Protein AF-0000000075211501 (afdb_homodimer)

Nearest PDB structures (foldseek):
  1xpg-assembly1_A  TM=8.652E-01  e=4.504E-20  Thermotoga maritima
  1t7l-assembly1_A  TM=8.739E-01  e=5.812E-19  Thermotoga maritima
  3rpd-assembly2_B  TM=8.112E-01  e=9.366E-18  Shewanella sp. W3-18-1
  4ztx-assembly1_A  TM=8.216E-01  e=1.047E-17  Neurospora crassa
  1u1j-assembly1_A  TM=8.284E-01  e=4.633E-14  Arabidopsis thaliana

Secondary structure (DSSP, 8-state):
--SS-EE---S--PPPHHHHHHHHHHHTT-S-HHHHHHHHHHHHHHHHHHHHHHT-SEE--TTTTS--SSSS-S-HHHHGGGGTEEEEEE-S--TTT-------BTTB-----GGGSHHHHHTHHHHH-TTS-SS-SPPP---EEEEEEEEE--HHHHHHHHHHHHHHHHHHT--EEEEEEE-HHHHT-S-BSS---HHHHHHHHHHHHHHHHHHHHHTTPEEEEE-GGGTGGGGGSSSPPPHHHHHHHHHHHHHHHHHHTTTS-GGGEEEEE-S--SSS--TTPPPGGGTHHHHTTS--SEEEE--SSTTTTTGGGGGGSTTSS-TT-EEEEB-S-SS-SSPPPHHHHHHHHHHHHHHH-GGGBEEB-SS--BTTB-HHHHHHHHHHHHHHHHHHHHHHH-/--SS-EE---S--PPPHHHHHHHHHHHTT-S-HHHHHHHHHHHHHHHHHHHHHHT-SEE--TTTTS--SSSS-S-HHHHGGGGTEEEEEE-S--TTT-------BTTB-----GGGSHHHHHTHHHHH-TTS-SS-SPPP---EEEEEEEEE--HHHHHHHHHHHHHHHHHHT--EEEEEEE-HHHHT-S-BSS---HHHHHHHHHHHHHHHHHHHHHTTPEEEEE-GGGTGGGGGSSSPPPHHHHHHHHHHHHHHHHHHTTTS-GGGEEEEE-S--SSS--TTPPPGGGTHHHHTTS--SEEEE--SSTTTTTGGGGGGSTTSS-TT-EEEEB-S-SS-SSPPPHHHHHHHHHHHHHHH-GGGBEEB-SS--BTTB-HHHHHHHHHHHHHHHHHHHHHHH-

Solvent-accessible surface area (backbone atoms only — not comparab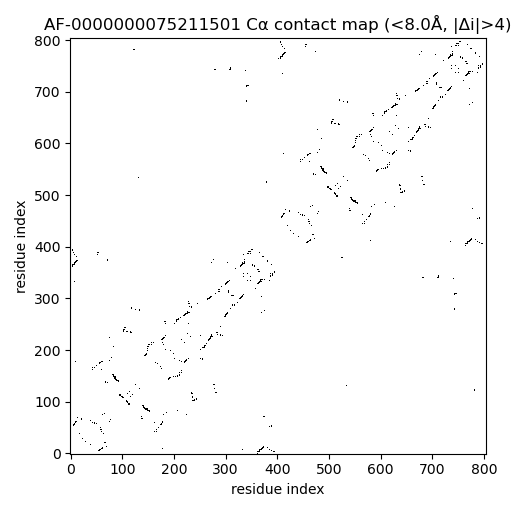le to full-atom values): 41271 Å² total; per-residue (Å²): 129,77,77,54,45,47,31,43,59,56,44,37,38,57,75,48,74,67,55,52,52,48,45,55,29,46,76,66,65,69,52,53,72,68,58,48,49,49,52,49,46,52,49,29,38,51,52,39,49,50,38,52,71,60,54,45,50,43,42,46,46,31,55,65,84,39,54,59,85,50,77,46,36,93,45,34,76,58,53,36,50,70,69,26,40,39,30,59,42,81,45,88,45,36,64,75,72,39,74,64,84,42,73,34,48,92,86,42,84,39,75,33,23,56,65,64,14,53,49,42,55,75,36,39,69,44,62,68,34,85,83,53,54,25,69,64,85,64,68,94,58,69,37,51,28,34,62,43,75,58,36,60,64,30,62,69,58,53,50,47,50,49,49,48,42,53,54,36,28,60,74,70,72,49,88,43,40,39,45,72,41,62,22,28,50,42,68,55,75,46,57,65,71,55,70,83,36,69,68,61,45,30,47,36,36,7,59,22,48,24,54,57,47,48,58,38,36,75,71,66,24,26,29,28,31,43,25,41,52,75,36,29,43,55,29,27,28,30,63,79,68,56,71,65,48,48,49,58,60,43,45,58,38,41,51,21,43,40,60,26,44,62,93,54,65,30,83,35,24,31,38,34,42,33,69,66,82,64,32,43,43,62,82,50,61,65,63,61,77,79,44,48,70,59,60,65,66,36,71,44,20,29,41,30,28,49,35,41,41,52,53,37,43,55,56,67,59,64,53,66,48,83,71,69,80,49,82,91,34,31,41,25,46,4,54,38,52,43,54,39,50,43,31,44,28,32,66,35,35,16,53,54,48,46,54,53,19,72,57,68,36,58,92,23,39,32,45,23,27,30,40,42,31,24,36,56,39,43,56,69,51,41,51,52,36,52,42,24,48,39,50,5,33,52,52,26,18,45,69,74,64,98,128,76,78,53,44,47,32,41,60,57,43,36,38,58,75,48,72,68,54,52,52,48,44,54,29,46,77,66,65,69,53,52,72,66,58,49,49,50,51,48,46,53,50,30,37,52,52,37,51,51,40,52,71,60,53,45,52,43,42,47,45,31,56,67,83,41,54,58,87,51,76,43,36,94,46,30,76,57,54,36,51,70,70,26,40,38,28,59,41,80,46,88,46,36,64,75,73,39,74,64,82,43,71,33,49,93,85,43,84,40,72,33,24,56,64,63,14,53,49,41,55,76,36,40,70,44,62,70,34,86,83,54,54,23,68,64,84,64,69,93,57,68,37,50,28,34,61,42,73,56,36,60,62,30,63,70,60,52,51,47,50,49,49,48,42,52,54,38,28,60,74,70,71,50,88,42,40,40,44,72,40,61,21,25,49,42,68,54,74,46,56,65,72,54,70,83,37,68,67,60,45,31,48,35,38,6,59,25,49,22,56,58,48,47,59,38,37,74,70,67,22,28,29,26,32,44,25,41,52,76,37,30,45,54,31,26,28,30,64,80,69,55,71,66,48,48,49,56,59,44,46,58,35,42,52,21,42,38,61,26,43,64,94,52,63,30,84,33,24,32,38,34,43,34,67,64,82,63,30,42,43,63,84,51,60,65,63,61,77,79,46,50,71,58,59,65,66,35,74,44,21,28,41,30,29,51,36,41,42,51,52,37,43,56,56,68,59,63,53,66,46,82,72,69,80,50,83,90,32,31,41,24,44,5,54,38,52,43,53,38,50,45,32,45,29,32,67,36,35,15,53,54,48,46,54,53,20,74,58,67,37,56,92,24,39,33,46,23,27,29,39,43,31,24,37,56,39,43,54,69,50,41,53,50,37,52,42,26,50,37,50,3,32,52,53,28,18,45,69,72,65,97

Structure (mmCIF, N/CA/C/O backbone):
data_AF-0000000075211501-model_v1
#
loop_
_entity.id
_entity.type
_entity.pdbx_description
1 polymer '5-methyltetrahydropteroyltriglutamate--homocysteine methyltransferase'
#
loop_
_atom_site.group_PDB
_atom_site.id
_atom_site.type_symbol
_atom_site.label_atom_id
_atom_site.label_alt_id
_atom_site.label_comp_id
_atom_site.label_asym_id
_atom_site.label_entity_id
_atom_site.label_seq_id
_atom_site.pdbx_PDB_ins_code
_atom_site.Cartn_x
_atom_site.Cartn_y
_atom_site.Cartn_z
_atom_site.occupancy
_atom_site.B_iso_or_equiv
_atom_site.auth_seq_id
_atom_site.auth_comp_id
_atom_site.auth_asym_id
_atom_site.auth_atom_id
_atom_site.pdbx_PDB_model_num
ATOM 1 N N . MET A 1 1 ? 19.078 28.922 -10.891 1 45.41 1 MET A N 1
ATOM 2 C CA . MET A 1 1 ? 18.016 27.938 -10.742 1 45.41 1 MET A CA 1
ATOM 3 C C . MET A 1 1 ? 18.578 26.531 -10.547 1 45.41 1 MET A C 1
ATOM 5 O O . MET A 1 1 ? 19.453 26.109 -11.297 1 45.41 1 MET A O 1
ATOM 9 N N . THR A 1 2 ? 18.5 25.984 -9.32 1 64.69 2 THR A N 1
ATOM 10 C CA . THR A 1 2 ? 19.219 24.734 -9.109 1 64.69 2 THR A CA 1
ATOM 11 C C . THR A 1 2 ? 18.656 23.625 -10 1 64.69 2 THR A C 1
ATOM 13 O O . THR A 1 2 ? 17.438 23.469 -10.102 1 64.69 2 THR A O 1
ATOM 16 N N . ASN A 1 3 ? 19.297 23.188 -10.969 1 88.38 3 ASN A N 1
ATOM 17 C CA . ASN A 1 3 ? 18.984 22.094 -11.875 1 88.38 3 ASN A CA 1
ATOM 18 C C . ASN A 1 3 ? 18.812 20.766 -11.125 1 88.38 3 ASN A C 1
ATOM 20 O O . ASN A 1 3 ? 19.469 19.781 -11.43 1 88.38 3 ASN A O 1
ATOM 24 N N . LYS A 1 4 ? 17.953 20.969 -10.062 1 94.75 4 LYS A N 1
ATOM 25 C CA . LYS A 1 4 ? 17.688 19.812 -9.211 1 94.75 4 LYS A CA 1
ATOM 26 C C . LYS A 1 4 ? 16.297 19.891 -8.602 1 94.75 4 LYS A C 1
ATOM 28 O O . LYS A 1 4 ? 15.867 20.969 -8.156 1 94.75 4 LYS A O 1
ATOM 33 N N . ILE A 1 5 ? 15.594 18.781 -8.656 1 98.12 5 ILE A N 1
ATOM 34 C CA . ILE A 1 5 ? 14.375 18.672 -7.859 1 98.12 5 ILE A CA 1
ATOM 35 C C . ILE A 1 5 ? 14.742 18.484 -6.391 1 98.12 5 ILE A C 1
ATOM 37 O O . ILE A 1 5 ? 15.406 17.5 -6.039 1 98.12 5 ILE A O 1
ATOM 41 N N . LEU A 1 6 ? 14.328 19.391 -5.516 1 98.38 6 LEU A N 1
ATOM 42 C CA . LEU A 1 6 ? 14.617 19.297 -4.09 1 98.38 6 LEU A CA 1
ATOM 43 C C . LEU A 1 6 ? 13.789 18.188 -3.439 1 98.38 6 LEU A C 1
ATOM 45 O O . LEU A 1 6 ? 12.766 17.766 -3.988 1 98.38 6 LEU A O 1
ATOM 49 N N . THR A 1 7 ? 14.281 17.688 -2.314 1 98.81 7 THR A N 1
ATOM 50 C CA . THR A 1 7 ? 13.609 16.609 -1.588 1 98.81 7 THR A CA 1
ATOM 51 C C . THR A 1 7 ? 13.305 17.031 -0.155 1 98.81 7 THR A C 1
ATOM 53 O O . THR A 1 7 ? 14.07 17.797 0.45 1 98.81 7 THR A O 1
ATOM 56 N N . THR A 1 8 ? 12.234 16.578 0.362 1 98.88 8 THR A N 1
ATOM 57 C CA . THR A 1 8 ? 11.82 16.719 1.752 1 98.88 8 THR A CA 1
ATOM 58 C C . THR A 1 8 ? 10.891 15.586 2.16 1 98.88 8 THR A C 1
ATOM 60 O O . THR A 1 8 ? 10.914 14.508 1.558 1 98.88 8 THR A O 1
ATOM 63 N N . HIS A 1 9 ? 10.219 15.68 3.248 1 98.75 9 HIS A N 1
ATOM 64 C CA . HIS A 1 9 ? 9.18 14.789 3.768 1 98.75 9 HIS A CA 1
ATOM 65 C C . HIS A 1 9 ? 8.188 15.555 4.633 1 98.75 9 HIS A C 1
ATOM 67 O O . HIS A 1 9 ? 8.289 16.781 4.77 1 98.75 9 HIS A O 1
ATOM 73 N N . VAL A 1 10 ? 7.219 14.914 5.227 1 97.88 10 VAL A N 1
ATOM 74 C CA . VAL A 1 10 ? 6.109 15.633 5.84 1 97.88 10 VAL A CA 1
ATOM 75 C C . VAL A 1 10 ? 6.43 15.922 7.309 1 97.88 10 VAL A C 1
ATOM 77 O O . VAL A 1 10 ? 5.906 16.875 7.887 1 97.88 10 VAL A O 1
ATOM 80 N N . GLY A 1 11 ? 7.277 15.078 7.965 1 95.94 11 GLY A N 1
ATOM 81 C CA . GLY A 1 11 ? 7.672 15.594 9.266 1 95.94 11 GLY A CA 1
ATOM 82 C C . GLY A 1 11 ? 8.008 14.508 10.266 1 95.94 11 GLY A C 1
ATOM 83 O O . GLY A 1 11 ? 9.156 14.406 10.719 1 95.94 11 GLY A O 1
ATOM 84 N N . SER A 1 12 ? 7.055 13.633 10.539 1 95.31 12 SER A N 1
ATOM 85 C CA . SER A 1 12 ? 7.273 12.594 11.547 1 95.31 12 SER A CA 1
ATOM 86 C C . SER A 1 12 ? 8.211 11.508 11.023 1 95.31 12 SER A C 1
ATOM 88 O O . SER A 1 12 ? 7.965 10.93 9.961 1 95.31 12 SER A O 1
ATOM 90 N N . LEU A 1 13 ? 9.281 11.281 11.781 1 96.31 13 LEU A N 1
ATOM 91 C CA . LEU A 1 13 ? 10.242 10.227 11.445 1 96.31 13 LEU A CA 1
ATOM 92 C C . LEU A 1 13 ? 10.328 9.203 12.57 1 96.31 13 LEU A C 1
ATOM 94 O O . LEU A 1 13 ? 9.867 9.453 13.688 1 96.31 13 LEU A O 1
ATOM 98 N N . PRO A 1 14 ? 10.812 8.039 12.273 1 92.62 14 PRO A N 1
ATOM 99 C CA . PRO A 1 14 ? 10.875 7 13.305 1 92.62 14 PRO A CA 1
ATOM 100 C C . PRO A 1 14 ? 11.703 7.422 14.516 1 92.62 14 PRO A C 1
ATOM 102 O O . PRO A 1 14 ? 12.789 7.984 14.359 1 92.62 14 PRO A O 1
ATOM 105 N N . ARG A 1 15 ? 11.133 7.168 15.656 1 90.81 15 ARG A N 1
ATOM 106 C CA . ARG A 1 15 ? 11.828 7.48 16.906 1 90.81 15 ARG A CA 1
ATOM 107 C C . ARG A 1 15 ? 12.773 6.355 17.297 1 90.81 15 ARG A C 1
ATOM 109 O O . ARG A 1 15 ? 12.477 5.18 17.078 1 90.81 15 ARG A O 1
ATOM 116 N N . THR A 1 16 ? 13.82 6.746 17.875 1 84.94 16 THR A N 1
ATOM 117 C CA . THR A 1 16 ? 14.797 5.766 18.344 1 84.94 16 THR A CA 1
ATOM 118 C C . THR A 1 16 ? 14.312 5.062 19.594 1 84.94 16 THR A C 1
ATOM 120 O O . THR A 1 16 ? 13.461 5.59 20.312 1 84.94 16 THR A O 1
ATOM 123 N N . PRO A 1 17 ? 14.922 3.879 19.797 1 84.31 17 PRO A N 1
ATOM 124 C CA . PRO A 1 17 ? 14.578 3.197 21.047 1 84.31 17 PRO A CA 1
ATOM 125 C C . PRO A 1 17 ? 14.852 4.055 22.281 1 84.31 17 PRO A C 1
ATOM 127 O O . PRO A 1 17 ? 14.055 4.059 23.219 1 84.31 17 PRO A O 1
ATOM 130 N N . ASP A 1 18 ? 15.906 4.832 22.266 1 86.88 18 ASP A N 1
ATOM 131 C CA . ASP A 1 18 ? 16.25 5.691 23.391 1 86.88 18 ASP A CA 1
ATOM 132 C C . ASP A 1 18 ? 15.195 6.77 23.609 1 86.88 18 ASP A C 1
ATOM 134 O O . ASP A 1 18 ? 14.82 7.062 24.75 1 86.88 18 ASP A O 1
ATOM 138 N N . LEU A 1 19 ? 14.758 7.301 22.578 1 87.88 19 LEU A N 1
ATOM 139 C CA . LEU A 1 19 ? 13.742 8.352 22.656 1 87.88 19 LEU A CA 1
ATOM 140 C C . LEU A 1 19 ? 12.414 7.785 23.141 1 87.88 19 LEU A C 1
ATOM 142 O O . LEU A 1 19 ? 11.703 8.43 23.906 1 87.88 19 LEU A O 1
ATOM 146 N N . LEU A 1 20 ? 12.07 6.637 22.672 1 85.19 20 LEU A N 1
ATOM 147 C CA . LEU A 1 20 ? 10.836 5.984 23.094 1 85.19 20 LEU A CA 1
ATOM 148 C C . LEU A 1 20 ? 10.867 5.691 24.594 1 85.19 20 LEU A C 1
ATOM 150 O O . LEU A 1 20 ? 9.883 5.93 25.297 1 85.19 20 LEU A O 1
ATOM 154 N N . GLU A 1 21 ? 12.023 5.246 25 1 87.31 21 GLU A N 1
ATOM 155 C CA . GLU A 1 21 ? 12.195 4.973 26.422 1 87.31 21 GLU A CA 1
ATOM 156 C C . GLU A 1 21 ? 12.133 6.258 27.25 1 87.31 21 GLU A C 1
ATOM 158 O O . GLU A 1 21 ? 11.547 6.281 28.328 1 87.31 21 GLU A O 1
ATOM 163 N N . ALA A 1 22 ? 12.688 7.23 26.75 1 86.81 22 ALA A N 1
ATOM 164 C CA . ALA A 1 22 ? 12.68 8.523 27.422 1 86.81 22 ALA A CA 1
ATOM 165 C C . ALA A 1 22 ? 11.258 9.078 27.531 1 86.81 22 ALA A C 1
ATOM 167 O O . ALA A 1 22 ? 10.875 9.641 28.562 1 86.81 22 ALA A O 1
ATOM 168 N N . ASN A 1 23 ? 10.477 8.953 26.469 1 83.25 23 ASN A N 1
ATOM 169 C CA . ASN A 1 23 ? 9.094 9.414 26.469 1 83.25 23 ASN A CA 1
ATOM 170 C C . ASN A 1 23 ? 8.242 8.656 27.469 1 83.25 23 ASN A C 1
ATOM 172 O O . ASN A 1 23 ? 7.41 9.258 28.156 1 83.25 23 ASN A O 1
ATOM 176 N N . LYS A 1 24 ? 8.492 7.387 27.5 1 82 24 LYS A N 1
ATOM 177 C CA . LYS A 1 24 ? 7.789 6.574 28.484 1 82 24 LYS A CA 1
ATOM 178 C C . LYS A 1 24 ? 8.133 7.012 29.906 1 82 24 LYS A C 1
ATOM 180 O O . LYS A 1 24 ? 7.254 7.113 30.766 1 82 24 LYS A O 1
ATOM 185 N N . ALA A 1 25 ? 9.383 7.223 30.125 1 84.56 25 ALA A N 1
ATOM 186 C CA . ALA A 1 25 ? 9.859 7.66 31.422 1 84.56 25 ALA A CA 1
ATOM 187 C C . ALA A 1 25 ? 9.305 9.039 31.781 1 84.56 25 ALA A C 1
ATOM 189 O O . ALA A 1 25 ? 8.969 9.305 32.938 1 84.56 25 ALA A O 1
ATOM 190 N N . ARG A 1 26 ? 9.227 9.945 30.828 1 80.25 26 ARG A N 1
ATOM 191 C CA . ARG A 1 26 ? 8.695 11.289 31.047 1 80.25 26 ARG A CA 1
ATOM 192 C C . ARG A 1 26 ? 7.223 11.25 31.422 1 80.25 26 ARG A C 1
ATOM 194 O O . ARG A 1 26 ? 6.777 12 32.281 1 80.25 26 ARG A O 1
ATOM 201 N N . TYR A 1 27 ? 6.527 10.391 30.719 1 72.5 27 TYR A N 1
ATOM 202 C CA . TYR A 1 27 ? 5.109 10.211 31 1 72.5 27 TYR A CA 1
ATOM 203 C C . TYR A 1 27 ? 4.906 9.766 32.438 1 72.5 27 TYR A C 1
ATOM 205 O O . TYR A 1 27 ? 3.918 10.141 33.094 1 72.5 27 TYR A O 1
ATOM 213 N N . LYS A 1 28 ? 5.906 9.047 32.969 1 77.25 28 LYS A N 1
ATOM 214 C CA . LYS A 1 28 ? 5.844 8.547 34.344 1 77.25 28 LYS A CA 1
ATOM 215 C C . LYS A 1 28 ? 6.578 9.477 35.312 1 77.25 28 LYS A C 1
ATOM 217 O O . LYS A 1 28 ? 6.766 9.148 36.469 1 77.25 28 LYS A O 1
ATOM 222 N N . ASN A 1 29 ? 7.004 10.539 34.75 1 81.12 29 ASN A N 1
ATOM 223 C CA . ASN A 1 29 ? 7.793 11.484 35.562 1 81.12 29 ASN A CA 1
ATOM 224 C C . ASN A 1 29 ? 9.031 10.82 36.125 1 81.12 29 ASN A C 1
ATOM 226 O O . ASN A 1 29 ? 9.383 11.062 37.281 1 81.12 29 ASN A O 1
ATOM 230 N N . ALA A 1 30 ? 9.656 9.977 35.469 1 87.81 30 ALA A N 1
ATOM 231 C CA . ALA A 1 30 ? 10.781 9.18 35.938 1 87.81 30 ALA A CA 1
ATOM 232 C C . ALA A 1 30 ? 12.086 9.625 35.281 1 87.81 30 ALA A C 1
ATOM 234 O O . ALA A 1 30 ? 13.086 8.906 35.344 1 87.81 30 ALA A O 1
ATOM 235 N N . ILE A 1 31 ? 12.094 10.742 34.625 1 88.06 31 ILE A N 1
ATOM 236 C CA . ILE A 1 31 ? 13.289 11.289 34 1 88.06 31 ILE A CA 1
ATOM 237 C C . ILE A 1 31 ? 13.328 12.805 34.188 1 88.06 31 ILE A C 1
ATOM 239 O O . ILE A 1 31 ? 12.289 13.469 34.156 1 88.06 31 ILE A O 1
ATOM 243 N N . SER A 1 32 ? 14.469 13.305 34.5 1 88.19 32 SER A N 1
ATOM 244 C CA . SER A 1 32 ? 14.602 14.742 34.688 1 88.19 32 SER A CA 1
ATOM 245 C C . SER A 1 32 ? 14.492 15.492 33.375 1 88.19 32 SER A C 1
ATOM 247 O O . SER A 1 32 ? 14.727 14.922 32.312 1 88.19 32 SER A O 1
ATOM 249 N N . ALA A 1 33 ? 14.086 16.797 33.5 1 83.25 33 ALA A N 1
ATOM 250 C CA . ALA A 1 33 ? 14.016 17.641 32.312 1 83.25 33 ALA A CA 1
ATOM 251 C C . ALA A 1 33 ? 15.367 17.734 31.641 1 83.25 33 ALA A C 1
ATOM 253 O O . ALA A 1 33 ? 15.453 17.75 30.406 1 83.25 33 ALA A O 1
ATOM 254 N N . GLU A 1 34 ? 16.344 17.766 32.438 1 89.31 34 GLU A N 1
ATOM 255 C CA . GLU A 1 34 ? 17.688 17.891 31.906 1 89.31 34 GLU A CA 1
ATOM 256 C C . GLU A 1 34 ? 18.094 16.656 31.125 1 89.31 34 GLU A C 1
ATOM 258 O O . GLU A 1 34 ? 18.656 16.75 30.031 1 89.31 34 GLU A O 1
ATOM 263 N N . GLU A 1 35 ? 17.797 15.555 31.719 1 90.88 35 GLU A N 1
ATOM 264 C CA . GLU A 1 35 ? 18.125 14.297 31.047 1 90.88 35 GLU A CA 1
ATOM 265 C C . GLU A 1 35 ? 17.328 14.117 29.766 1 90.88 35 GLU A C 1
ATOM 267 O O . GLU A 1 35 ? 17.859 13.656 28.75 1 90.88 35 GLU A O 1
ATOM 272 N N . PHE A 1 36 ? 16.141 14.469 29.828 1 87.69 36 PHE A N 1
ATOM 273 C CA . PHE A 1 36 ? 15.273 14.383 28.656 1 87.69 36 PHE A CA 1
ATOM 274 C C . PHE A 1 36 ? 15.781 15.289 27.531 1 87.69 36 PHE A C 1
ATOM 276 O O . PHE A 1 36 ? 15.82 14.883 26.375 1 87.69 36 PHE A O 1
ATOM 283 N N . ASP A 1 37 ? 16.156 16.391 27.938 1 88.19 37 ASP A N 1
ATOM 284 C CA . ASP A 1 37 ? 16.672 17.359 26.984 1 88.19 37 ASP A CA 1
ATOM 285 C C . ASP A 1 37 ? 17.922 16.844 26.281 1 88.19 37 ASP A C 1
ATOM 287 O O . ASP A 1 37 ? 18.109 17.078 25.078 1 88.19 37 ASP A O 1
ATOM 291 N N . LYS A 1 38 ? 18.719 16.188 27.016 1 92.62 38 LYS A N 1
ATOM 292 C CA . LYS A 1 38 ? 19.922 15.617 26.438 1 92.62 38 LYS A CA 1
ATOM 293 C C . LYS A 1 38 ? 19.594 14.539 25.406 1 92.62 38 LYS A C 1
ATOM 295 O O . LYS A 1 38 ? 20.219 14.469 24.344 1 92.62 38 LYS A O 1
ATOM 300 N N . ILE A 1 39 ? 18.672 13.766 25.781 1 93.31 39 ILE A N 1
ATOM 301 C CA . ILE A 1 39 ? 18.281 12.664 24.906 1 93.31 39 ILE A CA 1
ATOM 302 C C . ILE A 1 39 ? 17.656 13.227 23.625 1 93.31 39 ILE A C 1
ATOM 304 O O . ILE A 1 39 ? 17.969 12.781 22.516 1 93.31 39 ILE A O 1
ATOM 308 N N . ILE A 1 40 ? 16.812 14.18 23.75 1 92.5 40 ILE A N 1
ATOM 309 C CA . ILE A 1 40 ? 16.156 14.781 22.594 1 92.5 40 ILE A CA 1
ATOM 310 C C . ILE A 1 40 ? 17.203 15.469 21.703 1 92.5 40 ILE A C 1
ATOM 312 O O . ILE A 1 40 ? 17.156 15.344 20.484 1 92.5 40 ILE A O 1
ATOM 316 N N . ALA A 1 41 ? 18.125 16.156 22.359 1 94.88 41 ALA A N 1
ATOM 317 C CA . ALA A 1 41 ? 19.172 16.844 21.594 1 94.88 41 ALA A CA 1
ATOM 318 C C . ALA A 1 41 ? 19.984 15.852 20.781 1 94.88 41 ALA A C 1
ATOM 320 O O . ALA A 1 41 ? 20.25 16.078 19.594 1 94.88 41 ALA A O 1
ATOM 321 N N . ALA A 1 42 ? 20.359 14.812 21.422 1 95.88 42 ALA A N 1
ATOM 322 C CA . ALA A 1 42 ? 21.125 13.789 20.734 1 95.88 42 ALA A CA 1
ATOM 323 C C . ALA A 1 42 ? 20.312 13.148 19.609 1 95.88 42 ALA A C 1
ATOM 325 O O . ALA A 1 42 ? 20.844 12.859 18.531 1 95.88 42 ALA A O 1
ATOM 326 N N . SER A 1 43 ? 19.078 12.922 19.891 1 95.56 43 SER A N 1
ATOM 327 C CA . SER A 1 43 ? 18.203 12.297 18.906 1 95.56 43 SER A CA 1
ATOM 328 C C . SER A 1 43 ? 17.984 13.203 17.703 1 95.56 43 SER A C 1
ATOM 330 O O . SER A 1 43 ? 17.984 12.734 16.562 1 95.56 43 SER A O 1
ATOM 332 N N . VAL A 1 44 ? 17.797 14.445 17.938 1 96.56 44 VAL A N 1
ATOM 333 C CA . VAL A 1 44 ? 17.609 15.406 16.859 1 96.56 44 VAL A CA 1
ATOM 334 C C . VAL A 1 44 ? 18.875 15.492 16.016 1 96.56 44 VAL A C 1
ATOM 336 O O . VAL A 1 44 ? 18.812 15.492 14.789 1 96.56 44 VAL A O 1
ATOM 339 N N . ASP A 1 45 ? 20 15.523 16.656 1 97.38 45 ASP A N 1
ATOM 340 C CA . ASP A 1 45 ? 21.266 15.562 15.945 1 97.38 45 ASP A CA 1
ATOM 341 C C . ASP A 1 45 ? 21.406 14.352 15.016 1 97.38 45 ASP A C 1
ATOM 343 O O . ASP A 1 45 ? 21.766 14.5 13.844 1 97.38 45 ASP A O 1
ATOM 347 N N . LYS A 1 46 ? 21.109 13.234 15.539 1 97.06 46 LYS A N 1
ATOM 348 C CA . LYS A 1 46 ? 21.266 11.992 14.789 1 97.06 46 LYS A CA 1
ATOM 349 C C . LYS A 1 46 ? 20.312 11.945 13.602 1 97.06 46 LYS A C 1
ATOM 351 O O . LYS A 1 46 ? 20.672 11.484 12.516 1 97.06 46 LYS A O 1
ATOM 356 N N . VAL A 1 47 ? 19.094 12.359 13.797 1 97.75 47 VAL A N 1
ATOM 357 C CA . VAL A 1 47 ? 18.109 12.242 12.727 1 97.75 47 VAL A CA 1
ATOM 358 C C . VAL A 1 47 ? 18.422 13.258 11.625 1 97.75 47 VAL A C 1
ATOM 360 O O . VAL A 1 47 ? 18.219 12.977 10.445 1 97.75 47 VAL A O 1
ATOM 363 N N . VAL A 1 48 ? 18.875 14.43 11.992 1 98.56 48 VAL A N 1
ATOM 364 C CA . VAL A 1 48 ? 19.297 15.414 11 1 98.56 48 VAL A CA 1
ATOM 365 C C . VAL A 1 48 ? 20.5 14.898 10.227 1 98.56 48 VAL A C 1
ATOM 367 O O . VAL A 1 48 ? 20.562 15.016 9 1 98.56 48 VAL A O 1
ATOM 370 N N . ALA A 1 49 ? 21.438 14.297 10.922 1 98.5 49 ALA A N 1
ATOM 371 C CA . ALA A 1 49 ? 22.609 13.695 10.281 1 98.5 49 ALA A CA 1
ATOM 372 C C . ALA A 1 49 ? 22.188 12.648 9.25 1 98.5 49 ALA A C 1
ATOM 374 O O . ALA A 1 49 ? 22.734 12.594 8.148 1 98.5 49 ALA A O 1
ATOM 375 N N . LYS A 1 50 ? 21.281 11.82 9.648 1 98.25 50 LYS A N 1
ATOM 376 C CA . LYS A 1 50 ? 20.812 10.758 8.766 1 98.25 50 LYS A CA 1
ATOM 377 C C . LYS A 1 50 ? 20.141 11.336 7.516 1 98.25 50 LYS A C 1
ATOM 379 O O . LYS A 1 50 ? 20.359 10.836 6.406 1 98.25 50 LYS A O 1
ATOM 384 N N . GLN A 1 51 ? 19.297 12.297 7.703 1 98.75 51 GLN A N 1
ATOM 385 C CA . GLN A 1 51 ? 18.688 12.984 6.57 1 98.75 51 GLN A CA 1
ATOM 386 C C . GLN A 1 51 ? 19.75 13.555 5.633 1 98.75 51 GLN A C 1
ATOM 388 O O . GLN A 1 51 ? 19.641 13.406 4.414 1 98.75 51 GLN A O 1
ATOM 393 N N . HIS A 1 52 ? 20.719 14.203 6.203 1 98.69 52 HIS A N 1
ATOM 394 C CA . HIS A 1 52 ? 21.812 14.75 5.422 1 98.69 52 HIS A CA 1
ATOM 395 C C . HIS A 1 52 ? 22.547 13.656 4.652 1 98.69 52 HIS A C 1
ATOM 397 O O . HIS A 1 52 ? 22.844 13.82 3.469 1 98.69 52 HIS A O 1
ATOM 403 N N . GLU A 1 53 ? 22.812 12.609 5.281 1 98.5 53 GLU A N 1
ATOM 404 C CA . GLU A 1 53 ? 23.531 11.484 4.695 1 98.5 53 GLU A CA 1
ATOM 405 C C . GLU A 1 53 ? 22.812 10.945 3.459 1 98.5 53 GLU A C 1
ATOM 407 O O . GLU A 1 53 ? 23.453 10.648 2.447 1 98.5 53 GLU A O 1
ATOM 412 N N . ILE A 1 54 ? 21.516 10.844 3.52 1 98.31 54 ILE A N 1
ATOM 413 C CA . ILE A 1 54 ? 20.812 10.211 2.412 1 98.31 54 ILE A CA 1
ATOM 414 C C . ILE A 1 54 ? 20.469 11.25 1.352 1 98.31 54 ILE A C 1
ATOM 416 O O . ILE A 1 54 ? 20.031 10.906 0.254 1 98.31 54 ILE A O 1
ATOM 420 N N . GLY A 1 55 ? 20.531 12.547 1.73 1 98.5 55 GLY A N 1
ATOM 421 C CA . GLY A 1 55 ? 20.438 13.562 0.691 1 98.5 55 GLY A CA 1
ATOM 422 C C . GLY A 1 55 ? 19.141 14.352 0.742 1 98.5 55 GLY A C 1
ATOM 423 O O . GLY A 1 55 ? 18.719 14.938 -0.26 1 98.5 55 GLY A O 1
ATOM 424 N N . ILE A 1 56 ? 18.469 14.406 1.84 1 98.81 56 ILE A N 1
ATOM 425 C CA . ILE A 1 56 ? 17.297 15.242 1.991 1 98.81 56 ILE A CA 1
ATOM 426 C C . ILE A 1 56 ? 17.703 16.719 2.02 1 98.81 56 ILE A C 1
ATOM 428 O O . ILE A 1 56 ? 18.625 17.094 2.738 1 98.81 56 ILE A O 1
ATOM 432 N N . ASP A 1 57 ? 17 17.531 1.263 1 98.56 57 ASP A N 1
ATOM 433 C CA . ASP A 1 57 ? 17.375 18.938 1.119 1 98.56 57 ASP A CA 1
ATOM 434 C C . ASP A 1 57 ? 16.766 19.781 2.225 1 98.56 57 ASP A C 1
ATOM 436 O O . ASP A 1 57 ? 17.438 20.641 2.809 1 98.56 57 ASP A O 1
ATOM 440 N N . GLN A 1 58 ? 15.484 19.703 2.428 1 98.75 58 GLN A N 1
ATOM 441 C CA . GLN A 1 58 ? 14.797 20.359 3.527 1 98.75 58 GLN A CA 1
ATOM 442 C C . GLN A 1 58 ? 14.516 19.391 4.672 1 98.75 58 GLN A C 1
ATOM 444 O O . GLN A 1 58 ? 13.633 18.547 4.562 1 98.75 58 GLN A O 1
ATOM 449 N N . VAL A 1 59 ? 15.227 19.562 5.797 1 98.88 59 VAL A N 1
ATOM 450 C CA . VAL A 1 59 ? 15.219 18.562 6.863 1 98.88 59 VAL A CA 1
ATOM 451 C C . VAL A 1 59 ? 14.367 19.062 8.031 1 98.88 59 VAL A C 1
ATOM 453 O O . VAL A 1 59 ? 14.008 20.234 8.086 1 98.88 59 VAL A O 1
ATOM 456 N N . ASN A 1 60 ? 14.023 18.188 8.891 1 98.38 60 ASN A N 1
ATOM 457 C CA . ASN A 1 60 ? 13.398 18.578 10.148 1 98.38 60 ASN A CA 1
ATOM 458 C C . ASN A 1 60 ? 13.922 17.75 11.32 1 98.38 60 ASN A C 1
ATOM 460 O O . ASN A 1 60 ? 14.93 17.062 11.195 1 98.38 60 ASN A O 1
ATOM 464 N N . ASP A 1 61 ? 13.328 17.891 12.461 1 97.44 61 ASP A N 1
ATOM 465 C CA . ASP A 1 61 ? 13.812 17.281 13.695 1 97.44 61 ASP A CA 1
ATOM 466 C C . ASP A 1 61 ? 13.117 15.945 13.953 1 97.44 61 ASP A C 1
ATOM 468 O O . ASP A 1 61 ? 13.211 15.391 15.055 1 97.44 61 ASP A O 1
ATOM 472 N N . GLY A 1 62 ? 12.359 15.453 12.992 1 96.38 62 GLY A N 1
ATOM 473 C CA . GLY A 1 62 ? 11.633 14.203 13.148 1 96.38 62 GLY A CA 1
ATOM 474 C C . GLY A 1 62 ? 10.406 14.328 14.023 1 96.38 62 GLY A C 1
ATOM 475 O O . GLY A 1 62 ? 9.75 13.328 14.328 1 96.38 62 GLY A O 1
ATOM 476 N N . GLU A 1 63 ? 10.117 15.492 14.484 1 95.19 63 GLU A N 1
ATOM 477 C CA . GLU A 1 63 ? 9.062 15.797 15.453 1 95.19 63 GLU A CA 1
ATOM 478 C C . GLU A 1 63 ? 9.344 15.125 16.797 1 95.19 63 GLU A C 1
ATOM 480 O O . GLU A 1 63 ? 8.414 14.688 17.469 1 95.19 63 GLU A O 1
ATOM 485 N N . TYR A 1 64 ? 10.539 15.047 17.125 1 92.62 64 TYR A N 1
ATOM 486 C CA . TYR A 1 64 ? 10.938 14.328 18.328 1 92.62 64 TYR A CA 1
ATOM 487 C C . TYR A 1 64 ? 10.609 15.133 19.578 1 92.62 64 TYR A C 1
ATOM 489 O O . TYR A 1 64 ? 10.57 14.578 20.688 1 92.62 64 TYR A O 1
ATOM 497 N N . GLY A 1 65 ? 10.422 16.406 19.406 1 86.56 65 GLY A N 1
ATOM 498 C CA . GLY A 1 65 ? 10.008 17.234 20.531 1 86.56 65 GLY A CA 1
ATOM 499 C C . GLY A 1 65 ? 8.539 17.094 20.875 1 86.56 65 GLY A C 1
ATOM 500 O O . GLY A 1 65 ? 8.102 17.516 21.938 1 86.56 65 GLY A O 1
ATOM 501 N N . HIS A 1 66 ? 7.824 16.5 19.938 1 83.81 66 HIS A N 1
ATOM 502 C CA . HIS A 1 66 ? 6.406 16.266 20.188 1 83.81 66 HIS A CA 1
ATOM 503 C C . HIS A 1 66 ? 6.195 15.031 21.062 1 83.81 66 HIS A C 1
ATOM 505 O O . HIS A 1 66 ? 6.809 13.984 20.828 1 83.81 66 HIS A O 1
ATOM 511 N N . ILE A 1 67 ? 5.426 15.172 22.047 1 68.94 67 ILE A N 1
ATOM 512 C CA . ILE A 1 67 ? 5.117 14.055 22.938 1 68.94 67 ILE A CA 1
ATOM 513 C C . ILE A 1 67 ? 4.41 12.953 22.172 1 68.94 67 ILE A C 1
ATOM 515 O O . ILE A 1 67 ? 3.576 13.227 21.297 1 68.94 67 ILE A O 1
ATOM 519 N N . THR A 1 68 ? 4.836 11.68 22.5 1 67.62 68 THR A N 1
ATOM 520 C CA . THR A 1 68 ? 4.219 10.539 21.844 1 67.62 68 THR A CA 1
ATOM 521 C C . THR A 1 68 ? 3.695 9.531 22.859 1 67.62 68 THR A C 1
ATOM 523 O O . THR A 1 68 ? 4.164 9.5 24 1 67.62 68 THR A O 1
ATOM 526 N N . SER A 1 69 ? 2.658 8.797 22.5 1 64.81 69 SER A N 1
ATOM 527 C CA . SER A 1 69 ? 2.104 7.738 23.344 1 64.81 69 SER A CA 1
ATOM 528 C C . SER A 1 69 ? 2.881 6.434 23.172 1 64.81 69 SER A C 1
ATOM 530 O O . SER A 1 69 ? 2.746 5.52 23.984 1 64.81 69 SER A O 1
ATOM 532 N N . GLY A 1 70 ? 3.699 6.32 22.172 1 63.97 70 GLY A N 1
ATOM 533 C CA . GLY A 1 70 ? 4.438 5.09 21.938 1 63.97 70 GLY A CA 1
ATOM 534 C C . GLY A 1 70 ? 5.043 5.012 20.547 1 63.97 70 GLY A C 1
ATOM 535 O O . GLY A 1 70 ? 5.125 6.02 19.844 1 63.97 70 GLY A O 1
ATOM 536 N N . ALA A 1 71 ? 5.477 3.742 20.281 1 64.12 71 ALA A N 1
ATOM 537 C CA . ALA A 1 71 ? 6.156 3.496 19.016 1 64.12 71 ALA A CA 1
ATOM 538 C C . ALA A 1 71 ? 5.199 3.648 17.844 1 64.12 71 ALA A C 1
ATOM 540 O O . ALA A 1 71 ? 5.598 4.094 16.766 1 64.12 71 ALA A O 1
ATOM 541 N N . ILE A 1 72 ? 4.023 3.162 18.031 1 61.53 72 ILE A N 1
ATOM 542 C CA . ILE A 1 72 ? 2.955 3.381 17.062 1 61.53 72 ILE A CA 1
ATOM 543 C C . ILE A 1 72 ? 1.999 4.453 17.578 1 61.53 72 ILE A C 1
ATOM 545 O O . ILE A 1 72 ? 1.356 4.266 18.625 1 61.53 72 ILE A O 1
ATOM 549 N N . ASP A 1 73 ? 2.074 5.609 16.875 1 70 73 ASP A N 1
ATOM 550 C CA . ASP A 1 73 ? 1.248 6.738 17.297 1 70 73 ASP A CA 1
ATOM 551 C C . ASP A 1 73 ? 0.794 7.562 16.094 1 70 73 ASP A C 1
ATOM 553 O O . ASP A 1 73 ? 1.605 8.234 15.445 1 70 73 ASP A O 1
ATOM 557 N N . TYR A 1 74 ? -0.505 7.625 15.883 1 69.25 74 TYR A N 1
ATOM 558 C CA . TYR A 1 74 ? -1.056 8.375 14.758 1 69.25 74 TYR A CA 1
ATOM 559 C C . TYR A 1 74 ? -1.471 9.773 15.195 1 69.25 74 TYR A C 1
ATOM 561 O O . TYR A 1 74 ? -1.926 10.578 14.367 1 69.25 74 TYR A O 1
ATOM 569 N N . GLY A 1 75 ? -1.232 10.117 16.453 1 73.69 75 GLY A N 1
ATOM 570 C CA . GLY A 1 75 ? -1.822 11.359 16.922 1 73.69 75 GLY A CA 1
ATOM 571 C C . GLY A 1 75 ? -0.804 12.32 17.516 1 73.69 75 GLY A C 1
ATOM 572 O O . GLY A 1 75 ? -1.159 13.406 17.969 1 73.69 75 GLY A O 1
ATOM 573 N N . ALA A 1 76 ? 0.466 11.984 17.438 1 75.12 76 ALA A N 1
ATOM 574 C CA . ALA A 1 76 ? 1.478 12.82 18.078 1 75.12 76 ALA A CA 1
ATOM 575 C C . ALA A 1 76 ? 1.482 14.227 17.484 1 75.12 76 ALA A C 1
ATOM 577 O O . ALA A 1 76 ? 1.696 15.211 18.203 1 75.12 76 ALA A O 1
ATOM 578 N N . TRP A 1 77 ? 1.125 14.289 16.25 1 81.25 77 TRP A N 1
ATOM 579 C CA . TRP A 1 77 ? 1.109 15.562 15.531 1 81.25 77 TRP A CA 1
ATOM 580 C C . TRP A 1 77 ? 0.036 16.484 16.094 1 81.25 77 TRP A C 1
ATOM 582 O O . TRP A 1 77 ? 0.154 17.703 16 1 81.25 77 TRP A O 1
ATOM 592 N N . TRP A 1 78 ? -0.944 15.875 16.688 1 86 78 TRP A N 1
ATOM 593 C CA . TRP A 1 78 ? -2.062 16.625 17.25 1 86 78 TRP A CA 1
ATOM 594 C C . TRP A 1 78 ? -1.882 16.828 18.75 1 86 78 TRP A C 1
ATOM 596 O O . TRP A 1 78 ? -2.076 17.938 19.266 1 86 78 TRP A O 1
ATOM 606 N N . ASN A 1 79 ? -1.473 15.875 19.391 1 87.62 79 ASN A N 1
ATOM 607 C CA . ASN A 1 79 ? -1.512 15.828 20.859 1 87.62 79 ASN A CA 1
ATOM 608 C C . ASN A 1 79 ? -0.519 16.812 21.469 1 87.62 79 ASN A C 1
ATOM 610 O O . ASN A 1 79 ? -0.74 17.312 22.578 1 87.62 79 ASN A O 1
ATOM 614 N N . TYR A 1 80 ? 0.469 17.094 20.766 1 89.31 80 TYR A N 1
ATOM 615 C CA . TYR A 1 80 ? 1.477 17.969 21.344 1 89.31 80 TYR A CA 1
ATOM 616 C C . TYR A 1 80 ? 0.884 19.328 21.688 1 89.31 80 TYR A C 1
ATOM 618 O O . TYR A 1 80 ? 1.332 20 22.641 1 89.31 80 TYR A O 1
ATOM 626 N N . SER A 1 81 ? -0.189 19.734 20.969 1 92.31 81 SER A N 1
ATOM 627 C CA . SER A 1 81 ? -0.778 21.062 21.172 1 92.31 81 SER A CA 1
ATOM 628 C C . SER A 1 81 ? -1.507 21.156 22.5 1 92.31 81 SER A C 1
ATOM 630 O O . SER A 1 81 ? -1.736 22.25 23.016 1 92.31 81 SER A O 1
ATOM 632 N N . PHE A 1 82 ? -1.816 20 23.031 1 89.75 82 PHE A N 1
ATOM 633 C CA . PHE A 1 82 ? -2.486 19.969 24.328 1 89.75 82 PHE A CA 1
ATOM 634 C C . PHE A 1 82 ? -1.589 20.547 25.422 1 89.75 82 PHE A C 1
ATOM 636 O O . PHE A 1 82 ? -2.074 21 26.453 1 89.75 82 PHE A O 1
ATOM 643 N N . TYR A 1 83 ? -0.336 20.562 25.078 1 87.88 83 TYR A N 1
ATOM 644 C CA . TYR A 1 83 ? 0.632 21 26.078 1 87.88 83 TYR A CA 1
ATOM 645 C C . TYR A 1 83 ? 1.259 22.328 25.703 1 87.88 83 TYR A C 1
ATOM 647 O O . TYR A 1 83 ? 2.137 22.828 26.406 1 87.88 83 TYR A O 1
ATOM 655 N N . ARG A 1 84 ? 0.739 22.875 24.672 1 94.38 84 ARG A N 1
ATOM 656 C CA . ARG A 1 84 ? 1.301 24.141 24.219 1 94.38 84 ARG A CA 1
ATOM 657 C C . ARG A 1 84 ? 0.239 25.234 24.203 1 94.38 84 ARG A C 1
ATOM 659 O O . ARG A 1 84 ? 0.541 26.391 23.906 1 94.38 84 ARG A O 1
ATOM 666 N N . LEU A 1 85 ? -0.934 24.859 24.5 1 96.75 85 LEU A N 1
ATOM 667 C CA . LEU A 1 85 ? -2.029 25.828 24.562 1 96.75 85 LEU A CA 1
ATOM 668 C C . LEU A 1 85 ? -2.553 25.969 25.984 1 96.75 85 LEU A C 1
ATOM 670 O O . LEU A 1 85 ? -2.645 24.969 26.719 1 96.75 85 LEU A O 1
ATOM 674 N N . GLY A 1 86 ? -2.861 27.203 26.406 1 96.81 86 GLY A N 1
ATOM 675 C CA . GLY A 1 86 ? -3.607 27.469 27.625 1 96.81 86 GLY A CA 1
ATOM 676 C C . GLY A 1 86 ? -5.109 27.516 27.422 1 96.81 86 GLY A C 1
ATOM 677 O O . GLY A 1 86 ? -5.578 27.484 26.281 1 96.81 86 GLY A O 1
ATOM 678 N N . GLY A 1 87 ? -5.84 27.547 28.516 1 97.69 87 GLY A N 1
ATOM 679 C CA . GLY A 1 87 ? -7.293 27.547 28.438 1 97.69 87 GLY A CA 1
ATOM 680 C C . GLY A 1 87 ? -7.891 26.156 28.297 1 97.69 87 GLY A C 1
ATOM 681 O O . GLY A 1 87 ? -9.086 26.016 28.031 1 97.69 87 GLY A O 1
ATOM 682 N N . LEU A 1 88 ? -7.066 25.125 28.469 1 96.5 88 LEU A N 1
ATOM 683 C CA . LEU A 1 88 ? -7.492 23.734 28.344 1 96.5 88 LEU A CA 1
ATOM 684 C C . LEU A 1 88 ? -7.621 23.078 29.719 1 96.5 88 LEU A C 1
ATOM 686 O O . LEU A 1 88 ? -6.875 23.422 30.641 1 96.5 88 LEU A O 1
ATOM 690 N N . GLU A 1 89 ? -8.539 22.219 29.875 1 95.69 89 GLU A N 1
ATOM 691 C CA . GLU A 1 89 ? -8.711 21.375 31.047 1 95.69 89 GLU A CA 1
ATOM 692 C C . GLU A 1 89 ? -8.672 19.891 30.672 1 95.69 89 GLU A C 1
ATOM 694 O O . GLU A 1 89 ? -9.477 19.438 29.844 1 95.69 89 GLU A O 1
ATOM 699 N N . MET A 1 90 ? -7.742 19.219 31.25 1 90.5 90 MET A N 1
ATOM 700 C CA . MET A 1 90 ? -7.605 17.797 30.953 1 90.5 90 MET A CA 1
ATOM 701 C C . MET A 1 90 ? -8.82 17.016 31.453 1 90.5 90 MET A C 1
ATOM 703 O O . MET A 1 90 ? -9.336 17.297 32.531 1 90.5 90 MET A O 1
ATOM 707 N N . THR A 1 91 ? -9.188 16.078 30.625 1 90.06 91 THR A N 1
ATOM 708 C CA . THR A 1 91 ? -10.281 15.188 31 1 90.06 91 THR A CA 1
ATOM 709 C C . THR A 1 91 ? -9.836 13.734 30.922 1 90.06 91 THR A C 1
ATOM 711 O O . THR A 1 91 ? -8.711 13.445 30.516 1 90.06 91 THR A O 1
ATOM 714 N N . ASP A 1 92 ? -10.711 12.828 31.359 1 85 92 ASP A N 1
ATOM 715 C CA . ASP A 1 92 ? -10.438 11.391 31.266 1 85 92 ASP A CA 1
ATOM 716 C C . ASP A 1 92 ? -11 10.812 29.969 1 85 92 ASP A C 1
ATOM 718 O O . ASP A 1 92 ? -10.992 9.594 29.766 1 85 92 ASP A O 1
ATOM 722 N N . GLU A 1 93 ? -11.352 11.695 29.172 1 81.12 93 GLU A N 1
ATOM 723 C CA . GLU A 1 93 ? -12 11.242 27.938 1 81.12 93 GLU A CA 1
ATOM 724 C C . GLU A 1 93 ? -10.984 10.984 26.828 1 81.12 93 GLU A C 1
ATOM 726 O O . GLU A 1 93 ? -10 11.727 26.703 1 81.12 93 GLU A O 1
ATOM 731 N N . ASP A 1 94 ? -11.219 9.812 26.172 1 78.69 94 ASP A N 1
ATOM 732 C CA . ASP A 1 94 ? -10.492 9.492 24.953 1 78.69 94 ASP A CA 1
ATOM 733 C C . ASP A 1 94 ? -11.352 9.742 23.719 1 78.69 94 ASP A C 1
ATOM 735 O O . ASP A 1 94 ? -12.344 9.047 23.5 1 78.69 94 ASP A O 1
ATOM 739 N N . ARG A 1 95 ? -10.938 10.633 22.891 1 76.12 95 ARG A N 1
ATOM 740 C CA . ARG A 1 95 ? -11.711 11.023 21.719 1 76.12 95 ARG A CA 1
ATOM 741 C C . ARG A 1 95 ? -11.922 9.844 20.781 1 76.12 95 ARG A C 1
ATOM 743 O O . ARG A 1 95 ? -12.938 9.773 20.078 1 76.12 95 ARG A O 1
ATOM 750 N N . TRP A 1 96 ? -11.039 8.984 20.75 1 73.88 96 TRP A N 1
ATOM 751 C CA . TRP A 1 96 ? -11.109 7.859 19.812 1 73.88 96 TRP A CA 1
ATOM 752 C C . TRP A 1 96 ? -12.102 6.812 20.312 1 73.88 96 TRP A C 1
ATOM 754 O O . TRP A 1 96 ? -12.57 5.984 19.516 1 73.88 96 TRP A O 1
ATOM 764 N N . ALA A 1 97 ? -12.469 6.91 21.609 1 77.31 97 ALA A N 1
ATOM 765 C CA . ALA A 1 97 ? -13.352 5.906 22.188 1 77.31 97 ALA A CA 1
ATOM 766 C C . ALA A 1 97 ? -14.766 6.449 22.375 1 77.31 97 ALA A C 1
ATOM 768 O O . ALA A 1 97 ? -15.68 5.711 22.75 1 77.31 97 ALA A O 1
ATOM 769 N N . ARG A 1 98 ? -14.898 7.734 22.094 1 83.69 98 ARG A N 1
ATOM 770 C CA . ARG A 1 98 ? -16.234 8.305 22.203 1 83.69 98 ARG A CA 1
ATOM 771 C C . ARG A 1 98 ? -17.172 7.695 21.172 1 83.69 98 ARG A C 1
ATOM 773 O O . ARG A 1 98 ? -16.781 7.457 20.031 1 83.69 98 ARG A O 1
ATOM 780 N N . THR A 1 99 ? -18.438 7.465 21.562 1 87.5 99 THR A N 1
ATOM 781 C CA . THR A 1 99 ? -19.328 6.727 20.672 1 87.5 99 THR A CA 1
ATOM 782 C C . THR A 1 99 ? -20.562 7.562 20.312 1 87.5 99 THR A C 1
ATOM 784 O O . THR A 1 99 ? -21.391 7.133 19.516 1 87.5 99 THR A O 1
ATOM 787 N N . GLU A 1 100 ? -20.656 8.719 20.922 1 91.38 100 GLU A N 1
ATOM 788 C CA . GLU A 1 100 ? -21.812 9.57 20.625 1 91.38 100 GLU A CA 1
ATOM 789 C C . GLU A 1 100 ? -21.891 9.891 19.141 1 91.38 100 GLU A C 1
ATOM 791 O O . GLU A 1 100 ? -20.875 10.148 18.5 1 91.38 100 GLU A O 1
ATOM 796 N N . LYS A 1 101 ? -23.094 9.836 18.562 1 94.88 101 LYS A N 1
ATOM 797 C CA . LYS A 1 101 ? -23.328 10.188 17.172 1 94.88 101 LYS A CA 1
ATOM 798 C C . LYS A 1 101 ? -23.812 11.625 17.031 1 94.88 101 LYS A C 1
ATOM 800 O O . LYS A 1 101 ? -24.859 11.992 17.578 1 94.88 101 LYS A O 1
ATOM 805 N N . ILE A 1 102 ? -23 12.438 16.422 1 95.81 102 ILE A N 1
ATOM 806 C CA . ILE A 1 102 ? -23.328 13.836 16.156 1 95.81 102 ILE A CA 1
ATOM 807 C C . ILE A 1 102 ? -23.703 14 14.68 1 95.81 102 ILE A C 1
ATOM 809 O O . ILE A 1 102 ? -22.953 13.578 13.797 1 95.81 102 ILE A O 1
ATOM 813 N N . ARG A 1 103 ? -24.891 14.617 14.422 1 97.38 103 ARG A N 1
ATOM 814 C CA . ARG A 1 103 ? -25.391 14.672 13.055 1 97.38 103 ARG A CA 1
ATOM 815 C C . ARG A 1 103 ? -25.359 16.109 12.523 1 97.38 103 ARG A C 1
ATOM 817 O O . ARG A 1 103 ? -25.719 17.047 13.234 1 97.38 103 ARG A O 1
ATOM 824 N N . SER A 1 104 ? -24.844 16.188 11.32 1 97.12 104 SER A N 1
ATOM 825 C CA . SER A 1 104 ? -24.875 17.438 10.578 1 97.12 104 SER A CA 1
ATOM 826 C C . SER A 1 104 ? -26.219 17.625 9.867 1 97.12 104 SER A C 1
ATOM 828 O O . SER A 1 104 ? -26.891 16.656 9.547 1 97.12 104 SER A O 1
ATOM 830 N N . THR A 1 105 ? -26.594 18.922 9.695 1 96.88 105 THR A N 1
ATOM 831 C CA . THR A 1 105 ? -27.719 19.344 8.867 1 96.88 105 THR A CA 1
ATOM 832 C C . THR A 1 105 ? -27.266 20.375 7.836 1 96.88 105 THR A C 1
ATOM 834 O O . THR A 1 105 ? -26.172 20.922 7.93 1 96.88 105 THR A O 1
ATOM 837 N N . PRO A 1 106 ? -28.031 20.531 6.797 1 96.06 106 PRO A N 1
ATOM 838 C CA . PRO A 1 106 ? -27.641 21.516 5.789 1 96.06 106 PRO A CA 1
ATOM 839 C C . PRO A 1 106 ? -27.266 22.875 6.402 1 96.06 106 PRO A C 1
ATOM 841 O O . PRO A 1 106 ? -28.031 23.422 7.191 1 96.06 106 PRO A O 1
ATOM 844 N N . GLY A 1 107 ? -26.141 23.297 6.082 1 94.5 107 GLY A N 1
ATOM 845 C CA . GLY A 1 107 ? -25.688 24.594 6.566 1 94.5 107 GLY A CA 1
ATOM 846 C C . GLY A 1 107 ? -25.141 24.547 7.984 1 94.5 107 GLY A C 1
ATOM 847 O O . GLY A 1 107 ? -24.656 25.547 8.5 1 94.5 107 GLY A O 1
ATOM 848 N N . ASN A 1 108 ? -25.312 23.422 8.578 1 95.62 108 ASN A N 1
ATOM 849 C CA . ASN A 1 108 ? -24.859 23.234 9.945 1 95.62 108 ASN A CA 1
ATOM 850 C C . ASN A 1 108 ? -23.969 22 10.078 1 95.62 108 ASN A C 1
ATOM 852 O O . ASN A 1 108 ? -24.422 20.953 10.578 1 95.62 108 ASN A O 1
ATOM 856 N N . ILE A 1 109 ? -22.719 22.188 9.805 1 97 109 ILE A N 1
ATOM 857 C CA . ILE A 1 109 ? -21.766 21.078 9.758 1 97 109 ILE A CA 1
ATOM 858 C C . ILE A 1 109 ? -21.172 20.844 11.141 1 97 109 ILE A C 1
ATOM 860 O O . ILE A 1 109 ? -20.75 21.797 11.812 1 97 109 ILE A O 1
ATOM 864 N N . LYS A 1 110 ? -21.203 19.609 11.57 1 95.44 110 LYS A N 1
ATOM 865 C CA . LYS A 1 110 ? -20.609 19.156 12.82 1 95.44 110 LYS A CA 1
ATOM 866 C C . LYS A 1 110 ? -19.766 17.891 12.602 1 95.44 110 LYS A C 1
ATOM 868 O O . LYS A 1 110 ? -20.125 17.047 11.797 1 95.44 110 LYS A O 1
ATOM 873 N N . LEU A 1 111 ? -18.672 17.844 13.281 1 95.75 111 LEU A N 1
ATOM 874 C CA . LEU A 1 111 ? -17.875 16.625 13.25 1 95.75 111 LEU A CA 1
ATOM 875 C C . LEU A 1 111 ? -18.406 15.609 14.258 1 95.75 111 LEU A C 1
ATOM 877 O O . LEU A 1 111 ? -18.641 15.945 15.422 1 95.75 111 LEU A O 1
ATOM 881 N N . THR A 1 112 ? -18.578 14.406 13.82 1 96.25 112 THR A N 1
ATOM 882 C CA . THR A 1 112 ? -19.016 13.336 14.711 1 96.25 112 THR A CA 1
ATOM 883 C C . THR A 1 112 ? -17.812 12.586 15.281 1 96.25 112 THR A C 1
ATOM 885 O O . THR A 1 112 ? -16.672 13.039 15.141 1 96.25 112 THR A O 1
ATOM 888 N N . THR A 1 113 ? -18.078 11.523 16.031 1 92.62 113 THR A N 1
ATOM 889 C CA . THR A 1 113 ? -17.047 10.75 16.703 1 92.62 113 THR A CA 1
ATOM 890 C C . THR A 1 113 ? -16.344 9.82 15.719 1 92.62 113 THR A C 1
ATOM 892 O O . THR A 1 113 ? -16.859 9.547 14.633 1 92.62 113 THR A O 1
ATOM 895 N N . PHE A 1 114 ? -15.188 9.328 16.062 1 88.19 114 PHE A N 1
ATOM 896 C CA . PHE A 1 114 ? -14.344 8.547 15.164 1 88.19 114 PHE A CA 1
ATOM 897 C C . PHE A 1 114 ? -15.031 7.258 14.75 1 88.19 114 PHE A C 1
ATOM 899 O O . PHE A 1 114 ? -15.062 6.91 13.57 1 88.19 114 PHE A O 1
ATOM 906 N N . PRO A 1 115 ? -15.664 6.488 15.664 1 90 115 PRO A N 1
ATOM 907 C CA . PRO A 1 115 ? -16.344 5.254 15.266 1 90 115 PRO A CA 1
ATOM 908 C C . PRO A 1 115 ? -17.516 5.5 14.32 1 90 115 PRO A C 1
ATOM 910 O O . PRO A 1 115 ? -17.969 4.578 13.633 1 90 115 PRO A O 1
ATOM 913 N N . ASP A 1 116 ? -17.938 6.766 14.328 1 94.81 116 ASP A N 1
ATOM 914 C CA . ASP A 1 116 ? -19.109 7.094 13.508 1 94.81 116 ASP A CA 1
ATOM 915 C C . ASP A 1 116 ? -18.688 7.715 12.18 1 94.81 116 ASP A C 1
ATOM 917 O O . ASP A 1 116 ? -19.531 8.203 11.422 1 94.81 116 ASP A O 1
ATOM 921 N N . ARG A 1 117 ? -17.406 7.742 11.914 1 95.56 117 ARG A N 1
ATOM 922 C CA . ARG A 1 117 ? -16.922 8.164 10.602 1 95.56 117 ARG A CA 1
ATOM 923 C C . ARG A 1 117 ? -17.484 7.254 9.5 1 95.56 117 ARG A C 1
ATOM 925 O O . ARG A 1 117 ? -17.641 6.051 9.711 1 95.56 117 ARG A O 1
ATOM 932 N N . ARG A 1 118 ? -17.688 7.809 8.367 1 97.62 118 ARG A N 1
ATOM 933 C CA . ARG A 1 118 ? -18.391 7.094 7.301 1 97.62 118 ARG A CA 1
ATOM 934 C C . ARG A 1 118 ? -17.578 5.906 6.809 1 97.62 118 ARG A C 1
ATOM 936 O O . ARG A 1 118 ? -18.109 4.812 6.613 1 97.62 118 ARG A O 1
ATOM 943 N N . ASP A 1 119 ? -16.328 6.059 6.629 1 97 119 ASP A N 1
ATOM 944 C CA . ASP A 1 119 ? -15.469 4.965 6.191 1 97 119 ASP A CA 1
ATOM 945 C C . ASP A 1 119 ? -15.414 3.855 7.238 1 97 119 ASP A C 1
ATOM 947 O O . ASP A 1 119 ? -15.422 2.67 6.902 1 97 119 ASP A O 1
ATOM 951 N N . ARG A 1 120 ? -15.359 4.219 8.492 1 94.44 120 ARG A N 1
ATOM 952 C CA . ARG A 1 120 ? -15.32 3.236 9.57 1 94.44 120 ARG A CA 1
ATOM 953 C C . ARG A 1 120 ? -16.641 2.463 9.648 1 94.44 120 ARG A C 1
ATOM 955 O O . ARG A 1 120 ? -16.641 1.262 9.922 1 94.44 120 ARG A O 1
ATOM 962 N N . GLU A 1 121 ? -17.672 3.152 9.406 1 95.19 121 GLU A N 1
ATOM 963 C CA . GLU A 1 121 ? -18.969 2.475 9.383 1 95.19 121 GLU A CA 1
ATOM 964 C C . GLU A 1 121 ? -19.062 1.498 8.211 1 95.19 121 GLU A C 1
ATOM 966 O O . GLU A 1 121 ? -19.531 0.368 8.375 1 95.19 121 GLU A O 1
ATOM 971 N N . LYS A 1 122 ? -18.641 1.917 7.133 1 97 122 LYS A N 1
ATOM 972 C CA . LYS A 1 122 ? -18.688 1.111 5.914 1 97 122 LYS A CA 1
ATOM 973 C C . LYS A 1 122 ? -17.828 -0.141 6.043 1 97 122 LYS A C 1
ATOM 975 O O . LYS A 1 122 ? -18.188 -1.204 5.535 1 97 122 LYS A O 1
ATOM 980 N N . PHE A 1 123 ? -16.734 -0.023 6.727 1 97.88 123 PHE A N 1
ATOM 981 C CA . PHE A 1 123 ? -15.781 -1.116 6.891 1 97.88 123 PHE A CA 1
ATOM 982 C C . PHE A 1 123 ? -15.609 -1.47 8.367 1 97.88 123 PHE A C 1
ATOM 984 O O . PHE A 1 123 ? -14.484 -1.659 8.836 1 97.88 123 PHE A O 1
ATOM 991 N N . ARG A 1 124 ? -16.625 -1.549 9.031 1 96 124 ARG A N 1
ATOM 992 C CA . ARG A 1 124 ? -16.609 -1.696 10.477 1 96 124 ARG A CA 1
ATOM 993 C C . ARG A 1 124 ? -15.844 -2.945 10.898 1 96 124 ARG A C 1
ATOM 995 O O . ARG A 1 124 ? -15 -2.887 11.797 1 96 124 ARG A O 1
ATOM 1002 N N . ALA A 1 125 ? -16.109 -4.051 10.273 1 95.06 125 ALA A N 1
ATOM 1003 C CA . ALA A 1 125 ? -15.453 -5.301 10.656 1 95.06 125 ALA A CA 1
ATOM 1004 C C . ALA A 1 125 ? -13.938 -5.215 10.445 1 95.06 125 ALA A C 1
ATOM 1006 O O . ALA A 1 125 ? -13.172 -5.777 11.227 1 95.06 125 ALA A O 1
ATOM 1007 N N . ALA A 1 126 ? -13.523 -4.57 9.43 1 95.19 126 ALA A N 1
ATOM 1008 C CA . ALA A 1 126 ? -12.094 -4.406 9.172 1 95.19 126 ALA A CA 1
ATOM 1009 C C . ALA A 1 126 ? -11.445 -3.518 10.227 1 95.19 126 ALA A C 1
ATOM 1011 O O . ALA A 1 126 ? -10.352 -3.818 10.711 1 95.19 126 ALA A O 1
ATOM 1012 N N . TYR A 1 127 ? -12.109 -2.434 10.594 1 93.38 127 TYR A N 1
ATOM 1013 C CA . TYR A 1 127 ? -11.586 -1.5 11.586 1 93.38 127 TYR A CA 1
ATOM 1014 C C . TYR A 1 127 ? -11.523 -2.146 12.961 1 93.38 127 TYR A C 1
ATOM 1016 O O . TYR A 1 127 ? -10.656 -1.813 13.773 1 93.38 127 TYR A O 1
ATOM 1024 N N . GLU A 1 128 ? -12.398 -3.047 13.195 1 91.44 128 GLU A N 1
ATOM 1025 C CA . GLU A 1 128 ? -12.484 -3.67 14.508 1 91.44 128 GLU A CA 1
ATOM 1026 C C . GLU A 1 128 ? -11.625 -4.934 14.578 1 91.44 128 GLU A C 1
ATOM 1028 O O . GLU A 1 128 ? -11.391 -5.473 15.664 1 91.44 128 GLU A O 1
ATOM 1033 N N . ASP A 1 129 ? -11.141 -5.422 13.469 1 89.81 129 ASP A N 1
ATOM 1034 C CA . ASP A 1 129 ? -10.266 -6.586 13.414 1 89.81 129 ASP A CA 1
ATOM 1035 C C . ASP A 1 129 ? -8.836 -6.215 13.781 1 89.81 129 ASP A C 1
ATOM 1037 O O . ASP A 1 129 ? -8.164 -5.496 13.031 1 89.81 129 ASP A O 1
ATOM 1041 N N . PRO A 1 130 ? -8.281 -6.707 14.836 1 84.06 130 PRO A N 1
ATOM 1042 C CA . PRO A 1 130 ? -6.926 -6.34 15.266 1 84.06 130 PRO A CA 1
ATOM 1043 C C . PRO A 1 130 ? -5.848 -6.832 14.297 1 84.06 130 PRO A C 1
ATOM 1045 O O . PRO A 1 130 ? -4.715 -6.344 14.336 1 84.06 130 PRO A O 1
ATOM 1048 N N . ASP A 1 131 ? -6.219 -7.727 13.398 1 82.5 131 ASP A N 1
ATOM 1049 C CA . ASP A 1 131 ? -5.227 -8.32 12.508 1 82.5 131 ASP A CA 1
ATOM 1050 C C . ASP A 1 131 ? -5.289 -7.684 11.117 1 82.5 131 ASP A C 1
ATOM 1052 O O . ASP A 1 131 ? -4.492 -8.023 10.242 1 82.5 131 ASP A O 1
ATOM 1056 N N . SER A 1 132 ? -6.195 -6.738 10.969 1 84.88 132 SER A N 1
ATOM 1057 C CA . SER A 1 132 ? -6.398 -6.18 9.633 1 84.88 132 SER A CA 1
ATOM 1058 C C . SER A 1 132 ? -5.309 -5.176 9.289 1 84.88 132 SER A C 1
ATOM 1060 O O . SER A 1 132 ? -5.133 -4.824 8.117 1 84.88 132 SER A O 1
ATOM 1062 N N . GLY A 1 133 ? -4.637 -4.602 10.352 1 84.38 133 GLY A N 1
ATOM 1063 C CA . GLY A 1 133 ? -3.604 -3.6 10.141 1 84.38 133 GLY A CA 1
ATOM 1064 C C . GLY A 1 133 ? -4.16 -2.209 9.906 1 84.38 133 GLY A C 1
ATOM 1065 O O . GLY A 1 133 ? -3.408 -1.274 9.617 1 84.38 133 GLY A O 1
ATOM 1066 N N . VAL A 1 134 ? -5.457 -2.025 10.086 1 83.31 134 VAL A N 1
ATOM 1067 C CA . VAL A 1 134 ? -6.09 -0.746 9.773 1 83.31 134 VAL A CA 1
ATOM 1068 C C . VAL A 1 134 ? -5.707 0.286 10.836 1 83.31 134 VAL A C 1
ATOM 1070 O O . VAL A 1 134 ? -5.277 1.394 10.508 1 83.31 134 VAL A O 1
ATOM 1073 N N . LEU A 1 135 ? -5.836 0.058 12.148 1 77.06 135 LEU A N 1
ATOM 1074 C CA . LEU A 1 135 ? -5.578 1.022 13.211 1 77.06 135 LEU A CA 1
ATOM 1075 C C . LEU A 1 135 ? -4.344 0.625 14.016 1 77.06 135 LEU A C 1
ATOM 1077 O O . LEU A 1 135 ? -3.85 1.41 14.828 1 77.06 135 LEU A O 1
ATOM 1081 N N . GLY A 1 136 ? -3.748 -0.417 13.688 1 65.62 136 GLY A N 1
ATOM 1082 C CA . GLY A 1 136 ? -2.613 -0.84 14.492 1 65.62 136 GLY A CA 1
ATOM 1083 C C . GLY A 1 136 ? -2.945 -0.972 15.969 1 65.62 136 GLY A C 1
ATOM 1084 O O . GLY A 1 136 ? -4.117 -1.007 16.344 1 65.62 136 GLY A O 1
ATOM 1085 N N . LYS A 1 137 ? -2 -1.159 16.969 1 67.69 137 LYS A N 1
ATOM 1086 C CA . LYS A 1 137 ? -2.139 -1.288 18.422 1 67.69 137 LYS A CA 1
ATOM 1087 C C . LYS A 1 137 ? -1.901 0.049 19.109 1 67.69 137 LYS A C 1
ATOM 1089 O O . LYS A 1 137 ? -0.807 0.304 19.625 1 67.69 137 LYS A O 1
ATOM 1094 N N . ARG A 1 138 ? -2.812 1.076 19.016 1 66.12 138 ARG A N 1
ATOM 1095 C CA . ARG A 1 138 ? -2.666 2.404 19.609 1 66.12 138 ARG A CA 1
ATOM 1096 C C . ARG A 1 138 ? -2.98 2.385 21.094 1 66.12 138 ARG A C 1
ATOM 1098 O O . ARG A 1 138 ? -3.859 1.645 21.547 1 66.12 138 ARG A O 1
ATOM 1105 N N . ASN A 1 139 ? -2.166 3.24 21.797 1 69.69 139 ASN A N 1
ATOM 1106 C CA . ASN A 1 139 ? -2.453 3.43 23.219 1 69.69 139 ASN A CA 1
ATOM 1107 C C . ASN A 1 139 ? -3.525 4.492 23.438 1 69.69 139 ASN A C 1
ATOM 1109 O O . ASN A 1 139 ? -3.664 5.414 22.641 1 69.69 139 ASN A O 1
ATOM 1113 N N . LYS A 1 140 ? -4.25 4.203 24.578 1 71.88 140 LYS A N 1
ATOM 1114 C CA . LYS A 1 140 ? -5.234 5.203 24.969 1 71.88 140 LYS A CA 1
ATOM 1115 C C . LYS A 1 140 ? -4.562 6.527 25.312 1 71.88 140 LYS A C 1
ATOM 1117 O O . LYS A 1 140 ? -3.537 6.555 26 1 71.88 140 LYS A O 1
ATOM 1122 N N . VAL A 1 141 ? -5.105 7.793 24.734 1 73.62 141 VAL A N 1
ATOM 1123 C CA . VAL A 1 141 ? -4.605 9.125 25.047 1 73.62 141 VAL A CA 1
ATOM 1124 C C . VAL A 1 141 ? -5.754 10 25.547 1 73.62 141 VAL A C 1
ATOM 1126 O O . VAL A 1 141 ? -6.797 10.094 24.891 1 73.62 141 VAL A O 1
ATOM 1129 N N . VAL A 1 142 ? -5.562 10.617 26.688 1 80.12 142 VAL A N 1
ATOM 1130 C CA . VAL A 1 142 ? -6.574 11.508 27.25 1 80.12 142 VAL A CA 1
ATOM 1131 C C . VAL A 1 142 ? -6.57 12.836 26.5 1 80.12 142 VAL A C 1
ATOM 1133 O O . VAL A 1 142 ? -5.508 13.336 26.125 1 80.12 142 VAL A O 1
ATOM 1136 N N . ASN A 1 143 ? -7.758 13.383 26.312 1 86.94 143 ASN A N 1
ATOM 1137 C CA . ASN A 1 143 ? -7.898 14.641 25.578 1 86.94 143 ASN A CA 1
ATOM 1138 C C . ASN A 1 143 ? -8.453 15.75 26.469 1 86.94 143 ASN A C 1
ATOM 1140 O O . ASN A 1 143 ? -9.336 15.508 27.297 1 86.94 143 ASN A O 1
ATOM 1144 N N . PRO A 1 144 ? -7.945 16.922 26.312 1 92.88 144 PRO A N 1
ATOM 1145 C CA . PRO A 1 144 ? -8.492 18.078 27.031 1 92.88 144 PRO A CA 1
ATOM 1146 C C . PRO A 1 144 ? -9.695 18.688 26.328 1 92.88 144 PRO A C 1
ATOM 1148 O O . PRO A 1 144 ? -10.102 18.219 25.266 1 92.88 144 PRO A O 1
ATOM 1151 N N . VAL A 1 145 ? -10.344 19.688 27.047 1 95.06 145 VAL A N 1
ATOM 1152 C CA . VAL A 1 145 ? -11.414 20.516 26.484 1 95.06 145 VAL A CA 1
ATOM 1153 C C . VAL A 1 145 ? -11.055 21.984 26.625 1 95.06 145 VAL A C 1
ATOM 1155 O O . VAL A 1 145 ? -10.266 22.359 27.5 1 95.06 145 VAL A O 1
ATOM 1158 N N . PHE A 1 146 ? -11.625 22.812 25.75 1 97.25 146 PHE A N 1
ATOM 1159 C CA . PHE A 1 146 ? -11.5 24.25 25.969 1 97.25 146 PHE A CA 1
ATOM 1160 C C . PHE A 1 146 ? -12.391 24.703 27.109 1 97.25 146 PHE A C 1
ATOM 1162 O O . PHE A 1 146 ? -13.617 24.594 27.031 1 97.25 146 PHE A O 1
ATOM 1169 N N . ALA A 1 147 ? -11.773 25.219 28.141 1 97.88 147 ALA A N 1
ATOM 1170 C CA . ALA A 1 147 ? -12.531 25.594 29.328 1 97.88 147 ALA A CA 1
ATOM 1171 C C . ALA A 1 147 ? -12.25 27.047 29.719 1 97.88 147 ALA A C 1
ATOM 1173 O O . ALA A 1 147 ? -12.781 27.531 30.719 1 97.88 147 ALA A O 1
ATOM 1174 N N . GLY A 1 148 ? -11.43 27.688 29.031 1 98.19 148 GLY A N 1
ATOM 1175 C CA . GLY A 1 148 ? -11.062 29.094 29.219 1 98.19 148 GLY A CA 1
ATOM 1176 C C . GLY A 1 148 ? -10.477 29.719 27.969 1 98.19 148 GLY A C 1
ATOM 1177 O O . GLY A 1 148 ? -10.422 29.094 26.906 1 98.19 148 GLY A O 1
ATOM 1178 N N . PRO A 1 149 ? -10.086 31 28.141 1 98.31 149 PRO A N 1
ATOM 1179 C CA . PRO A 1 149 ? -9.516 31.672 26.969 1 98.31 149 PRO A CA 1
ATOM 1180 C C . PRO A 1 149 ? -8.242 30.984 26.469 1 98.31 149 PRO A C 1
ATOM 1182 O O . PRO A 1 149 ? -7.332 30.719 27.25 1 98.31 149 PRO A O 1
ATOM 1185 N N . VAL A 1 150 ? -8.211 30.812 25.141 1 98.56 150 VAL A N 1
ATOM 1186 C CA . VAL A 1 150 ? -7.059 30.141 24.531 1 98.56 150 VAL A CA 1
ATOM 1187 C C . VAL A 1 150 ? -5.855 31.078 24.547 1 98.56 150 VAL A C 1
ATOM 1189 O O . VAL A 1 150 ? -5.969 32.25 24.203 1 98.56 150 VAL A O 1
ATOM 1192 N N . THR A 1 151 ? -4.762 30.578 25 1 98.31 151 THR A N 1
ATOM 1193 C CA . THR A 1 151 ? -3.473 31.266 24.969 1 98.31 151 THR A CA 1
ATOM 1194 C C . THR A 1 151 ? -2.365 30.312 24.516 1 98.31 151 THR A C 1
ATOM 1196 O O . THR A 1 151 ? -2.578 29.109 24.406 1 98.31 151 THR A O 1
ATOM 1199 N N . TYR A 1 152 ? -1.274 30.891 24.109 1 98.25 152 TYR A N 1
ATOM 1200 C CA . TYR A 1 152 ? -0.114 30.062 23.797 1 98.25 152 TYR A CA 1
ATOM 1201 C C . TYR A 1 152 ? 0.832 29.969 24.984 1 98.25 152 TYR A C 1
ATOM 1203 O O . TYR A 1 152 ? 1.251 30.984 25.531 1 98.25 152 TYR A O 1
ATOM 1211 N N . VAL A 1 153 ? 1.217 28.766 25.406 1 97.25 153 VAL A N 1
ATOM 1212 C CA . VAL A 1 153 ? 2.049 28.578 26.594 1 97.25 153 VAL A CA 1
ATOM 1213 C C . VAL A 1 153 ? 3.242 27.688 26.25 1 97.25 153 VAL A C 1
ATOM 1215 O O . VAL A 1 153 ? 3.891 27.141 27.141 1 97.25 153 VAL A O 1
ATOM 1218 N N . GLY A 1 154 ? 3.48 27.5 24.984 1 94.94 154 GLY A N 1
ATOM 1219 C CA . GLY A 1 154 ? 4.504 26.562 24.547 1 94.94 154 GLY A CA 1
ATOM 1220 C C . GLY A 1 154 ? 5.793 27.234 24.125 1 94.94 154 GLY A C 1
ATOM 1221 O O . GLY A 1 154 ? 6.598 26.656 23.406 1 94.94 154 GLY A O 1
ATOM 1222 N N . GLU A 1 155 ? 6.039 28.438 24.516 1 96.31 155 GLU A N 1
ATOM 1223 C CA . GLU A 1 155 ? 7.156 29.25 24.031 1 96.31 155 GLU A CA 1
ATOM 1224 C C . GLU A 1 155 ? 8.492 28.547 24.281 1 96.31 155 GLU A C 1
ATOM 1226 O O . GLU A 1 155 ? 9.352 28.5 23.406 1 96.31 155 GLU A O 1
ATOM 1231 N N . ASP A 1 156 ? 8.672 28.031 25.469 1 93.62 156 ASP A N 1
ATOM 1232 C CA . ASP A 1 156 ? 9.93 27.375 25.828 1 93.62 156 ASP A CA 1
ATOM 1233 C C . ASP A 1 156 ? 10.148 26.125 24.984 1 93.62 156 ASP A C 1
ATOM 1235 O O . ASP A 1 156 ? 11.273 25.859 24.531 1 93.62 156 ASP A O 1
ATOM 1239 N N . GLN A 1 157 ? 9.133 25.375 24.766 1 92.38 157 GLN A N 1
ATOM 1240 C CA . GLN A 1 157 ? 9.227 24.141 24 1 92.38 157 GLN A CA 1
ATOM 1241 C C . GLN A 1 157 ? 9.562 24.406 22.547 1 92.38 157 GLN A C 1
ATOM 1243 O O . GLN A 1 157 ? 10.438 23.75 21.969 1 92.38 157 GLN A O 1
ATOM 1248 N N . VAL A 1 158 ? 8.883 25.359 21.938 1 96.69 158 VAL A N 1
ATOM 1249 C CA . VAL A 1 158 ? 9.125 25.641 20.516 1 96.69 158 VAL A CA 1
ATOM 1250 C C . VAL A 1 158 ? 10.516 26.234 20.344 1 96.69 158 VAL A C 1
ATOM 1252 O O . VAL A 1 158 ? 11.211 25.938 19.375 1 96.69 158 VAL A O 1
ATOM 1255 N N . LYS A 1 159 ? 10.922 27.078 21.25 1 97.19 159 LYS A N 1
ATOM 1256 C CA . LYS A 1 159 ? 12.266 27.641 21.188 1 97.19 159 LYS A CA 1
ATOM 1257 C C . LYS A 1 159 ? 13.328 26.562 21.312 1 97.19 159 LYS A C 1
ATOM 1259 O O . LYS A 1 159 ? 14.359 26.609 20.625 1 97.19 159 LYS A O 1
ATOM 1264 N N . ARG A 1 160 ? 13.109 25.625 22.156 1 94.44 160 ARG A N 1
ATOM 1265 C CA . ARG A 1 160 ? 14.023 24.484 22.266 1 94.44 160 ARG A CA 1
ATOM 1266 C C . ARG A 1 160 ? 14.109 23.703 20.969 1 94.44 160 ARG A C 1
ATOM 1268 O O . ARG A 1 160 ? 15.203 23.406 20.484 1 94.44 160 ARG A O 1
ATOM 1275 N N . ASP A 1 161 ? 12.961 23.375 20.438 1 96.06 161 ASP A N 1
ATOM 1276 C CA . ASP A 1 161 ? 12.922 22.594 19.203 1 96.06 161 ASP A CA 1
ATOM 1277 C C . ASP A 1 161 ? 13.648 23.328 18.078 1 96.06 161 ASP A C 1
ATOM 1279 O O . ASP A 1 161 ? 14.422 22.719 17.328 1 96.06 161 ASP A O 1
ATOM 1283 N N . VAL A 1 162 ? 13.375 24.609 17.969 1 98.25 162 VAL A N 1
ATOM 1284 C CA . VAL A 1 162 ? 14.008 25.438 16.953 1 98.25 162 VAL A CA 1
ATOM 1285 C C . VAL A 1 162 ? 15.523 25.438 17.172 1 98.25 162 VAL A C 1
ATOM 1287 O O . VAL A 1 162 ? 16.281 25.281 16.203 1 98.25 162 VAL A O 1
ATOM 1290 N N . ARG A 1 163 ? 15.938 25.641 18.375 1 97.88 163 ARG A N 1
ATOM 1291 C CA . ARG A 1 163 ? 17.359 25.672 18.703 1 97.88 163 ARG A CA 1
ATOM 1292 C C . ARG A 1 163 ? 18.031 24.359 18.328 1 97.88 163 ARG A C 1
ATOM 1294 O O . ARG A 1 163 ? 19.078 24.359 17.672 1 97.88 163 ARG A O 1
ATOM 1301 N N . LEU A 1 164 ? 17.469 23.281 18.719 1 97.06 164 LEU A N 1
ATOM 1302 C CA . LEU A 1 164 ? 18.078 21.984 18.484 1 97.06 164 LEU A CA 1
ATOM 1303 C C . LEU A 1 164 ? 18.188 21.703 16.984 1 97.06 164 LEU A C 1
ATOM 1305 O O . LEU A 1 164 ? 19.203 21.203 16.531 1 97.06 164 LEU A O 1
ATOM 1309 N N . LEU A 1 165 ? 17.156 22.016 16.219 1 98.5 165 LEU A N 1
ATOM 1310 C CA . LEU A 1 165 ? 17.188 21.781 14.773 1 98.5 165 LEU A CA 1
ATOM 1311 C C . LEU A 1 165 ? 18.219 22.688 14.102 1 98.5 165 LEU A C 1
ATOM 1313 O O . LEU A 1 165 ? 19.031 22.203 13.297 1 98.5 165 LEU A O 1
ATOM 1317 N N . THR A 1 166 ? 18.219 23.969 14.445 1 98.62 166 THR A N 1
ATOM 1318 C CA . THR A 1 166 ? 19.125 24.906 13.797 1 98.62 166 THR A CA 1
ATOM 1319 C C . THR A 1 166 ? 20.578 24.578 14.133 1 98.62 166 THR A C 1
ATOM 1321 O O . THR A 1 166 ? 21.469 24.719 13.289 1 98.62 166 THR A O 1
ATOM 1324 N N . GLU A 1 167 ? 20.828 24.188 15.383 1 98.19 167 GLU A N 1
ATOM 1325 C CA . GLU A 1 167 ? 22.172 23.781 15.766 1 98.19 167 GLU A CA 1
ATOM 1326 C C . GLU A 1 167 ? 22.641 22.578 14.945 1 98.19 167 GLU A C 1
ATOM 1328 O O . GLU A 1 167 ? 23.781 22.547 14.461 1 98.19 167 GLU A O 1
ATOM 1333 N N . ALA A 1 168 ? 21.781 21.594 14.828 1 98.38 168 ALA A N 1
ATOM 1334 C CA . ALA A 1 168 ? 22.109 20.422 14.031 1 98.38 168 ALA A CA 1
ATOM 1335 C C . ALA A 1 168 ? 22.328 20.781 12.57 1 98.38 168 ALA A C 1
ATOM 1337 O O . ALA A 1 168 ? 23.297 20.328 11.945 1 98.38 168 ALA A O 1
ATOM 1338 N N . MET A 1 169 ? 21.469 21.594 12 1 98.75 169 MET A N 1
ATOM 1339 C CA . MET A 1 169 ? 21.594 22.047 10.617 1 98.75 169 MET A CA 1
ATOM 1340 C C . MET A 1 169 ? 22.953 22.734 10.406 1 98.75 169 MET A C 1
ATOM 1342 O O . MET A 1 169 ? 23.625 22.469 9.414 1 98.75 169 MET A O 1
ATOM 1346 N N . ASN A 1 170 ? 23.266 23.609 11.297 1 98.38 170 ASN A N 1
ATOM 1347 C CA . ASN A 1 170 ? 24.547 24.297 11.211 1 98.38 170 ASN A CA 1
ATOM 1348 C C . ASN A 1 170 ? 25.719 23.312 11.219 1 98.38 170 ASN A C 1
ATOM 1350 O O . ASN A 1 170 ? 26.688 23.484 10.469 1 98.38 170 ASN A O 1
ATOM 1354 N N . ARG A 1 171 ? 25.641 22.359 12.031 1 98.25 171 ARG A N 1
ATOM 1355 C CA . ARG A 1 171 ? 26.703 21.359 12.156 1 98.25 171 ARG A CA 1
ATOM 1356 C C . ARG A 1 171 ? 26.922 20.625 10.828 1 98.25 171 ARG A C 1
ATOM 1358 O O . ARG A 1 171 ? 28.047 20.281 10.484 1 98.25 171 ARG A O 1
ATOM 1365 N N . TYR A 1 172 ? 25.875 20.406 10.094 1 98.25 172 TYR A N 1
ATOM 1366 C CA . TYR A 1 172 ? 25.984 19.578 8.898 1 98.25 172 TYR A CA 1
ATOM 1367 C C . TYR A 1 172 ? 25.875 20.422 7.637 1 98.25 172 TYR A C 1
ATOM 1369 O O . TYR A 1 172 ? 25.781 19.891 6.531 1 98.25 172 TYR A O 1
ATOM 1377 N N . GLY A 1 173 ? 25.797 21.75 7.719 1 98.06 173 GLY A N 1
ATOM 1378 C CA . GLY A 1 173 ? 25.812 22.656 6.582 1 98.06 173 GLY A CA 1
ATOM 1379 C C . GLY A 1 173 ? 24.531 22.625 5.777 1 98.06 173 GLY A C 1
ATOM 1380 O O . GLY A 1 173 ? 24.562 22.734 4.547 1 98.06 173 GLY A O 1
ATOM 1381 N N . ILE A 1 174 ? 23.438 22.453 6.477 1 98.06 174 ILE A N 1
ATOM 1382 C CA . ILE A 1 174 ? 22.141 22.391 5.812 1 98.06 174 ILE A CA 1
ATOM 1383 C C . ILE A 1 174 ? 21.5 23.781 5.809 1 98.06 174 ILE A C 1
ATOM 1385 O O . ILE A 1 174 ? 21.375 24.422 6.859 1 98.06 174 ILE A O 1
ATOM 1389 N N . GLU A 1 175 ? 21.016 24.188 4.715 1 96.19 175 GLU A N 1
ATOM 1390 C CA . GLU A 1 175 ? 20.594 25.578 4.5 1 96.19 175 GLU A CA 1
ATOM 1391 C C . GLU A 1 175 ? 19.141 25.781 4.922 1 96.19 175 GLU A C 1
ATOM 1393 O O . GLU A 1 175 ? 18.766 26.875 5.352 1 96.19 175 GLU A O 1
ATOM 1398 N N . GLN A 1 176 ? 18.328 24.781 4.723 1 98.31 176 GLN A N 1
ATOM 1399 C CA . GLN A 1 176 ? 16.906 24.984 4.961 1 98.31 176 GLN A CA 1
ATOM 1400 C C . GLN A 1 176 ? 16.312 23.812 5.742 1 98.31 176 GLN A C 1
ATOM 1402 O O . GLN A 1 176 ? 16.578 22.656 5.43 1 98.31 176 GLN A O 1
ATOM 1407 N N . GLY A 1 177 ? 15.57 24.156 6.754 1 98.75 177 GLY A N 1
ATOM 1408 C CA . GLY A 1 177 ? 14.781 23.203 7.535 1 98.75 177 GLY A CA 1
ATOM 1409 C C . GLY A 1 177 ? 13.336 23.625 7.695 1 98.75 177 GLY A C 1
ATOM 1410 O O . GLY A 1 177 ? 12.953 24.734 7.281 1 98.75 177 GLY A O 1
ATOM 1411 N N . PHE A 1 178 ? 12.555 22.703 8.172 1 98.88 178 PHE A N 1
ATOM 1412 C CA . PHE A 1 178 ? 11.156 23.031 8.438 1 98.88 178 PHE A CA 1
ATOM 1413 C C . PHE A 1 178 ? 10.695 22.406 9.742 1 98.88 178 PHE A C 1
ATOM 1415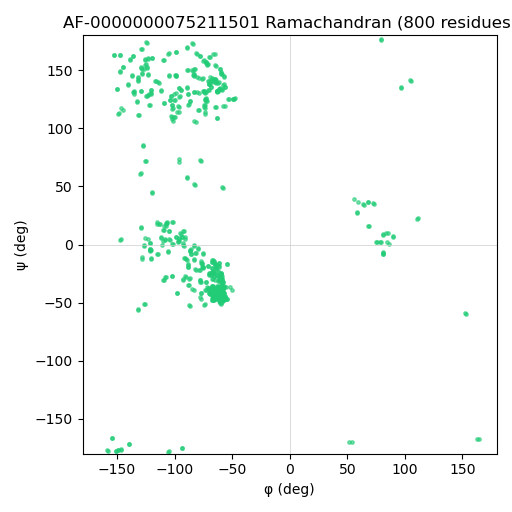 O O . PHE A 1 178 ? 11.328 21.469 10.25 1 98.88 178 PHE A O 1
ATOM 1422 N N . MET A 1 179 ? 9.664 22.938 10.281 1 98.5 179 MET A N 1
ATOM 1423 C CA . MET A 1 179 ? 9.023 22.391 11.477 1 98.5 179 MET A CA 1
ATOM 1424 C C . MET A 1 179 ? 7.516 22.312 11.297 1 98.5 179 MET A C 1
ATOM 1426 O O . MET A 1 179 ? 6.867 23.312 10.961 1 98.5 179 MET A O 1
ATOM 1430 N N . PRO A 1 180 ? 6.984 21.094 11.461 1 97.88 180 PRO A N 1
ATOM 1431 C CA . PRO A 1 180 ? 5.523 20.969 11.445 1 97.88 180 PRO A CA 1
ATOM 1432 C C . PRO A 1 180 ? 4.867 21.594 12.68 1 97.88 180 PRO A C 1
ATOM 1434 O O . PRO A 1 180 ? 5.395 21.469 13.789 1 97.88 180 PRO A O 1
ATOM 1437 N N . ALA A 1 181 ? 3.814 22.266 12.461 1 98 181 ALA A N 1
ATOM 1438 C CA . ALA A 1 181 ? 2.914 22.781 13.484 1 98 181 ALA A CA 1
ATOM 1439 C C . ALA A 1 181 ? 1.454 22.562 13.094 1 98 181 ALA A C 1
ATOM 1441 O O . ALA A 1 181 ? 1.1 22.641 11.914 1 98 181 ALA A O 1
ATOM 1442 N N . ILE A 1 182 ? 0.678 22.328 14.055 1 97.62 182 ILE A N 1
ATOM 1443 C CA . ILE A 1 182 ? -0.727 22.016 13.812 1 97.62 182 ILE A CA 1
ATOM 1444 C C . ILE A 1 182 ? -1.449 23.25 13.297 1 97.62 182 ILE A C 1
ATOM 1446 O O . ILE A 1 182 ? -1.137 24.375 13.695 1 97.62 182 ILE A O 1
ATOM 1450 N N . SER A 1 183 ? -2.396 23.109 12.391 1 98.62 183 SER A N 1
ATOM 1451 C CA . SER A 1 183 ? -3.225 24.203 11.922 1 98.62 183 SER A CA 1
ATOM 1452 C C . SER A 1 183 ? -4.23 24.641 12.992 1 98.62 183 SER A C 1
ATOM 1454 O O . SER A 1 183 ? -4.609 23.844 13.852 1 98.62 183 SER A O 1
ATOM 1456 N N . PRO A 1 184 ? -4.664 25.922 12.922 1 98.62 184 PRO A N 1
ATOM 1457 C CA . PRO A 1 184 ? -5.68 26.359 13.883 1 98.62 184 PRO A CA 1
ATOM 1458 C C . PRO A 1 184 ? -6.949 25.516 13.82 1 98.62 184 PRO A C 1
ATOM 1460 O O . PRO A 1 184 ? -7.531 25.188 14.859 1 98.62 184 PRO A O 1
ATOM 1463 N N . GLY A 1 185 ? -7.359 25.172 12.609 1 97.94 185 GLY A N 1
ATOM 1464 C CA . GLY A 1 185 ? -8.539 24.344 12.461 1 97.94 185 GLY A CA 1
ATOM 1465 C C . GLY A 1 185 ? -8.406 22.984 13.109 1 97.94 185 GLY A C 1
ATOM 1466 O O . GLY A 1 185 ? -9.344 22.484 13.742 1 97.94 185 GLY A O 1
ATOM 1467 N N . ALA A 1 186 ? -7.312 22.344 12.961 1 97.06 186 ALA A N 1
ATOM 1468 C CA . ALA A 1 186 ? -7.066 21.047 13.578 1 97.06 186 ALA A CA 1
ATOM 1469 C C . ALA A 1 186 ? -6.941 21.172 15.094 1 97.06 186 ALA A C 1
ATOM 1471 O O . ALA A 1 186 ? -7.473 20.344 15.836 1 97.06 186 ALA A O 1
ATOM 1472 N N . ALA A 1 187 ? -6.246 22.172 15.531 1 96.69 187 ALA A N 1
ATOM 1473 C CA . ALA A 1 187 ? -6.055 22.391 16.969 1 96.69 187 ALA A CA 1
ATOM 1474 C C . ALA A 1 187 ? -7.383 22.656 17.656 1 96.69 187 ALA A C 1
ATOM 1476 O O . ALA A 1 187 ? -7.547 22.359 18.844 1 96.69 187 ALA A O 1
ATOM 1477 N N . ALA A 1 188 ? -8.336 23.172 16.953 1 97 188 ALA A N 1
ATOM 1478 C CA . ALA A 1 188 ? -9.617 23.578 17.531 1 97 188 ALA A CA 1
ATOM 1479 C C . ALA A 1 188 ? -10.555 22.391 17.656 1 97 188 ALA A C 1
ATOM 1481 O O . ALA A 1 188 ? -11.656 22.516 18.203 1 97 188 ALA A O 1
ATOM 1482 N N . ARG A 1 189 ? -10.102 21.188 17.219 1 93.94 189 ARG A N 1
ATOM 1483 C CA . ARG A 1 189 ? -10.977 20.016 17.188 1 93.94 189 ARG A CA 1
ATOM 1484 C C . ARG A 1 189 ? -11.047 19.359 18.562 1 93.94 189 ARG A C 1
ATOM 1486 O O . ARG A 1 189 ? -10.789 18.156 18.688 1 93.94 189 ARG A O 1
ATOM 1493 N N . LEU A 1 190 ? -11.328 20.094 19.578 1 92.81 190 LEU A N 1
ATOM 1494 C CA . LEU A 1 190 ? -11.641 19.672 20.938 1 92.81 190 LEU A CA 1
ATOM 1495 C C . LEU A 1 190 ? -13 20.203 21.375 1 92.81 190 LEU A C 1
ATOM 1497 O O . LEU A 1 190 ? -13.531 21.141 20.766 1 92.81 190 LEU A O 1
ATOM 1501 N N . GLU A 1 191 ? -13.539 19.547 22.391 1 92.5 191 GLU A N 1
ATOM 1502 C CA . GLU A 1 191 ? -14.812 20.047 22.891 1 92.5 191 GLU A CA 1
ATOM 1503 C C . GLU A 1 191 ? -14.68 21.469 23.391 1 92.5 191 GLU A C 1
ATOM 1505 O O . GLU A 1 191 ? -13.742 21.797 24.125 1 92.5 191 GLU A O 1
ATOM 1510 N N . ASP A 1 192 ? -15.609 22.344 23.031 1 96.12 192 ASP A N 1
ATOM 1511 C CA . ASP A 1 192 ? -15.625 23.75 23.422 1 96.12 192 ASP A CA 1
ATOM 1512 C C . ASP A 1 192 ? -16.625 23.984 24.547 1 96.12 192 ASP A C 1
ATOM 1514 O O . ASP A 1 192 ? -17.828 24.078 24.312 1 96.12 192 ASP A O 1
ATOM 1518 N N . ARG A 1 193 ? -16.109 24.219 25.719 1 96.69 193 ARG A N 1
ATOM 1519 C CA . ARG A 1 193 ? -16.953 24.5 26.875 1 96.69 193 ARG A CA 1
ATOM 1520 C C . ARG A 1 193 ? -16.859 25.953 27.297 1 96.69 193 ARG A C 1
ATOM 1522 O O . ARG A 1 193 ? -17.281 26.328 28.391 1 96.69 193 ARG A O 1
ATOM 1529 N N . TYR A 1 194 ? -16.344 26.766 26.438 1 98 194 TYR A N 1
ATOM 1530 C CA . TYR A 1 194 ? -16.094 28.141 26.859 1 98 194 TYR A CA 1
ATOM 1531 C C . TYR A 1 194 ? -16.625 29.125 25.828 1 98 194 TYR A C 1
ATOM 1533 O O . TYR A 1 194 ? -17.438 29.984 26.141 1 98 194 TYR A O 1
ATOM 1541 N N . TYR A 1 195 ? -16.266 29.094 24.594 1 97.62 195 TYR A N 1
ATOM 1542 C CA . TYR A 1 195 ? -16.594 30.078 23.578 1 97.62 195 TYR A CA 1
ATOM 1543 C C . TYR A 1 195 ? -18.031 29.891 23.094 1 97.62 195 TYR A C 1
ATOM 1545 O O . TYR A 1 195 ? -18.75 30.859 22.859 1 97.62 195 TYR A O 1
ATOM 1553 N N . HIS A 1 196 ? -18.453 28.656 22.781 1 96.44 196 HIS A N 1
ATOM 1554 C CA . HIS A 1 196 ? -19.75 28.281 22.234 1 96.44 196 HIS A CA 1
ATOM 1555 C C . HIS A 1 196 ? -20.016 29 20.906 1 96.44 196 HIS A C 1
ATOM 1557 O O . HIS A 1 196 ? -21.156 29.344 20.609 1 96.44 196 HIS A O 1
ATOM 1563 N N . ASP A 1 197 ? -19 29.297 20.281 1 96.75 197 ASP A N 1
ATOM 1564 C CA . ASP A 1 197 ? -18.938 29.969 18.984 1 96.75 197 ASP A CA 1
ATOM 1565 C C . ASP A 1 197 ? -17.719 29.531 18.188 1 96.75 197 ASP A C 1
ATOM 1567 O O . ASP A 1 197 ? -16.578 29.906 18.516 1 96.75 197 ASP A O 1
ATOM 1571 N N . GLU A 1 198 ? -17.969 28.844 17.125 1 96.19 198 GLU A N 1
ATOM 1572 C CA . GLU A 1 198 ? -16.891 28.219 16.391 1 96.19 198 GLU A CA 1
ATOM 1573 C C . GLU A 1 198 ? -15.906 29.25 15.852 1 96.19 198 GLU A C 1
ATOM 1575 O O . GLU A 1 198 ? -14.688 29.062 15.914 1 96.19 198 GLU A O 1
ATOM 1580 N N . LYS A 1 199 ? -16.422 30.281 15.258 1 97.5 199 LYS A N 1
ATOM 1581 C CA . LYS A 1 199 ? -15.555 31.312 14.703 1 97.5 199 LYS A CA 1
ATOM 1582 C C . LYS A 1 199 ? -14.695 31.953 15.789 1 97.5 199 LYS A C 1
ATOM 1584 O O . LYS A 1 199 ? -13.508 32.219 15.586 1 97.5 199 LYS A O 1
ATOM 1589 N N . ALA A 1 200 ? -15.281 32.25 16.922 1 98.38 200 ALA A N 1
ATOM 1590 C CA . ALA A 1 200 ? -14.539 32.844 18.047 1 98.38 200 ALA A CA 1
ATOM 1591 C C . ALA A 1 200 ? -13.422 31.906 18.5 1 98.38 200 ALA A C 1
ATOM 1593 O O . ALA A 1 200 ? -12.312 32.344 18.797 1 98.38 200 ALA A O 1
ATOM 1594 N N . LEU A 1 201 ? -13.758 30.672 18.609 1 98.5 201 LEU A N 1
ATOM 1595 C CA . LEU A 1 201 ? -12.758 29.688 19 1 98.5 201 LEU A CA 1
ATOM 1596 C C . LEU A 1 201 ? -11.633 29.625 17.969 1 98.5 201 LEU A C 1
ATOM 1598 O O . LEU A 1 201 ? -10.453 29.641 18.328 1 98.5 201 LEU A O 1
ATOM 1602 N N . LEU A 1 202 ? -11.992 29.531 16.719 1 98.62 202 LEU A N 1
ATOM 1603 C CA . LEU A 1 202 ? -11 29.453 15.648 1 98.62 202 LEU A CA 1
ATOM 1604 C C . LEU A 1 202 ? -10.086 30.672 15.672 1 98.62 202 LEU A C 1
ATOM 1606 O O . LEU A 1 202 ? -8.867 30.547 15.531 1 98.62 202 LEU A O 1
ATOM 1610 N N . ASP A 1 203 ? -10.664 31.812 15.859 1 98.69 203 ASP A N 1
ATOM 1611 C CA . ASP A 1 203 ? -9.875 33.031 15.922 1 98.69 203 ASP A CA 1
ATOM 1612 C C . ASP A 1 203 ? -8.906 33.031 17.109 1 98.69 203 ASP A C 1
ATOM 1614 O O . ASP A 1 203 ? -7.746 33.406 16.969 1 98.69 203 ASP A O 1
ATOM 1618 N N . ALA A 1 204 ? -9.383 32.594 18.219 1 98.81 204 ALA A N 1
ATOM 1619 C CA . ALA A 1 204 ? -8.539 32.531 19.422 1 98.81 204 ALA A CA 1
ATOM 1620 C C . ALA A 1 204 ? -7.387 31.547 19.219 1 98.81 204 ALA A C 1
ATOM 1622 O O . ALA A 1 204 ? -6.246 31.828 19.594 1 98.81 204 ALA A O 1
ATOM 1623 N N . VAL A 1 205 ? -7.691 30.422 18.656 1 98.75 205 VAL A N 1
ATOM 1624 C CA . VAL A 1 205 ? -6.668 29.422 18.406 1 98.75 205 VAL A CA 1
ATOM 1625 C C . VAL A 1 205 ? -5.668 29.938 17.375 1 98.75 205 VAL A C 1
ATOM 1627 O O . VAL A 1 205 ? -4.461 29.734 17.516 1 98.75 205 VAL A O 1
ATOM 1630 N N . ALA A 1 206 ? -6.172 30.578 16.328 1 98.88 206 ALA A N 1
ATOM 1631 C CA . ALA A 1 206 ? -5.309 31.172 15.312 1 98.88 206 ALA A CA 1
ATOM 1632 C C . ALA A 1 206 ? -4.312 32.125 15.938 1 98.88 206 ALA A C 1
ATOM 1634 O O . ALA A 1 206 ? -3.117 32.094 15.648 1 98.88 206 ALA A O 1
ATOM 1635 N N . ASP A 1 207 ? -4.836 32.969 16.797 1 98.81 207 ASP A N 1
ATOM 1636 C CA . ASP A 1 207 ? -3.98 33.969 17.469 1 98.81 207 ASP A CA 1
ATOM 1637 C C . ASP A 1 207 ? -2.918 33.25 18.312 1 98.81 207 ASP A C 1
ATOM 1639 O O . ASP A 1 207 ? -1.764 33.688 18.359 1 98.81 207 ASP A O 1
ATOM 1643 N N . ALA A 1 208 ? -3.322 32.25 19 1 98.75 208 ALA A N 1
ATOM 1644 C CA . ALA A 1 208 ? -2.379 31.516 19.828 1 98.75 208 ALA A CA 1
ATOM 1645 C C . ALA A 1 208 ? -1.313 30.828 18.969 1 98.75 208 ALA A C 1
ATOM 1647 O O . ALA A 1 208 ? -0.118 30.953 19.25 1 98.75 208 ALA A O 1
ATOM 1648 N N . MET A 1 209 ? -1.715 30.172 17.922 1 98.75 209 MET A N 1
ATOM 1649 C CA . MET A 1 209 ? -0.785 29.422 17.078 1 98.75 209 MET A CA 1
ATOM 1650 C C . MET A 1 209 ? 0.154 30.359 16.328 1 98.75 209 MET A C 1
ATOM 1652 O O . MET A 1 209 ? 1.267 29.969 15.969 1 98.75 209 MET A O 1
ATOM 1656 N N . HIS A 1 210 ? -0.295 31.609 16.078 1 98.88 210 HIS A N 1
ATOM 1657 C CA . HIS A 1 210 ? 0.57 32.594 15.469 1 98.88 210 HIS A CA 1
ATOM 1658 C C . HIS A 1 210 ? 1.899 32.719 16.203 1 98.88 210 HIS A C 1
ATOM 1660 O O . HIS A 1 210 ? 2.949 32.875 15.586 1 98.88 210 HIS A O 1
ATOM 1666 N N . GLU A 1 211 ? 1.842 32.594 17.5 1 98.69 211 GLU A N 1
ATOM 1667 C CA . GLU A 1 211 ? 3.047 32.719 18.312 1 98.69 211 GLU A CA 1
ATOM 1668 C C . GLU A 1 211 ? 4.051 31.625 17.969 1 98.69 211 GLU A C 1
ATOM 1670 O O . GLU A 1 211 ? 5.246 31.891 17.828 1 98.69 211 GLU A O 1
ATOM 1675 N N . GLU A 1 212 ? 3.578 30.469 17.812 1 98.56 212 GLU A N 1
ATOM 1676 C CA . GLU A 1 212 ? 4.438 29.328 17.453 1 98.56 212 GLU A CA 1
ATOM 1677 C C . GLU A 1 212 ? 5.02 29.5 16.047 1 98.56 212 GLU A C 1
ATOM 1679 O O . GLU A 1 212 ? 6.219 29.312 15.844 1 98.56 212 GLU A O 1
ATOM 1684 N N . TYR A 1 213 ? 4.113 29.859 15.125 1 98.88 213 TYR A N 1
ATOM 1685 C CA . TYR A 1 213 ? 4.539 30.031 13.742 1 98.88 213 TYR A CA 1
ATOM 1686 C C . TYR A 1 213 ? 5.629 31.094 13.641 1 98.88 213 TYR A C 1
ATOM 1688 O O . TYR A 1 213 ? 6.598 30.922 12.898 1 98.88 213 TYR A O 1
ATOM 1696 N N . LYS A 1 214 ? 5.445 32.125 14.383 1 98.69 214 LYS A N 1
ATOM 1697 C CA . LYS A 1 214 ? 6.383 33.25 14.344 1 98.69 214 LYS A CA 1
ATOM 1698 C C . LYS A 1 214 ? 7.75 32.844 14.883 1 98.69 214 LYS A C 1
ATOM 1700 O O . LYS A 1 214 ? 8.781 33.188 14.312 1 98.69 214 LYS A O 1
ATOM 1705 N N . VAL A 1 215 ? 7.789 32.094 15.969 1 98.69 215 VAL A N 1
ATOM 1706 C CA . VAL A 1 215 ? 9.055 31.641 16.531 1 98.69 215 VAL A CA 1
ATOM 1707 C C . VAL A 1 215 ? 9.805 30.797 15.492 1 98.69 215 VAL A C 1
ATOM 1709 O O . VAL A 1 215 ? 11.008 30.984 15.305 1 98.69 215 VAL A O 1
ATOM 1712 N N . ILE A 1 216 ? 9.141 29.969 14.805 1 98.81 216 ILE A N 1
ATOM 1713 C CA . ILE A 1 216 ? 9.727 29.062 13.812 1 98.81 216 ILE A CA 1
ATOM 1714 C C . ILE A 1 216 ? 10.266 29.859 12.633 1 98.81 216 ILE A C 1
ATOM 1716 O O . ILE A 1 216 ? 11.422 29.703 12.242 1 98.81 216 ILE A O 1
ATOM 1720 N N . THR A 1 217 ? 9.445 30.797 12.125 1 98.88 217 THR A N 1
ATOM 1721 C CA . THR A 1 217 ? 9.812 31.5 10.914 1 98.88 217 THR A CA 1
ATOM 1722 C C . THR A 1 217 ? 10.844 32.594 11.219 1 98.88 217 THR A C 1
ATOM 1724 O O . THR A 1 217 ? 11.688 32.906 10.3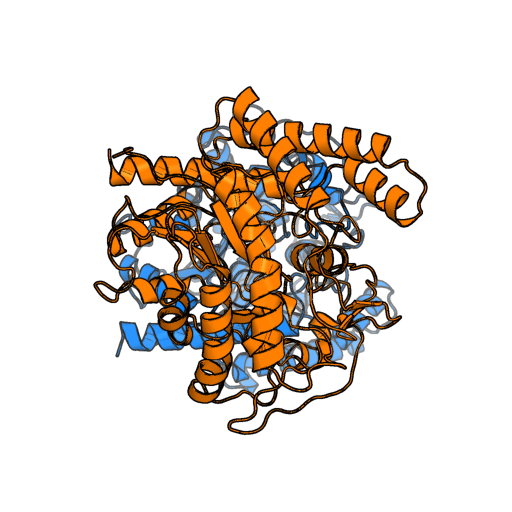75 1 98.88 217 THR A O 1
ATOM 1727 N N . ASP A 1 218 ? 10.781 33.156 12.406 1 98.69 218 ASP A N 1
ATOM 1728 C CA . ASP A 1 218 ? 11.797 34.156 12.797 1 98.69 218 ASP A CA 1
ATOM 1729 C C . ASP A 1 218 ? 13.188 33.5 12.82 1 98.69 218 ASP A C 1
ATOM 1731 O O . ASP A 1 218 ? 14.188 34.219 12.664 1 98.69 218 ASP A O 1
ATOM 1735 N N . ALA A 1 219 ? 13.242 32.25 12.977 1 98.56 219 ALA A N 1
ATOM 1736 C CA . ALA A 1 219 ? 14.516 31.531 12.984 1 98.56 219 ALA A CA 1
ATOM 1737 C C . ALA A 1 219 ? 14.945 31.172 11.562 1 98.56 219 ALA A C 1
ATOM 1739 O O . ALA A 1 219 ? 16 30.562 11.367 1 98.56 219 ALA A O 1
ATOM 1740 N N . GLY A 1 220 ? 14.094 31.484 10.617 1 98.56 220 GLY A N 1
ATOM 1741 C CA . GLY A 1 220 ? 14.414 31.203 9.227 1 98.56 220 GLY A CA 1
ATOM 1742 C C . GLY A 1 220 ? 13.953 29.828 8.766 1 98.56 220 GLY A C 1
ATOM 1743 O O . GLY A 1 220 ? 14.289 29.391 7.664 1 98.56 220 GLY A O 1
ATOM 1744 N N . LEU A 1 221 ? 13.227 29.125 9.602 1 98.88 221 LEU A N 1
ATOM 1745 C CA . LEU A 1 221 ? 12.703 27.812 9.258 1 98.88 221 LEU A CA 1
ATOM 1746 C C . LEU A 1 221 ? 11.336 27.922 8.578 1 98.88 221 LEU A C 1
ATOM 1748 O O . LEU A 1 221 ? 10.609 28.891 8.812 1 98.88 221 LEU A O 1
ATOM 1752 N N . ILE A 1 222 ? 11.023 27 7.727 1 98.94 222 ILE A N 1
ATOM 1753 C CA . ILE A 1 222 ? 9.68 26.875 7.164 1 98.94 222 ILE A CA 1
ATOM 1754 C C . ILE A 1 222 ? 8.727 26.328 8.227 1 98.94 222 ILE A C 1
ATOM 1756 O O . ILE A 1 222 ? 9.023 25.328 8.875 1 98.94 222 ILE A O 1
ATOM 1760 N N . VAL A 1 223 ? 7.668 26.984 8.469 1 98.94 223 VAL A N 1
ATOM 1761 C CA . VAL A 1 223 ? 6.602 26.406 9.273 1 98.94 223 VAL A CA 1
ATOM 1762 C C . VAL A 1 223 ? 5.637 25.641 8.383 1 98.94 223 VAL A C 1
ATOM 1764 O O . VAL A 1 223 ? 5.133 26.172 7.391 1 98.94 223 VAL A O 1
ATOM 1767 N N . GLN A 1 224 ? 5.488 24.375 8.617 1 98.88 224 GLN A N 1
ATOM 1768 C CA . GLN A 1 224 ? 4.496 23.562 7.918 1 98.88 224 GLN A CA 1
ATOM 1769 C C . GLN A 1 224 ? 3.215 23.438 8.742 1 98.88 224 GLN A C 1
ATOM 1771 O O . GLN A 1 224 ? 3.236 22.922 9.859 1 98.88 224 GLN A O 1
ATOM 1776 N N . LEU A 1 225 ? 2.131 23.922 8.203 1 98.81 225 LEU A N 1
ATOM 1777 C CA . LEU A 1 225 ? 0.837 23.75 8.852 1 98.81 225 LEU A CA 1
ATOM 1778 C C . LEU A 1 225 ? 0.244 22.375 8.547 1 98.81 225 LEU A C 1
ATOM 1780 O O . LEU A 1 225 ? -0.192 22.125 7.418 1 98.81 225 LEU A O 1
ATOM 1784 N N . ASP A 1 226 ? 0.27 21.484 9.516 1 98 226 ASP A N 1
ATOM 1785 C CA . ASP A 1 226 ? -0.448 20.234 9.375 1 98 226 ASP A CA 1
ATOM 1786 C C . ASP A 1 226 ? -1.955 20.438 9.508 1 98 226 ASP A C 1
ATOM 1788 O O . ASP A 1 226 ? -2.457 20.719 10.594 1 98 226 ASP A O 1
ATOM 1792 N N . ALA A 1 227 ? -2.65 20.203 8.422 1 97.81 227 ALA A N 1
ATOM 1793 C CA . ALA A 1 227 ? -4.035 20.672 8.391 1 97.81 227 ALA A CA 1
ATOM 1794 C C . ALA A 1 227 ? -4.973 19.547 7.941 1 97.81 227 ALA A C 1
ATOM 1796 O O . ALA A 1 227 ? -5.723 19.703 6.973 1 97.81 227 ALA A O 1
ATOM 1797 N N . PRO A 1 228 ? -5.031 18.438 8.688 1 95.56 228 PRO A N 1
ATOM 1798 C CA . PRO A 1 228 ? -6.008 17.406 8.336 1 95.56 228 PRO A CA 1
ATOM 1799 C C . PRO A 1 228 ? -7.449 17.906 8.406 1 95.56 228 PRO A C 1
ATOM 1801 O O . PRO A 1 228 ? -8.359 17.266 7.875 1 95.56 228 PRO A O 1
ATOM 1804 N N . ASP A 1 229 ? -7.672 19.031 9.062 1 95.88 229 ASP A N 1
ATOM 1805 C CA . ASP A 1 229 ? -9 19.625 9.148 1 95.88 229 ASP A CA 1
ATOM 1806 C C . ASP A 1 229 ? -9.523 20 7.762 1 95.88 229 ASP A C 1
ATOM 1808 O O . ASP A 1 229 ? -10.734 20.125 7.559 1 95.88 229 ASP A O 1
ATOM 1812 N N . LEU A 1 230 ? -8.664 20.109 6.789 1 98 230 LEU A N 1
ATOM 1813 C CA . LEU A 1 230 ? -9.07 20.609 5.477 1 98 230 LEU A CA 1
ATOM 1814 C C . LEU A 1 230 ? -9.578 19.469 4.598 1 98 230 LEU A C 1
ATOM 1816 O O . LEU A 1 230 ? -10.398 19.688 3.709 1 98 230 LEU A O 1
ATOM 1820 N N . ALA A 1 231 ? -9.07 18.266 4.812 1 98.31 231 ALA A N 1
ATOM 1821 C CA . ALA A 1 231 ? -9.453 17.141 3.949 1 98.31 231 ALA A CA 1
ATOM 1822 C C . ALA A 1 231 ? -9.984 15.969 4.77 1 98.31 231 ALA A C 1
ATOM 1824 O O . ALA A 1 231 ? -11.109 15.523 4.562 1 98.31 231 ALA A O 1
ATOM 1825 N N . GLU A 1 232 ? -9.258 15.578 5.742 1 97.19 232 GLU A N 1
ATOM 1826 C CA . GLU A 1 232 ? -9.594 14.43 6.57 1 97.19 232 GLU A CA 1
ATOM 1827 C C . GLU A 1 232 ? -10.945 14.617 7.258 1 97.19 232 GLU A C 1
ATOM 1829 O O . GLU A 1 232 ? -11.695 13.656 7.441 1 97.19 232 GLU A O 1
ATOM 1834 N N . ALA A 1 233 ? -11.352 15.836 7.535 1 97.06 233 ALA A N 1
ATOM 1835 C CA . ALA A 1 233 ? -12.555 16.156 8.297 1 97.06 233 ALA A CA 1
ATOM 1836 C C . ALA A 1 233 ? -13.812 15.734 7.539 1 97.06 233 ALA A C 1
ATOM 1838 O O . ALA A 1 233 ? -14.844 15.445 8.148 1 97.06 233 ALA A O 1
ATOM 1839 N N . TRP A 1 234 ? -13.75 15.641 6.238 1 98.06 234 TRP A N 1
ATOM 1840 C CA . TRP A 1 234 ? -14.891 15.312 5.391 1 98.06 234 TRP A CA 1
ATOM 1841 C C . TRP A 1 234 ? -15.516 13.984 5.809 1 98.06 234 TRP A C 1
ATOM 1843 O O . TRP A 1 234 ? -16.734 13.883 5.945 1 98.06 234 TRP A O 1
ATOM 1853 N N . ASP A 1 235 ? -14.688 13.062 6.043 1 97.12 235 ASP A N 1
ATOM 1854 C CA . ASP A 1 235 ? -15.141 11.727 6.395 1 97.12 235 ASP A CA 1
ATOM 1855 C C . ASP A 1 235 ? -15.82 11.719 7.762 1 97.12 235 ASP A C 1
ATOM 1857 O O . ASP A 1 235 ? -16.625 10.828 8.062 1 97.12 235 ASP A O 1
ATOM 1861 N N . GLN A 1 236 ? -15.562 12.711 8.578 1 96.38 236 GLN A N 1
ATOM 1862 C CA . GLN A 1 236 ? -16.062 12.773 9.945 1 96.38 236 GLN A CA 1
ATOM 1863 C C . GLN A 1 236 ? -17.406 13.5 10.008 1 96.38 236 GLN A C 1
ATOM 1865 O O . GLN A 1 236 ? -17.891 13.82 11.094 1 96.38 236 GLN A O 1
ATOM 1870 N N . ILE A 1 237 ? -17.922 13.844 8.883 1 97.88 237 ILE A N 1
ATOM 1871 C CA . ILE A 1 237 ? -19.219 14.5 8.812 1 97.88 237 ILE A CA 1
ATOM 1872 C C . ILE A 1 237 ? -20.281 13.492 8.352 1 97.88 237 ILE A C 1
ATOM 1874 O O . ILE A 1 237 ? -20.141 12.875 7.293 1 97.88 237 ILE A O 1
ATOM 1878 N N . ASN A 1 238 ? -21.266 13.375 9.133 1 96.44 238 ASN A N 1
ATOM 1879 C CA . ASN A 1 238 ? -22.312 12.398 8.883 1 96.44 238 ASN A CA 1
ATOM 1880 C C . ASN A 1 238 ? -23.703 13.008 9.094 1 96.44 238 ASN A C 1
ATOM 1882 O O . ASN A 1 238 ? -23.953 13.648 10.117 1 96.44 238 ASN A O 1
ATOM 1886 N N . PRO A 1 239 ? -24.75 12.93 8.25 1 97.06 239 PRO A N 1
ATOM 1887 C CA . PRO A 1 239 ? -24.609 12.344 6.914 1 97.06 239 PRO A CA 1
ATOM 1888 C C . PRO A 1 239 ? -23.672 13.156 6.012 1 97.06 239 PRO A C 1
ATOM 1890 O O . PRO A 1 239 ? -23.297 14.273 6.367 1 97.06 239 PRO A O 1
ATOM 1893 N N . GLU A 1 240 ? -23.234 12.539 4.941 1 97.56 240 GLU A N 1
ATOM 1894 C CA . GLU A 1 240 ? -22.375 13.227 3.98 1 97.56 240 GLU A CA 1
ATOM 1895 C C . GLU A 1 240 ? -22.953 14.578 3.588 1 97.56 240 GLU A C 1
ATOM 1897 O O . GLU A 1 240 ? -24.109 14.672 3.174 1 97.56 240 GLU A O 1
ATOM 1902 N N . PRO A 1 241 ? -22.188 15.609 3.746 1 97.44 241 PRO A N 1
ATOM 1903 C CA . PRO A 1 241 ? -22.688 16.938 3.377 1 97.44 241 PRO A CA 1
ATOM 1904 C C . PRO A 1 241 ? -22.594 17.203 1.877 1 97.44 241 PRO A C 1
ATOM 1906 O O . PRO A 1 241 ? -21.953 16.438 1.147 1 97.44 241 PRO A O 1
ATOM 1909 N N . THR A 1 242 ? -23.359 18.266 1.469 1 97.81 242 THR A N 1
ATOM 1910 C CA . THR A 1 242 ? -23.047 18.781 0.134 1 97.81 242 THR A CA 1
ATOM 1911 C C . THR A 1 242 ? -21.641 19.359 0.083 1 97.81 242 THR A C 1
ATOM 1913 O O . THR A 1 242 ? -21.109 19.781 1.108 1 97.81 242 THR A O 1
ATOM 1916 N N . VAL A 1 243 ? -21.016 19.359 -1.102 1 98.12 243 VAL A N 1
ATOM 1917 C CA . VAL A 1 243 ? -19.688 19.938 -1.299 1 98.12 243 VAL A CA 1
ATOM 1918 C C . VAL A 1 243 ? -19.719 21.422 -0.91 1 98.12 243 VAL A C 1
ATOM 1920 O O . VAL A 1 243 ? -18.797 21.922 -0.261 1 98.12 243 VAL A O 1
ATOM 1923 N N . GLU A 1 244 ? -20.781 22.078 -1.197 1 98.19 244 GLU A N 1
ATOM 1924 C CA . GLU A 1 244 ? -20.922 23.5 -0.891 1 98.19 244 GLU A CA 1
ATOM 1925 C C . GLU A 1 244 ? -20.938 23.75 0.616 1 98.19 244 GLU A C 1
ATOM 1927 O O . GLU A 1 244 ? -20.297 24.688 1.104 1 98.19 244 GLU A O 1
ATOM 1932 N N . ASP A 1 245 ? -21.703 22.891 1.305 1 98.19 245 ASP A N 1
ATOM 1933 C CA . ASP A 1 245 ? -21.766 23.016 2.758 1 98.19 245 ASP A CA 1
ATOM 1934 C C . ASP A 1 245 ? -20.391 22.797 3.379 1 98.19 245 ASP A C 1
ATOM 1936 O O . ASP A 1 245 ? -20 23.5 4.312 1 98.19 245 ASP A O 1
ATOM 1940 N N . PHE A 1 246 ? -19.734 21.844 2.861 1 98.44 246 PHE A N 1
ATOM 1941 C CA . PHE A 1 246 ? -18.391 21.578 3.377 1 98.44 246 PHE A CA 1
ATOM 1942 C C . PHE A 1 246 ? -17.453 22.734 3.072 1 98.44 246 PHE A C 1
ATOM 1944 O O . PHE A 1 246 ? -16.656 23.125 3.924 1 98.44 246 PHE A O 1
ATOM 1951 N N . GLN A 1 247 ? -17.5 23.234 1.886 1 98.69 247 GLN A N 1
ATOM 1952 C CA . GLN A 1 247 ? -16.641 24.344 1.484 1 98.69 247 GLN A CA 1
ATOM 1953 C C . GLN A 1 247 ? -16.875 25.578 2.361 1 98.69 247 GLN A C 1
ATOM 1955 O O . GLN A 1 247 ? -15.938 26.297 2.705 1 98.69 247 GLN A O 1
ATOM 1960 N N . ALA A 1 248 ? -18.125 25.797 2.691 1 98.44 248 ALA A N 1
ATOM 1961 C CA . ALA A 1 248 ? -18.422 26.906 3.6 1 98.44 248 ALA A CA 1
ATOM 1962 C C . ALA A 1 248 ? -17.812 26.672 4.977 1 98.44 248 ALA A C 1
ATOM 1964 O O . ALA A 1 248 ? -17.25 27.594 5.578 1 98.44 248 ALA A O 1
ATOM 1965 N N . TRP A 1 249 ? -17.969 25.469 5.43 1 98 249 TRP A N 1
ATOM 1966 C CA . TRP A 1 249 ? -17.359 25.062 6.695 1 98 249 TRP A CA 1
ATOM 1967 C C . TRP A 1 249 ? -15.844 25.188 6.648 1 98 249 TRP A C 1
ATOM 1969 O O . TRP A 1 249 ? -15.227 25.672 7.59 1 98 249 TRP A O 1
ATOM 1979 N N . LEU A 1 250 ? -15.258 24.828 5.566 1 98.25 250 LEU A N 1
ATOM 1980 C CA . LEU A 1 250 ? -13.82 24.844 5.316 1 98.25 250 LEU A CA 1
ATOM 1981 C C . LEU A 1 250 ? -13.297 26.281 5.27 1 98.25 250 LEU A C 1
ATOM 1983 O O . LEU A 1 250 ? -12.18 26.547 5.719 1 98.25 250 LEU A O 1
ATOM 1987 N N . GLN A 1 251 ? -14.062 27.141 4.762 1 98.62 251 GLN A N 1
ATOM 1988 C CA . GLN A 1 251 ? -13.609 28.516 4.586 1 98.62 251 GLN A CA 1
ATOM 1989 C C . GLN A 1 251 ? -13.258 29.156 5.926 1 98.62 251 GLN A C 1
ATOM 1991 O O . GLN A 1 251 ? -12.32 29.953 6.016 1 98.62 251 GLN A O 1
ATOM 1996 N N . LEU A 1 252 ? -14 28.844 6.945 1 98.38 252 LEU A N 1
ATOM 1997 C CA . LEU A 1 252 ? -13.695 29.359 8.273 1 98.38 252 LEU A CA 1
ATOM 1998 C C . LEU A 1 252 ? -12.305 28.938 8.719 1 98.38 252 LEU A C 1
ATOM 2000 O O . LEU A 1 252 ? -11.594 29.703 9.375 1 98.38 252 LEU A O 1
ATOM 2004 N N . ARG A 1 253 ? -11.93 27.75 8.398 1 98.56 253 ARG A N 1
ATOM 2005 C CA . ARG A 1 253 ? -10.617 27.219 8.758 1 98.56 253 ARG A CA 1
ATOM 2006 C C . ARG A 1 253 ? -9.516 27.859 7.914 1 98.56 253 ARG A C 1
ATOM 2008 O O . ARG A 1 253 ? -8.43 28.141 8.414 1 98.56 253 ARG A O 1
ATOM 2015 N N . VAL A 1 254 ? -9.781 28.078 6.652 1 98.81 254 VAL A N 1
ATOM 2016 C CA . VAL A 1 254 ? -8.859 28.781 5.766 1 98.81 254 VAL A CA 1
ATOM 2017 C C . VAL A 1 254 ? -8.609 30.188 6.297 1 98.81 254 VAL A C 1
ATOM 2019 O O . VAL A 1 254 ? -7.461 30.641 6.391 1 98.81 254 VAL A O 1
ATOM 2022 N N . ASP A 1 255 ? -9.68 30.875 6.68 1 98.81 255 ASP A N 1
ATOM 2023 C CA . ASP A 1 255 ? -9.57 32.219 7.227 1 98.81 255 ASP A CA 1
ATOM 2024 C C . ASP A 1 255 ? -8.758 32.219 8.523 1 98.81 255 ASP A C 1
ATOM 2026 O O . ASP A 1 255 ? -7.949 33.125 8.75 1 98.81 255 ASP A O 1
ATOM 2030 N N . ALA A 1 256 ? -9 31.25 9.344 1 98.88 256 ALA A N 1
ATOM 2031 C CA . ALA A 1 256 ? -8.258 31.141 10.594 1 98.88 256 ALA A CA 1
ATOM 2032 C C . ALA A 1 256 ? -6.773 30.922 10.336 1 98.88 256 ALA A C 1
ATOM 2034 O O . ALA A 1 256 ? -5.926 31.5 11.023 1 98.88 256 ALA A O 1
ATOM 2035 N N . ALA A 1 257 ? -6.477 30.062 9.406 1 98.94 257 ALA A N 1
ATOM 2036 C CA . ALA A 1 257 ? -5.078 29.859 9.039 1 98.94 257 ALA A CA 1
ATOM 2037 C C . ALA A 1 257 ? -4.426 31.156 8.586 1 98.94 257 ALA A C 1
ATOM 2039 O O . ALA A 1 257 ? -3.322 31.5 9.023 1 98.94 257 ALA A O 1
ATOM 2040 N N . ASN A 1 258 ? -5.105 31.891 7.773 1 98.94 258 ASN A N 1
ATOM 2041 C CA . ASN A 1 258 ? -4.566 33.156 7.281 1 98.94 258 ASN A CA 1
ATOM 2042 C C . ASN A 1 258 ? -4.43 34.188 8.398 1 98.94 258 ASN A C 1
ATOM 2044 O O . ASN A 1 258 ? -3.502 35 8.398 1 98.94 258 ASN A O 1
ATOM 2048 N N . ARG A 1 259 ? -5.375 34.156 9.305 1 98.88 259 ARG A N 1
ATOM 2049 C CA . ARG A 1 259 ? -5.238 35 10.484 1 98.88 259 ARG A CA 1
ATOM 2050 C C . ARG A 1 259 ? -3.965 34.688 11.25 1 98.88 259 ARG A C 1
ATOM 2052 O O . ARG A 1 259 ? -3.232 35.594 11.672 1 98.88 259 ARG A O 1
ATOM 2059 N N . ALA A 1 260 ? -3.707 33.406 11.438 1 98.88 260 ALA A N 1
ATOM 2060 C CA . ALA A 1 260 ? -2.533 32.969 12.18 1 98.88 260 ALA A CA 1
ATOM 2061 C C . ALA A 1 260 ? -1.246 33.312 11.438 1 98.88 260 ALA A C 1
ATOM 2063 O O . ALA A 1 260 ? -0.185 33.438 12.055 1 98.88 260 ALA A O 1
ATOM 2064 N N . LEU A 1 261 ? -1.285 33.5 10.141 1 98.88 261 LEU A N 1
ATOM 2065 C CA . LEU A 1 261 ? -0.104 33.688 9.305 1 98.88 261 LEU A CA 1
ATOM 2066 C C . LEU A 1 261 ? 0.161 35.156 9.062 1 98.88 261 LEU A C 1
ATOM 2068 O O . LEU A 1 261 ? 1.092 35.531 8.336 1 98.88 261 LEU A O 1
ATOM 2072 N N . LYS A 1 262 ? -0.642 36.031 9.641 1 98.56 262 LYS A N 1
ATOM 2073 C CA . LYS A 1 262 ? -0.475 37.469 9.438 1 98.56 262 LYS A CA 1
ATOM 2074 C C . LYS A 1 262 ? 0.952 37.906 9.75 1 98.56 262 LYS A C 1
ATOM 2076 O O . LYS A 1 262 ? 1.479 37.594 10.82 1 98.56 262 LYS A O 1
ATOM 2081 N N . GLY A 1 263 ? 1.531 38.562 8.758 1 98.5 263 GLY A N 1
ATOM 2082 C CA . GLY A 1 263 ? 2.852 39.125 8.961 1 98.5 263 GLY A CA 1
ATOM 2083 C C . GLY A 1 263 ? 3.975 38.125 8.719 1 98.5 263 GLY A C 1
ATOM 2084 O O . GLY A 1 263 ? 5.152 38.469 8.883 1 98.5 263 GLY A O 1
ATOM 2085 N N . ILE A 1 264 ? 3.721 36.969 8.352 1 98.75 264 ILE A N 1
ATOM 2086 C CA . ILE A 1 264 ? 4.73 35.938 8.102 1 98.75 264 ILE A CA 1
ATOM 2087 C C . ILE A 1 264 ? 4.98 35.812 6.602 1 98.75 264 ILE A C 1
ATOM 2089 O O . ILE A 1 264 ? 4.039 35.812 5.805 1 98.75 264 ILE A O 1
ATOM 2093 N N . ASP A 1 265 ? 6.258 35.844 6.16 1 98.62 265 ASP A N 1
ATOM 2094 C CA . ASP A 1 265 ? 6.648 35.656 4.766 1 98.62 265 ASP A CA 1
ATOM 2095 C C . ASP A 1 265 ? 6.133 34.344 4.215 1 98.62 265 ASP A C 1
ATOM 2097 O O . ASP A 1 265 ? 6.512 33.25 4.703 1 98.62 265 ASP A O 1
ATOM 2101 N N . PRO A 1 266 ? 5.316 34.375 3.193 1 98.44 266 PRO A N 1
ATOM 2102 C CA . PRO A 1 266 ? 4.734 33.156 2.654 1 98.44 266 PRO A CA 1
ATOM 2103 C C . PRO A 1 266 ? 5.793 32.156 2.166 1 98.44 266 PRO A C 1
ATOM 2105 O O . PRO A 1 266 ? 5.547 30.953 2.135 1 98.44 266 PRO A O 1
ATOM 2108 N N . SER A 1 267 ? 6.938 32.625 1.818 1 98.19 267 SER A N 1
ATOM 2109 C CA . SER A 1 267 ? 7.984 31.719 1.348 1 98.19 267 SER A CA 1
ATOM 2110 C C . SER A 1 267 ? 8.461 30.781 2.461 1 98.19 267 SER A C 1
ATOM 2112 O O . SER A 1 267 ? 9.109 29.781 2.195 1 98.19 267 SER A O 1
ATOM 2114 N N . LEU A 1 268 ? 8.094 31.109 3.711 1 98.81 268 LEU A N 1
ATOM 2115 C CA . LEU A 1 268 ? 8.461 30.297 4.859 1 98.81 268 LEU A CA 1
ATOM 2116 C C . LEU A 1 268 ? 7.25 29.531 5.398 1 98.81 268 LEU A C 1
ATOM 2118 O O . LEU A 1 268 ? 7.242 29.125 6.559 1 98.81 268 LEU A O 1
ATOM 2122 N N . VAL A 1 269 ? 6.238 29.406 4.586 1 98.94 269 VAL A N 1
ATOM 2123 C CA . VAL A 1 269 ? 5.031 28.703 4.992 1 98.94 269 VAL A CA 1
ATOM 2124 C C . VAL A 1 269 ? 4.75 27.562 4.02 1 98.94 269 VAL A C 1
ATOM 2126 O O . VAL A 1 269 ? 4.785 27.75 2.803 1 98.94 269 VAL A O 1
ATOM 2129 N N . ARG A 1 270 ? 4.543 26.375 4.523 1 98.94 270 ARG A N 1
ATOM 2130 C CA . ARG A 1 270 ? 4.066 25.203 3.791 1 98.94 270 ARG A CA 1
ATOM 2131 C C . ARG A 1 270 ? 2.756 24.688 4.375 1 98.94 270 ARG A C 1
ATOM 2133 O O . ARG A 1 270 ? 2.588 24.641 5.598 1 98.94 270 ARG A O 1
ATOM 2140 N N . LEU A 1 271 ? 1.792 24.422 3.549 1 98.94 271 LEU A N 1
ATOM 2141 C CA . LEU A 1 271 ? 0.542 23.797 3.969 1 98.94 271 LEU A CA 1
ATOM 2142 C C . LEU A 1 271 ? 0.545 22.312 3.648 1 98.94 271 LEU A C 1
ATOM 2144 O O . LEU A 1 271 ? 0.775 21.922 2.502 1 98.94 271 LEU A O 1
ATOM 2148 N N . HIS A 1 272 ? 0.327 21.484 4.629 1 98.75 272 HIS A N 1
ATOM 2149 C CA . HIS A 1 272 ? 0.189 20.047 4.414 1 98.75 272 HIS A CA 1
ATOM 2150 C C . HIS A 1 272 ? -1.274 19.625 4.453 1 98.75 272 HIS A C 1
ATOM 2152 O O . HIS A 1 272 ? -1.944 19.781 5.477 1 98.75 272 HIS A O 1
ATOM 2158 N N . ILE A 1 273 ? -1.715 19.078 3.367 1 98.12 273 ILE A N 1
ATOM 2159 C CA . ILE A 1 273 ? -3.088 18.609 3.193 1 98.12 273 ILE A CA 1
ATOM 2160 C C . ILE A 1 273 ? -3.119 17.094 3.166 1 98.12 273 ILE A C 1
ATOM 2162 O O . ILE A 1 273 ? -2.477 16.469 2.318 1 98.12 273 ILE A O 1
ATOM 2166 N N . CYS A 1 274 ? -3.869 16.453 4.078 1 95.25 274 CYS A N 1
ATOM 2167 C CA . CYS A 1 274 ? -3.91 15 4.059 1 95.25 274 CYS A CA 1
ATOM 2168 C C . CYS A 1 274 ? -5.273 14.484 4.508 1 95.25 274 CYS A C 1
ATOM 2170 O O . CYS A 1 274 ? -6.062 15.234 5.082 1 95.25 274 CYS A O 1
ATOM 2172 N N . TRP A 1 275 ? -5.574 13.289 4.238 1 96.81 275 TRP A N 1
ATOM 2173 C CA . TRP A 1 275 ? -6.859 12.641 4.473 1 96.81 275 TRP A CA 1
ATOM 2174 C C . TRP A 1 275 ? -6.781 11.695 5.664 1 96.81 275 TRP A C 1
ATOM 2176 O O . TRP A 1 275 ? -7.66 10.844 5.848 1 96.81 275 TRP A O 1
ATOM 2186 N N . GLY A 1 276 ? -5.754 11.773 6.395 1 92.56 276 GLY A N 1
ATOM 2187 C CA . GLY A 1 276 ? -5.535 10.875 7.516 1 92.56 276 GLY A CA 1
ATOM 2188 C C . GLY A 1 276 ? -4.488 9.812 7.234 1 92.56 276 GLY A C 1
ATOM 2189 O O . GLY A 1 276 ? -4.473 9.227 6.152 1 92.56 276 GLY A O 1
ATOM 2190 N N . SER A 1 277 ? -3.684 9.531 8.227 1 90.81 277 SER A N 1
ATOM 2191 C CA . SER A 1 277 ? -2.508 8.703 7.961 1 90.81 277 SER A CA 1
ATOM 2192 C C . SER A 1 277 ? -2.707 7.281 8.469 1 90.81 277 SER A C 1
ATOM 2194 O O . SER A 1 277 ? -1.764 6.484 8.484 1 90.81 277 SER A O 1
ATOM 2196 N N . TRP A 1 278 ? -3.93 6.941 9 1 90.44 278 TRP A N 1
ATOM 2197 C CA . TRP A 1 278 ? -4.133 5.547 9.383 1 90.44 278 TRP A CA 1
ATOM 2198 C C . TRP A 1 278 ? -4.203 4.648 8.156 1 90.44 278 TRP A C 1
ATOM 2200 O O . TRP A 1 278 ? -4.375 5.129 7.031 1 90.44 278 TRP A O 1
ATOM 2210 N N . HIS A 1 279 ? -4.008 3.385 8.375 1 92.44 279 HIS A N 1
ATOM 2211 C CA . HIS A 1 279 ? -3.916 2.432 7.27 1 92.44 279 HIS A CA 1
ATOM 2212 C C . HIS A 1 279 ? -5.289 1.883 6.898 1 92.44 279 HIS A C 1
ATOM 2214 O O . HIS A 1 279 ? -5.48 0.667 6.844 1 92.44 279 HIS A O 1
ATOM 2220 N N . GLY A 1 280 ? -6.191 2.764 6.543 1 94.69 280 GLY A N 1
ATOM 2221 C CA . GLY A 1 280 ? -7.547 2.338 6.23 1 94.69 280 GLY A CA 1
ATOM 2222 C C . GLY A 1 280 ? -7.848 2.352 4.746 1 94.69 280 GLY A C 1
ATOM 2223 O O . GLY A 1 280 ? -6.965 2.637 3.93 1 94.69 280 GLY A O 1
ATOM 2224 N N . PRO A 1 281 ? -9.125 1.999 4.383 1 97.44 281 PRO A N 1
ATOM 2225 C CA . PRO A 1 281 ? -9.539 1.912 2.98 1 97.44 281 PRO A CA 1
ATOM 2226 C C . PRO A 1 281 ? -9.625 3.279 2.307 1 97.44 281 PRO A C 1
ATOM 2228 O O . PRO A 1 281 ? -9.297 3.412 1.125 1 97.44 281 PRO A O 1
ATOM 2231 N N . HIS A 1 282 ? -10.18 4.32 3.023 1 97.5 282 HIS A N 1
ATOM 2232 C CA . HIS A 1 282 ? -10.242 5.707 2.58 1 97.5 282 HIS A CA 1
ATOM 2233 C C . HIS A 1 282 ? -11.188 5.863 1.396 1 97.5 282 HIS A C 1
ATOM 2235 O O . HIS A 1 282 ? -10.922 6.641 0.478 1 97.5 282 HIS A O 1
ATOM 2241 N N . THR A 1 283 ? -12.289 5.129 1.361 1 97.88 283 THR A N 1
ATOM 2242 C CA . THR A 1 283 ? -13.188 5.148 0.214 1 97.88 283 THR A CA 1
ATOM 2243 C C . THR A 1 283 ? -14.125 6.348 0.285 1 97.88 283 THR A C 1
ATOM 2245 O O . THR A 1 283 ? -14.844 6.641 -0.676 1 97.88 283 THR A O 1
ATOM 2248 N N . THR A 1 284 ? -14.094 7.074 1.413 1 97.69 284 THR A N 1
ATOM 2249 C CA . THR A 1 284 ? -15 8.203 1.583 1 97.69 284 THR A CA 1
ATOM 2250 C C . THR A 1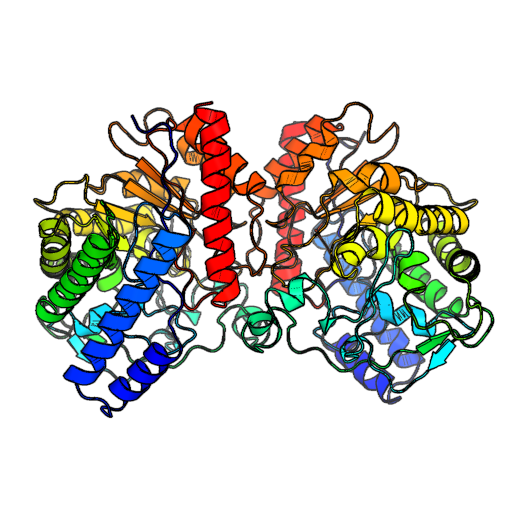 284 ? -14.227 9.516 1.662 1 97.69 284 THR A C 1
ATOM 2252 O O . THR A 1 284 ? -14.734 10.516 2.174 1 97.69 284 THR A O 1
ATOM 2255 N N . ASP A 1 285 ? -13.023 9.555 1.215 1 98.12 285 ASP A N 1
ATOM 2256 C CA . ASP A 1 285 ? -12.219 10.773 1.185 1 98.12 285 ASP A CA 1
ATOM 2257 C C . ASP A 1 285 ? -12.805 11.789 0.205 1 98.12 285 ASP A C 1
ATOM 2259 O O . ASP A 1 285 ? -13.273 11.422 -0.873 1 98.12 285 ASP A O 1
ATOM 2263 N N . ILE A 1 286 ? -12.75 13.023 0.554 1 98.5 286 ILE A N 1
ATOM 2264 C CA . ILE A 1 286 ? -13.18 14.055 -0.375 1 98.5 286 ILE A CA 1
ATOM 2265 C C . ILE A 1 286 ? -12.188 14.164 -1.533 1 98.5 286 ILE A C 1
ATOM 2267 O O . ILE A 1 286 ? -10.977 14.109 -1.326 1 98.5 286 ILE A O 1
ATOM 2271 N N . PRO A 1 287 ? -12.719 14.32 -2.789 1 98.44 287 PRO A N 1
ATOM 2272 C CA . PRO A 1 287 ? -11.812 14.578 -3.912 1 98.44 287 PRO A CA 1
ATOM 2273 C C . PRO A 1 287 ? -11.07 15.914 -3.777 1 98.44 287 PRO A C 1
ATOM 2275 O O . PRO A 1 287 ? -11.664 16.922 -3.385 1 98.44 287 PRO A O 1
ATOM 2278 N N . PHE A 1 288 ? -9.781 15.875 -4.145 1 98.81 288 PHE A N 1
ATOM 2279 C CA . PHE A 1 288 ? -8.93 17.047 -4.035 1 98.81 288 PHE A CA 1
ATOM 2280 C C . PHE A 1 288 ? -9.492 18.203 -4.855 1 98.81 288 PHE A C 1
ATOM 2282 O O . PHE A 1 288 ? -9.406 19.359 -4.453 1 98.81 288 PHE A O 1
ATOM 2289 N N . GLU A 1 289 ? -10.125 17.922 -5.906 1 98.5 289 GLU A N 1
ATOM 2290 C CA . GLU A 1 289 ? -10.656 18.906 -6.836 1 98.5 289 GLU A CA 1
ATOM 2291 C C . GLU A 1 289 ? -11.648 19.828 -6.145 1 98.5 289 GLU A C 1
ATOM 2293 O O . GLU A 1 289 ? -11.781 21 -6.523 1 98.5 289 GLU A O 1
ATOM 2298 N N . TYR A 1 290 ? -12.25 19.406 -5.125 1 98.62 290 TYR A N 1
ATOM 2299 C CA . TYR A 1 290 ? -13.32 20.172 -4.508 1 98.62 290 TYR A CA 1
ATOM 2300 C C . TYR A 1 290 ? -12.773 21.109 -3.436 1 98.62 290 TYR A C 1
ATOM 2302 O O . TYR A 1 290 ? -13.477 22.016 -2.977 1 98.62 290 TYR A O 1
ATOM 2310 N N . ILE A 1 291 ? -11.5 20.906 -3.057 1 98.69 291 ILE A N 1
ATOM 2311 C CA . ILE A 1 291 ? -11.047 21.719 -1.929 1 98.69 291 ILE A CA 1
ATOM 2312 C C . ILE A 1 291 ? -9.742 22.422 -2.295 1 98.69 291 ILE A C 1
ATOM 2314 O O . ILE A 1 291 ? -9.305 23.344 -1.588 1 98.69 291 ILE A O 1
ATOM 2318 N N . VAL A 1 292 ? -9.102 22.062 -3.4 1 98.62 292 VAL A N 1
ATOM 2319 C CA . VAL A 1 292 ? -7.758 22.516 -3.729 1 98.62 292 VAL A CA 1
ATOM 2320 C C . VAL A 1 292 ? -7.758 24.047 -3.869 1 98.62 292 VAL A C 1
ATOM 2322 O O . VAL A 1 292 ? -6.836 24.719 -3.402 1 98.62 292 VAL A O 1
ATOM 2325 N N . ASP A 1 293 ? -8.75 24.672 -4.473 1 98.5 293 ASP A N 1
ATOM 2326 C CA . ASP A 1 293 ? -8.773 26.125 -4.691 1 98.5 293 ASP A CA 1
ATOM 2327 C C . ASP A 1 293 ? -8.867 26.875 -3.365 1 98.5 293 ASP A C 1
ATOM 2329 O O . ASP A 1 293 ? -8.242 27.922 -3.195 1 98.5 293 ASP A O 1
ATOM 2333 N N . GLN A 1 294 ? -9.641 26.391 -2.445 1 98.56 294 GLN A N 1
ATOM 2334 C CA . GLN A 1 294 ? -9.703 27 -1.123 1 98.56 294 GLN A CA 1
ATOM 2335 C C . GLN A 1 294 ? -8.391 26.828 -0.366 1 98.56 294 GLN A C 1
ATOM 2337 O O . GLN A 1 294 ? -7.953 27.734 0.342 1 98.56 294 GLN A O 1
ATOM 2342 N N . CYS A 1 295 ? -7.816 25.641 -0.479 1 98.75 295 CYS A N 1
ATOM 2343 C CA . CYS A 1 295 ? -6.516 25.422 0.148 1 98.75 295 CYS A CA 1
ATOM 2344 C C . CYS A 1 295 ? -5.492 26.438 -0.361 1 98.75 295 CYS A C 1
ATOM 2346 O O . CYS A 1 295 ? -4.684 26.938 0.414 1 98.75 295 CYS A O 1
ATOM 2348 N N . LEU A 1 296 ? -5.602 26.766 -1.61 1 98.56 296 LEU A N 1
ATOM 2349 C CA . LEU A 1 296 ? -4.641 27.656 -2.252 1 98.56 296 LEU A CA 1
ATOM 2350 C C . LEU A 1 296 ? -4.875 29.094 -1.829 1 98.56 296 LEU A C 1
ATOM 2352 O O . LEU A 1 296 ? -4.062 29.984 -2.125 1 98.56 296 LEU A O 1
ATOM 2356 N N . GLN A 1 297 ? -5.961 29.391 -1.096 1 98.56 297 GLN A N 1
ATOM 2357 C CA . GLN A 1 297 ? -6.184 30.719 -0.544 1 98.56 297 GLN A CA 1
ATOM 2358 C C . GLN A 1 297 ? -5.297 30.969 0.67 1 98.56 297 GLN A C 1
ATOM 2360 O O . GLN A 1 297 ? -5.137 32.094 1.105 1 98.56 297 GLN A O 1
ATOM 2365 N N . ILE A 1 298 ? -4.801 29.922 1.25 1 98.75 298 ILE A N 1
ATOM 2366 C CA . ILE A 1 298 ? -3.916 30.078 2.398 1 98.75 298 ILE A CA 1
ATOM 2367 C C . ILE A 1 298 ? -2.594 30.703 1.95 1 98.75 298 ILE A C 1
ATOM 2369 O O . ILE A 1 298 ? -2.021 30.297 0.938 1 98.75 298 ILE A O 1
ATOM 2373 N N . ASN A 1 299 ? -2.143 31.656 2.723 1 98.5 299 ASN A N 1
ATOM 2374 C CA . ASN A 1 299 ? -0.953 32.406 2.357 1 98.5 299 ASN A CA 1
ATOM 2375 C C . ASN A 1 299 ? 0.323 31.625 2.629 1 98.5 299 ASN A C 1
ATOM 2377 O O . ASN A 1 299 ? 1.122 32 3.486 1 98.5 299 ASN A O 1
ATOM 2381 N N . ALA A 1 300 ? 0.53 30.641 1.788 1 98.75 300 ALA A N 1
ATOM 2382 C CA . ALA A 1 300 ? 1.691 29.75 1.867 1 98.75 300 ALA A CA 1
ATOM 2383 C C . ALA A 1 300 ? 2.467 29.75 0.552 1 98.75 300 ALA A C 1
ATOM 2385 O O . ALA A 1 300 ? 1.894 29.984 -0.514 1 98.75 300 ALA A O 1
ATOM 2386 N N . GLY A 1 301 ? 3.721 29.5 0.66 1 98.56 301 GLY A N 1
ATOM 2387 C CA . GLY A 1 301 ? 4.562 29.422 -0.522 1 98.56 301 GLY A CA 1
ATOM 2388 C C . GLY A 1 301 ? 4.613 28.031 -1.121 1 98.56 301 GLY A C 1
ATOM 2389 O O . GLY A 1 301 ? 4.996 27.859 -2.281 1 98.56 301 GLY A O 1
ATOM 2390 N N . SER A 1 302 ? 4.277 27.062 -0.387 1 98.75 302 SER A N 1
ATOM 2391 C CA . SER A 1 302 ? 4.305 25.703 -0.897 1 98.75 302 SER A CA 1
ATOM 2392 C C . SER A 1 302 ? 3.16 24.875 -0.319 1 98.75 302 SER A C 1
ATOM 2394 O O . SER A 1 302 ? 2.658 25.172 0.768 1 98.75 302 SER A O 1
ATOM 2396 N N . PHE A 1 303 ? 2.725 23.859 -1.056 1 98.88 303 PHE A N 1
ATOM 2397 C CA . PHE A 1 303 ? 1.574 23.031 -0.718 1 98.88 303 PHE A CA 1
ATOM 2398 C C . PHE A 1 303 ? 1.92 21.562 -0.836 1 98.88 303 PHE A C 1
ATOM 2400 O O . PHE A 1 303 ? 2.16 21.062 -1.938 1 98.88 303 PHE A O 1
ATOM 2407 N N . SER A 1 304 ? 1.961 20.891 0.302 1 98.81 304 SER A N 1
ATOM 2408 C CA . SER A 1 304 ? 2.223 19.453 0.384 1 98.81 304 SER A CA 1
ATOM 2409 C C . SER A 1 304 ? 0.924 18.656 0.473 1 98.81 304 SER A C 1
ATOM 2411 O O . SER A 1 304 ? -0.003 19.047 1.184 1 98.81 304 SER A O 1
ATOM 2413 N N . PHE A 1 305 ? 0.808 17.578 -0.299 1 98.69 305 PHE A N 1
ATOM 2414 C CA . PHE A 1 305 ? -0.411 16.781 -0.333 1 98.69 305 PHE A CA 1
ATOM 2415 C C . PHE A 1 305 ? -0.1 15.328 -0.701 1 98.69 305 PHE A C 1
ATOM 2417 O O . PHE A 1 305 ? 0.988 15.031 -1.197 1 98.69 305 PHE A O 1
ATOM 2424 N N . GLU A 1 306 ? -1.05 14.469 -0.434 1 98.31 306 GLU A N 1
ATOM 2425 C CA . GLU A 1 306 ? -0.915 13.062 -0.798 1 98.31 306 GLU A CA 1
ATOM 2426 C C . GLU A 1 306 ? -1.103 12.859 -2.299 1 98.31 306 GLU A C 1
ATOM 2428 O O . GLU A 1 306 ? -2.088 13.32 -2.875 1 98.31 306 GLU A O 1
ATOM 2433 N N . ALA A 1 307 ? -0.148 12.117 -2.85 1 98.25 307 ALA A N 1
ATOM 2434 C CA . ALA A 1 307 ? -0.266 11.898 -4.289 1 98.25 307 ALA A CA 1
ATOM 2435 C C . ALA A 1 307 ? 0.258 10.523 -4.684 1 98.25 307 ALA A C 1
ATOM 2437 O O . ALA A 1 307 ? 0.284 10.172 -5.867 1 98.25 307 ALA A O 1
ATOM 2438 N N . SER A 1 308 ? 0.646 9.695 -3.742 1 97.5 308 SER A N 1
ATOM 2439 C CA . SER A 1 308 ? 1.148 8.367 -4.059 1 97.5 308 SER A CA 1
ATOM 2440 C C . SER A 1 308 ? 0.15 7.285 -3.652 1 97.5 308 SER A C 1
ATOM 2442 O O . SER A 1 308 ? 0.111 6.211 -4.254 1 97.5 308 SER A O 1
ATOM 2444 N N . SER A 1 309 ? -0.659 7.562 -2.639 1 95.81 309 SER A N 1
ATOM 2445 C CA . SER A 1 309 ? -1.649 6.59 -2.195 1 95.81 309 SER A CA 1
ATOM 2446 C C . SER A 1 309 ? -2.576 6.184 -3.336 1 95.81 309 SER A C 1
ATOM 2448 O O . SER A 1 309 ? -2.947 7.016 -4.168 1 95.81 309 SER A O 1
ATOM 2450 N N . PRO A 1 310 ? -2.986 4.891 -3.33 1 96.94 310 PRO A N 1
ATOM 2451 C CA . PRO A 1 310 ? -3.826 4.457 -4.449 1 96.94 310 PRO A CA 1
ATOM 2452 C C . PRO A 1 310 ? -5.188 5.152 -4.469 1 96.94 310 PRO A C 1
ATOM 2454 O O . PRO A 1 310 ? -5.871 5.148 -5.492 1 96.94 310 PRO A O 1
ATOM 2457 N N . ARG A 1 311 ? -5.543 5.75 -3.391 1 97.44 311 ARG A N 1
ATOM 2458 C CA . ARG A 1 311 ? -6.797 6.5 -3.355 1 97.44 311 ARG A CA 1
ATOM 2459 C C . ARG A 1 311 ? -6.648 7.852 -4.043 1 97.44 311 ARG A C 1
ATOM 2461 O O . ARG A 1 311 ? -7.578 8.328 -4.699 1 97.44 311 ARG A O 1
ATOM 2468 N N . HIS A 1 312 ? -5.453 8.461 -3.982 1 97.94 312 HIS A N 1
ATOM 2469 C CA . HIS A 1 312 ? -5.324 9.852 -4.398 1 97.94 312 HIS A CA 1
ATOM 2470 C C . HIS A 1 312 ? -4.316 10 -5.531 1 97.94 312 HIS A C 1
ATOM 2472 O O . HIS A 1 312 ? -4.109 11.094 -6.051 1 97.94 312 HIS A O 1
ATOM 2478 N N . ALA A 1 313 ? -3.723 8.898 -5.996 1 98.12 313 ALA A N 1
ATOM 2479 C CA . ALA A 1 313 ? -2.635 8.961 -6.969 1 98.12 313 ALA A CA 1
ATOM 2480 C C . ALA A 1 313 ? -3.135 9.469 -8.32 1 98.12 313 ALA A C 1
ATOM 2482 O O . ALA A 1 313 ? -2.34 9.859 -9.172 1 98.12 313 ALA A O 1
ATOM 2483 N N . HIS A 1 314 ? -4.414 9.5 -8.57 1 98.31 314 HIS A N 1
ATOM 2484 C CA . HIS A 1 314 ? -4.973 9.984 -9.828 1 98.31 314 HIS A CA 1
ATOM 2485 C C . HIS A 1 314 ? -5.176 11.5 -9.789 1 98.31 314 HIS A C 1
ATOM 2487 O O . HIS A 1 314 ? -5.43 12.117 -10.82 1 98.31 314 HIS A O 1
ATOM 2493 N N . GLU A 1 315 ? -4.949 12.172 -8.664 1 98.5 315 GLU A N 1
ATOM 2494 C CA . GLU A 1 315 ? -5.441 13.531 -8.469 1 98.5 315 GLU A CA 1
ATOM 2495 C C . GLU A 1 315 ? -4.391 14.562 -8.867 1 98.5 315 GLU A C 1
ATOM 2497 O O . GLU A 1 315 ? -4.609 15.766 -8.719 1 98.5 315 GLU A O 1
ATOM 2502 N N . TRP A 1 316 ? -3.273 14.062 -9.453 1 98.44 316 TRP A N 1
ATOM 2503 C CA . TRP A 1 316 ? -2.373 15 -10.117 1 98.44 316 TRP A CA 1
ATOM 2504 C C . TRP A 1 316 ? -3.123 15.836 -11.148 1 98.44 316 TRP A C 1
ATOM 2506 O O . TRP A 1 316 ? -2.717 16.953 -11.461 1 98.44 316 TRP A O 1
ATOM 2516 N N . LYS A 1 317 ? -4.238 15.43 -11.523 1 98.38 317 LYS A N 1
ATOM 2517 C CA . LYS A 1 317 ? -5.043 16.031 -12.578 1 98.38 317 LYS A CA 1
ATOM 2518 C C . LYS A 1 317 ? -5.539 17.422 -12.18 1 98.38 317 LYS A C 1
ATOM 2520 O O . LYS A 1 317 ? -5.863 18.25 -13.031 1 98.38 317 LYS A O 1
ATOM 2525 N N . VAL A 1 318 ? -5.621 17.688 -10.891 1 98.44 318 VAL A N 1
ATOM 2526 C CA . VAL A 1 318 ? -6.109 19 -10.445 1 98.44 318 VAL A CA 1
ATOM 2527 C C . VAL A 1 318 ? -5.156 20.094 -10.906 1 98.44 318 VAL A C 1
ATOM 2529 O O . VAL A 1 318 ? -5.559 21.25 -11.055 1 98.44 318 VAL A O 1
ATOM 2532 N N . TRP A 1 319 ? -3.951 19.797 -11.219 1 98.5 319 TRP A N 1
ATOM 2533 C CA . TRP A 1 319 ? -2.914 20.766 -11.562 1 98.5 319 TRP A CA 1
ATOM 2534 C C . TRP A 1 319 ? -2.863 21 -13.062 1 98.5 319 TRP A C 1
ATOM 2536 O O . TRP A 1 319 ? -2.066 21.812 -13.547 1 98.5 319 TRP A O 1
ATOM 2546 N N . GLN A 1 320 ? -3.729 20.312 -13.805 1 97.94 320 GLN A N 1
ATOM 2547 C CA . GLN A 1 320 ? -3.838 20.547 -15.242 1 97.94 320 GLN A CA 1
ATOM 2548 C C . GLN A 1 320 ? -4.457 21.906 -15.531 1 97.94 320 GLN A C 1
ATOM 2550 O O . GLN A 1 320 ? -4.309 22.438 -16.625 1 97.94 320 GLN A O 1
ATOM 2555 N N . LYS A 1 321 ? -5.203 22.391 -14.586 1 97.25 321 LYS A N 1
ATOM 2556 C CA . LYS A 1 321 ? -5.785 23.719 -14.75 1 97.25 321 LYS A CA 1
ATOM 2557 C C . LYS A 1 321 ? -4.699 24.797 -14.812 1 97.25 321 LYS A C 1
ATOM 2559 O O . LYS A 1 321 ? -3.99 25.031 -13.836 1 97.25 321 LYS A O 1
ATOM 2564 N N . GLU A 1 322 ? -4.637 25.469 -15.883 1 95 322 GLU A N 1
ATOM 2565 C CA . GLU A 1 322 ? -3.592 26.453 -16.125 1 95 322 GLU A CA 1
ATOM 2566 C C . GLU A 1 322 ? -3.652 27.578 -15.102 1 95 322 GLU A C 1
ATOM 2568 O O . GLU A 1 322 ? -4.727 28.109 -14.82 1 95 322 GLU A O 1
ATOM 2573 N N . GLY A 1 323 ? -2.496 27.891 -14.547 1 94.88 323 GLY A N 1
ATOM 2574 C CA . GLY A 1 323 ? -2.381 29.047 -13.672 1 94.88 323 GLY A CA 1
ATOM 2575 C C . GLY A 1 323 ? -2.895 28.781 -12.273 1 94.88 323 GLY A C 1
ATOM 2576 O O . GLY A 1 323 ? -2.814 29.656 -11.406 1 94.88 323 GLY A O 1
ATOM 2577 N N . ARG A 1 324 ? -3.336 27.625 -11.938 1 97.44 324 ARG A N 1
ATOM 2578 C CA . ARG A 1 324 ? -3.949 27.344 -10.641 1 97.44 324 ARG A CA 1
ATOM 2579 C C . ARG A 1 324 ? -2.971 27.625 -9.5 1 97.44 324 ARG A C 1
ATOM 2581 O O . ARG A 1 324 ? -3.326 28.25 -8.508 1 97.44 324 ARG A O 1
ATOM 2588 N N . LEU A 1 325 ? -1.788 27.109 -9.594 1 97.44 325 LEU A N 1
ATOM 2589 C CA . LEU A 1 325 ? -0.792 27.203 -8.531 1 97.44 325 LEU A CA 1
ATOM 2590 C C . LEU A 1 325 ? -0.383 28.656 -8.305 1 97.44 325 LEU A C 1
ATOM 2592 O O . LEU A 1 325 ? -0.098 29.062 -7.176 1 97.44 325 LEU A O 1
ATOM 2596 N N . GLY A 1 326 ? -0.403 29.484 -9.312 1 92.69 326 GLY A N 1
ATOM 2597 C CA . GLY A 1 326 ? 0.086 30.859 -9.234 1 92.69 326 GLY A CA 1
ATOM 2598 C C . GLY A 1 326 ? 1.597 30.953 -9.328 1 92.69 326 GLY A C 1
ATOM 2599 O O . GLY A 1 326 ? 2.297 29.938 -9.273 1 92.69 326 GLY A O 1
ATOM 2600 N N . ALA A 1 327 ? 2.027 32.156 -9.336 1 88.62 327 ALA A N 1
ATOM 2601 C CA . ALA A 1 327 ? 3.451 32.438 -9.523 1 88.62 327 ALA A CA 1
ATOM 2602 C C . ALA A 1 327 ? 4.211 32.312 -8.203 1 88.62 327 ALA A C 1
ATOM 2604 O O . ALA A 1 327 ? 3.656 32.562 -7.133 1 88.62 327 ALA A O 1
ATOM 2605 N N . ASN A 1 328 ? 5.406 31.859 -8.172 1 91.06 328 ASN A N 1
ATOM 2606 C CA . ASN A 1 328 ? 6.344 31.828 -7.059 1 91.06 328 ASN A CA 1
ATOM 2607 C C . ASN A 1 328 ? 5.887 30.844 -5.977 1 91.06 328 ASN A C 1
ATOM 2609 O O . ASN A 1 328 ? 6.168 31.047 -4.793 1 91.06 328 ASN A O 1
ATOM 2613 N N . ARG A 1 329 ? 4.98 29.984 -6.309 1 97.75 329 ARG A N 1
ATOM 2614 C CA . ARG A 1 329 ? 4.539 28.938 -5.387 1 97.75 329 ARG A CA 1
ATOM 2615 C C . ARG A 1 329 ? 5.008 27.578 -5.855 1 97.75 329 ARG A C 1
ATOM 2617 O O . ARG A 1 329 ? 5.379 27.391 -7.02 1 97.75 329 ARG A O 1
ATOM 2624 N N . GLN A 1 330 ? 5.051 26.688 -4.93 1 98.5 330 GLN A N 1
ATOM 2625 C CA . GLN A 1 330 ? 5.52 25.344 -5.23 1 98.5 330 GLN A CA 1
ATOM 2626 C C . GLN A 1 330 ? 4.523 24.281 -4.75 1 98.5 330 GLN A C 1
ATOM 2628 O O . GLN A 1 330 ? 3.791 24.516 -3.783 1 98.5 330 GLN A O 1
ATOM 2633 N N . ILE A 1 331 ? 4.48 23.203 -5.508 1 98.81 331 ILE A N 1
ATOM 2634 C CA . ILE A 1 331 ? 3.797 22.016 -4.98 1 98.81 331 ILE A CA 1
ATOM 2635 C C . ILE A 1 331 ? 4.824 21.031 -4.422 1 98.81 331 ILE A C 1
ATOM 2637 O O . ILE A 1 331 ? 5.961 20.984 -4.895 1 98.81 331 ILE A O 1
ATOM 2641 N N . VAL A 1 332 ? 4.414 20.344 -3.357 1 98.88 332 VAL A N 1
ATOM 2642 C CA . VAL A 1 332 ? 5.23 19.359 -2.646 1 98.88 332 VAL A CA 1
ATOM 2643 C C . VAL A 1 332 ? 4.492 18.031 -2.58 1 98.88 332 VAL A C 1
ATOM 2645 O O . VAL A 1 332 ? 4.078 17.594 -1.502 1 98.88 332 VAL A O 1
ATOM 2648 N N . PRO A 1 333 ? 4.375 17.312 -3.717 1 98.88 333 PRO A N 1
ATOM 2649 C CA . PRO A 1 333 ? 3.574 16.078 -3.781 1 98.88 333 PRO A CA 1
ATOM 2650 C C . PRO A 1 333 ? 4.211 14.922 -3.018 1 98.88 333 PRO A C 1
ATOM 2652 O O . PRO A 1 333 ? 5.438 14.781 -3.008 1 98.88 333 PRO A O 1
ATOM 2655 N N . GLY A 1 334 ? 3.338 14.148 -2.34 1 98.81 334 GLY A N 1
ATOM 2656 C CA . GLY A 1 334 ? 3.785 12.883 -1.785 1 98.81 334 GLY A CA 1
ATOM 2657 C C . GLY A 1 334 ? 4.012 11.812 -2.84 1 98.81 334 GLY A C 1
ATOM 2658 O O . GLY A 1 334 ? 3.088 11.445 -3.566 1 98.81 334 GLY A O 1
ATOM 2659 N N . LEU A 1 335 ? 5.234 11.289 -2.846 1 98.75 335 LEU A N 1
ATOM 2660 C CA . LEU A 1 335 ? 5.617 10.359 -3.902 1 98.75 335 LEU A CA 1
ATOM 2661 C C . LEU A 1 335 ? 5.879 8.969 -3.332 1 98.75 335 LEU A C 1
ATOM 2663 O O . LEU A 1 335 ? 6.02 8.008 -4.086 1 98.75 335 LEU A O 1
ATOM 2667 N N . VAL A 1 336 ? 5.879 8.891 -2.059 1 97.94 336 VAL A N 1
ATOM 2668 C CA . VAL A 1 336 ? 5.949 7.613 -1.357 1 97.94 336 VAL A CA 1
ATOM 2669 C C . VAL A 1 336 ? 4.871 7.562 -0.275 1 97.94 336 VAL A C 1
ATOM 2671 O O . VAL A 1 336 ? 4.578 8.57 0.368 1 97.94 336 VAL A O 1
ATOM 2674 N N . SER A 1 337 ? 4.371 6.402 -0.138 1 97.06 337 SER A N 1
ATOM 2675 C CA . SER A 1 337 ? 3.203 6.254 0.722 1 97.06 337 SER A CA 1
ATOM 2676 C C . SER A 1 337 ? 3.598 5.746 2.107 1 97.06 337 SER A C 1
ATOM 2678 O O . SER A 1 337 ? 4.484 4.902 2.236 1 97.06 337 SER A O 1
ATOM 2680 N N . HIS A 1 338 ? 2.881 6.223 3.104 1 95.5 338 HIS A N 1
ATOM 2681 C CA . HIS A 1 338 ? 3.062 5.785 4.484 1 95.5 338 HIS A CA 1
ATOM 2682 C C . HIS A 1 338 ? 2.248 4.531 4.773 1 95.5 338 HIS A C 1
ATOM 2684 O O . HIS A 1 338 ? 2.424 3.9 5.82 1 95.5 338 HIS A O 1
ATOM 2690 N N . SER A 1 339 ? 1.401 4.113 3.875 1 93.12 339 SER A N 1
ATOM 2691 C CA . SER A 1 339 ? 0.39 3.117 4.219 1 93.12 339 SER A CA 1
ATOM 2692 C C . SER A 1 339 ? 0.711 1.764 3.592 1 93.12 339 SER A C 1
ATOM 2694 O O . SER A 1 339 ? -0.185 0.946 3.375 1 93.12 339 SER A O 1
ATOM 2696 N N . THR A 1 340 ? 1.85 1.531 3.193 1 95.44 340 THR A N 1
ATOM 2697 C CA . THR A 1 340 ? 2.311 0.246 2.682 1 95.44 340 THR A CA 1
ATOM 2698 C C . THR A 1 340 ? 3.781 0.025 3.02 1 95.44 340 THR A C 1
ATOM 2700 O O . THR A 1 340 ? 4.57 0.972 3.031 1 95.44 340 THR A O 1
ATOM 2703 N N . ASN A 1 341 ? 4.156 -1.228 3.211 1 96.62 341 ASN A N 1
ATOM 2704 C CA . ASN A 1 341 ? 5.543 -1.57 3.502 1 96.62 341 ASN A CA 1
ATOM 2705 C C . ASN A 1 341 ? 6.383 -1.64 2.23 1 96.62 341 ASN A C 1
ATOM 2707 O O . ASN A 1 341 ? 7.613 -1.604 2.293 1 96.62 341 ASN A O 1
ATOM 2711 N N . ALA A 1 342 ? 5.73 -1.829 1.117 1 97.44 342 ALA A N 1
ATOM 2712 C CA . ALA A 1 342 ? 6.477 -1.917 -0.136 1 97.44 342 ALA A CA 1
ATOM 2713 C C . ALA A 1 342 ? 7.195 -0.604 -0.44 1 97.44 342 ALA A C 1
ATOM 2715 O O . ALA A 1 342 ? 6.602 0.472 -0.339 1 97.44 342 ALA A O 1
ATOM 2716 N N . VAL A 1 343 ? 8.438 -0.705 -0.769 1 98.56 343 VAL A N 1
ATOM 2717 C CA . VAL A 1 343 ? 9.234 0.482 -1.057 1 98.56 343 VAL A CA 1
ATOM 2718 C C . VAL A 1 343 ? 9.07 0.87 -2.525 1 98.56 343 VAL A C 1
ATOM 2720 O O . VAL A 1 343 ? 9.266 0.041 -3.418 1 98.56 343 VAL A O 1
ATOM 2723 N N . GLU A 1 344 ? 8.641 2.09 -2.738 1 98.69 344 GLU A N 1
ATOM 2724 C CA . GLU A 1 344 ? 8.477 2.58 -4.102 1 98.69 344 GLU A CA 1
ATOM 2725 C C . GLU A 1 344 ? 9.781 2.469 -4.891 1 98.69 344 GLU A C 1
ATOM 2727 O O . GLU A 1 344 ? 10.859 2.766 -4.367 1 98.69 344 GLU A O 1
ATOM 2732 N N . HIS A 1 345 ? 9.68 2.002 -6.09 1 98.75 345 HIS A N 1
ATOM 2733 C CA . HIS A 1 345 ? 10.844 2.023 -6.965 1 98.75 345 HIS A CA 1
ATOM 2734 C C . HIS A 1 345 ? 11.219 3.451 -7.352 1 98.75 345 HIS A C 1
ATOM 2736 O O . HIS A 1 345 ? 10.344 4.258 -7.68 1 98.75 345 HIS A O 1
ATOM 2742 N N . PRO A 1 346 ? 12.531 3.785 -7.422 1 98.81 346 PRO A N 1
ATOM 2743 C CA . PRO A 1 346 ? 12.93 5.145 -7.797 1 98.81 346 PRO A CA 1
ATOM 2744 C C . PRO A 1 346 ? 12.406 5.559 -9.172 1 98.81 346 PRO A C 1
ATOM 2746 O O . PRO A 1 346 ? 12.062 6.723 -9.375 1 98.81 346 PRO A O 1
ATOM 2749 N N . GLU A 1 347 ? 12.266 4.605 -10.078 1 98.81 347 GLU A N 1
ATOM 2750 C CA . GLU A 1 347 ? 11.734 4.902 -11.406 1 98.81 347 GLU A CA 1
ATOM 2751 C C . GLU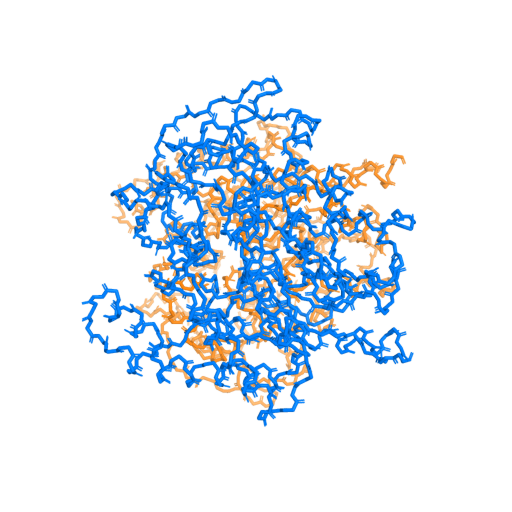 A 1 347 ? 10.281 5.379 -11.32 1 98.81 347 GLU A C 1
ATOM 2753 O O . GLU A 1 347 ? 9.875 6.266 -12.07 1 98.81 347 GLU A O 1
ATOM 2758 N N . LEU A 1 348 ? 9.547 4.77 -10.492 1 98.81 348 LEU A N 1
ATOM 2759 C CA . LEU A 1 348 ? 8.156 5.195 -10.305 1 98.81 348 LEU A CA 1
ATOM 2760 C C . LEU A 1 348 ? 8.094 6.613 -9.742 1 98.81 348 LEU A C 1
ATOM 2762 O O . LEU A 1 348 ? 7.309 7.438 -10.219 1 98.81 348 LEU A O 1
ATOM 2766 N N . ILE A 1 349 ? 8.914 6.887 -8.75 1 98.88 349 ILE A N 1
ATOM 2767 C CA . ILE A 1 349 ? 8.977 8.211 -8.141 1 98.88 349 ILE A CA 1
ATOM 2768 C C . ILE A 1 349 ? 9.344 9.25 -9.195 1 98.88 349 ILE A C 1
ATOM 2770 O O . ILE A 1 349 ? 8.719 10.312 -9.281 1 98.88 349 ILE A O 1
ATOM 2774 N N . ALA A 1 350 ? 10.289 8.906 -10 1 98.88 350 ALA A N 1
ATOM 2775 C CA . ALA A 1 350 ? 10.719 9.805 -11.062 1 98.88 350 ALA A CA 1
ATOM 2776 C C . ALA A 1 350 ? 9.578 10.078 -12.047 1 98.88 350 ALA A C 1
ATOM 2778 O O . ALA A 1 350 ? 9.359 11.219 -12.453 1 98.88 350 ALA A O 1
ATOM 2779 N N . ASP A 1 351 ? 8.875 9.008 -12.43 1 98.5 351 ASP A N 1
ATOM 2780 C CA . ASP A 1 351 ? 7.746 9.164 -13.336 1 98.5 351 ASP A CA 1
ATOM 2781 C C . ASP A 1 351 ? 6.719 10.141 -12.766 1 98.5 351 ASP A C 1
ATOM 2783 O O . ASP A 1 351 ? 6.223 11.016 -13.484 1 98.5 351 ASP A O 1
ATOM 2787 N N . ARG A 1 352 ? 6.414 10 -11.523 1 98.62 352 ARG A N 1
ATOM 2788 C CA . ARG A 1 352 ? 5.449 10.875 -10.867 1 98.62 352 ARG A CA 1
ATOM 2789 C C . ARG A 1 352 ? 5.938 12.312 -10.844 1 98.62 352 ARG A C 1
ATOM 2791 O O . ARG A 1 352 ? 5.18 13.242 -11.156 1 98.62 352 ARG A O 1
ATOM 2798 N N . LEU A 1 353 ? 7.188 12.469 -10.531 1 98.75 353 LEU A N 1
ATOM 2799 C CA . LEU A 1 353 ? 7.777 13.797 -10.422 1 98.75 353 LEU A CA 1
ATOM 2800 C C . LEU A 1 353 ? 7.781 14.508 -11.773 1 98.75 353 LEU A C 1
ATOM 2802 O O . LEU A 1 353 ? 7.445 15.688 -11.859 1 98.75 353 LEU A O 1
ATOM 2806 N N . VAL A 1 354 ? 8.164 13.828 -12.781 1 98.69 354 VAL A N 1
ATOM 2807 C CA . VAL A 1 354 ? 8.219 14.414 -14.117 1 98.69 354 VAL A CA 1
ATOM 2808 C C . VAL A 1 354 ? 6.824 14.867 -14.547 1 98.69 354 VAL A C 1
ATOM 2810 O O . VAL A 1 354 ? 6.66 15.953 -15.109 1 98.69 354 VAL A O 1
ATOM 2813 N N . ARG A 1 355 ? 5.859 14.086 -14.227 1 98.31 355 ARG A N 1
ATOM 2814 C CA . ARG A 1 355 ? 4.484 14.453 -14.555 1 98.31 355 ARG A CA 1
ATOM 2815 C C . ARG A 1 355 ? 4.098 15.766 -13.875 1 98.31 355 ARG A C 1
ATOM 2817 O O . ARG A 1 355 ? 3.566 16.672 -14.523 1 98.31 355 ARG A O 1
ATOM 2824 N N . PHE A 1 356 ? 4.359 15.891 -12.586 1 98.69 356 PHE A N 1
ATOM 2825 C CA . PHE A 1 356 ? 4.051 17.125 -11.867 1 98.69 356 PHE A CA 1
ATOM 2826 C C . PHE A 1 356 ? 4.852 18.297 -12.438 1 98.69 356 PHE A C 1
ATOM 2828 O O . PHE A 1 356 ? 4.32 19.391 -12.609 1 98.69 356 PHE A O 1
ATOM 2835 N N . ALA A 1 357 ? 6.117 18.031 -12.727 1 98.12 357 ALA A N 1
ATOM 2836 C CA . ALA A 1 357 ? 7 19.078 -13.234 1 98.12 357 ALA A CA 1
ATOM 2837 C C . ALA A 1 357 ? 6.512 19.609 -14.586 1 98.12 357 ALA A C 1
ATOM 2839 O O . ALA A 1 357 ? 6.609 20.797 -14.867 1 98.12 357 ALA A O 1
ATOM 2840 N N . GLU A 1 358 ? 6.055 18.75 -15.383 1 97.81 358 GLU A N 1
ATOM 2841 C CA . GLU A 1 358 ? 5.547 19.141 -16.688 1 97.81 358 GLU A CA 1
ATOM 2842 C C . GLU A 1 358 ? 4.293 20 -16.562 1 97.81 358 GLU A C 1
ATOM 2844 O O . GLU A 1 358 ? 4.02 20.844 -17.422 1 97.81 358 GLU A O 1
ATOM 2849 N N . LEU A 1 359 ? 3.586 19.828 -15.523 1 97.88 359 LEU A N 1
ATOM 2850 C CA . LEU A 1 359 ? 2.33 20.547 -15.32 1 97.88 359 LEU A CA 1
ATOM 2851 C C . LEU A 1 359 ? 2.58 21.938 -14.734 1 97.88 359 LEU A C 1
ATOM 2853 O O . LEU A 1 359 ? 1.96 22.906 -15.148 1 97.88 359 LEU A O 1
ATOM 2857 N N . VAL A 1 360 ? 3.582 22.047 -13.773 1 97.62 360 VAL A N 1
ATOM 2858 C CA . VAL A 1 360 ? 3.666 23.312 -13.047 1 97.62 360 VAL A CA 1
ATOM 2859 C C . VAL A 1 360 ? 5.043 23.938 -13.25 1 97.62 360 VAL A C 1
ATOM 2861 O O . VAL A 1 360 ? 5.285 25.062 -12.828 1 97.62 360 VAL A O 1
ATOM 2864 N N . GLY A 1 361 ? 5.918 23.281 -13.898 1 95.75 361 GLY A N 1
ATOM 2865 C CA . GLY A 1 361 ? 7.301 23.688 -14.039 1 95.75 361 GLY A CA 1
ATOM 2866 C C . GLY A 1 361 ? 8.227 23.031 -13.039 1 95.75 361 GLY A C 1
ATOM 2867 O O . GLY A 1 361 ? 7.879 22.875 -11.867 1 95.75 361 GLY A O 1
ATOM 2868 N N . PRO A 1 362 ? 9.398 22.531 -13.461 1 96 362 PRO A N 1
ATOM 2869 C CA . PRO A 1 362 ? 10.305 21.781 -12.594 1 96 362 PRO A CA 1
ATOM 2870 C C . PRO A 1 362 ? 10.766 22.578 -11.375 1 96 362 PRO A C 1
ATOM 2872 O O . PRO A 1 362 ? 11.062 22 -10.328 1 96 362 PRO A O 1
ATOM 2875 N N . ASP A 1 363 ? 10.789 23.922 -11.492 1 95.12 363 ASP A N 1
ATOM 2876 C CA . ASP A 1 363 ? 11.234 24.75 -10.391 1 95.12 363 ASP A CA 1
ATOM 2877 C C . ASP A 1 363 ? 10.141 24.922 -9.344 1 95.12 363 ASP A C 1
ATOM 2879 O O . ASP A 1 363 ? 10.375 25.484 -8.266 1 95.12 363 ASP A O 1
ATOM 2883 N N . HIS A 1 364 ? 9 24.391 -9.625 1 97.5 364 HIS A N 1
ATOM 2884 C CA . HIS A 1 364 ? 7.852 24.578 -8.75 1 97.5 364 HIS A CA 1
ATOM 2885 C C . HIS A 1 364 ? 7.441 23.281 -8.086 1 97.5 364 HIS A C 1
ATOM 2887 O O . HIS A 1 364 ? 6.312 23.141 -7.609 1 97.5 364 HIS A O 1
ATOM 2893 N N . VAL A 1 365 ? 8.383 22.281 -8.094 1 98.44 365 VAL A N 1
ATOM 2894 C CA . VAL A 1 365 ? 8.07 20.984 -7.504 1 98.44 365 VAL A CA 1
ATOM 2895 C C . VAL A 1 365 ? 9.164 20.578 -6.52 1 98.44 365 VAL A C 1
ATOM 2897 O O . VAL A 1 365 ? 10.352 20.703 -6.82 1 98.44 365 VAL A O 1
ATOM 2900 N N . ILE A 1 366 ? 8.758 20.141 -5.324 1 98.75 366 ILE A N 1
ATOM 2901 C CA . ILE A 1 366 ? 9.641 19.531 -4.336 1 98.75 366 ILE A CA 1
ATOM 2902 C C . ILE A 1 366 ? 9.148 18.125 -4.02 1 98.75 366 ILE A C 1
ATOM 2904 O O . ILE A 1 366 ? 7.957 17.906 -3.768 1 98.75 366 ILE A O 1
ATOM 2908 N N . ALA A 1 367 ? 10.016 17.125 -4.055 1 98.88 367 ALA A N 1
ATOM 2909 C CA . ALA A 1 367 ? 9.648 15.727 -3.793 1 98.88 367 ALA A CA 1
ATOM 2910 C C . ALA A 1 367 ? 9.43 15.492 -2.301 1 98.88 367 ALA A C 1
ATOM 2912 O O . ALA A 1 367 ? 10.273 15.859 -1.479 1 98.88 367 ALA A O 1
ATOM 2913 N N . SER A 1 368 ? 8.344 14.852 -1.972 1 98.88 368 SER A N 1
ATOM 2914 C CA . SER A 1 368 ? 8.023 14.617 -0.567 1 98.88 368 SER A CA 1
ATOM 2915 C C . SER A 1 368 ? 7.301 13.289 -0.376 1 98.88 368 SER A C 1
ATOM 2917 O O . SER A 1 368 ? 7.266 12.461 -1.287 1 98.88 368 SER A O 1
ATOM 2919 N N . THR A 1 369 ? 6.879 12.984 0.863 1 98.75 369 THR A N 1
ATOM 2920 C CA . THR A 1 369 ? 6.074 11.82 1.216 1 98.75 369 THR A CA 1
ATOM 2921 C C . THR A 1 369 ? 4.598 12.203 1.336 1 98.75 369 THR A C 1
ATOM 2923 O O . THR A 1 369 ? 4.258 13.383 1.406 1 98.75 369 THR A O 1
ATOM 2926 N N . ASP A 1 370 ? 3.75 11.195 1.361 1 98.31 370 ASP A N 1
ATOM 2927 C CA . ASP A 1 370 ? 2.32 11.438 1.523 1 98.31 370 ASP A CA 1
ATOM 2928 C C . ASP A 1 370 ? 2.016 12.031 2.898 1 98.31 370 ASP A C 1
ATOM 2930 O O . ASP A 1 370 ? 1.211 12.953 3.02 1 98.31 370 ASP A O 1
ATOM 2934 N N . CYS A 1 371 ? 2.537 11.477 3.879 1 97.38 371 CYS A N 1
ATOM 2935 C CA . CYS A 1 371 ? 2.389 11.859 5.277 1 97.38 371 CYS A CA 1
ATOM 2936 C C . CYS A 1 371 ? 3.643 11.523 6.074 1 97.38 371 CYS A C 1
ATOM 2938 O O . CYS A 1 371 ? 4.68 11.195 5.496 1 97.38 371 CYS A O 1
ATOM 2940 N N . GLY A 1 372 ? 3.555 11.773 7.332 1 96.25 372 GLY A N 1
ATOM 2941 C CA . GLY A 1 372 ? 4.652 11.328 8.18 1 96.25 372 GLY A CA 1
ATOM 2942 C C . GLY A 1 372 ? 4.863 9.828 8.148 1 96.25 372 GLY A C 1
ATOM 2943 O O . GLY A 1 372 ? 3.916 9.062 7.949 1 96.25 372 GLY A O 1
ATOM 2944 N N . LEU A 1 373 ? 6.105 9.438 8.367 1 95.81 373 LEU A N 1
ATOM 2945 C CA . LEU A 1 373 ? 6.441 8.023 8.289 1 95.81 373 LEU A CA 1
ATOM 2946 C C . LEU A 1 373 ? 6.578 7.418 9.688 1 95.81 373 LEU A C 1
ATOM 2948 O O . LEU A 1 373 ? 6.379 6.215 9.867 1 95.81 373 LEU A O 1
ATOM 2952 N N . GLY A 1 374 ? 6.938 8.305 10.609 1 91.44 374 GLY A N 1
ATOM 2953 C CA . GLY A 1 374 ? 7.109 7.844 11.977 1 91.44 374 GLY A CA 1
ATOM 2954 C C . GLY A 1 374 ? 5.824 7.32 12.594 1 91.44 374 GLY A C 1
ATOM 2955 O O . GLY A 1 374 ? 4.781 7.973 12.516 1 91.44 374 GLY A O 1
ATOM 2956 N N . GLY A 1 375 ? 5.941 6.137 13.211 1 86.5 375 GLY A N 1
ATOM 2957 C CA . GLY A 1 375 ? 4.773 5.539 13.844 1 86.5 375 GLY A CA 1
ATOM 2958 C C . GLY A 1 375 ? 3.863 4.828 12.859 1 86.5 375 GLY A C 1
ATOM 2959 O O . GLY A 1 375 ? 2.893 4.184 13.258 1 86.5 375 GLY A O 1
ATOM 2960 N N . ARG A 1 376 ? 4.168 4.957 11.602 1 90.56 376 ARG A N 1
ATOM 2961 C CA . ARG A 1 376 ? 3.352 4.324 10.57 1 90.56 376 ARG A CA 1
ATOM 2962 C C . ARG A 1 376 ? 4.098 3.166 9.914 1 90.56 376 ARG A C 1
ATOM 2964 O O . ARG A 1 376 ? 3.477 2.205 9.453 1 90.56 376 ARG A O 1
ATOM 2971 N N . LEU A 1 377 ? 5.34 3.301 9.867 1 93.75 377 LEU A N 1
ATOM 2972 C CA . LEU A 1 377 ? 6.199 2.289 9.266 1 93.75 377 LEU A CA 1
ATOM 2973 C C . LEU A 1 377 ? 7.34 1.915 10.211 1 93.75 377 LEU A C 1
ATOM 2975 O O . LEU A 1 377 ? 7.773 2.736 11.023 1 93.75 377 LEU A O 1
ATOM 2979 N N . HIS A 1 378 ? 7.812 0.694 10.07 1 93.88 378 HIS A N 1
ATOM 2980 C CA . HIS A 1 378 ? 9.062 0.335 10.727 1 93.88 378 HIS A CA 1
ATOM 2981 C C . HIS A 1 378 ? 10.211 1.231 10.266 1 93.88 378 HIS A C 1
ATOM 2983 O O . HIS A 1 378 ? 10.258 1.625 9.094 1 93.88 378 HIS A O 1
ATOM 2989 N N . GLU A 1 379 ? 11.148 1.523 11.148 1 95.38 379 GLU A N 1
ATOM 2990 C CA . GLU A 1 379 ? 12.219 2.477 10.875 1 95.38 379 GLU A CA 1
ATOM 2991 C C . GLU A 1 379 ? 13.016 2.082 9.633 1 95.38 379 GLU A C 1
ATOM 2993 O O . GLU A 1 379 ? 13.352 2.932 8.812 1 95.38 379 GLU A O 1
ATOM 2998 N N . GLN A 1 380 ? 13.336 0.788 9.445 1 97.31 380 GLN A N 1
ATOM 2999 C CA . GLN A 1 380 ? 14.117 0.34 8.297 1 97.31 380 GLN A CA 1
ATOM 3000 C C . GLN A 1 380 ? 13.398 0.652 6.984 1 97.31 380 GLN A C 1
ATOM 3002 O O . GLN A 1 380 ? 14.031 1.055 6.004 1 97.31 380 GLN A O 1
ATOM 3007 N N . ILE A 1 381 ? 12.141 0.486 7.031 1 97.75 381 ILE A N 1
ATOM 3008 C CA . ILE A 1 381 ? 11.344 0.695 5.828 1 97.75 381 ILE A CA 1
ATOM 3009 C C . ILE A 1 381 ? 11.164 2.191 5.578 1 97.75 381 ILE A C 1
ATOM 3011 O O . ILE A 1 381 ? 11.289 2.658 4.445 1 97.75 381 ILE A O 1
ATOM 3015 N N . ALA A 1 382 ? 10.914 2.93 6.645 1 97.69 382 ALA A N 1
ATOM 3016 C CA . ALA A 1 382 ? 10.773 4.379 6.52 1 97.69 382 ALA A CA 1
ATOM 3017 C C . ALA A 1 382 ? 12.008 5 5.875 1 97.69 382 ALA A C 1
ATOM 3019 O O . ALA A 1 382 ? 11.891 5.781 4.93 1 97.69 382 ALA A O 1
ATOM 3020 N N . TRP A 1 383 ? 13.133 4.648 6.301 1 98.31 383 TRP A N 1
ATOM 3021 C CA . TRP A 1 383 ? 14.367 5.223 5.773 1 98.31 383 TRP A CA 1
ATOM 3022 C C . TRP A 1 383 ? 14.625 4.738 4.352 1 98.31 383 TRP A C 1
ATOM 3024 O O . TRP A 1 383 ? 15.109 5.496 3.508 1 98.31 383 TRP A O 1
ATOM 3034 N N . ALA A 1 384 ? 14.312 3.459 4.078 1 98.75 384 ALA A N 1
ATOM 3035 C CA . ALA A 1 384 ? 14.453 2.953 2.715 1 98.75 384 ALA A CA 1
ATOM 3036 C C . ALA A 1 384 ? 13.57 3.734 1.744 1 98.75 384 ALA A C 1
ATOM 3038 O O . ALA A 1 384 ? 13.977 4.004 0.609 1 98.75 384 ALA A O 1
ATOM 3039 N N . LYS A 1 385 ? 12.414 4.074 2.195 1 98.75 385 LYS A N 1
ATOM 3040 C CA . LYS A 1 385 ? 11.508 4.848 1.358 1 98.75 385 LYS A CA 1
ATOM 3041 C C . LYS A 1 385 ? 12.055 6.25 1.103 1 98.75 385 LYS A C 1
ATOM 3043 O O . LYS A 1 385 ? 11.938 6.773 -0.007 1 98.75 385 LYS A O 1
ATOM 3048 N N . LEU A 1 386 ? 12.625 6.879 2.107 1 98.88 386 LEU A N 1
ATOM 3049 C CA . LEU A 1 386 ? 13.219 8.195 1.923 1 98.88 386 LEU A CA 1
ATOM 3050 C C . LEU A 1 386 ? 14.422 8.125 0.988 1 98.88 386 LEU A C 1
ATOM 3052 O O . LEU A 1 386 ? 14.633 9.023 0.172 1 98.88 386 LEU A O 1
ATOM 3056 N N . GLU A 1 387 ? 15.203 7.062 1.095 1 98.88 387 GLU A N 1
ATOM 3057 C CA . GLU A 1 387 ? 16.312 6.867 0.158 1 98.88 387 GLU A CA 1
ATOM 3058 C C . GLU A 1 387 ? 15.797 6.73 -1.274 1 98.88 387 GLU A C 1
ATOM 3060 O O . GLU A 1 387 ? 16.375 7.309 -2.199 1 98.88 387 GLU A O 1
ATOM 3065 N N . ALA A 1 388 ? 14.742 5.969 -1.413 1 98.88 388 ALA A N 1
ATOM 3066 C CA . ALA A 1 388 ? 14.125 5.82 -2.729 1 98.88 388 ALA A CA 1
ATOM 3067 C C . ALA A 1 388 ? 13.633 7.164 -3.256 1 98.88 388 ALA A C 1
ATOM 3069 O O . ALA A 1 388 ? 13.758 7.453 -4.449 1 98.88 388 ALA A O 1
ATOM 3070 N N . LEU A 1 389 ? 13.062 7.953 -2.369 1 98.94 389 LEU A N 1
ATOM 3071 C CA . LEU A 1 389 ? 12.594 9.281 -2.732 1 98.94 389 LEU A CA 1
ATOM 3072 C C . LEU A 1 389 ? 13.727 10.133 -3.301 1 98.94 389 LEU A C 1
ATOM 3074 O O . LEU A 1 389 ? 13.57 10.758 -4.348 1 98.94 389 LEU A O 1
ATOM 3078 N N . VAL A 1 390 ? 14.844 10.148 -2.635 1 98.88 390 VAL A N 1
ATOM 3079 C CA . VAL A 1 390 ? 15.992 10.938 -3.049 1 98.88 390 VAL A CA 1
ATOM 3080 C C . VAL A 1 390 ? 16.516 10.43 -4.387 1 98.88 390 VAL A C 1
ATOM 3082 O O . VAL A 1 390 ? 16.797 11.219 -5.293 1 98.88 390 VAL A O 1
ATOM 3085 N N . GLU A 1 391 ? 16.594 9.117 -4.531 1 98.88 391 GLU A N 1
ATOM 3086 C CA . GLU A 1 391 ? 17.062 8.523 -5.785 1 98.88 391 GLU A CA 1
ATOM 3087 C C . GLU A 1 391 ? 16.109 8.867 -6.93 1 98.88 391 GLU A C 1
ATOM 3089 O O . GLU A 1 391 ? 16.547 9.195 -8.031 1 98.88 391 GLU A O 1
ATOM 3094 N N . GLY A 1 392 ? 14.805 8.766 -6.66 1 98.88 392 GLY A N 1
ATOM 3095 C CA . GLY A 1 392 ? 13.828 9.117 -7.672 1 98.88 392 GLY A CA 1
ATOM 3096 C C . GLY A 1 392 ? 13.898 10.57 -8.094 1 98.88 392 GLY A C 1
ATOM 3097 O O . GLY A 1 392 ? 13.766 10.891 -9.273 1 98.88 392 GLY A O 1
ATOM 3098 N N . ALA A 1 393 ? 14.086 11.398 -7.141 1 98.81 393 ALA A N 1
ATOM 3099 C CA . ALA A 1 393 ? 14.227 12.828 -7.441 1 98.81 393 ALA A CA 1
ATOM 3100 C C . ALA A 1 393 ? 15.461 13.086 -8.297 1 98.81 393 ALA A C 1
ATOM 3102 O O . ALA A 1 393 ? 15.438 13.93 -9.195 1 98.81 393 ALA A O 1
ATOM 3103 N N . ALA A 1 394 ? 16.531 12.406 -8.016 1 98.56 394 ALA A N 1
ATOM 3104 C CA . ALA A 1 394 ? 17.75 12.531 -8.82 1 98.56 394 ALA A CA 1
ATOM 3105 C C . ALA A 1 394 ? 17.5 12.094 -10.258 1 98.56 394 ALA A C 1
ATOM 3107 O O . ALA A 1 394 ? 17.922 12.766 -11.203 1 98.56 394 ALA A O 1
ATOM 3108 N N . LEU A 1 395 ? 16.812 10.992 -10.422 1 98.69 395 LEU A N 1
ATOM 3109 C CA . LEU A 1 395 ? 16.469 10.516 -11.758 1 98.69 395 LEU A CA 1
ATOM 3110 C C . LEU A 1 395 ? 15.602 11.539 -12.484 1 98.69 395 LEU A C 1
ATOM 3112 O O . LEU A 1 395 ? 15.844 11.836 -13.664 1 98.69 395 LEU A O 1
ATOM 3116 N N . ALA A 1 396 ? 14.625 12.055 -11.812 1 98.69 396 ALA A N 1
ATOM 3117 C CA . ALA A 1 396 ? 13.758 13.07 -12.414 1 98.69 396 ALA A CA 1
ATOM 3118 C C . ALA A 1 396 ? 14.555 14.305 -12.812 1 98.69 396 ALA A C 1
ATOM 3120 O O . ALA A 1 396 ? 14.32 14.891 -13.875 1 98.69 396 ALA A O 1
ATOM 3121 N N . SER A 1 397 ? 15.484 14.703 -11.938 1 98.5 397 SER A N 1
ATOM 3122 C CA . SER A 1 397 ? 16.328 15.859 -12.234 1 98.5 397 SER A CA 1
ATOM 3123 C C . SER A 1 397 ? 17.109 15.648 -13.531 1 98.5 397 SER A C 1
ATOM 3125 O O . SER A 1 397 ? 17.188 16.562 -14.367 1 98.5 397 SER A O 1
ATOM 3127 N N . LYS A 1 398 ? 17.641 14.484 -13.68 1 97.75 398 LYS A N 1
ATOM 3128 C CA . LYS A 1 398 ? 18.375 14.156 -14.898 1 97.75 398 LYS A CA 1
ATOM 3129 C C . LYS A 1 398 ? 17.469 14.242 -16.125 1 97.75 398 LYS A C 1
ATOM 3131 O O . LYS A 1 398 ? 17.875 14.75 -17.172 1 97.75 398 LYS A O 1
ATOM 3136 N N . ARG A 1 399 ? 16.281 13.82 -15.984 1 97.75 399 ARG A N 1
ATOM 3137 C CA . ARG A 1 399 ? 15.336 13.805 -17.109 1 97.75 399 ARG A CA 1
ATOM 3138 C C . ARG A 1 399 ? 14.875 15.219 -17.453 1 97.75 399 ARG A C 1
ATOM 3140 O O . ARG A 1 399 ? 14.617 15.523 -18.609 1 97.75 399 ARG A O 1
ATOM 3147 N N . LEU A 1 400 ? 14.797 16.016 -16.469 1 97.5 400 LEU A N 1
ATOM 3148 C CA . LEU A 1 400 ? 14.18 17.328 -16.641 1 97.5 400 LEU A CA 1
ATOM 3149 C C . LEU A 1 400 ? 15.227 18.375 -16.984 1 97.5 400 LEU A C 1
ATOM 3151 O O . LEU A 1 400 ? 14.93 19.359 -17.688 1 97.5 400 LEU A O 1
ATOM 3155 N N . PHE A 1 401 ? 16.422 18.172 -16.5 1 94.25 401 PHE A N 1
ATOM 3156 C CA . PHE A 1 401 ? 17.438 19.203 -16.656 1 94.25 401 PHE A CA 1
ATOM 3157 C C . PHE A 1 401 ? 18.641 18.672 -17.422 1 94.25 401 PHE A C 1
ATOM 3159 O O . PHE A 1 401 ? 19.531 19.438 -17.781 1 94.25 401 PHE A O 1
ATOM 3166 N N . GLY A 1 402 ? 18.766 17.359 -17.656 1 84.31 402 GLY A N 1
ATOM 3167 C CA . GLY A 1 402 ? 19.906 16.781 -18.375 1 84.31 402 GLY A CA 1
ATOM 3168 C C . GLY A 1 402 ? 19.672 16.672 -19.875 1 84.31 402 GLY A C 1
ATOM 3169 O O . GLY A 1 402 ? 18.547 16.844 -20.344 1 84.31 402 GLY A O 1
ATOM 3170 N N . MET B 1 1 ? -16.188 -7.844 -31.344 1 45.53 1 MET B N 1
ATOM 3171 C CA . MET B 1 1 ? -15.195 -7.402 -30.375 1 45.53 1 MET B CA 1
ATOM 3172 C C . MET B 1 1 ? -15.852 -6.68 -29.203 1 45.53 1 MET B C 1
ATOM 3174 O O . MET B 1 1 ? -16.672 -5.781 -29.406 1 45.53 1 MET B O 1
ATOM 3178 N N . THR B 1 2 ? -15.922 -7.328 -28.016 1 64.69 2 THR B N 1
ATOM 3179 C CA . THR B 1 2 ? -16.719 -6.695 -26.969 1 64.69 2 THR B CA 1
ATOM 3180 C C . THR B 1 2 ? -16.125 -5.348 -26.562 1 64.69 2 THR B C 1
ATOM 3182 O O . THR B 1 2 ? -14.906 -5.23 -26.391 1 64.69 2 THR B O 1
ATOM 3185 N N . ASN B 1 3 ? -16.688 -4.27 -26.859 1 88.5 3 ASN B N 1
ATOM 3186 C CA . ASN B 1 3 ? -16.344 -2.902 -26.5 1 88.5 3 ASN B CA 1
ATOM 3187 C C . ASN B 1 3 ? -16.297 -2.721 -24.984 1 88.5 3 ASN B C 1
ATOM 3189 O O . ASN B 1 3 ? -16.969 -1.845 -24.438 1 88.5 3 ASN B O 1
ATOM 3193 N N . LYS B 1 4 ? -15.547 -3.73 -24.438 1 94.69 4 LYS B N 1
ATOM 3194 C CA . LYS B 1 4 ? -15.422 -3.73 -22.984 1 94.69 4 LYS B CA 1
ATOM 3195 C C . LYS B 1 4 ? -14.086 -4.336 -22.547 1 94.69 4 LYS B C 1
ATOM 3197 O O . LYS B 1 4 ? -13.648 -5.348 -23.094 1 94.69 4 LYS B O 1
ATOM 3202 N N . ILE B 1 5 ? -13.438 -3.648 -21.625 1 98.12 5 ILE B N 1
ATOM 3203 C CA . ILE B 1 5 ? -12.305 -4.277 -20.953 1 98.12 5 ILE B CA 1
ATOM 3204 C C . ILE B 1 5 ? -12.82 -5.309 -19.953 1 98.12 5 ILE B C 1
ATOM 3206 O O . ILE B 1 5 ? -13.57 -4.973 -19.031 1 98.12 5 ILE B O 1
ATOM 3210 N N . LEU B 1 6 ? -12.453 -6.574 -20.109 1 98.38 6 LEU B N 1
ATOM 3211 C CA . LEU B 1 6 ? -12.883 -7.641 -19.203 1 98.38 6 LEU B CA 1
ATOM 3212 C C . LEU B 1 6 ? -12.172 -7.531 -17.859 1 98.38 6 LEU B C 1
ATOM 3214 O O . LEU B 1 6 ? -11.125 -6.895 -17.75 1 98.38 6 LEU B O 1
ATOM 3218 N N . THR B 1 7 ? -12.797 -8.102 -16.844 1 98.81 7 THR B N 1
ATOM 3219 C CA . THR B 1 7 ? -12.25 -8.07 -15.492 1 98.81 7 THR B CA 1
ATOM 3220 C C . THR B 1 7 ? -12.07 -9.484 -14.945 1 98.81 7 THR B C 1
ATOM 3222 O O . THR B 1 7 ? -12.852 -10.383 -15.266 1 98.81 7 THR B O 1
ATOM 3225 N N . THR B 1 8 ? -11.078 -9.672 -14.164 1 98.88 8 THR B N 1
ATOM 3226 C CA . THR B 1 8 ? -10.797 -10.891 -13.414 1 98.88 8 THR B CA 1
ATOM 3227 C C . THR B 1 8 ? -9.969 -10.578 -12.172 1 98.88 8 THR B C 1
ATOM 3229 O O . THR B 1 8 ? -9.977 -9.453 -11.672 1 98.88 8 THR B O 1
ATOM 3232 N N . HIS B 1 9 ? -9.406 -11.531 -11.531 1 98.75 9 HIS B N 1
ATOM 3233 C CA . HIS B 1 9 ? -8.469 -11.461 -10.414 1 98.75 9 HIS B CA 1
ATOM 3234 C C . HIS B 1 9 ? -7.527 -12.664 -10.414 1 98.75 9 HIS B C 1
ATOM 3236 O O . HIS B 1 9 ? -7.59 -13.508 -11.305 1 98.75 9 HIS B O 1
ATOM 3242 N N . VAL B 1 10 ? -6.645 -12.781 -9.453 1 97.88 10 VAL B N 1
ATOM 3243 C CA . VAL B 1 10 ? -5.566 -13.766 -9.555 1 97.88 10 VAL B CA 1
ATOM 3244 C C . VAL B 1 10 ? -6.016 -15.086 -8.938 1 97.88 10 VAL B C 1
ATOM 3246 O O . VAL B 1 10 ? -5.516 -16.156 -9.312 1 97.88 10 VAL B O 1
ATOM 3249 N N . GLY B 1 11 ? -6.957 -15.07 -7.945 1 95.81 11 GLY B N 1
ATOM 3250 C CA . GLY B 1 11 ? -7.453 -16.391 -7.625 1 95.81 11 GLY B CA 1
ATOM 3251 C C . GLY B 1 11 ? -7.945 -16.516 -6.195 1 95.81 11 GLY B C 1
ATOM 3252 O O . GLY B 1 11 ? -9.133 -16.766 -5.961 1 95.81 11 GLY B O 1
ATOM 3253 N N . SER B 1 12 ? -7.062 -16.266 -5.238 1 95.19 12 SER B N 1
ATOM 3254 C CA . SER B 1 12 ? -7.434 -16.438 -3.838 1 95.19 12 SER B CA 1
ATOM 3255 C C . SER B 1 12 ? -8.367 -15.32 -3.375 1 95.19 12 SER B C 1
ATOM 3257 O O . SER B 1 12 ? -8.047 -14.133 -3.521 1 95.19 12 SER B O 1
ATOM 3259 N N . LEU B 1 13 ? -9.516 -15.727 -2.844 1 96.25 13 LEU B N 1
ATOM 3260 C CA . LEU B 1 13 ? -10.484 -14.781 -2.299 1 96.25 13 LEU B CA 1
ATOM 3261 C C . LEU B 1 13 ? -10.734 -15.055 -0.819 1 96.25 13 LEU B C 1
ATOM 3263 O O . LEU B 1 13 ? -10.375 -16.125 -0.308 1 96.25 13 LEU B O 1
ATOM 3267 N N . PRO B 1 14 ? -11.242 -14.102 -0.12 1 92.62 14 PRO B N 1
ATOM 3268 C CA . PRO B 1 14 ? -11.461 -14.289 1.315 1 92.62 14 PRO B CA 1
ATOM 3269 C C . PRO B 1 14 ? -12.383 -15.469 1.617 1 92.62 14 PRO B C 1
ATOM 3271 O O . PRO B 1 14 ? -13.422 -15.625 0.974 1 92.62 14 PRO B O 1
ATOM 3274 N N . ARG B 1 15 ? -11.938 -16.266 2.547 1 90.56 15 ARG B N 1
ATOM 3275 C CA . ARG B 1 15 ? -12.734 -17.406 2.965 1 90.56 15 ARG B CA 1
ATOM 3276 C C . ARG B 1 15 ? -13.781 -17 3.998 1 90.56 15 ARG B C 1
ATOM 3278 O O . ARG B 1 15 ? -13.531 -16.141 4.836 1 90.56 15 ARG B O 1
ATOM 3285 N N . THR B 1 16 ? -14.852 -17.656 3.926 1 84.88 16 THR B N 1
ATOM 3286 C CA . THR B 1 16 ? -15.922 -17.391 4.879 1 84.88 16 THR B CA 1
ATOM 3287 C C . THR B 1 16 ? -15.602 -17.984 6.242 1 84.88 16 THR B C 1
ATOM 3289 O O . THR B 1 16 ? -14.797 -18.922 6.34 1 84.88 16 THR B O 1
ATOM 3292 N N . PRO B 1 17 ? -16.281 -17.391 7.23 1 84.12 17 PRO B N 1
ATOM 3293 C CA . PRO B 1 17 ? -16.109 -18 8.555 1 84.12 17 PRO B CA 1
ATOM 3294 C C . PRO B 1 17 ? -16.453 -19.484 8.586 1 84.12 17 PRO B C 1
ATOM 3296 O O . PRO B 1 17 ? -15.742 -20.266 9.219 1 84.12 17 PRO B O 1
ATOM 3299 N N . ASP B 1 18 ? -17.453 -19.891 7.855 1 86.75 18 ASP B N 1
ATOM 3300 C CA . ASP B 1 18 ? -17.875 -21.297 7.812 1 86.75 18 ASP B CA 1
ATOM 3301 C C . ASP B 1 18 ? -16.781 -22.156 7.195 1 86.75 18 ASP B C 1
ATOM 3303 O O . ASP B 1 18 ? -16.5 -23.266 7.684 1 86.75 18 ASP B O 1
ATOM 3307 N N . LEU B 1 19 ? -16.203 -21.688 6.195 1 87.5 19 LEU B N 1
ATOM 3308 C CA . LEU B 1 19 ? -15.156 -22.438 5.512 1 87.5 19 LEU B CA 1
ATOM 3309 C C . LEU B 1 19 ? -13.906 -22.531 6.383 1 87.5 19 LEU B C 1
ATOM 3311 O O . LEU B 1 19 ? -13.234 -23.562 6.402 1 87.5 19 LEU B O 1
ATOM 3315 N N . LEU B 1 20 ? -13.594 -21.484 7.043 1 84.69 20 LEU B N 1
ATOM 3316 C CA . LEU B 1 20 ? -12.438 -21.484 7.941 1 84.69 20 LEU B CA 1
ATOM 3317 C C . LEU B 1 20 ? -12.633 -22.484 9.07 1 84.69 20 LEU B C 1
ATOM 3319 O O . LEU B 1 20 ? -11.711 -23.234 9.398 1 84.69 20 LEU B O 1
ATOM 3323 N N . GLU B 1 21 ? -13.844 -22.5 9.555 1 86.94 21 GLU B N 1
ATOM 3324 C CA . GLU B 1 21 ? -14.164 -23.453 10.609 1 86.94 21 GLU B CA 1
ATOM 3325 C C . GLU B 1 21 ? -14.117 -24.891 10.086 1 86.94 21 GLU B C 1
ATOM 3327 O O . GLU B 1 21 ? -13.641 -25.797 10.773 1 86.94 21 GLU B O 1
ATOM 3332 N N . ALA B 1 22 ? -14.562 -25.047 8.945 1 86.44 22 ALA B N 1
ATOM 3333 C CA . ALA B 1 22 ? -14.555 -26.375 8.328 1 86.44 22 ALA B CA 1
ATOM 3334 C C . ALA B 1 22 ? -13.125 -26.859 8.094 1 86.44 22 ALA B C 1
ATOM 3336 O O . ALA B 1 22 ? -12.82 -28.031 8.297 1 86.44 22 ALA B O 1
ATOM 3337 N N . ASN B 1 23 ? -12.258 -25.984 7.641 1 83.06 23 ASN B N 1
ATOM 3338 C CA . ASN B 1 23 ? -10.859 -26.328 7.402 1 83.06 23 ASN B CA 1
ATOM 3339 C C . ASN B 1 23 ? -10.148 -26.719 8.695 1 83.06 23 ASN B C 1
ATOM 3341 O O . ASN B 1 23 ? -9.359 -27.656 8.719 1 83.06 23 ASN B O 1
ATOM 3345 N N . LYS B 1 24 ? -10.461 -25.953 9.695 1 81.62 24 LYS B N 1
ATOM 3346 C CA . LYS B 1 24 ? -9.898 -26.281 11 1 81.62 24 LYS B CA 1
ATOM 3347 C C . LYS B 1 24 ? -10.359 -27.656 11.469 1 81.62 24 LYS B C 1
ATOM 3349 O O . LYS B 1 24 ? -9.562 -28.438 11.984 1 81.62 24 LYS B O 1
ATOM 3354 N N . ALA B 1 25 ? -11.625 -27.891 11.297 1 84.31 25 ALA B N 1
ATOM 3355 C CA . ALA B 1 25 ? -12.203 -29.172 11.688 1 84.31 25 ALA B CA 1
ATOM 3356 C C . ALA B 1 25 ? -11.617 -30.312 10.859 1 84.31 25 ALA B C 1
ATOM 3358 O O . ALA B 1 25 ? -11.391 -31.406 11.367 1 84.31 25 ALA B O 1
ATOM 3359 N N . ARG B 1 26 ? -11.383 -30.094 9.578 1 79.81 26 ARG B N 1
ATOM 3360 C CA . ARG B 1 26 ? -10.812 -31.109 8.688 1 79.81 26 ARG B CA 1
ATOM 3361 C C . ARG B 1 26 ? -9.383 -31.453 9.102 1 79.81 26 ARG B C 1
ATOM 3363 O O . ARG B 1 26 ? -8.992 -32.625 9.07 1 79.81 26 ARG B O 1
ATOM 3370 N N . TYR B 1 27 ? -8.672 -30.406 9.438 1 72.12 27 TYR B N 1
ATOM 3371 C CA . TYR B 1 27 ? -7.301 -30.609 9.898 1 72.12 27 TYR B CA 1
ATOM 3372 C C . TYR B 1 27 ? -7.266 -31.5 11.133 1 72.12 27 TYR B C 1
ATOM 3374 O O . TYR B 1 27 ? -6.328 -32.281 11.32 1 72.12 27 TYR B O 1
ATOM 3382 N N . LYS B 1 28 ? -8.367 -31.438 11.938 1 77.25 28 LYS B N 1
ATOM 3383 C CA . LYS B 1 28 ? -8.469 -32.219 13.164 1 77.25 28 LYS B CA 1
ATOM 3384 C C . LYS B 1 28 ? -9.242 -33.5 12.922 1 77.25 28 LYS B C 1
ATOM 3386 O O . LYS B 1 28 ? -9.578 -34.219 13.867 1 77.25 28 LYS B O 1
ATOM 3391 N N . ASN B 1 29 ? -9.547 -33.688 11.688 1 80.38 29 ASN B N 1
ATOM 3392 C CA . ASN B 1 29 ? -10.359 -34.844 11.336 1 80.38 29 ASN B CA 1
ATOM 3393 C C . ASN B 1 29 ? -11.68 -34.875 12.094 1 80.38 29 ASN B C 1
ATOM 3395 O O . ASN B 1 29 ? -12.133 -35.906 12.555 1 80.38 29 ASN B O 1
ATOM 3399 N N . ALA B 1 30 ? -12.281 -33.781 12.281 1 87.69 30 ALA B N 1
ATOM 3400 C CA . ALA B 1 30 ? -13.484 -33.625 13.086 1 87.69 30 ALA B CA 1
ATOM 3401 C C . ALA B 1 30 ? -14.695 -33.312 12.211 1 87.69 30 ALA B C 1
ATOM 3403 O O . ALA B 1 30 ? -15.734 -32.875 12.703 1 87.69 30 ALA B O 1
ATOM 3404 N N . ILE B 1 31 ? -14.594 -33.469 10.914 1 87.81 31 ILE B N 1
ATOM 3405 C CA . ILE B 1 31 ? -15.688 -33.25 9.984 1 87.81 31 ILE B CA 1
ATOM 3406 C C . ILE B 1 31 ? -15.664 -34.312 8.891 1 87.81 31 ILE B C 1
ATOM 3408 O O . ILE B 1 31 ? -14.586 -34.75 8.461 1 87.81 31 ILE B O 1
ATOM 3412 N N . SER B 1 32 ? -16.797 -34.781 8.562 1 87.5 32 SER B N 1
ATOM 3413 C CA . SER B 1 32 ? -16.859 -35.812 7.52 1 87.5 32 SER B CA 1
ATOM 3414 C C . SER B 1 32 ? -16.578 -35.219 6.145 1 87.5 32 SER B C 1
ATOM 3416 O O . SER B 1 32 ? -16.734 -34 5.941 1 87.5 32 SER B O 1
ATOM 3418 N N . ALA B 1 33 ? -16.125 -36.125 5.23 1 82.62 33 ALA B N 1
ATOM 3419 C CA . ALA B 1 33 ? -15.891 -35.688 3.855 1 82.62 33 ALA B CA 1
ATOM 3420 C C . ALA B 1 33 ? -17.172 -35.156 3.23 1 82.62 33 ALA B C 1
ATOM 3422 O O . ALA B 1 33 ? -17.125 -34.188 2.479 1 82.62 33 ALA B O 1
ATOM 3423 N N . GLU B 1 34 ? -18.219 -35.75 3.574 1 88.94 34 GLU B N 1
ATOM 3424 C CA . GLU B 1 34 ? -19.5 -35.344 3.023 1 88.94 34 GLU B CA 1
ATOM 3425 C C . GLU B 1 34 ? -19.891 -33.938 3.512 1 88.94 34 GLU B C 1
ATOM 3427 O O . GLU B 1 34 ? -20.328 -33.125 2.727 1 88.94 34 GLU B O 1
ATOM 3432 N N . GLU B 1 35 ? -19.719 -33.781 4.77 1 90.62 35 GLU B N 1
ATOM 3433 C CA . GLU B 1 35 ? -20.047 -32.469 5.348 1 90.62 35 GLU B CA 1
ATOM 3434 C C . GLU B 1 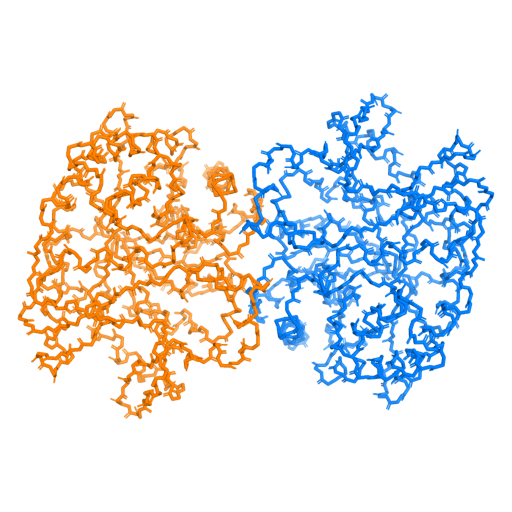35 ? -19.125 -31.391 4.805 1 90.62 35 GLU B C 1
ATOM 3436 O O . GLU B 1 35 ? -19.578 -30.281 4.512 1 90.62 35 GLU B O 1
ATOM 3441 N N . PHE B 1 36 ? -17.922 -31.703 4.676 1 87.38 36 PHE B N 1
ATOM 3442 C CA . PHE B 1 36 ? -16.953 -30.75 4.133 1 87.38 36 PHE B CA 1
ATOM 3443 C C . PHE B 1 36 ? -17.312 -30.391 2.695 1 87.38 36 PHE B C 1
ATOM 3445 O O . PHE B 1 36 ? -17.25 -29.219 2.318 1 87.38 36 PHE B O 1
ATOM 3452 N N . ASP B 1 37 ? -17.672 -31.359 2.023 1 87.94 37 ASP B N 1
ATOM 3453 C CA . ASP B 1 37 ? -18.031 -31.141 0.623 1 87.94 37 ASP B CA 1
ATOM 3454 C C . ASP B 1 37 ? -19.234 -30.219 0.497 1 87.94 37 ASP B C 1
ATOM 3456 O O . ASP B 1 37 ? -19.312 -29.391 -0.422 1 87.94 37 ASP B O 1
ATOM 3460 N N . LYS B 1 38 ? -20.141 -30.375 1.379 1 92.5 38 LYS B N 1
ATOM 3461 C CA . LYS B 1 38 ? -21.328 -29.516 1.366 1 92.5 38 LYS B CA 1
ATOM 3462 C C . LYS B 1 38 ? -20.953 -28.062 1.651 1 92.5 38 LYS B C 1
ATOM 3464 O O . LYS B 1 38 ? -21.469 -27.141 1.012 1 92.5 38 LYS B O 1
ATOM 3469 N N . ILE B 1 39 ? -20.109 -27.938 2.58 1 93.06 39 ILE B N 1
ATOM 3470 C CA . ILE B 1 39 ? -19.688 -26.594 2.971 1 93.06 39 ILE B CA 1
ATOM 3471 C C . ILE B 1 39 ? -18.906 -25.938 1.829 1 93.06 39 ILE B C 1
ATOM 3473 O O . ILE B 1 39 ? -19.141 -24.781 1.498 1 93.06 39 ILE B O 1
ATOM 3477 N N . ILE B 1 40 ? -18.031 -26.672 1.209 1 92.31 40 ILE B N 1
ATOM 3478 C CA . ILE B 1 40 ? -17.25 -26.125 0.108 1 92.31 40 ILE B CA 1
ATOM 3479 C C . ILE B 1 40 ? -18.156 -25.781 -1.064 1 92.31 40 ILE B C 1
ATOM 3481 O O . ILE B 1 40 ? -18 -24.734 -1.692 1 92.31 40 ILE B O 1
ATOM 3485 N N . ALA B 1 41 ? -19.109 -26.656 -1.313 1 94.75 41 ALA B N 1
ATOM 3486 C CA . ALA B 1 41 ? -20.031 -26.422 -2.41 1 94.75 41 ALA B CA 1
ATOM 3487 C C . ALA B 1 41 ? -20.812 -25.125 -2.191 1 94.75 41 ALA B C 1
ATOM 3489 O O . ALA B 1 41 ? -20.953 -24.312 -3.105 1 94.75 41 ALA B O 1
ATOM 3490 N N . ALA B 1 42 ? -21.297 -25 -1.013 1 95.81 42 ALA B N 1
ATOM 3491 C CA . ALA B 1 42 ? -22.047 -23.797 -0.681 1 95.81 42 ALA B CA 1
ATOM 3492 C C . ALA B 1 42 ? -21.172 -22.562 -0.76 1 95.81 42 ALA B C 1
ATOM 3494 O O . ALA B 1 42 ? -21.609 -21.5 -1.218 1 95.81 42 ALA B O 1
ATOM 3495 N N . SER B 1 43 ? -19.969 -22.703 -0.296 1 95.5 43 SER B N 1
ATOM 3496 C CA . SER B 1 43 ? -19.031 -21.594 -0.293 1 95.5 43 SER B CA 1
ATOM 3497 C C . SER B 1 43 ? -18.656 -21.188 -1.714 1 95.5 43 SER B C 1
ATOM 3499 O O . SER B 1 43 ? -18.578 -19.984 -2.021 1 95.5 43 SER B O 1
ATOM 3501 N N . VAL B 1 44 ? -18.438 -22.141 -2.539 1 96.5 44 VAL B N 1
ATOM 3502 C CA . VAL B 1 44 ? -18.094 -21.859 -3.932 1 96.5 44 VAL B CA 1
ATOM 3503 C C . VAL B 1 44 ? -19.266 -21.172 -4.625 1 96.5 44 VAL B C 1
ATOM 3505 O O . VAL B 1 44 ? -19.078 -20.188 -5.352 1 96.5 44 VAL B O 1
ATOM 3508 N N . ASP B 1 45 ? -20.438 -21.656 -4.375 1 97.38 45 ASP B N 1
ATOM 3509 C CA . ASP B 1 45 ? -21.625 -21.047 -4.953 1 97.38 45 ASP B CA 1
ATOM 3510 C C . ASP B 1 45 ? -21.734 -19.578 -4.559 1 97.38 45 ASP B C 1
ATOM 3512 O O . ASP B 1 45 ? -21.969 -18.703 -5.41 1 97.38 45 ASP B O 1
ATOM 3516 N N . LYS B 1 46 ? -21.547 -19.312 -3.328 1 97.06 46 LYS B N 1
ATOM 3517 C CA . LYS B 1 46 ? -21.688 -17.969 -2.799 1 97.06 46 LYS B CA 1
ATOM 3518 C C . LYS B 1 46 ? -20.625 -17.031 -3.379 1 97.06 46 LYS B C 1
ATOM 3520 O O . LYS B 1 46 ? -20.906 -15.883 -3.691 1 97.06 46 LYS B O 1
ATOM 3525 N N . VAL B 1 47 ? -19.422 -17.5 -3.473 1 97.81 47 VAL B N 1
ATOM 3526 C CA . VAL B 1 47 ? -18.344 -16.641 -3.924 1 97.81 47 VAL B CA 1
ATOM 3527 C C . VAL B 1 47 ? -18.5 -16.344 -5.418 1 97.81 47 VAL B C 1
ATOM 3529 O O . VAL B 1 47 ? -18.188 -15.25 -5.883 1 97.81 47 VAL B O 1
ATOM 3532 N N . VAL B 1 48 ? -18.922 -17.328 -6.172 1 98.56 48 VAL B N 1
ATOM 3533 C CA . VAL B 1 48 ? -19.188 -17.109 -7.59 1 98.56 48 VAL B CA 1
ATOM 3534 C C . VAL B 1 48 ? -20.344 -16.125 -7.754 1 98.56 48 VAL B C 1
ATOM 3536 O O . VAL B 1 48 ? -20.281 -15.219 -8.586 1 98.56 48 VAL B O 1
ATOM 3539 N N . ALA B 1 49 ? -21.375 -16.266 -6.953 1 98.44 49 ALA B N 1
ATOM 3540 C CA . ALA B 1 49 ? -22.5 -15.336 -6.977 1 98.44 49 ALA B CA 1
ATOM 3541 C C . ALA B 1 49 ? -22.031 -13.914 -6.711 1 98.44 49 ALA B C 1
ATOM 3543 O O . ALA B 1 49 ? -22.469 -12.969 -7.375 1 98.44 49 ALA B O 1
ATOM 3544 N N . LYS B 1 50 ? -21.203 -13.766 -5.719 1 98.25 50 LYS B N 1
ATOM 3545 C CA . LYS B 1 50 ? -20.703 -12.445 -5.355 1 98.25 50 LYS B CA 1
ATOM 3546 C C . LYS B 1 50 ? -19.891 -11.836 -6.496 1 98.25 50 LYS B C 1
ATOM 3548 O O . LYS B 1 50 ? -20.016 -10.641 -6.781 1 98.25 50 LYS B O 1
ATOM 3553 N N . GLN B 1 51 ? -19.031 -12.609 -7.066 1 98.75 51 GLN B N 1
ATOM 3554 C CA . GLN B 1 51 ? -18.281 -12.148 -8.227 1 98.75 51 GLN B CA 1
ATOM 3555 C C . GLN B 1 51 ? -19.203 -11.695 -9.344 1 98.75 51 GLN B C 1
ATOM 3557 O O . GLN B 1 51 ? -19 -10.633 -9.945 1 98.75 51 GLN B O 1
ATOM 3562 N N . HIS B 1 52 ? -20.203 -12.477 -9.617 1 98.62 52 HIS B N 1
ATOM 3563 C CA . HIS B 1 52 ? -21.188 -12.133 -10.625 1 98.62 52 HIS B CA 1
ATOM 3564 C C . HIS B 1 52 ? -21.891 -10.82 -10.281 1 98.62 52 HIS B C 1
ATOM 3566 O O . HIS B 1 52 ? -22.078 -9.969 -11.148 1 98.62 52 HIS B O 1
ATOM 3572 N N . GLU B 1 53 ? -22.266 -10.68 -9.094 1 98.5 53 GLU B N 1
ATOM 3573 C CA . GLU B 1 53 ? -22.984 -9.508 -8.625 1 98.5 53 GLU B CA 1
ATOM 3574 C C . GLU B 1 53 ? -22.172 -8.227 -8.859 1 98.5 53 GLU B C 1
ATOM 3576 O O . GLU B 1 53 ? -22.719 -7.211 -9.289 1 98.5 53 GLU B O 1
ATOM 3581 N N . ILE B 1 54 ? -20.891 -8.281 -8.617 1 98.31 54 ILE B N 1
ATOM 3582 C CA . ILE B 1 54 ? -20.109 -7.047 -8.703 1 98.31 54 ILE B CA 1
ATOM 3583 C C . ILE B 1 54 ? -19.625 -6.848 -10.133 1 98.31 54 ILE B C 1
ATOM 3585 O O . ILE B 1 54 ? -19.094 -5.781 -10.469 1 98.31 54 ILE B O 1
ATOM 3589 N N . GLY B 1 55 ? -19.641 -7.926 -10.945 1 98.5 55 GLY B N 1
ATOM 3590 C CA . GLY B 1 55 ? -19.406 -7.715 -12.367 1 98.5 55 GLY B CA 1
ATOM 3591 C C . GLY B 1 55 ? -18.078 -8.297 -12.836 1 98.5 55 GLY B C 1
ATOM 3592 O O . GLY B 1 55 ? -17.547 -7.871 -13.867 1 98.5 55 GLY B O 1
ATOM 3593 N N . ILE B 1 56 ? -17.531 -9.227 -12.164 1 98.81 56 ILE B N 1
ATOM 3594 C CA . ILE B 1 56 ? -16.328 -9.914 -12.625 1 98.81 56 ILE B CA 1
ATOM 3595 C C . ILE B 1 56 ? -16.672 -10.805 -13.82 1 98.81 56 ILE B C 1
ATOM 3597 O O . ILE B 1 56 ? -17.641 -11.555 -13.789 1 98.81 56 ILE B O 1
ATOM 3601 N N . ASP B 1 57 ? -15.859 -10.727 -14.852 1 98.56 57 ASP B N 1
ATOM 3602 C CA . ASP B 1 57 ? -16.156 -11.43 -16.094 1 98.56 57 ASP B CA 1
ATOM 3603 C C . ASP B 1 57 ? -15.609 -12.859 -16.047 1 98.56 57 ASP B C 1
ATOM 3605 O O . ASP B 1 57 ? -16.297 -13.805 -16.453 1 98.56 57 ASP B O 1
ATOM 3609 N N . GLN B 1 58 ? -14.367 -13.039 -15.734 1 98.75 58 GLN B N 1
ATOM 3610 C CA . GLN B 1 58 ? -13.758 -14.352 -15.547 1 98.75 58 GLN B CA 1
ATOM 3611 C C . GLN B 1 58 ? -13.641 -14.695 -14.062 1 98.75 58 GLN B C 1
ATOM 3613 O O . GLN B 1 58 ? -12.797 -14.133 -13.359 1 98.75 58 GLN B O 1
ATOM 3618 N N . VAL B 1 59 ? -14.438 -15.656 -13.594 1 98.88 59 VAL B N 1
ATOM 3619 C CA . VAL B 1 59 ? -14.578 -15.906 -12.164 1 98.88 59 VAL B CA 1
ATOM 3620 C C . VAL B 1 59 ? -13.828 -17.188 -11.781 1 98.88 59 VAL B C 1
ATOM 3622 O O . VAL B 1 59 ? -13.422 -17.953 -12.656 1 98.88 59 VAL B O 1
ATOM 3625 N N . ASN B 1 60 ? -13.609 -17.344 -10.539 1 98.38 60 ASN B N 1
ATOM 3626 C CA . ASN B 1 60 ? -13.094 -18.625 -10.047 1 98.38 60 ASN B CA 1
ATOM 3627 C C . ASN B 1 60 ? -13.766 -19.031 -8.742 1 98.38 60 ASN B C 1
ATOM 3629 O O . ASN B 1 60 ? -14.797 -18.469 -8.359 1 98.38 60 ASN B O 1
ATOM 3633 N N . ASP B 1 61 ? -13.281 -20.062 -8.109 1 97.31 61 ASP B N 1
ATOM 3634 C CA . ASP B 1 61 ? -13.914 -20.641 -6.938 1 97.31 61 ASP B CA 1
ATOM 3635 C C . ASP B 1 61 ? -13.312 -20.078 -5.648 1 97.31 61 ASP B C 1
ATOM 3637 O O . ASP B 1 61 ? -13.547 -20.625 -4.566 1 97.31 61 ASP B O 1
ATOM 3641 N N . GLY B 1 62 ? -12.5 -19.062 -5.762 1 96.25 62 GLY B N 1
ATOM 3642 C CA . GLY B 1 62 ? -11.852 -18.469 -4.602 1 96.25 62 GLY B CA 1
ATOM 3643 C C . GLY B 1 62 ? -10.711 -19.297 -4.059 1 96.25 62 GLY B C 1
ATOM 3644 O O . GLY B 1 62 ? -10.133 -18.969 -3.021 1 96.25 62 GLY B O 1
ATOM 3645 N N . GLU B 1 63 ? -10.406 -20.375 -4.68 1 95.06 63 GLU B N 1
ATOM 3646 C CA . GLU B 1 63 ? -9.438 -21.375 -4.246 1 95.06 63 GLU B CA 1
ATOM 3647 C C . GLU B 1 63 ? -9.875 -22.047 -2.943 1 95.06 63 GLU B C 1
ATOM 3649 O O . GLU B 1 63 ? -9.039 -22.375 -2.096 1 95.06 63 GLU B O 1
ATOM 3654 N N . TYR B 1 64 ? -11.102 -22.203 -2.801 1 92.31 64 TYR B N 1
ATOM 3655 C CA . TYR B 1 64 ? -11.656 -22.703 -1.549 1 92.31 64 TYR B CA 1
ATOM 3656 C C . TYR B 1 64 ? -11.414 -24.203 -1.416 1 92.31 64 TYR B C 1
ATOM 3658 O O . TYR B 1 64 ? -11.508 -24.766 -0.318 1 92.31 64 TYR B O 1
ATOM 3666 N N . GLY B 1 65 ? -11.164 -24.844 -2.527 1 86.12 65 GLY B N 1
ATOM 3667 C CA . GLY B 1 65 ? -10.828 -26.266 -2.492 1 86.12 65 GLY B CA 1
ATOM 3668 C C . GLY B 1 65 ? -9.406 -26.531 -2.035 1 86.12 65 GLY B C 1
ATOM 3669 O O . GLY B 1 65 ? -9.062 -27.656 -1.701 1 86.12 65 GLY B O 1
ATOM 3670 N N . HIS B 1 66 ? -8.617 -25.469 -2.061 1 82.75 66 HIS B N 1
ATOM 3671 C CA . HIS B 1 66 ? -7.238 -25.609 -1.594 1 82.75 66 HIS B CA 1
ATOM 3672 C C . HIS B 1 66 ? -7.168 -25.594 -0.071 1 82.75 66 HIS B C 1
ATOM 3674 O O . HIS B 1 66 ? -7.789 -24.734 0.575 1 82.75 66 HIS B O 1
ATOM 3680 N N . ILE B 1 67 ? -6.508 -26.516 0.474 1 68.12 67 ILE B N 1
ATOM 3681 C CA . ILE B 1 67 ? -6.336 -26.594 1.921 1 68.12 67 ILE B CA 1
ATOM 3682 C C . ILE B 1 67 ? -5.605 -25.344 2.41 1 68.12 67 ILE B C 1
ATOM 3684 O O . ILE B 1 67 ? -4.691 -24.844 1.742 1 68.12 67 ILE B O 1
ATOM 3688 N N . THR B 1 68 ? -6.098 -24.844 3.602 1 66.25 68 THR B N 1
ATOM 3689 C CA . THR B 1 68 ? -5.473 -23.656 4.176 1 66.25 68 THR B CA 1
ATOM 3690 C C . THR B 1 68 ? -5.094 -23.891 5.633 1 66.25 68 THR B C 1
ATOM 3692 O O . THR B 1 68 ? -5.664 -24.766 6.293 1 66.25 68 THR B O 1
ATOM 3695 N N . SER B 1 69 ? -4.051 -23.219 6.113 1 62.25 69 SER B N 1
ATOM 3696 C CA . SER B 1 69 ? -3.625 -23.281 7.508 1 62.25 69 SER B CA 1
ATOM 3697 C C . SER B 1 69 ? -4.441 -22.328 8.375 1 62.25 69 SER B C 1
ATOM 3699 O O . SER B 1 69 ? -4.391 -22.406 9.609 1 62.25 69 SER B O 1
ATOM 3701 N N . GLY B 1 70 ? -5.195 -21.438 7.805 1 61.25 70 GLY B N 1
ATOM 3702 C CA . GLY B 1 70 ? -5.969 -20.484 8.578 1 61.25 70 GLY B CA 1
ATOM 3703 C C . GLY B 1 70 ? -6.438 -19.297 7.762 1 61.25 70 GLY B C 1
ATOM 3704 O O . GLY B 1 70 ? -6.391 -19.312 6.531 1 61.25 70 GLY B O 1
ATOM 3705 N N . ALA B 1 71 ? -6.914 -18.312 8.578 1 60.41 71 ALA B N 1
ATOM 3706 C CA . ALA B 1 71 ? -7.492 -17.125 7.961 1 60.41 71 ALA B CA 1
ATOM 3707 C C . ALA B 1 71 ? -6.43 -16.312 7.219 1 60.41 71 ALA B C 1
ATOM 3709 O O . ALA B 1 71 ? -6.711 -15.711 6.184 1 60.41 71 ALA B O 1
ATOM 3710 N N . ILE B 1 72 ? -5.309 -16.188 7.824 1 57.62 72 ILE B N 1
ATOM 3711 C CA . ILE B 1 72 ? -4.152 -15.594 7.168 1 57.62 72 ILE B CA 1
ATOM 3712 C C . ILE B 1 72 ? -3.184 -16.688 6.727 1 57.62 72 ILE B C 1
ATOM 3714 O O . ILE B 1 72 ? -2.629 -17.406 7.559 1 57.62 72 ILE B O 1
ATOM 3718 N N . ASP B 1 73 ? -3.143 -16.844 5.387 1 67.88 73 ASP B N 1
ATOM 3719 C CA . ASP B 1 73 ? -2.291 -17.891 4.832 1 67.88 73 ASP B CA 1
ATOM 3720 C C . ASP B 1 73 ? -1.682 -17.453 3.5 1 67.88 73 ASP B C 1
ATOM 3722 O O . ASP B 1 73 ? -2.379 -17.375 2.486 1 67.88 73 ASP B O 1
ATOM 3726 N N . TYR B 1 74 ? -0.379 -17.328 3.479 1 66.75 74 TYR B N 1
ATOM 3727 C CA . TYR B 1 74 ? 0.317 -16.906 2.268 1 66.75 74 TYR B CA 1
ATOM 3728 C C . TYR B 1 74 ? 0.761 -18.109 1.449 1 66.75 74 TYR B C 1
ATOM 3730 O O . TYR B 1 74 ? 1.315 -17.953 0.358 1 66.75 74 TYR B O 1
ATOM 3738 N N . GLY B 1 75 ? 0.444 -19.297 1.919 1 72.44 75 GLY B N 1
ATOM 3739 C CA . GLY B 1 75 ? 1.049 -20.453 1.271 1 72.44 75 GLY B CA 1
ATOM 3740 C C . GLY B 1 75 ? 0.029 -21.453 0.747 1 72.44 75 GLY B C 1
ATOM 3741 O O . GLY B 1 75 ? 0.394 -22.484 0.187 1 72.44 75 GLY B O 1
ATOM 3742 N N . ALA B 1 76 ? -1.235 -21.125 0.846 1 73.88 76 ALA B N 1
ATOM 3743 C CA . ALA B 1 76 ? -2.26 -22.078 0.457 1 73.88 76 ALA B CA 1
ATOM 3744 C C . ALA B 1 76 ? -2.139 -22.453 -1.02 1 73.88 76 ALA B C 1
ATOM 3746 O O . ALA B 1 76 ? -2.371 -23.594 -1.405 1 73.88 76 ALA B O 1
ATOM 3747 N N . TRP B 1 77 ? -1.667 -21.5 -1.773 1 79.25 77 TRP B N 1
ATOM 3748 C CA . TRP B 1 77 ? -1.521 -21.688 -3.213 1 79.25 77 TRP B CA 1
ATOM 3749 C C . TRP B 1 77 ? -0.465 -22.75 -3.516 1 79.25 77 TRP B C 1
ATOM 3751 O O . TRP B 1 77 ? -0.504 -23.391 -4.57 1 79.25 77 TRP B O 1
ATOM 3761 N N . TRP B 1 78 ? 0.418 -22.906 -2.578 1 85.31 78 TRP B N 1
ATOM 3762 C CA . TRP B 1 78 ? 1.508 -23.875 -2.736 1 85.31 78 TRP B CA 1
ATOM 3763 C C . TRP B 1 78 ? 1.188 -25.188 -2.025 1 85.31 78 TRP B C 1
ATOM 3765 O O . TRP B 1 78 ? 1.386 -26.266 -2.584 1 85.31 78 TRP B O 1
ATOM 3775 N N . ASN B 1 79 ? 0.674 -25.109 -0.92 1 87.25 79 ASN B N 1
ATOM 3776 C CA . ASN B 1 79 ? 0.569 -26.25 -0.013 1 87.25 79 ASN B CA 1
ATOM 3777 C C . ASN B 1 79 ? -0.44 -27.281 -0.517 1 87.25 79 ASN B C 1
ATOM 3779 O O . ASN B 1 79 ? -0.311 -28.469 -0.235 1 87.25 79 ASN B O 1
ATOM 3783 N N . TYR B 1 80 ? -1.342 -26.828 -1.27 1 88.88 80 TYR B N 1
ATOM 3784 C CA . TYR B 1 80 ? -2.361 -27.766 -1.716 1 88.88 80 TYR B CA 1
ATOM 3785 C C . TYR B 1 80 ? -1.742 -28.891 -2.543 1 88.88 80 TYR B C 1
ATOM 3787 O O . TYR B 1 80 ? -2.25 -30.016 -2.557 1 88.88 80 TYR B O 1
ATOM 3795 N N . SER B 1 81 ? -0.591 -28.609 -3.199 1 92 81 SER B N 1
ATOM 3796 C CA . SER B 1 81 ? 0.037 -29.594 -4.082 1 92 81 SER B CA 1
ATOM 3797 C C . SER B 1 81 ? 0.636 -30.75 -3.291 1 92 81 SER B C 1
ATOM 3799 O O . SER B 1 81 ? 0.86 -31.828 -3.836 1 92 81 SER B O 1
ATOM 3801 N N . PHE B 1 82 ? 0.838 -30.5 -2.02 1 89.31 82 PHE B N 1
ATOM 3802 C CA . PHE B 1 82 ? 1.379 -31.547 -1.162 1 89.31 82 PHE B CA 1
ATOM 3803 C C . PHE B 1 82 ? 0.407 -32.719 -1.057 1 89.31 82 PHE B C 1
ATOM 3805 O O . PHE B 1 82 ? 0.812 -33.844 -0.76 1 89.31 82 PHE B O 1
ATOM 3812 N N . TYR B 1 83 ? -0.801 -32.406 -1.4 1 87.56 83 TYR B N 1
ATOM 3813 C CA . TYR B 1 83 ? -1.84 -33.406 -1.236 1 87.56 83 TYR B CA 1
ATOM 3814 C C . TYR B 1 83 ? -2.361 -33.875 -2.588 1 87.56 83 TYR B C 1
ATOM 3816 O O . TYR B 1 83 ? -3.277 -34.688 -2.656 1 87.56 83 TYR B O 1
ATOM 3824 N N . ARG B 1 84 ? -1.723 -33.406 -3.584 1 94.12 84 ARG B N 1
ATOM 3825 C CA . ARG B 1 84 ? -2.176 -33.781 -4.918 1 94.12 84 ARG B CA 1
ATOM 3826 C C . ARG B 1 84 ? -1.064 -34.469 -5.703 1 94.12 84 ARG B C 1
ATOM 3828 O O . ARG B 1 84 ? -1.28 -34.938 -6.824 1 94.12 84 ARG B O 1
ATOM 3835 N N . LEU B 1 85 ? 0.059 -34.531 -5.113 1 96.5 85 LEU B N 1
ATOM 3836 C CA . LEU B 1 85 ? 1.19 -35.219 -5.734 1 96.5 85 LEU B CA 1
ATOM 3837 C C . LEU B 1 85 ? 1.578 -36.469 -4.945 1 96.5 85 LEU B C 1
ATOM 3839 O O . LEU B 1 85 ? 1.549 -36.469 -3.713 1 96.5 85 LEU B O 1
ATOM 3843 N N . GLY B 1 86 ? 1.896 -37.562 -5.648 1 96.5 86 GLY B N 1
ATOM 3844 C CA . GLY B 1 86 ? 2.527 -38.75 -5.066 1 96.5 86 GLY B CA 1
ATOM 3845 C C . GLY B 1 86 ? 4.043 -38.688 -5.074 1 96.5 86 GLY B C 1
ATOM 3846 O O . GLY B 1 86 ? 4.625 -37.781 -5.688 1 96.5 86 GLY B O 1
ATOM 3847 N N . GLY B 1 87 ? 4.668 -39.594 -4.375 1 97.56 87 GLY B N 1
ATOM 3848 C CA . GLY B 1 87 ? 6.121 -39.625 -4.281 1 97.56 87 GLY B CA 1
ATOM 3849 C C . GLY B 1 87 ? 6.664 -38.719 -3.203 1 97.56 87 GLY B C 1
ATOM 3850 O O . GLY B 1 87 ? 7.871 -38.469 -3.133 1 97.56 87 GLY B O 1
ATOM 3851 N N . LEU B 1 88 ? 5.777 -38.188 -2.367 1 96.25 88 LEU B N 1
ATOM 3852 C CA . LEU B 1 88 ? 6.148 -37.25 -1.291 1 96.25 88 LEU B CA 1
ATOM 3853 C C . LEU B 1 88 ? 6.105 -37.969 0.061 1 96.25 88 LEU B C 1
ATOM 3855 O O . LEU B 1 88 ? 5.289 -38.875 0.27 1 96.25 88 LEU B O 1
ATOM 3859 N N . GLU B 1 89 ? 6.961 -37.625 0.938 1 95.5 89 GLU B N 1
ATOM 3860 C CA . GLU B 1 89 ? 6.969 -38.062 2.332 1 95.5 89 GLU B CA 1
ATOM 3861 C C . GLU B 1 89 ? 6.906 -36.875 3.281 1 95.5 89 GLU B C 1
ATOM 3863 O O . GLU B 1 89 ? 7.758 -35.969 3.227 1 95.5 89 GLU B O 1
ATOM 3868 N N . MET B 1 90 ? 5.891 -36.875 4.066 1 90.06 90 MET B N 1
ATOM 3869 C CA . MET B 1 90 ? 5.719 -35.781 5.008 1 90.06 90 MET B CA 1
ATOM 3870 C C . MET B 1 90 ? 6.836 -35.781 6.043 1 90.06 90 MET B C 1
ATOM 3872 O O . MET B 1 90 ? 7.258 -36.812 6.52 1 90.06 90 MET B O 1
ATOM 3876 N N . THR B 1 91 ? 7.262 -34.562 6.34 1 89.81 91 THR B N 1
ATOM 3877 C CA . THR B 1 91 ? 8.266 -34.375 7.383 1 89.81 91 THR B CA 1
ATOM 3878 C C . THR B 1 91 ? 7.762 -33.406 8.453 1 89.81 91 THR B C 1
ATOM 3880 O O . THR B 1 91 ? 6.672 -32.844 8.328 1 89.81 91 THR B O 1
ATOM 3883 N N . ASP B 1 92 ? 8.523 -33.25 9.516 1 84.62 92 ASP B N 1
ATOM 3884 C CA . ASP B 1 92 ? 8.195 -32.312 10.57 1 84.62 92 ASP B CA 1
ATOM 3885 C C . ASP B 1 92 ? 8.852 -30.953 10.32 1 84.62 92 ASP B C 1
ATOM 3887 O O . ASP B 1 92 ? 8.797 -30.062 11.172 1 84.62 92 ASP B O 1
ATOM 3891 N N . GLU B 1 93 ? 9.32 -30.859 9.172 1 80.94 93 GLU B N 1
ATOM 3892 C CA . GLU B 1 93 ? 10.062 -29.641 8.867 1 80.94 93 GLU B CA 1
ATOM 3893 C C . GLU B 1 93 ? 9.141 -28.547 8.32 1 80.94 93 GLU B C 1
ATOM 3895 O O . GLU B 1 93 ? 8.219 -28.844 7.562 1 80.94 93 GLU B O 1
ATOM 3900 N N . ASP B 1 94 ? 9.391 -27.328 8.867 1 78.62 94 ASP B N 1
ATOM 3901 C CA . ASP B 1 94 ? 8.773 -26.125 8.336 1 78.62 94 ASP B CA 1
ATOM 3902 C C . ASP B 1 94 ? 9.758 -25.328 7.48 1 78.62 94 ASP B C 1
ATOM 3904 O O . ASP B 1 94 ? 10.727 -24.781 7.996 1 78.62 94 ASP B O 1
ATOM 3908 N N . ARG B 1 95 ? 9.469 -25.203 6.246 1 75.75 95 ARG B N 1
ATOM 3909 C CA . ARG B 1 95 ? 10.367 -24.531 5.305 1 75.75 95 ARG B CA 1
ATOM 3910 C C . ARG B 1 95 ? 10.609 -23.078 5.711 1 75.75 95 ARG B C 1
ATOM 3912 O O . ARG B 1 95 ? 11.68 -22.531 5.449 1 75.75 95 ARG B O 1
ATOM 3919 N N . TRP B 1 96 ? 9.688 -22.5 6.293 1 73.38 96 TRP B N 1
ATOM 3920 C CA . TRP B 1 96 ? 9.781 -21.094 6.641 1 73.38 96 TRP B CA 1
ATOM 3921 C C . TRP B 1 96 ? 10.68 -20.891 7.859 1 73.38 96 TRP B C 1
ATOM 3923 O O . TRP B 1 96 ? 11.18 -19.781 8.094 1 73.38 96 TRP B O 1
ATOM 3933 N N . ALA B 1 97 ? 10.922 -21.984 8.594 1 77.19 97 ALA B N 1
ATOM 3934 C CA . ALA B 1 97 ? 11.688 -21.875 9.836 1 77.19 97 ALA B CA 1
ATOM 3935 C C . ALA B 1 97 ? 13.102 -22.422 9.648 1 77.19 97 ALA B C 1
ATOM 3937 O O . ALA B 1 97 ? 13.938 -22.312 10.547 1 77.19 97 ALA B O 1
ATOM 3938 N N . ARG B 1 98 ? 13.328 -23 8.469 1 83.69 98 ARG B N 1
ATOM 3939 C CA . ARG B 1 98 ? 14.68 -23.484 8.211 1 83.69 98 ARG B CA 1
ATOM 3940 C C . ARG B 1 98 ? 15.688 -22.344 8.172 1 83.69 98 ARG B C 1
ATOM 3942 O O . ARG B 1 98 ? 15.391 -21.266 7.637 1 83.69 98 ARG B O 1
ATOM 3949 N N . THR B 1 99 ? 16.891 -22.578 8.711 1 87.5 99 THR B N 1
ATOM 3950 C CA . THR B 1 99 ? 17.828 -21.469 8.859 1 87.5 99 THR B CA 1
ATOM 3951 C C . THR B 1 99 ? 19.125 -21.734 8.102 1 87.5 99 THR B C 1
ATOM 3953 O O . THR B 1 99 ? 20 -20.891 8.055 1 87.5 99 THR B O 1
ATOM 3956 N N . GLU B 1 100 ? 19.219 -22.922 7.551 1 91.31 100 GLU B N 1
ATOM 3957 C CA . GLU B 1 100 ? 20.438 -23.25 6.812 1 91.31 100 GLU B CA 1
ATOM 3958 C C . GLU B 1 100 ? 20.688 -22.25 5.684 1 91.31 100 GLU B C 1
ATOM 3960 O O . GLU B 1 100 ? 19.75 -21.828 5.004 1 91.31 100 GLU B O 1
ATOM 3965 N N . LYS B 1 101 ? 21.938 -21.844 5.5 1 94.88 101 LYS B N 1
ATOM 3966 C CA . LYS B 1 101 ? 22.312 -20.938 4.418 1 94.88 101 LYS B CA 1
ATOM 3967 C C . LYS B 1 101 ? 22.875 -21.719 3.232 1 94.88 101 LYS B C 1
ATOM 3969 O O . LYS B 1 101 ? 23.906 -22.391 3.355 1 94.88 101 LYS B O 1
ATOM 3974 N N . ILE B 1 102 ? 22.172 -21.688 2.152 1 95.75 102 ILE B N 1
ATOM 3975 C CA . ILE B 1 102 ? 22.594 -22.328 0.909 1 95.75 102 ILE B CA 1
ATOM 3976 C C . ILE B 1 102 ? 23.125 -21.266 -0.06 1 95.75 102 ILE B C 1
ATOM 3978 O O . ILE B 1 102 ? 22.438 -20.281 -0.33 1 95.75 102 ILE B O 1
ATOM 3982 N N . ARG B 1 103 ? 24.359 -21.5 -0.591 1 97.31 103 ARG B N 1
ATOM 3983 C CA . ARG B 1 103 ? 24.984 -20.469 -1.403 1 97.31 103 ARG B CA 1
ATOM 3984 C C . ARG B 1 103 ? 25.094 -20.891 -2.861 1 97.31 103 ARG B C 1
ATOM 3986 O O . ARG B 1 103 ? 25.422 -22.047 -3.148 1 97.31 103 ARG B O 1
ATOM 3993 N N . SER B 1 104 ? 24.688 -19.969 -3.691 1 97 104 SER B N 1
ATOM 3994 C CA . SER B 1 104 ? 24.844 -20.141 -5.133 1 97 104 SER B CA 1
ATOM 3995 C C . SER B 1 104 ? 26.25 -19.75 -5.574 1 97 104 SER B C 1
ATOM 3997 O O . SER B 1 104 ? 26.906 -18.938 -4.922 1 97 104 SER B O 1
ATOM 3999 N N . THR B 1 105 ? 26.719 -20.406 -6.68 1 96.81 105 THR B N 1
ATOM 4000 C CA . THR B 1 105 ? 27.938 -20.047 -7.391 1 96.81 105 THR B CA 1
ATOM 4001 C C . THR B 1 105 ? 27.656 -19.828 -8.875 1 96.81 105 THR B C 1
ATOM 4003 O O . THR B 1 105 ? 26.578 -20.172 -9.367 1 96.81 105 THR B O 1
ATOM 4006 N N . PRO B 1 106 ? 28.5 -19.125 -9.531 1 96 106 PRO B N 1
ATOM 4007 C CA . PRO B 1 106 ? 28.25 -18.891 -10.961 1 96 106 PRO B CA 1
ATOM 4008 C C . PRO B 1 106 ? 27.891 -20.172 -11.711 1 96 106 PRO B C 1
ATOM 4010 O O . PRO B 1 106 ? 28.609 -21.172 -11.609 1 96 106 PRO B O 1
ATOM 4013 N N . GLY B 1 107 ? 26.828 -20.109 -12.352 1 94.5 107 GLY B N 1
ATOM 4014 C CA . GLY B 1 107 ? 26.406 -21.25 -13.148 1 94.5 107 GLY B CA 1
ATOM 4015 C C . GLY B 1 107 ? 25.734 -22.328 -12.32 1 94.5 107 GLY B C 1
ATOM 4016 O O . GLY B 1 107 ? 25.234 -23.328 -12.867 1 94.5 107 GLY B O 1
ATOM 4017 N N . ASN B 1 108 ? 25.781 -22.156 -11.055 1 95.56 108 ASN B N 1
ATOM 4018 C CA . ASN B 1 108 ? 25.172 -23.125 -10.141 1 95.56 108 ASN B CA 1
ATOM 4019 C C . ASN B 1 108 ? 24.219 -22.438 -9.156 1 95.56 108 ASN B C 1
ATOM 4021 O O . ASN B 1 108 ? 24.562 -22.25 -7.988 1 95.56 108 ASN B O 1
ATOM 4025 N N . ILE B 1 109 ? 23.016 -22.266 -9.602 1 96.94 109 ILE B N 1
ATOM 4026 C CA . ILE B 1 109 ? 22.016 -21.516 -8.836 1 96.94 109 ILE B CA 1
ATOM 4027 C C . ILE B 1 109 ? 21.281 -22.469 -7.883 1 96.94 109 ILE B C 1
ATOM 4029 O O . ILE B 1 109 ? 20.859 -23.547 -8.281 1 96.94 109 ILE B O 1
ATOM 4033 N N . LYS B 1 110 ? 21.219 -22.062 -6.641 1 95.31 110 LYS B N 1
ATOM 4034 C CA . LYS B 1 110 ? 20.469 -22.75 -5.598 1 95.31 110 LYS B CA 1
ATOM 4035 C C . LYS B 1 110 ? 19.594 -21.781 -4.801 1 95.31 110 LYS B C 1
ATOM 4037 O O . LYS B 1 110 ? 20 -20.641 -4.562 1 95.31 110 LYS B O 1
ATOM 4042 N N . LEU B 1 111 ? 18.422 -22.25 -4.473 1 95.69 111 LEU B N 1
ATOM 4043 C CA . LEU B 1 111 ? 17.578 -21.453 -3.588 1 9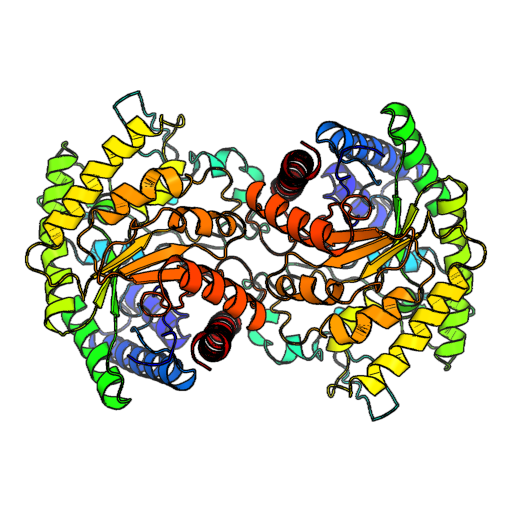5.69 111 LEU B CA 1
ATOM 4044 C C . LEU B 1 111 ? 17.953 -21.672 -2.129 1 95.69 111 LEU B C 1
ATOM 4046 O O . LEU B 1 111 ? 18.109 -22.812 -1.688 1 95.69 111 LEU B O 1
ATOM 4050 N N . THR B 1 112 ? 18.109 -20.594 -1.414 1 96.19 112 THR B N 1
ATOM 4051 C CA . THR B 1 112 ? 18.406 -20.688 0.012 1 96.19 112 THR B CA 1
ATOM 4052 C C . THR B 1 112 ? 17.125 -20.625 0.833 1 96.19 112 THR B C 1
ATOM 4054 O O . THR B 1 112 ? 16.031 -20.75 0.286 1 96.19 112 THR B O 1
ATOM 4057 N N . THR B 1 113 ? 17.266 -20.594 2.156 1 92.44 113 THR B N 1
ATOM 4058 C CA . THR B 1 113 ? 16.141 -20.609 3.07 1 92.44 113 THR B CA 1
ATOM 4059 C C . THR B 1 113 ? 15.484 -19.234 3.164 1 92.44 113 THR B C 1
ATOM 4061 O O . THR B 1 113 ? 16.094 -18.234 2.779 1 92.44 113 THR B O 1
ATOM 4064 N N . PHE B 1 114 ? 14.281 -19.172 3.648 1 88 114 PHE B N 1
ATOM 4065 C CA . PHE B 1 114 ? 13.492 -17.938 3.65 1 88 114 PHE B CA 1
ATOM 4066 C C . PHE B 1 114 ? 14.156 -16.875 4.504 1 88 114 PHE B C 1
ATOM 4068 O O . PHE B 1 114 ? 14.281 -15.719 4.082 1 88 114 PHE B O 1
ATOM 4075 N N . PRO B 1 115 ? 14.672 -17.156 5.719 1 89.81 115 PRO B N 1
ATOM 4076 C CA . PRO B 1 115 ? 15.32 -16.125 6.531 1 89.81 115 PRO B CA 1
ATOM 4077 C C . PRO B 1 115 ? 16.594 -15.578 5.883 1 89.81 115 PRO B C 1
ATOM 4079 O O . PRO B 1 115 ? 17.062 -14.5 6.25 1 89.81 115 PRO B O 1
ATOM 4082 N N . ASP B 1 116 ? 17.078 -16.375 4.922 1 94.75 116 ASP B N 1
ATOM 4083 C CA . ASP B 1 116 ? 18.328 -15.969 4.289 1 94.75 116 ASP B CA 1
ATOM 4084 C C . ASP B 1 116 ? 18.078 -15.266 2.959 1 94.75 116 ASP B C 1
ATOM 4086 O O . ASP B 1 116 ? 19.016 -14.992 2.203 1 94.75 116 ASP B O 1
ATOM 4090 N N . ARG B 1 117 ? 16.828 -15.008 2.652 1 95.56 117 ARG B N 1
ATOM 4091 C CA . ARG B 1 117 ? 16.5 -14.188 1.487 1 95.56 117 ARG B CA 1
ATOM 4092 C C . ARG B 1 117 ? 17.109 -12.797 1.61 1 95.56 117 ARG B C 1
ATOM 4094 O O . ARG B 1 117 ? 17.188 -12.234 2.709 1 95.56 117 ARG B O 1
ATOM 4101 N N . ARG B 1 118 ? 17.469 -12.219 0.513 1 97.69 118 ARG B N 1
ATOM 4102 C CA . ARG B 1 118 ? 18.219 -10.977 0.517 1 97.69 118 ARG B CA 1
ATOM 4103 C C . ARG B 1 118 ? 17.406 -9.828 1.088 1 97.69 118 ARG B C 1
ATOM 4105 O O . ARG B 1 118 ? 17.891 -9.047 1.896 1 97.69 118 ARG B O 1
ATOM 4112 N N . ASP B 1 119 ? 16.188 -9.719 0.726 1 97 119 ASP B N 1
ATOM 4113 C CA . ASP B 1 119 ? 15.32 -8.672 1.253 1 97 119 ASP B CA 1
ATOM 4114 C C . ASP B 1 119 ? 15.109 -8.836 2.756 1 97 119 ASP B C 1
ATOM 4116 O O . ASP B 1 119 ? 15.086 -7.852 3.498 1 97 119 ASP B O 1
ATOM 4120 N N . ARG B 1 120 ? 14.945 -10.047 3.213 1 94.5 120 ARG B N 1
ATOM 4121 C CA . ARG B 1 120 ? 14.758 -10.312 4.637 1 94.5 120 ARG B CA 1
ATOM 4122 C C . ARG B 1 120 ? 16.016 -9.969 5.426 1 94.5 120 ARG B C 1
ATOM 4124 O O . ARG B 1 120 ? 15.93 -9.461 6.547 1 94.5 120 ARG B O 1
ATOM 4131 N N . GLU B 1 121 ? 17.109 -10.25 4.844 1 95.25 121 GLU B N 1
ATOM 4132 C CA . GLU B 1 121 ? 18.359 -9.891 5.496 1 95.25 121 GLU B CA 1
ATOM 4133 C C . GLU B 1 121 ? 18.516 -8.375 5.586 1 95.25 121 GLU B C 1
ATOM 4135 O O . GLU B 1 121 ? 18.906 -7.844 6.629 1 95.25 121 GLU B O 1
ATOM 4140 N N . LYS B 1 122 ? 18.234 -7.746 4.562 1 97.06 122 LYS B N 1
ATOM 4141 C CA . LYS B 1 122 ? 18.359 -6.293 4.484 1 97.06 122 LYS B CA 1
ATOM 4142 C C . LYS B 1 122 ? 17.438 -5.602 5.473 1 97.06 122 LYS B C 1
ATOM 4144 O O . LYS B 1 122 ? 17.781 -4.57 6.051 1 97.06 122 LYS B O 1
ATOM 4149 N N . PHE B 1 123 ? 16.281 -6.164 5.676 1 97.88 123 PHE B N 1
ATOM 4150 C CA . PHE B 1 123 ? 15.273 -5.59 6.555 1 97.88 123 PHE B CA 1
ATOM 4151 C C . PHE B 1 123 ? 14.938 -6.539 7.695 1 97.88 123 PHE B C 1
ATOM 4153 O O . PHE B 1 123 ? 13.766 -6.754 8.016 1 97.88 123 PHE B O 1
ATOM 4160 N N . ARG B 1 124 ? 15.875 -7.066 8.258 1 96 124 ARG B N 1
ATOM 4161 C CA . ARG B 1 124 ? 15.719 -8.133 9.242 1 96 124 ARG B CA 1
ATOM 4162 C C . ARG B 1 124 ? 14.852 -7.68 10.414 1 96 124 ARG B C 1
ATOM 4164 O O . ARG B 1 124 ? 13.93 -8.391 10.82 1 96 124 ARG B O 1
ATOM 4171 N N . ALA B 1 125 ? 15.117 -6.52 10.945 1 95.06 125 ALA B N 1
ATOM 4172 C CA . ALA B 1 125 ? 14.367 -6.039 12.102 1 95.06 125 ALA B CA 1
ATOM 4173 C C . ALA B 1 125 ? 12.891 -5.852 11.766 1 95.06 125 ALA B C 1
ATOM 4175 O O . ALA B 1 125 ? 12.023 -6.102 12.602 1 95.06 125 ALA B O 1
ATOM 4176 N N . ALA B 1 126 ? 12.617 -5.418 10.602 1 95.19 126 ALA B N 1
ATOM 4177 C CA . ALA B 1 126 ? 11.234 -5.238 10.172 1 95.19 126 ALA B CA 1
ATOM 4178 C C . ALA B 1 126 ? 10.523 -6.582 10.031 1 95.19 126 ALA B C 1
ATOM 4180 O O . ALA B 1 126 ? 9.375 -6.73 10.453 1 95.19 126 ALA B O 1
ATOM 4181 N N . TYR B 1 127 ? 11.195 -7.555 9.453 1 93.38 127 TYR B N 1
ATOM 4182 C CA . TYR B 1 127 ? 10.617 -8.875 9.25 1 93.38 127 TYR B CA 1
ATOM 4183 C C . TYR B 1 127 ? 10.391 -9.586 10.578 1 93.38 127 TYR B C 1
ATOM 4185 O O . TYR B 1 127 ? 9.461 -10.383 10.711 1 93.38 127 TYR B O 1
ATOM 4193 N N . GLU B 1 128 ? 11.203 -9.273 11.523 1 91.5 128 GLU B N 1
ATOM 4194 C CA . GLU B 1 128 ? 11.125 -9.945 12.812 1 91.5 128 GLU B CA 1
ATOM 4195 C C . GLU B 1 128 ? 10.203 -9.203 13.773 1 91.5 128 GLU B C 1
ATOM 4197 O O . GLU B 1 128 ? 9.836 -9.727 14.828 1 91.5 128 GLU B O 1
ATOM 4202 N N . ASP B 1 129 ? 9.805 -8 13.453 1 89.75 129 ASP B N 1
ATOM 4203 C CA . ASP B 1 129 ? 8.891 -7.211 14.266 1 89.75 129 ASP B CA 1
ATOM 4204 C C . ASP B 1 129 ? 7.441 -7.652 14.047 1 89.75 129 ASP B C 1
ATOM 4206 O O . ASP B 1 129 ? 6.887 -7.453 12.969 1 89.75 129 ASP B O 1
ATOM 4210 N N . PRO B 1 130 ? 6.77 -8.172 15.023 1 84.12 130 PRO B N 1
ATOM 4211 C CA . PRO B 1 130 ? 5.398 -8.664 14.852 1 84.12 130 PRO B CA 1
ATOM 4212 C C . PRO B 1 130 ? 4.402 -7.543 14.562 1 84.12 130 PRO B C 1
ATOM 4214 O O . PRO B 1 130 ? 3.297 -7.809 14.078 1 84.12 130 PRO B O 1
ATOM 4217 N N . ASP B 1 131 ? 4.82 -6.309 14.773 1 82.62 131 ASP B N 1
ATOM 4218 C CA . ASP B 1 131 ? 3.895 -5.191 14.609 1 82.62 131 ASP B CA 1
ATOM 4219 C C . ASP B 1 131 ? 4.121 -4.477 13.281 1 82.62 131 ASP B C 1
ATOM 4221 O O . ASP B 1 131 ? 3.398 -3.539 12.945 1 82.62 131 ASP B O 1
ATOM 4225 N N . SER B 1 132 ? 5.078 -4.973 12.531 1 85.38 132 SER B N 1
ATOM 4226 C CA . SER B 1 132 ? 5.441 -4.262 11.305 1 85.38 132 SER B CA 1
ATOM 4227 C C . SER B 1 132 ? 4.441 -4.535 10.188 1 85.38 132 SER B C 1
ATOM 4229 O O . SER B 1 132 ? 4.402 -3.809 9.195 1 85.38 132 SER B O 1
ATOM 4231 N N . GLY B 1 133 ? 3.695 -5.691 10.305 1 84.88 133 GLY B N 1
ATOM 4232 C CA . GLY B 1 133 ? 2.738 -6.074 9.281 1 84.88 133 GLY B CA 1
ATOM 4233 C C . GLY B 1 133 ? 3.383 -6.75 8.078 1 84.88 133 GLY B C 1
ATOM 4234 O O . GLY B 1 133 ? 2.709 -7.047 7.094 1 84.88 133 GLY B O 1
ATOM 4235 N N . VAL B 1 134 ? 4.656 -7.082 8.164 1 83.94 134 VAL B N 1
ATOM 4236 C CA . VAL B 1 134 ? 5.379 -7.637 7.023 1 83.94 134 VAL B CA 1
ATOM 4237 C C . VAL B 1 134 ? 4.949 -9.086 6.793 1 83.94 134 VAL B C 1
ATOM 4239 O O . VAL B 1 134 ? 4.609 -9.469 5.672 1 83.94 134 VAL B O 1
ATOM 4242 N N . LEU B 1 135 ? 4.953 -10 7.758 1 77.12 135 LEU B N 1
ATOM 4243 C CA . LEU B 1 135 ? 4.633 -11.414 7.598 1 77.12 135 LEU B CA 1
ATOM 4244 C C . LEU B 1 135 ? 3.309 -11.75 8.273 1 77.12 135 LEU B C 1
ATOM 4246 O O . LEU B 1 135 ? 2.773 -12.844 8.086 1 77.12 135 LEU B O 1
ATOM 4250 N N . GLY B 1 136 ? 2.664 -10.828 8.805 1 65.5 136 GLY B N 1
ATOM 4251 C CA . GLY B 1 136 ? 1.436 -11.156 9.508 1 65.5 136 GLY B CA 1
ATOM 4252 C C . GLY B 1 136 ? 1.609 -12.273 10.523 1 65.5 136 GLY B C 1
ATOM 4253 O O . GLY B 1 136 ? 2.736 -12.633 10.867 1 65.5 136 GLY B O 1
ATOM 4254 N N . LYS B 1 137 ? 0.567 -12.922 11.18 1 67.88 137 LYS B N 1
ATOM 4255 C CA . LYS B 1 137 ? 0.556 -14.008 12.164 1 67.88 137 LYS B CA 1
ATOM 4256 C C . LYS B 1 137 ? 0.318 -15.352 11.484 1 67.88 137 LYS B C 1
ATOM 4258 O O . LYS B 1 137 ? -0.816 -15.836 11.43 1 67.88 137 LYS B O 1
ATOM 4263 N N . ARG B 1 138 ? 1.305 -15.953 10.734 1 66.31 138 ARG B N 1
ATOM 4264 C CA . ARG B 1 138 ? 1.168 -17.219 10.016 1 66.31 138 ARG B CA 1
ATOM 4265 C C . ARG B 1 138 ? 1.328 -18.406 10.953 1 66.31 138 ARG B C 1
ATOM 4267 O O . ARG B 1 138 ? 2.113 -18.344 11.906 1 66.31 138 ARG B O 1
ATOM 4274 N N . ASN B 1 139 ? 0.511 -19.438 10.602 1 69.69 139 ASN B N 1
ATOM 4275 C CA . ASN B 1 139 ? 0.659 -20.688 11.328 1 69.69 139 ASN B CA 1
ATOM 4276 C C . ASN B 1 139 ? 1.761 -21.562 10.727 1 69.69 139 ASN B C 1
ATOM 4278 O O . ASN B 1 139 ? 2.045 -21.469 9.531 1 69.69 139 ASN B O 1
ATOM 4282 N N . LYS B 1 140 ? 2.336 -22.344 11.695 1 71.5 140 LYS B N 1
ATOM 4283 C CA . LYS B 1 140 ? 3.328 -23.312 11.242 1 71.5 140 LYS B CA 1
ATOM 4284 C C . LYS B 1 140 ? 2.699 -24.344 10.312 1 71.5 140 LYS B C 1
ATOM 4286 O O . LYS B 1 140 ? 1.605 -24.844 10.586 1 71.5 140 LYS B O 1
ATOM 4291 N N . VAL B 1 141 ? 3.355 -24.656 9.031 1 73.75 141 VAL B N 1
ATOM 4292 C CA . VAL B 1 141 ? 2.896 -25.688 8.102 1 73.75 141 VAL B CA 1
ATOM 4293 C C . VAL B 1 141 ? 4.035 -26.672 7.82 1 73.75 141 VAL B C 1
ATOM 4295 O O . VAL B 1 141 ? 5.137 -26.266 7.453 1 73.75 141 VAL B O 1
ATOM 4298 N N . VAL B 1 142 ? 3.756 -27.953 8 1 79.94 142 VAL B N 1
ATOM 4299 C CA . VAL B 1 142 ? 4.746 -28.984 7.727 1 79.94 142 VAL B CA 1
ATOM 4300 C C . VAL B 1 142 ? 4.883 -29.188 6.219 1 79.94 142 VAL B C 1
ATOM 4302 O O . VAL B 1 142 ? 3.891 -29.141 5.488 1 79.94 142 VAL B O 1
ATOM 4305 N N . ASN B 1 143 ? 6.109 -29.438 5.789 1 86.75 143 ASN B N 1
ATOM 4306 C CA . ASN B 1 143 ? 6.383 -29.609 4.367 1 86.75 143 ASN B CA 1
ATOM 4307 C C . ASN B 1 143 ? 6.895 -31.016 4.07 1 86.75 143 ASN B C 1
ATOM 4309 O O . ASN B 1 143 ? 7.676 -31.578 4.844 1 86.75 143 ASN B O 1
ATOM 4313 N N . PRO B 1 144 ? 6.469 -31.562 2.992 1 92.5 144 PRO B N 1
ATOM 4314 C CA . PRO B 1 144 ? 6.996 -32.875 2.553 1 92.5 144 PRO B CA 1
ATOM 4315 C C . PRO B 1 144 ? 8.289 -32.719 1.759 1 92.5 144 PRO B C 1
ATOM 4317 O O . PRO B 1 144 ? 8.781 -31.609 1.541 1 92.5 144 PRO B O 1
ATOM 4320 N N . VAL B 1 145 ? 8.914 -33.938 1.45 1 94.88 145 VAL B N 1
ATOM 4321 C CA . VAL B 1 145 ? 10.07 -34.031 0.566 1 94.88 145 VAL B CA 1
ATOM 4322 C C . VAL B 1 145 ? 9.773 -35.031 -0.561 1 94.88 145 VAL B C 1
ATOM 4324 O O . VAL B 1 145 ? 8.922 -35.906 -0.416 1 94.88 145 VAL B O 1
ATOM 4327 N N . PHE B 1 146 ? 10.461 -34.844 -1.676 1 97.12 146 PHE B N 1
ATOM 4328 C CA . PHE B 1 146 ? 10.375 -35.875 -2.709 1 97.12 146 PHE B CA 1
ATOM 4329 C C . PHE B 1 146 ? 11.172 -37.094 -2.311 1 97.12 146 PHE B C 1
ATOM 4331 O O . PHE B 1 146 ? 12.398 -37.031 -2.152 1 97.12 146 PHE B O 1
ATOM 4338 N N . ALA B 1 147 ? 10.484 -38.188 -2.168 1 97.81 147 ALA B N 1
ATOM 4339 C CA . ALA B 1 147 ? 11.141 -39.406 -1.688 1 97.81 147 ALA B CA 1
ATOM 4340 C C . ALA B 1 147 ? 10.898 -40.594 -2.641 1 97.81 147 ALA B C 1
ATOM 4342 O O . ALA B 1 147 ? 11.359 -41.688 -2.395 1 97.81 147 ALA B O 1
ATOM 4343 N N . GLY B 1 148 ? 10.188 -40.375 -3.65 1 98.06 148 GLY B N 1
ATOM 4344 C CA . GLY B 1 148 ? 9.883 -41.344 -4.688 1 98.06 148 GLY B CA 1
ATOM 4345 C C . GLY B 1 148 ? 9.453 -40.719 -5.996 1 98.06 148 GLY B C 1
ATOM 4346 O O . GLY B 1 148 ? 9.469 -39.469 -6.129 1 98.06 148 GLY B O 1
ATOM 4347 N N . PRO B 1 149 ? 9.109 -41.594 -6.949 1 98.31 149 PRO B N 1
ATOM 4348 C CA . PRO B 1 149 ? 8.688 -41.031 -8.234 1 98.31 149 PRO B CA 1
ATOM 4349 C C . PRO B 1 149 ? 7.438 -40.156 -8.117 1 98.31 149 PRO B C 1
ATOM 4351 O O . PRO B 1 149 ? 6.445 -40.594 -7.516 1 98.31 149 PRO B O 1
ATOM 4354 N N . VAL B 1 150 ? 7.52 -39 -8.75 1 98.56 150 VAL B N 1
ATOM 4355 C CA . VAL B 1 150 ? 6.406 -38.062 -8.695 1 98.56 150 VAL B CA 1
ATOM 4356 C C . VAL B 1 150 ? 5.25 -38.562 -9.547 1 98.56 150 VAL B C 1
ATOM 4358 O O . VAL B 1 150 ? 5.461 -39 -10.688 1 98.56 150 VAL B O 1
ATOM 4361 N N . THR B 1 151 ? 4.098 -38.562 -9 1 98.31 151 THR B N 1
ATOM 4362 C CA . THR B 1 151 ? 2.854 -38.906 -9.688 1 98.31 151 THR B CA 1
ATOM 4363 C C . THR B 1 151 ? 1.75 -37.906 -9.312 1 98.31 151 THR B C 1
ATOM 4365 O O . THR B 1 151 ? 1.915 -37.094 -8.391 1 98.31 151 THR B O 1
ATOM 4368 N N . TYR B 1 152 ? 0.726 -37.875 -10.109 1 98.19 152 TYR B N 1
ATOM 4369 C CA . TYR B 1 152 ? -0.437 -37.062 -9.758 1 98.19 152 TYR B CA 1
ATOM 4370 C C . TYR B 1 152 ? -1.5 -37.906 -9.07 1 98.19 152 TYR B C 1
ATOM 4372 O O . TYR B 1 152 ? -1.921 -38.938 -9.594 1 98.19 152 TYR B O 1
ATOM 4380 N N . VAL B 1 153 ? -1.984 -37.5 -7.891 1 97 153 VAL B N 1
ATOM 4381 C CA . VAL B 1 153 ? -2.938 -38.312 -7.117 1 97 153 VAL B CA 1
ATOM 4382 C C . VAL B 1 153 ? -4.133 -37.438 -6.73 1 97 153 VAL B C 1
ATOM 4384 O O . VAL B 1 153 ? -4.891 -37.781 -5.824 1 97 153 VAL B O 1
ATOM 4387 N N . GLY B 1 154 ? -4.258 -36.312 -7.363 1 94.62 154 GLY B N 1
ATOM 4388 C CA . GLY B 1 154 ? -5.277 -35.344 -6.969 1 94.62 154 GLY B CA 1
ATOM 4389 C C . GLY B 1 154 ? -6.484 -35.344 -7.883 1 94.62 154 GLY B C 1
ATOM 4390 O O . GLY B 1 154 ? -7.242 -34.375 -7.922 1 94.62 154 GLY B O 1
ATOM 4391 N N . GLU B 1 155 ? -6.707 -36.375 -8.641 1 96.06 155 GLU B N 1
ATOM 4392 C CA . GLU B 1 155 ? -7.734 -36.406 -9.68 1 96.06 155 GLU B CA 1
ATOM 4393 C C . GLU B 1 155 ? -9.117 -36.125 -9.094 1 96.06 155 GLU B C 1
ATOM 4395 O O . GLU B 1 155 ? -9.891 -35.344 -9.664 1 96.06 155 GLU B O 1
ATOM 4400 N N . ASP B 1 156 ? -9.438 -36.75 -7.996 1 93.25 156 ASP B N 1
ATOM 4401 C CA . ASP B 1 156 ? -10.758 -36.594 -7.395 1 93.25 156 ASP B CA 1
ATOM 4402 C C . ASP B 1 156 ? -10.953 -35.156 -6.914 1 93.25 156 ASP B C 1
ATOM 4404 O O . ASP B 1 156 ? -12.039 -34.594 -7.074 1 93.25 156 ASP B O 1
ATOM 4408 N N . GLN B 1 157 ? -9.953 -34.594 -6.344 1 92 157 GLN B N 1
ATOM 4409 C CA . GLN B 1 157 ? -10.031 -33.219 -5.812 1 92 157 GLN B CA 1
ATOM 4410 C C . GLN B 1 157 ? -10.211 -32.219 -6.934 1 92 157 GLN B C 1
ATOM 4412 O O . GLN B 1 157 ? -11.055 -31.312 -6.836 1 92 157 GLN B O 1
ATOM 4417 N N . VAL B 1 158 ? -9.43 -32.312 -7.992 1 96.44 158 VAL B N 1
ATOM 4418 C CA . VAL B 1 158 ? -9.516 -31.344 -9.078 1 96.44 158 VAL B CA 1
ATOM 4419 C C . VAL B 1 158 ? -10.852 -31.5 -9.797 1 96.44 158 VAL B C 1
ATOM 4421 O O . VAL B 1 158 ? -11.461 -30.5 -10.203 1 96.44 158 VAL B O 1
ATOM 4424 N N . LYS B 1 159 ? -11.305 -32.719 -9.961 1 97 159 LYS B N 1
ATOM 4425 C CA . LYS B 1 159 ? -12.602 -32.938 -10.586 1 97 159 LYS B CA 1
ATOM 4426 C C . LYS B 1 159 ? -13.727 -32.312 -9.758 1 97 159 LYS B C 1
ATOM 4428 O O . LYS B 1 159 ? -14.68 -31.766 -10.305 1 97 159 LYS B O 1
ATOM 4433 N N . ARG B 1 160 ? -13.641 -32.438 -8.484 1 94.25 160 ARG B N 1
ATOM 4434 C CA . ARG B 1 160 ? -14.609 -31.812 -7.598 1 94.25 160 ARG B CA 1
ATOM 4435 C C . ARG B 1 160 ? -14.609 -30.297 -7.766 1 94.25 160 ARG B C 1
ATOM 4437 O O . ARG B 1 160 ? -15.672 -29.688 -7.906 1 94.25 160 ARG B O 1
ATOM 4444 N N . ASP B 1 161 ? -13.43 -29.734 -7.699 1 95.81 161 ASP B N 1
ATOM 4445 C CA . ASP B 1 161 ? -13.312 -28.297 -7.809 1 95.81 161 ASP B CA 1
ATOM 4446 C C . ASP B 1 161 ? -13.883 -27.797 -9.133 1 95.81 161 ASP B C 1
ATOM 4448 O O . ASP B 1 161 ? -14.609 -26.797 -9.172 1 95.81 161 ASP B O 1
ATOM 4452 N N . VAL B 1 162 ? -13.539 -28.5 -10.188 1 98.12 162 VAL B N 1
ATOM 4453 C CA . VAL B 1 162 ? -14.031 -28.156 -11.523 1 98.12 162 VAL B CA 1
ATOM 4454 C C . VAL B 1 162 ? -15.555 -28.25 -11.547 1 98.12 162 VAL B C 1
ATOM 4456 O O . VAL B 1 162 ? -16.234 -27.359 -12.062 1 98.12 162 VAL B O 1
ATOM 4459 N N . ARG B 1 163 ? -16.078 -29.312 -11.023 1 97.75 163 ARG B N 1
ATOM 4460 C CA . ARG B 1 163 ? -17.516 -29.516 -11 1 97.75 163 ARG B CA 1
ATOM 4461 C C . ARG B 1 163 ? -18.219 -28.391 -10.242 1 97.75 163 ARG B C 1
ATOM 4463 O O . ARG B 1 163 ? -19.203 -27.828 -10.727 1 97.75 163 ARG B O 1
ATOM 4470 N N . LEU B 1 164 ? -17.75 -28.094 -9.094 1 97 164 LEU B N 1
ATOM 4471 C CA . LEU B 1 164 ? -18.391 -27.094 -8.25 1 97 164 LEU B CA 1
ATOM 4472 C C . LEU B 1 164 ? -18.359 -25.719 -8.93 1 97 164 LEU B C 1
ATOM 4474 O O . LEU B 1 164 ? -19.359 -25 -8.906 1 97 164 LEU B O 1
ATOM 4478 N N . LEU B 1 165 ? -17.25 -25.344 -9.539 1 98.44 165 LEU B N 1
ATOM 4479 C CA . LEU B 1 165 ? -17.141 -24.062 -10.219 1 98.44 165 LEU B CA 1
ATOM 4480 C C . LEU B 1 165 ? -18.062 -24 -11.438 1 98.44 165 LEU B C 1
ATOM 4482 O O . LEU B 1 165 ? -18.812 -23.047 -11.609 1 98.44 165 LEU B O 1
ATOM 4486 N N . THR B 1 166 ? -18.047 -25.047 -12.258 1 98.56 166 THR B N 1
ATOM 4487 C CA . THR B 1 166 ? -18.828 -25.047 -13.484 1 98.56 166 THR B CA 1
ATOM 4488 C C . THR B 1 166 ? -20.328 -25.062 -13.156 1 98.56 166 THR B C 1
ATOM 4490 O O . THR B 1 166 ? -21.125 -24.422 -13.859 1 98.56 166 THR B O 1
ATOM 4493 N N . GLU B 1 167 ? -20.719 -25.812 -12.133 1 98.12 167 GLU B N 1
ATOM 4494 C CA . GLU B 1 167 ? -22.109 -25.797 -11.703 1 98.12 167 GLU B CA 1
ATOM 4495 C C . GLU B 1 167 ? -22.547 -24.406 -11.281 1 98.12 167 GLU B C 1
ATOM 4497 O O . GLU B 1 167 ? -23.641 -23.938 -11.656 1 98.12 167 GLU B O 1
ATOM 4502 N N . ALA B 1 168 ? -21.734 -23.766 -10.492 1 98.31 168 ALA B N 1
ATOM 4503 C CA . ALA B 1 168 ? -22.047 -22.406 -10.055 1 98.31 168 ALA B CA 1
ATOM 4504 C C . ALA B 1 168 ? -22.094 -21.453 -11.242 1 98.31 168 ALA B C 1
ATOM 4506 O O . ALA B 1 168 ? -23.016 -20.625 -11.344 1 98.31 168 ALA B O 1
ATOM 4507 N N . MET B 1 169 ? -21.141 -21.531 -12.133 1 98.69 169 MET B N 1
ATOM 4508 C CA . MET B 1 169 ? -21.125 -20.688 -13.336 1 98.69 169 MET B CA 1
ATOM 4509 C C . MET B 1 169 ? -22.406 -20.859 -14.133 1 98.69 169 MET B C 1
ATOM 4511 O O . MET B 1 169 ? -23 -19.875 -14.586 1 98.69 169 MET B O 1
ATOM 4515 N N . ASN B 1 170 ? -22.781 -22.078 -14.328 1 98.38 170 ASN B N 1
ATOM 4516 C CA . ASN B 1 170 ? -24.016 -22.359 -15.055 1 98.38 170 ASN B CA 1
ATOM 4517 C C . ASN B 1 170 ? -25.219 -21.719 -14.383 1 98.38 170 ASN B C 1
ATOM 4519 O O . ASN B 1 170 ? -26.094 -21.188 -15.055 1 98.38 170 ASN B O 1
ATOM 4523 N N . ARG B 1 171 ? -25.266 -21.812 -13.125 1 98.25 171 ARG B N 1
ATOM 4524 C CA . ARG B 1 171 ? -26.375 -21.25 -12.359 1 98.25 171 ARG B CA 1
ATOM 4525 C C . ARG B 1 171 ? -26.5 -19.75 -12.586 1 98.25 171 ARG B C 1
ATOM 4527 O O . ARG B 1 171 ? -27.609 -19.203 -12.633 1 98.25 171 ARG B O 1
ATOM 4534 N N . TYR B 1 172 ? -25.406 -19.078 -12.75 1 98.19 172 TYR B N 1
ATOM 4535 C CA . TYR B 1 172 ? -25.438 -17.625 -12.812 1 98.19 172 TYR B CA 1
ATOM 4536 C C . TYR B 1 172 ? -25.172 -17.125 -14.227 1 98.19 172 TYR B C 1
ATOM 4538 O O . TYR B 1 172 ? -25 -15.93 -14.453 1 98.19 172 TYR B O 1
ATOM 4546 N N . GLY B 1 173 ? -25.031 -17.984 -15.227 1 98.06 173 GLY B N 1
ATOM 4547 C CA . GLY B 1 173 ? -24.906 -17.625 -16.625 1 98.06 173 GLY B CA 1
ATOM 4548 C C . GLY B 1 173 ? -23.547 -17.031 -16.969 1 98.06 173 GLY B C 1
ATOM 4549 O O . GLY B 1 173 ? -23.453 -16.109 -17.766 1 98.06 173 GLY B O 1
ATOM 4550 N N . ILE B 1 174 ? -22.516 -17.547 -16.297 1 98.06 174 ILE B N 1
ATOM 4551 C CA . ILE B 1 174 ? -21.172 -17.031 -16.516 1 98.06 174 ILE B CA 1
ATOM 4552 C C . ILE B 1 174 ? -20.469 -17.891 -17.562 1 98.06 174 ILE B C 1
ATOM 4554 O O . ILE B 1 174 ? -20.422 -19.125 -17.438 1 98.06 174 ILE B O 1
ATOM 4558 N N . GLU B 1 175 ? -19.859 -17.297 -18.5 1 96.12 175 GLU B N 1
ATOM 4559 C CA . GLU B 1 175 ? -19.344 -17.969 -19.688 1 96.12 175 GLU B CA 1
ATOM 4560 C C . GLU B 1 175 ? -17.938 -18.5 -19.453 1 96.12 175 GLU B C 1
ATOM 4562 O O . GLU B 1 175 ? -17.547 -19.531 -20.031 1 96.12 175 GLU B O 1
ATOM 4567 N N . GLN B 1 176 ? -17.156 -17.797 -18.688 1 98.31 176 GLN B N 1
ATOM 4568 C CA . GLN B 1 176 ? -15.758 -18.172 -18.578 1 98.31 176 GLN B CA 1
ATOM 4569 C C . GLN B 1 176 ? -15.297 -18.125 -17.125 1 98.31 176 GLN B C 1
ATOM 4571 O O . GLN B 1 176 ? -15.578 -17.156 -16.406 1 98.31 176 GLN B O 1
ATOM 4576 N N . GLY B 1 177 ? -14.656 -19.172 -16.719 1 98.75 177 GLY B N 1
ATOM 4577 C CA . GLY B 1 177 ? -13.992 -19.266 -15.422 1 98.75 177 GLY B CA 1
ATOM 4578 C C . GLY B 1 177 ? -12.547 -19.719 -15.523 1 98.75 177 GLY B C 1
ATOM 4579 O O . GLY B 1 177 ? -12.078 -20.062 -16.609 1 98.75 177 GLY B O 1
ATOM 4580 N N . PHE B 1 178 ? -11.867 -19.578 -14.43 1 98.88 178 PHE B N 1
ATOM 4581 C CA . PHE B 1 178 ? -10.484 -20.047 -14.398 1 98.88 178 PHE B CA 1
ATOM 4582 C C . PHE B 1 178 ? -10.18 -20.734 -13.07 1 98.88 178 PHE B C 1
ATOM 4584 O O . PHE B 1 178 ? -10.898 -20.547 -12.094 1 98.88 178 PHE B O 1
ATOM 4591 N N . MET B 1 179 ? -9.18 -21.531 -13.078 1 98.44 179 MET B N 1
ATOM 4592 C CA . MET B 1 179 ? -8.688 -22.203 -11.867 1 98.44 179 MET B CA 1
ATOM 4593 C C . MET B 1 179 ? -7.172 -22.078 -11.766 1 98.44 179 MET B C 1
ATOM 4595 O O . MET B 1 179 ? -6.449 -22.438 -12.695 1 98.44 179 MET B O 1
ATOM 4599 N N . PRO B 1 180 ? -6.727 -21.5 -10.641 1 97.81 180 PRO B N 1
ATOM 4600 C CA . PRO B 1 180 ? -5.277 -21.484 -10.406 1 97.81 180 PRO B CA 1
ATOM 4601 C C . PRO B 1 180 ? -4.715 -22.875 -10.102 1 97.81 180 PRO B C 1
ATOM 4603 O O . PRO B 1 180 ? -5.352 -23.656 -9.398 1 97.81 180 PRO B O 1
ATOM 4606 N N . ALA B 1 181 ? -3.609 -23.156 -10.656 1 97.94 181 ALA B N 1
ATOM 4607 C CA . ALA B 1 181 ? -2.789 -24.328 -10.375 1 97.94 181 ALA B CA 1
ATOM 4608 C C . ALA B 1 181 ? -1.312 -23.953 -10.281 1 97.94 181 ALA B C 1
ATOM 4610 O O . ALA B 1 181 ? -0.84 -23.078 -11.016 1 97.94 181 ALA B O 1
ATOM 4611 N N . ILE B 1 182 ? -0.643 -24.609 -9.445 1 97.5 182 ILE B N 1
ATOM 4612 C CA . ILE B 1 182 ? 0.763 -24.312 -9.203 1 97.5 182 ILE B CA 1
ATOM 4613 C C . ILE B 1 182 ? 1.591 -24.672 -10.438 1 97.5 182 ILE B C 1
ATOM 4615 O O . ILE B 1 182 ? 1.294 -25.656 -11.117 1 97.5 182 ILE B O 1
ATOM 4619 N N . SER B 1 183 ? 2.607 -23.906 -10.773 1 98.62 183 SER B N 1
ATOM 4620 C CA . SER B 1 183 ? 3.527 -24.25 -11.852 1 98.62 183 SER B CA 1
ATOM 4621 C C . SER B 1 183 ? 4.441 -25.406 -11.469 1 98.62 183 SER B C 1
ATOM 4623 O O . SER B 1 183 ? 4.699 -25.625 -10.281 1 98.62 183 SER B O 1
ATOM 4625 N N . PRO B 1 184 ? 4.949 -26.125 -12.484 1 98.56 184 PRO B N 1
ATOM 4626 C CA . PRO B 1 184 ? 5.883 -27.203 -12.164 1 98.56 184 PRO B CA 1
ATOM 4627 C C . PRO B 1 184 ? 7.113 -26.719 -11.406 1 98.56 184 PRO B C 1
ATOM 4629 O O . PRO B 1 184 ? 7.574 -27.391 -10.477 1 98.56 184 PRO B O 1
ATOM 4632 N N . GLY B 1 185 ? 7.617 -25.578 -11.82 1 97.88 185 GLY B N 1
ATOM 4633 C CA . GLY B 1 185 ? 8.766 -25.016 -11.133 1 97.88 185 GLY B CA 1
ATOM 4634 C C . GLY B 1 185 ? 8.5 -24.703 -9.672 1 97.88 185 GLY B C 1
ATOM 4635 O O . GLY B 1 185 ? 9.352 -24.969 -8.812 1 97.88 185 GLY B O 1
ATOM 4636 N N . ALA B 1 186 ? 7.406 -24.156 -9.359 1 97 186 ALA B N 1
ATOM 4637 C CA . ALA B 1 186 ? 7.039 -23.844 -7.977 1 97 186 ALA B CA 1
ATOM 4638 C C . ALA B 1 186 ? 6.77 -25.125 -7.184 1 97 186 ALA B C 1
ATOM 4640 O O . ALA B 1 186 ? 7.188 -25.25 -6.027 1 97 186 ALA B O 1
ATOM 4641 N N . ALA B 1 187 ? 6.078 -26.047 -7.789 1 96.5 187 ALA B N 1
ATOM 4642 C CA . ALA B 1 187 ? 5.754 -27.312 -7.129 1 96.5 187 ALA B CA 1
ATOM 4643 C C . ALA B 1 187 ? 7.02 -28.094 -6.801 1 96.5 187 ALA B C 1
ATOM 4645 O O . ALA B 1 187 ? 7.051 -28.859 -5.832 1 96.5 187 ALA B O 1
ATOM 4646 N N . ALA B 1 188 ? 8.062 -27.891 -7.535 1 96.81 188 ALA B N 1
ATOM 4647 C CA . ALA B 1 188 ? 9.297 -28.656 -7.395 1 96.81 188 ALA B CA 1
ATOM 4648 C C . ALA B 1 188 ? 10.164 -28.078 -6.277 1 96.81 188 ALA B C 1
ATOM 4650 O O . ALA B 1 188 ? 11.219 -28.641 -5.953 1 96.81 188 ALA B O 1
ATOM 4651 N N . ARG B 1 189 ? 9.695 -27 -5.629 1 93.81 189 ARG B N 1
ATOM 4652 C CA . ARG B 1 189 ? 10.523 -26.312 -4.633 1 93.81 189 ARG B CA 1
ATOM 4653 C C . ARG B 1 189 ? 10.422 -27 -3.277 1 93.81 189 ARG B C 1
ATOM 4655 O O . ARG B 1 189 ? 10.094 -26.375 -2.273 1 93.81 189 ARG B O 1
ATOM 4662 N N . LEU B 1 190 ? 10.641 -28.266 -3.221 1 92.5 190 LEU B N 1
ATOM 4663 C CA . LEU B 1 190 ? 10.805 -29.109 -2.043 1 92.5 190 LEU B CA 1
ATOM 4664 C C . LEU B 1 190 ? 12.141 -29.844 -2.08 1 92.5 190 LEU B C 1
ATOM 4666 O O . LEU B 1 190 ? 12.773 -29.938 -3.133 1 92.5 190 LEU B O 1
ATOM 4670 N N . GLU B 1 191 ? 12.539 -30.281 -0.902 1 92.31 191 GLU B N 1
ATOM 4671 C CA . GLU B 1 191 ? 13.781 -31.047 -0.873 1 92.31 191 GLU B CA 1
ATOM 4672 C C . GLU B 1 191 ? 13.672 -32.312 -1.729 1 92.31 191 GLU B C 1
ATOM 4674 O O . GLU B 1 191 ? 12.68 -33.031 -1.65 1 92.31 191 GLU B O 1
ATOM 4679 N N . ASP B 1 192 ? 14.656 -32.594 -2.545 1 96.06 192 ASP B N 1
ATOM 4680 C CA . ASP B 1 192 ? 14.711 -33.75 -3.43 1 96.06 192 ASP B CA 1
ATOM 4681 C C . ASP B 1 192 ? 15.602 -34.844 -2.852 1 96.06 192 ASP B C 1
ATOM 4683 O O . ASP B 1 192 ? 16.828 -34.75 -2.934 1 96.06 192 ASP B O 1
ATOM 4687 N N . ARG B 1 193 ? 14.992 -35.875 -2.373 1 96.56 193 ARG B N 1
ATOM 4688 C CA . ARG B 1 193 ? 15.734 -37 -1.822 1 96.56 193 ARG B CA 1
ATOM 4689 C C . ARG B 1 193 ? 15.664 -38.219 -2.752 1 96.56 193 ARG B C 1
ATOM 4691 O O . ARG B 1 193 ? 15.992 -39.344 -2.352 1 96.56 193 ARG B O 1
ATOM 4698 N N . TYR B 1 194 ? 15.281 -38 -3.953 1 97.94 194 TYR B N 1
ATOM 4699 C CA . TYR B 1 194 ? 15.055 -39.156 -4.836 1 97.94 194 TYR B CA 1
ATOM 4700 C C . TYR B 1 194 ? 15.734 -38.938 -6.18 1 97.94 194 TYR B C 1
ATOM 4702 O O . TYR B 1 194 ? 16.562 -39.75 -6.598 1 97.94 194 TYR B O 1
ATOM 4710 N N . TYR B 1 195 ? 15.484 -37.906 -6.922 1 97.62 195 TYR B N 1
ATOM 4711 C CA . TYR B 1 195 ? 15.969 -37.719 -8.281 1 97.62 195 TYR B CA 1
ATOM 4712 C C . TYR B 1 195 ? 17.422 -37.281 -8.281 1 97.62 195 TYR B C 1
ATOM 4714 O O . TYR B 1 195 ? 18.219 -37.719 -9.125 1 97.62 195 TYR B O 1
ATOM 4722 N N . HIS B 1 196 ? 17.828 -36.312 -7.438 1 96.38 196 HIS B N 1
ATOM 4723 C CA . HIS B 1 196 ? 19.156 -35.719 -7.34 1 96.38 196 HIS B CA 1
ATOM 4724 C C . HIS B 1 196 ? 19.578 -35.094 -8.672 1 96.38 196 HIS B C 1
ATOM 4726 O O . HIS B 1 196 ? 20.75 -35.125 -9.023 1 96.38 196 HIS B O 1
ATOM 4732 N N . ASP B 1 197 ? 18.625 -34.719 -9.398 1 96.69 197 ASP B N 1
ATOM 4733 C CA . ASP B 1 197 ? 18.734 -34.094 -10.711 1 96.69 197 ASP B CA 1
ATOM 4734 C C . ASP B 1 197 ? 17.578 -33.125 -10.945 1 96.69 197 ASP B C 1
ATOM 4736 O O . ASP B 1 197 ? 16.438 -33.562 -11.172 1 96.69 197 ASP B O 1
ATOM 4740 N N . GLU B 1 198 ? 17.906 -31.906 -11.008 1 96.19 198 GLU B N 1
ATOM 4741 C CA . GLU B 1 198 ? 16.859 -30.875 -11.055 1 96.19 198 GLU B CA 1
ATOM 4742 C C . GLU B 1 198 ? 15.992 -31.031 -12.297 1 96.19 198 GLU B C 1
ATOM 4744 O O . GLU B 1 198 ? 14.773 -30.906 -12.227 1 96.19 198 GLU B O 1
ATOM 4749 N N . LYS B 1 199 ? 16.609 -31.188 -13.422 1 97.44 199 LYS B N 1
ATOM 4750 C CA . LYS B 1 199 ? 15.852 -31.328 -14.664 1 97.44 199 LYS B CA 1
ATOM 4751 C C . LYS B 1 199 ? 14.922 -32.531 -14.609 1 97.44 199 LYS B C 1
ATOM 4753 O O . LYS B 1 199 ? 13.773 -32.469 -15.047 1 97.44 199 LYS B O 1
ATOM 4758 N N . ALA B 1 200 ? 15.414 -33.656 -14.117 1 98.31 200 ALA B N 1
ATOM 4759 C CA . ALA B 1 200 ? 14.594 -34.875 -13.984 1 98.31 200 ALA B CA 1
ATOM 4760 C C . ALA B 1 200 ? 13.391 -34.625 -13.078 1 98.31 200 ALA B C 1
ATOM 4762 O O . ALA B 1 200 ? 12.281 -35.062 -13.375 1 98.31 200 ALA B O 1
ATOM 4763 N N . LEU B 1 201 ? 13.664 -33.969 -12 1 98.5 201 LEU B N 1
ATOM 4764 C CA . LEU B 1 201 ? 12.578 -33.656 -11.078 1 98.5 201 LEU B CA 1
ATOM 4765 C C . LEU B 1 201 ? 11.562 -32.719 -11.742 1 98.5 201 LEU B C 1
ATOM 4767 O O . LEU B 1 201 ? 10.352 -32.969 -11.664 1 98.5 201 LEU B O 1
ATOM 4771 N N . LEU B 1 202 ? 12.031 -31.688 -12.383 1 98.62 202 LEU B N 1
ATOM 4772 C CA . LEU B 1 202 ? 11.148 -30.75 -13.055 1 98.62 202 LEU B CA 1
ATOM 4773 C C . LEU B 1 202 ? 10.289 -31.453 -14.102 1 98.62 202 LEU B C 1
ATOM 4775 O O . LEU B 1 202 ? 9.086 -31.203 -14.203 1 98.62 202 LEU B O 1
ATOM 4779 N N . ASP B 1 203 ? 10.906 -32.312 -14.852 1 98.69 203 ASP B N 1
ATOM 4780 C CA . ASP B 1 203 ? 10.18 -33.062 -15.875 1 98.69 203 ASP B CA 1
ATOM 4781 C C . ASP B 1 203 ? 9.094 -33.938 -15.242 1 98.69 203 ASP B C 1
ATOM 4783 O O . ASP B 1 203 ? 7.973 -34 -15.75 1 98.69 203 ASP B O 1
ATOM 4787 N N . ALA B 1 204 ? 9.438 -34.594 -14.195 1 98.81 204 ALA B N 1
ATOM 4788 C CA . ALA B 1 204 ? 8.484 -35.469 -13.508 1 98.81 204 ALA B CA 1
ATOM 4789 C C . ALA B 1 204 ? 7.309 -34.688 -12.961 1 98.81 204 ALA B C 1
ATOM 4791 O O . ALA B 1 204 ? 6.152 -35.094 -13.078 1 98.81 204 ALA B O 1
ATOM 4792 N N . VAL B 1 205 ? 7.613 -33.562 -12.359 1 98.75 205 VAL B N 1
ATOM 4793 C CA . VAL B 1 205 ? 6.566 -32.719 -11.805 1 98.75 205 VAL B CA 1
ATOM 4794 C C . VAL B 1 205 ? 5.699 -32.156 -12.93 1 98.75 205 VAL B C 1
ATOM 4796 O O . VAL B 1 205 ? 4.477 -32.094 -12.805 1 98.75 205 VAL B O 1
ATOM 4799 N N . ALA B 1 206 ? 6.34 -31.719 -14.016 1 98.88 206 ALA B N 1
ATOM 4800 C CA . ALA B 1 206 ? 5.609 -31.234 -15.18 1 98.88 206 ALA B CA 1
ATOM 4801 C C . ALA B 1 206 ? 4.605 -32.281 -15.68 1 98.88 206 ALA B C 1
ATOM 4803 O O . ALA B 1 206 ? 3.443 -31.938 -15.93 1 98.88 206 ALA B O 1
ATOM 4804 N N . ASP B 1 207 ? 5.086 -33.5 -15.781 1 98.81 207 ASP B N 1
ATOM 4805 C CA . ASP B 1 207 ? 4.219 -34.562 -16.25 1 98.81 207 ASP B CA 1
ATOM 4806 C C . ASP B 1 207 ? 3.047 -34.781 -15.297 1 98.81 207 ASP B C 1
ATOM 4808 O O . ASP B 1 207 ? 1.917 -35 -15.734 1 98.81 207 ASP B O 1
ATOM 4812 N N . ALA B 1 208 ? 3.328 -34.719 -14.047 1 98.75 208 ALA B N 1
ATOM 4813 C CA . ALA B 1 208 ? 2.275 -34.906 -13.047 1 98.75 208 ALA B CA 1
ATOM 4814 C C . ALA B 1 208 ? 1.265 -33.75 -13.125 1 98.75 208 ALA B C 1
ATOM 4816 O O . ALA B 1 208 ? 0.055 -34 -13.164 1 98.75 208 ALA B O 1
ATOM 4817 N N . MET B 1 209 ? 1.736 -32.531 -13.188 1 98.69 209 MET B N 1
ATOM 4818 C CA . MET B 1 209 ? 0.855 -31.375 -13.18 1 98.69 209 MET B CA 1
ATOM 4819 C C . MET B 1 209 ? 0.042 -31.297 -14.469 1 98.69 209 MET B C 1
ATOM 4821 O O . MET B 1 209 ? -1.048 -30.719 -14.484 1 98.69 209 MET B O 1
ATOM 4825 N N . HIS B 1 210 ? 0.574 -31.859 -15.562 1 98.88 210 HIS B N 1
ATOM 4826 C CA . HIS B 1 210 ? -0.177 -31.938 -16.812 1 98.88 210 HIS B CA 1
ATOM 4827 C C . HIS B 1 210 ? -1.565 -32.531 -16.578 1 98.88 210 HIS B C 1
ATOM 4829 O O . HIS B 1 210 ? -2.539 -32.062 -17.188 1 98.88 210 HIS B O 1
ATOM 4835 N N . GLU B 1 211 ? -1.646 -33.5 -15.727 1 98.69 211 GLU B N 1
ATOM 4836 C CA . GLU B 1 211 ? -2.92 -34.156 -15.445 1 98.69 211 GLU B CA 1
ATOM 4837 C C . GLU B 1 211 ? -3.936 -33.156 -14.875 1 98.69 211 GLU B C 1
ATOM 4839 O O . GLU B 1 211 ? -5.094 -33.156 -15.289 1 98.69 211 GLU B O 1
ATOM 4844 N N . GLU B 1 212 ? -3.5 -32.375 -14 1 98.5 212 GLU B N 1
ATOM 4845 C CA . GLU B 1 212 ? -4.375 -31.359 -13.398 1 98.5 212 GLU B CA 1
ATOM 4846 C C . GLU B 1 212 ? -4.809 -30.312 -14.422 1 98.5 212 GLU B C 1
ATOM 4848 O O . GLU B 1 212 ? -5.988 -29.969 -14.5 1 98.5 212 GLU B O 1
ATOM 4853 N N . TYR B 1 213 ? -3.803 -29.844 -15.172 1 98.88 213 TYR B N 1
ATOM 4854 C CA . TYR B 1 213 ? -4.082 -28.828 -16.172 1 98.88 213 TYR B CA 1
ATOM 4855 C C . TYR B 1 213 ? -5.102 -29.328 -17.188 1 98.88 213 TYR B C 1
ATOM 4857 O O . TYR B 1 213 ? -6.004 -28.578 -17.594 1 98.88 213 TYR B O 1
ATOM 4865 N N . LYS B 1 214 ? -4.949 -30.547 -17.547 1 98.69 214 LYS B N 1
ATOM 4866 C CA . LYS B 1 214 ? -5.824 -31.141 -18.562 1 98.69 214 LYS B CA 1
ATOM 4867 C C . LYS B 1 214 ? -7.258 -31.25 -18.047 1 98.69 214 LYS B C 1
ATOM 4869 O O . LYS B 1 214 ? -8.211 -30.969 -18.766 1 98.69 214 LYS B O 1
ATOM 4874 N N . VAL B 1 215 ? -7.438 -31.672 -16.812 1 98.62 215 VAL B N 1
ATOM 4875 C CA . VAL B 1 215 ? -8.773 -31.781 -16.234 1 98.62 215 VAL B CA 1
ATOM 4876 C C . VAL B 1 215 ? -9.453 -30.422 -16.25 1 98.62 215 VAL B C 1
ATOM 4878 O O . VAL B 1 215 ? -10.625 -30.312 -16.625 1 98.62 215 VAL B O 1
ATOM 4881 N N . ILE B 1 216 ? -8.766 -29.391 -15.938 1 98.81 216 ILE B N 1
ATOM 4882 C CA . ILE B 1 216 ? -9.297 -28.031 -15.859 1 98.81 216 ILE B CA 1
ATOM 4883 C C . ILE B 1 216 ? -9.672 -27.562 -17.25 1 98.81 216 ILE B C 1
ATOM 4885 O O . ILE B 1 216 ? -10.797 -27.094 -17.484 1 98.81 216 ILE B O 1
ATOM 4889 N N . THR B 1 217 ? -8.766 -27.75 -18.219 1 98.88 217 THR B N 1
ATOM 4890 C CA . THR B 1 217 ? -8.977 -27.188 -19.547 1 98.88 217 THR B CA 1
ATOM 4891 C C . THR B 1 217 ? -9.977 -28.031 -20.344 1 98.88 217 THR B C 1
ATOM 4893 O O . THR B 1 217 ? -10.719 -27.516 -21.172 1 98.88 217 THR B O 1
ATOM 4896 N N . ASP B 1 218 ? -10.008 -29.328 -20.078 1 98.69 218 ASP B N 1
ATOM 4897 C CA . ASP B 1 218 ? -11.008 -30.172 -20.719 1 98.69 218 ASP B CA 1
ATOM 4898 C C . ASP B 1 218 ? -12.422 -29.75 -20.328 1 98.69 218 ASP B C 1
ATOM 4900 O O . ASP B 1 218 ? -13.367 -29.984 -21.078 1 98.69 218 ASP B O 1
ATOM 4904 N N . ALA B 1 219 ? -12.555 -29.109 -19.25 1 98.56 219 ALA B N 1
ATOM 4905 C CA . ALA B 1 219 ? -13.859 -28.625 -18.781 1 98.56 219 ALA B CA 1
ATOM 4906 C C . ALA B 1 219 ? -14.164 -27.25 -19.391 1 98.56 219 ALA B C 1
ATOM 4908 O O . ALA B 1 219 ? -15.227 -26.688 -19.125 1 98.56 219 ALA B O 1
ATOM 4909 N N . GLY B 1 220 ? -13.211 -26.719 -20.125 1 98.56 220 GLY B N 1
ATOM 4910 C CA . GLY B 1 220 ? -13.406 -25.438 -20.766 1 98.56 220 GLY B CA 1
ATOM 4911 C C . GLY B 1 220 ? -12.969 -24.266 -19.891 1 98.56 220 GLY B C 1
ATOM 4912 O O . GLY B 1 220 ? -13.219 -23.109 -20.234 1 98.56 220 GLY B O 1
ATOM 4913 N N . LEU B 1 221 ? -12.359 -24.547 -18.766 1 98.88 221 LEU B N 1
ATOM 4914 C CA . LEU B 1 221 ? -11.867 -23.5 -17.859 1 98.88 221 LEU B CA 1
ATOM 4915 C C . LEU B 1 221 ? -10.438 -23.109 -18.234 1 98.88 221 LEU B C 1
ATOM 4917 O O . LEU B 1 221 ? -9.688 -23.906 -18.797 1 98.88 221 LEU B O 1
ATOM 4921 N N . ILE B 1 222 ? -10.086 -21.875 -17.969 1 98.94 222 ILE B N 1
ATOM 4922 C CA . ILE B 1 222 ? -8.703 -21.422 -18.062 1 98.94 222 ILE B CA 1
ATOM 4923 C C . ILE B 1 222 ? -7.883 -21.984 -16.906 1 98.94 222 ILE B C 1
ATOM 4925 O O . ILE B 1 222 ? -8.289 -21.891 -15.75 1 98.94 222 ILE B O 1
ATOM 4929 N N . VAL B 1 223 ? -6.824 -22.641 -17.188 1 98.94 223 VAL B N 1
ATOM 4930 C CA . VAL B 1 223 ? -5.871 -22.984 -16.141 1 98.94 223 VAL B CA 1
ATOM 4931 C C . VAL B 1 223 ? -4.863 -21.844 -15.969 1 98.94 223 VAL B C 1
ATOM 4933 O O . VAL B 1 223 ? -4.246 -21.406 -16.938 1 98.94 223 VAL B O 1
ATOM 4936 N N . GLN B 1 224 ? -4.801 -21.297 -14.812 1 98.88 224 GLN B N 1
ATOM 4937 C CA . GLN B 1 224 ? -3.785 -20.297 -14.484 1 98.88 224 GLN B CA 1
ATOM 4938 C C . GLN B 1 224 ? -2.6 -20.938 -13.766 1 98.88 224 GLN B C 1
ATOM 4940 O O . GLN B 1 224 ? -2.756 -21.516 -12.688 1 98.88 224 GLN B O 1
ATOM 4945 N N . LEU B 1 225 ? -1.446 -20.828 -14.359 1 98.81 225 LEU B N 1
ATOM 4946 C CA . LEU B 1 225 ? -0.232 -21.312 -13.711 1 98.81 225 LEU B CA 1
ATOM 4947 C C . LEU B 1 225 ? 0.318 -20.266 -12.742 1 98.81 225 LEU B C 1
ATOM 4949 O O . LEU B 1 225 ? 0.842 -19.234 -13.172 1 98.81 225 LEU B O 1
ATOM 4953 N N . ASP B 1 226 ? 0.156 -20.516 -11.461 1 97.94 226 ASP B N 1
ATOM 4954 C CA . ASP B 1 226 ? 0.819 -19.688 -10.461 1 97.94 226 ASP B CA 1
ATOM 4955 C C . ASP B 1 226 ? 2.314 -19.984 -10.398 1 97.94 226 ASP B C 1
ATOM 4957 O O . ASP B 1 226 ? 2.719 -21.047 -9.922 1 97.94 226 ASP B O 1
ATOM 4961 N N . ALA B 1 227 ? 3.104 -19.016 -10.805 1 97.75 227 ALA B N 1
ATOM 4962 C CA . ALA B 1 227 ? 4.508 -19.344 -11.055 1 97.75 227 ALA B CA 1
ATOM 4963 C C . ALA B 1 227 ? 5.426 -18.359 -10.336 1 97.75 227 ALA B C 1
ATOM 4965 O O . ALA B 1 227 ? 6.273 -17.719 -10.961 1 97.75 227 ALA B O 1
ATOM 4966 N N . PRO B 1 228 ? 5.352 -18.297 -9 1 95.38 228 PRO B N 1
ATOM 4967 C CA . PRO B 1 228 ? 6.309 -17.438 -8.289 1 95.38 228 PRO B CA 1
ATOM 4968 C C . PRO B 1 228 ? 7.758 -17.859 -8.508 1 95.38 228 PRO B C 1
ATOM 4970 O O . PRO B 1 228 ? 8.68 -17.094 -8.227 1 95.38 228 PRO B O 1
ATOM 4973 N N . ASP B 1 229 ? 7.977 -19.062 -9 1 95.81 229 ASP B N 1
ATOM 4974 C CA . ASP B 1 229 ? 9.32 -19.547 -9.297 1 95.81 229 ASP B CA 1
ATOM 4975 C C . ASP B 1 229 ? 9.992 -18.688 -10.359 1 95.81 229 ASP B C 1
ATOM 4977 O O . ASP B 1 229 ? 11.219 -18.656 -10.453 1 95.81 229 ASP B O 1
ATOM 4981 N N . LEU B 1 230 ? 9.234 -17.938 -11.117 1 97.94 230 LEU B N 1
ATOM 4982 C CA . LEU B 1 230 ? 9.789 -17.203 -12.25 1 97.94 230 LEU B CA 1
ATOM 4983 C C . LEU B 1 230 ? 10.32 -15.852 -11.812 1 97.94 230 LEU B C 1
ATOM 4985 O O . LEU B 1 230 ? 11.242 -15.312 -12.438 1 97.94 230 LEU B O 1
ATOM 4989 N N . ALA B 1 231 ? 9.742 -15.281 -10.773 1 98.31 231 ALA B N 1
ATOM 4990 C CA . ALA B 1 231 ? 10.156 -13.938 -10.367 1 98.31 231 ALA B CA 1
ATOM 4991 C C . ALA B 1 231 ? 10.547 -13.914 -8.891 1 98.31 231 ALA B C 1
ATOM 4993 O O . ALA B 1 231 ? 11.664 -13.531 -8.539 1 98.31 231 ALA B O 1
ATOM 4994 N N . GLU B 1 232 ? 9.703 -14.422 -8.062 1 97.19 232 GLU B N 1
ATOM 4995 C CA . GLU B 1 232 ? 9.906 -14.406 -6.621 1 97.19 232 GLU B CA 1
ATOM 4996 C C . GLU B 1 232 ? 11.195 -15.133 -6.234 1 97.19 232 GLU B C 1
ATOM 4998 O O . GLU B 1 232 ? 11.875 -14.742 -5.289 1 97.19 232 GLU B O 1
ATOM 5003 N N . ALA B 1 233 ? 11.633 -16.109 -7.004 1 97 233 ALA B N 1
ATOM 5004 C CA . ALA B 1 233 ? 12.773 -16.953 -6.684 1 97 233 ALA B CA 1
ATOM 5005 C C . ALA B 1 233 ? 14.07 -16.156 -6.684 1 97 233 ALA B C 1
ATOM 5007 O O . ALA B 1 233 ? 15.023 -16.516 -5.984 1 97 233 ALA B O 1
ATOM 5008 N N . TRP B 1 234 ? 14.133 -15.062 -7.383 1 98.06 234 TRP B N 1
ATOM 5009 C CA . TRP B 1 234 ? 15.336 -14.242 -7.512 1 98.06 234 TRP B CA 1
ATOM 5010 C C . TRP B 1 234 ? 15.844 -13.812 -6.145 1 98.06 234 TRP B C 1
ATOM 5012 O O . TRP B 1 234 ? 17.047 -13.914 -5.859 1 98.06 234 TRP B O 1
ATOM 5022 N N . ASP B 1 235 ? 14.953 -13.398 -5.359 1 97.19 235 ASP B N 1
ATOM 5023 C CA . ASP B 1 235 ? 15.305 -12.898 -4.035 1 97.19 235 ASP B CA 1
ATOM 5024 C C . ASP B 1 235 ? 15.844 -14.023 -3.148 1 97.19 235 ASP B C 1
ATOM 5026 O O . ASP B 1 235 ? 16.562 -13.766 -2.18 1 97.19 235 ASP B O 1
ATOM 5030 N N . GLN B 1 236 ? 15.547 -15.258 -3.477 1 96.31 236 GLN B N 1
ATOM 5031 C CA . GLN B 1 236 ? 15.914 -16.406 -2.66 1 96.31 236 GLN B CA 1
ATOM 5032 C C . GLN B 1 236 ? 17.281 -16.969 -3.076 1 96.31 236 GLN B C 1
ATOM 5034 O O . GLN B 1 236 ? 17.656 -18.047 -2.646 1 96.31 236 GLN B O 1
ATOM 5039 N N . ILE B 1 237 ? 17.922 -16.297 -3.957 1 97.88 237 ILE B N 1
ATOM 5040 C CA . ILE B 1 237 ? 19.266 -16.688 -4.391 1 97.88 237 ILE B CA 1
ATOM 5041 C C . ILE B 1 237 ? 20.297 -15.773 -3.76 1 97.88 237 ILE B C 1
ATOM 5043 O O . ILE B 1 237 ? 20.234 -14.555 -3.91 1 97.88 237 ILE B O 1
ATOM 5047 N N . ASN B 1 238 ? 21.188 -16.375 -3.098 1 96.44 238 ASN B N 1
ATOM 5048 C CA . ASN B 1 238 ? 22.219 -15.633 -2.357 1 96.44 238 ASN B CA 1
ATOM 5049 C C . ASN B 1 238 ? 23.594 -16.234 -2.568 1 96.44 238 ASN B C 1
ATOM 5051 O O . ASN B 1 238 ? 23.781 -17.438 -2.428 1 96.44 238 ASN B O 1
ATOM 5055 N N . PRO B 1 239 ? 24.734 -15.562 -2.936 1 97.12 239 PRO B N 1
ATOM 5056 C CA . PRO B 1 239 ? 24.672 -14.141 -3.281 1 97.12 239 PRO B CA 1
ATOM 5057 C C . PRO B 1 239 ? 23.891 -13.867 -4.559 1 97.12 239 PRO B C 1
ATOM 5059 O O . PRO B 1 239 ? 23.516 -14.805 -5.273 1 97.12 239 PRO B O 1
ATOM 5062 N N . GLU B 1 240 ? 23.516 -12.625 -4.758 1 97.56 240 GLU B N 1
ATOM 5063 C CA . GLU B 1 240 ? 22.781 -12.234 -5.961 1 97.56 240 GLU B CA 1
ATOM 5064 C C . GLU B 1 240 ? 23.469 -12.766 -7.219 1 97.56 240 GLU B C 1
ATOM 5066 O O . GLU B 1 240 ? 24.656 -12.547 -7.422 1 97.56 240 GLU B O 1
ATOM 5071 N N . PRO B 1 241 ? 22.734 -13.469 -8.008 1 97.38 241 PRO B N 1
ATOM 5072 C CA . PRO B 1 241 ? 23.344 -14 -9.234 1 97.38 241 PRO B CA 1
ATOM 5073 C C . PRO B 1 241 ? 23.406 -12.961 -10.352 1 97.38 241 PRO B C 1
ATOM 5075 O O . PRO B 1 241 ? 22.812 -11.883 -10.242 1 97.38 241 PRO B O 1
ATOM 5078 N N . THR B 1 242 ? 24.25 -13.312 -11.367 1 97.81 242 THR B N 1
ATOM 5079 C CA . THR B 1 242 ? 24.109 -12.531 -12.594 1 97.81 242 THR B CA 1
ATOM 5080 C C . THR B 1 242 ? 22.734 -12.773 -13.227 1 97.81 242 THR B C 1
ATOM 5082 O O . THR B 1 242 ? 22.125 -13.82 -13.008 1 97.81 242 THR B O 1
ATOM 5085 N N . VAL B 1 243 ? 22.234 -11.805 -14 1 98.12 243 VAL B N 1
ATOM 5086 C CA . VAL B 1 243 ? 20.969 -11.938 -14.719 1 98.12 243 VAL B CA 1
ATOM 5087 C C . VAL B 1 243 ? 21.031 -13.141 -15.656 1 98.12 243 VAL B C 1
ATOM 5089 O O . VAL B 1 243 ? 20.062 -13.906 -15.758 1 98.12 243 VAL B O 1
ATOM 5092 N N . GLU B 1 244 ? 22.141 -13.352 -16.25 1 98.19 244 GLU B N 1
ATOM 5093 C CA . GLU B 1 244 ? 22.328 -14.453 -17.188 1 98.19 244 GLU B CA 1
ATOM 5094 C C . GLU B 1 244 ? 22.203 -15.797 -16.484 1 98.19 244 GLU B C 1
ATOM 5096 O O . GLU B 1 244 ? 21.578 -16.719 -17 1 98.19 244 GLU B O 1
ATOM 5101 N N . ASP B 1 245 ? 22.859 -15.875 -15.328 1 98.19 245 ASP B N 1
ATOM 5102 C CA . ASP B 1 245 ? 22.781 -17.109 -14.555 1 98.19 245 ASP B CA 1
ATOM 5103 C C . ASP B 1 245 ? 21.344 -17.406 -14.141 1 98.19 245 ASP B C 1
ATOM 5105 O O . ASP B 1 245 ? 20.891 -18.547 -14.188 1 98.19 245 ASP B O 1
ATOM 5109 N N . PHE B 1 246 ? 20.703 -16.391 -13.75 1 98.44 246 PHE B N 1
ATOM 5110 C CA . PHE B 1 246 ? 19.297 -16.578 -13.359 1 98.44 246 PHE B CA 1
ATOM 5111 C C . PHE B 1 246 ? 18.453 -16.984 -14.555 1 98.44 246 PHE B C 1
ATOM 5113 O O . PHE B 1 246 ? 17.594 -17.859 -14.438 1 98.44 246 PHE B O 1
ATOM 5120 N N . GLN B 1 247 ? 18.625 -16.344 -15.656 1 98.69 247 GLN B N 1
ATOM 5121 C CA . GLN B 1 247 ? 17.875 -16.656 -16.875 1 98.69 247 GLN B CA 1
ATOM 5122 C C . GLN B 1 247 ? 18.094 -18.094 -17.297 1 98.69 247 GLN B C 1
ATOM 5124 O O . GLN B 1 247 ? 17.156 -18.766 -17.766 1 98.69 247 GLN B O 1
ATOM 5129 N N . ALA B 1 248 ? 19.312 -18.562 -17.172 1 98.38 248 ALA B N 1
ATOM 5130 C CA . ALA B 1 248 ? 19.578 -19.953 -17.469 1 98.38 248 ALA B CA 1
ATOM 5131 C C . ALA B 1 248 ? 18.828 -20.891 -16.531 1 98.38 248 ALA B C 1
ATOM 5133 O O . ALA B 1 248 ? 18.25 -21.891 -16.953 1 98.38 248 ALA B O 1
ATOM 5134 N N . TRP B 1 249 ? 18.875 -20.531 -15.281 1 97.94 249 TRP B N 1
ATOM 5135 C CA . TRP B 1 249 ? 18.125 -21.266 -14.258 1 97.94 249 TRP B CA 1
ATOM 5136 C C . TRP B 1 249 ? 16.625 -21.234 -14.539 1 97.94 249 TRP B C 1
ATOM 5138 O O . TRP B 1 249 ? 15.945 -22.25 -14.43 1 97.94 249 TRP B O 1
ATOM 5148 N N . LEU B 1 250 ? 16.141 -20.125 -14.961 1 98.25 250 LEU B N 1
ATOM 5149 C CA . LEU B 1 250 ? 14.734 -19.875 -15.266 1 98.25 250 LEU B CA 1
ATOM 5150 C C . LEU B 1 250 ? 14.281 -20.672 -16.484 1 98.25 250 LEU B C 1
ATOM 5152 O O . LEU B 1 250 ? 13.141 -21.141 -16.531 1 98.25 250 LEU B O 1
ATOM 5156 N N . GLN B 1 251 ? 15.141 -20.812 -17.391 1 98.62 251 GLN B N 1
ATOM 5157 C CA . GLN B 1 251 ? 14.773 -21.484 -18.641 1 98.62 251 GLN B CA 1
ATOM 5158 C C . GLN B 1 251 ? 14.328 -22.922 -18.375 1 98.62 251 GLN B C 1
ATOM 5160 O O . GLN B 1 251 ? 13.422 -23.422 -19.047 1 98.62 251 GLN B O 1
ATOM 5165 N N . LEU B 1 252 ? 14.945 -23.578 -17.453 1 98.31 252 LEU B N 1
ATOM 5166 C CA . LEU B 1 252 ? 14.539 -24.938 -17.109 1 98.31 252 LEU B CA 1
ATOM 5167 C C . LEU B 1 252 ? 13.094 -24.969 -16.625 1 98.31 252 LEU B C 1
ATOM 5169 O O . LEU B 1 252 ? 12.359 -25.906 -16.922 1 98.31 252 LEU B O 1
ATOM 5173 N N . ARG B 1 253 ? 12.688 -23.984 -15.914 1 98.56 253 ARG B N 1
ATOM 5174 C CA . ARG B 1 253 ? 11.328 -23.891 -15.406 1 98.56 253 ARG B CA 1
ATOM 5175 C C . ARG B 1 253 ? 10.352 -23.547 -16.531 1 98.56 253 ARG B C 1
ATOM 5177 O O . ARG B 1 253 ? 9.234 -24.078 -16.562 1 98.56 253 ARG B O 1
ATOM 5184 N N . VAL B 1 254 ? 10.742 -22.688 -17.438 1 98.81 254 VAL B N 1
ATOM 5185 C CA . VAL B 1 254 ? 9.945 -22.359 -18.609 1 98.81 254 VAL B CA 1
ATOM 5186 C C . VAL B 1 254 ? 9.711 -23.625 -19.453 1 98.81 254 VAL B C 1
ATOM 5188 O O . VAL B 1 254 ? 8.586 -23.906 -19.859 1 98.81 254 VAL B O 1
ATOM 5191 N N . ASP B 1 255 ? 10.781 -24.375 -19.656 1 98.81 255 ASP B N 1
ATOM 5192 C CA . ASP B 1 255 ? 10.68 -25.625 -20.422 1 98.81 255 ASP B CA 1
ATOM 5193 C C . ASP B 1 255 ? 9.75 -26.609 -19.719 1 98.81 255 ASP B C 1
ATOM 5195 O O . ASP B 1 255 ? 8.969 -27.297 -20.391 1 98.81 255 ASP B O 1
ATOM 5199 N N . ALA B 1 256 ? 9.867 -26.703 -18.438 1 98.88 256 ALA B N 1
ATOM 5200 C CA . ALA B 1 256 ? 9 -27.594 -17.672 1 98.88 256 ALA B CA 1
ATOM 5201 C C . ALA B 1 256 ? 7.539 -27.188 -17.797 1 98.88 256 ALA B C 1
ATOM 5203 O O . ALA B 1 256 ? 6.66 -28.047 -17.938 1 98.88 256 ALA B O 1
ATOM 5204 N N . ALA B 1 257 ? 7.289 -25.906 -17.703 1 98.94 257 ALA B N 1
ATOM 5205 C CA . ALA B 1 257 ? 5.926 -25.438 -17.891 1 98.94 257 ALA B CA 1
ATOM 5206 C C . ALA B 1 257 ? 5.383 -25.812 -19.266 1 98.94 257 ALA B C 1
ATOM 5208 O O . ALA B 1 257 ? 4.262 -26.312 -19.375 1 98.94 257 ALA B O 1
ATOM 5209 N N . ASN B 1 258 ? 6.176 -25.641 -20.266 1 98.94 258 ASN B N 1
ATOM 5210 C CA . ASN B 1 258 ? 5.746 -25.969 -21.609 1 98.94 258 ASN B CA 1
ATOM 5211 C C . ASN B 1 258 ? 5.551 -27.484 -21.781 1 98.94 258 ASN B C 1
ATOM 5213 O O . ASN B 1 258 ? 4.668 -27.922 -22.516 1 98.94 258 ASN B O 1
ATOM 5217 N N . ARG B 1 259 ? 6.406 -28.25 -21.141 1 98.88 259 ARG B N 1
ATOM 5218 C CA . ARG B 1 259 ? 6.199 -29.688 -21.125 1 98.88 259 ARG B CA 1
ATOM 5219 C C . ARG B 1 259 ? 4.84 -30.047 -20.531 1 98.88 259 ARG B C 1
ATOM 5221 O O . ARG B 1 259 ? 4.113 -30.875 -21.078 1 98.88 259 ARG B O 1
ATOM 5228 N N . ALA B 1 260 ? 4.5 -29.406 -19.422 1 98.88 260 ALA B N 1
ATOM 5229 C CA . ALA B 1 260 ? 3.238 -29.672 -18.734 1 98.88 260 ALA B CA 1
ATOM 5230 C C . ALA B 1 260 ? 2.049 -29.234 -19.578 1 98.88 260 ALA B C 1
ATOM 5232 O O . ALA B 1 260 ? 0.942 -29.75 -19.422 1 98.88 260 ALA B O 1
ATOM 5233 N N . LEU B 1 261 ? 2.221 -28.312 -20.5 1 98.88 261 LEU B N 1
ATOM 5234 C CA . LEU B 1 261 ? 1.137 -27.703 -21.266 1 98.88 261 LEU B CA 1
ATOM 5235 C C . LEU B 1 261 ? 0.973 -28.375 -22.625 1 98.88 261 LEU B C 1
ATOM 5237 O O . LEU B 1 261 ? 0.137 -27.969 -23.438 1 98.88 261 LEU B O 1
ATOM 5241 N N . LYS B 1 262 ? 1.759 -29.406 -22.891 1 98.5 262 LYS B N 1
ATOM 5242 C CA . LYS B 1 262 ? 1.686 -30.094 -24.172 1 98.5 262 LYS B CA 1
ATOM 5243 C C . LYS B 1 262 ? 0.259 -30.531 -24.484 1 98.5 262 LYS B C 1
ATOM 5245 O O . LYS B 1 262 ? -0.387 -31.172 -23.656 1 98.5 262 LYS B O 1
ATOM 5250 N N . GLY B 1 263 ? -0.19 -30.094 -25.641 1 98.5 263 GLY B N 1
ATOM 5251 C CA . GLY B 1 263 ? -1.495 -30.547 -26.094 1 98.5 263 GLY B CA 1
ATOM 5252 C C . GLY B 1 263 ? -2.637 -29.703 -25.562 1 98.5 263 GLY B C 1
ATOM 5253 O O . GLY B 1 263 ? -3.805 -29.969 -25.844 1 98.5 263 GLY B O 1
ATOM 5254 N N . ILE B 1 264 ? -2.412 -28.719 -24.812 1 98.75 264 ILE B N 1
ATOM 5255 C CA . ILE B 1 264 ? -3.441 -27.844 -24.25 1 98.75 264 ILE B CA 1
ATOM 5256 C C . ILE B 1 264 ? -3.551 -26.562 -25.078 1 98.75 264 ILE B C 1
ATOM 5258 O O . ILE B 1 264 ? -2.537 -25.969 -25.438 1 98.75 264 ILE B O 1
ATOM 5262 N N . ASP B 1 265 ? -4.77 -26.172 -25.469 1 98.62 265 ASP B N 1
ATOM 5263 C CA . ASP B 1 265 ? -5.027 -24.938 -26.203 1 98.62 265 ASP B CA 1
ATOM 5264 C C . ASP B 1 265 ? -4.531 -23.719 -25.422 1 98.62 265 ASP B C 1
ATOM 5266 O O . ASP B 1 265 ? -5 -23.453 -24.312 1 98.62 265 ASP B O 1
ATOM 5270 N N . PRO B 1 266 ? -3.613 -22.984 -26 1 98.38 266 PRO B N 1
ATOM 5271 C CA . PRO B 1 266 ? -3.043 -21.844 -25.281 1 98.38 266 PRO B CA 1
ATOM 5272 C C . PRO B 1 266 ? -4.094 -20.797 -24.875 1 98.38 266 PRO B C 1
ATOM 5274 O O . PRO B 1 266 ? -3.906 -20.062 -23.906 1 98.38 266 PRO B O 1
ATOM 5277 N N . SER B 1 267 ? -5.18 -20.734 -25.562 1 98.19 267 SER B N 1
ATOM 5278 C CA . SER B 1 267 ? -6.219 -19.781 -25.234 1 98.19 267 SER B CA 1
ATOM 5279 C C . SER B 1 267 ? -6.84 -20.078 -23.875 1 98.19 267 SER B C 1
ATOM 5281 O O . SER B 1 267 ? -7.512 -19.234 -23.281 1 98.19 267 SER B O 1
ATOM 5283 N N . LEU B 1 268 ? -6.59 -21.297 -23.359 1 98.81 268 LEU B N 1
ATOM 5284 C CA . LEU B 1 268 ? -7.105 -21.703 -22.047 1 98.81 268 LEU B CA 1
ATOM 5285 C C . LEU B 1 268 ? -5.992 -21.734 -21.016 1 98.81 268 LEU B C 1
ATOM 5287 O O . LEU B 1 268 ? -6.117 -22.422 -19.984 1 98.81 268 LEU B O 1
ATOM 5291 N N . VAL B 1 269 ? -4.91 -21.062 -21.297 1 98.94 269 VAL B N 1
ATOM 5292 C CA . VAL B 1 269 ? -3.783 -21.016 -20.359 1 98.94 269 VAL B CA 1
ATOM 5293 C C . VAL B 1 269 ? -3.469 -19.562 -20 1 98.94 269 VAL B C 1
ATOM 5295 O O . VAL B 1 269 ? -3.377 -18.703 -20.891 1 98.94 269 VAL B O 1
ATOM 5298 N N . ARG B 1 270 ? -3.365 -19.266 -18.734 1 98.94 270 ARG B N 1
ATOM 5299 C CA . ARG B 1 270 ? -2.879 -18 -18.203 1 98.94 270 ARG B CA 1
ATOM 5300 C C . ARG B 1 270 ? -1.658 -18.219 -17.312 1 98.94 270 ARG B C 1
ATOM 5302 O O . ARG B 1 270 ? -1.609 -19.172 -16.531 1 98.94 270 ARG B O 1
ATOM 5309 N N . LEU B 1 271 ? -0.63 -17.453 -17.5 1 98.94 271 LEU B N 1
ATOM 5310 C CA . LEU B 1 271 ? 0.541 -17.469 -16.625 1 98.94 271 LEU B CA 1
ATOM 5311 C C . LEU B 1 271 ? 0.496 -16.312 -15.633 1 98.94 271 LEU B C 1
ATOM 5313 O O . LEU B 1 271 ? 0.354 -15.156 -16.031 1 98.94 271 LEU B O 1
ATOM 5317 N N . HIS B 1 272 ? 0.578 -16.609 -14.367 1 98.69 272 HIS B N 1
ATOM 5318 C CA . HIS B 1 272 ? 0.666 -15.586 -13.336 1 98.69 272 HIS B CA 1
ATOM 5319 C C . HIS B 1 272 ? 2.098 -15.43 -12.836 1 98.69 272 HIS B C 1
ATOM 5321 O O . HIS B 1 272 ? 2.672 -16.375 -12.289 1 98.69 272 HIS B O 1
ATOM 5327 N N . ILE B 1 273 ? 2.611 -14.258 -13 1 98.06 273 ILE B N 1
ATOM 5328 C CA . ILE B 1 273 ? 3.971 -13.906 -12.609 1 98.06 273 ILE B CA 1
ATOM 5329 C C . ILE B 1 273 ? 3.93 -12.969 -11.398 1 98.06 273 ILE B C 1
ATOM 5331 O O . ILE B 1 273 ? 3.338 -11.891 -11.469 1 98.06 273 ILE B O 1
ATOM 5335 N N . CYS B 1 274 ? 4.559 -13.352 -10.289 1 95.31 274 CYS B N 1
ATOM 5336 C CA . CYS B 1 274 ? 4.531 -12.461 -9.133 1 95.31 274 CYS B CA 1
ATOM 5337 C C . CYS B 1 274 ? 5.82 -12.578 -8.32 1 95.31 274 CYS B C 1
ATOM 5339 O O . CYS B 1 274 ? 6.59 -13.523 -8.508 1 95.31 274 CYS B O 1
ATOM 5341 N N . TRP B 1 275 ? 6.09 -11.656 -7.496 1 96.81 275 TRP B N 1
ATOM 5342 C CA . TRP B 1 275 ? 7.316 -11.508 -6.715 1 96.81 275 TRP B CA 1
ATOM 5343 C C . TRP B 1 275 ? 7.078 -11.883 -5.258 1 96.81 275 TRP B C 1
ATOM 5345 O O . TRP B 1 275 ? 7.891 -11.562 -4.387 1 96.81 275 TRP B O 1
ATOM 5355 N N . GLY B 1 276 ? 5.992 -12.469 -4.984 1 92.44 276 GLY B N 1
ATOM 5356 C CA . GLY B 1 276 ? 5.617 -12.812 -3.621 1 92.44 276 GLY B CA 1
ATOM 5357 C C . GLY B 1 276 ? 4.555 -11.898 -3.047 1 92.44 276 GLY B C 1
ATOM 5358 O O . GLY B 1 276 ? 4.617 -10.68 -3.221 1 92.44 276 GLY B O 1
ATOM 5359 N N . SER B 1 277 ? 3.646 -12.469 -2.301 1 90.75 277 SER B N 1
ATOM 5360 C CA . SER B 1 277 ? 2.461 -11.703 -1.92 1 90.75 277 SER B CA 1
ATOM 5361 C C . SER B 1 277 ? 2.537 -11.258 -0.464 1 90.75 277 SER B C 1
ATOM 5363 O O . SER B 1 277 ? 1.56 -10.742 0.086 1 90.75 277 SER B O 1
ATOM 5365 N N . TRP B 1 278 ? 3.684 -11.531 0.245 1 90.38 278 TRP B N 1
ATOM 5366 C CA . TRP B 1 278 ? 3.777 -11.008 1.604 1 90.38 278 TRP B CA 1
ATOM 5367 C C . TRP B 1 278 ? 3.922 -9.492 1.594 1 90.38 278 TRP B C 1
ATOM 5369 O O . TRP B 1 278 ? 4.23 -8.898 0.558 1 90.38 278 TRP B O 1
ATOM 5379 N N . HIS B 1 279 ? 3.643 -8.883 2.701 1 92.56 279 HIS B N 1
ATOM 5380 C CA . HIS B 1 279 ? 3.607 -7.43 2.793 1 92.56 279 HIS B CA 1
ATOM 5381 C C . HIS B 1 279 ? 4.98 -6.867 3.143 1 92.56 279 HIS B C 1
ATOM 5383 O O . HIS B 1 279 ? 5.113 -6.086 4.086 1 92.56 279 HIS B O 1
ATOM 5389 N N . GLY B 1 280 ? 5.957 -7.172 2.322 1 94.75 280 GLY B N 1
ATOM 5390 C CA . GLY B 1 280 ? 7.312 -6.73 2.607 1 94.75 280 GLY B CA 1
ATOM 5391 C C . GLY B 1 280 ? 7.758 -5.57 1.735 1 94.75 280 GLY B C 1
ATOM 5392 O O . GLY B 1 280 ? 6.977 -5.051 0.937 1 94.75 280 GLY B O 1
ATOM 5393 N N . PRO B 1 281 ? 9.055 -5.137 1.934 1 97.5 281 PRO B N 1
ATOM 5394 C CA . PRO B 1 281 ? 9.594 -3.986 1.204 1 97.5 281 PRO B CA 1
ATOM 5395 C C . PRO B 1 281 ? 9.812 -4.277 -0.278 1 97.5 281 PRO B C 1
ATOM 5397 O O . PRO B 1 281 ? 9.609 -3.402 -1.121 1 97.5 281 PRO B O 1
ATOM 5400 N N . HIS B 1 282 ? 10.344 -5.508 -0.627 1 97.5 282 HIS B N 1
ATOM 5401 C CA . HIS B 1 282 ? 10.523 -5.996 -1.989 1 97.5 282 HIS B CA 1
ATOM 5402 C C . HIS B 1 282 ? 11.594 -5.191 -2.725 1 97.5 282 HIS B C 1
ATOM 5404 O O . HIS B 1 282 ? 11.453 -4.918 -3.92 1 97.5 282 HIS B O 1
ATOM 5410 N N . THR B 1 283 ? 12.648 -4.77 -2.051 1 97.81 283 THR B N 1
ATOM 5411 C CA . THR B 1 283 ? 13.656 -3.912 -2.666 1 97.81 283 THR B CA 1
ATOM 5412 C C . THR B 1 283 ? 14.641 -4.738 -3.486 1 97.81 283 THR B C 1
ATOM 5414 O O . THR B 1 283 ? 15.461 -4.184 -4.223 1 97.81 283 THR B O 1
ATOM 5417 N N . THR B 1 284 ? 14.531 -6.066 -3.402 1 97.69 284 THR B N 1
ATOM 5418 C CA . THR B 1 284 ? 15.477 -6.926 -4.109 1 97.69 284 THR B CA 1
ATOM 5419 C C . THR B 1 284 ? 14.766 -7.738 -5.191 1 97.69 284 THR B C 1
ATOM 5421 O O . THR B 1 284 ? 15.281 -8.758 -5.648 1 97.69 284 THR B O 1
ATOM 5424 N N . ASP B 1 285 ? 13.602 -7.359 -5.594 1 98.12 285 ASP B N 1
ATOM 5425 C CA . ASP B 1 285 ? 12.867 -8.031 -6.66 1 98.12 285 ASP B CA 1
ATOM 5426 C C . ASP B 1 285 ? 13.594 -7.895 -8 1 98.12 285 ASP B C 1
ATOM 5428 O O . ASP B 1 285 ? 14.148 -6.836 -8.305 1 98.12 285 ASP B O 1
ATOM 5432 N N . ILE B 1 286 ? 13.562 -8.898 -8.781 1 98.5 286 ILE B N 1
ATOM 5433 C CA . ILE B 1 286 ? 14.133 -8.812 -10.117 1 98.5 286 ILE B CA 1
ATOM 5434 C C . ILE B 1 286 ? 13.266 -7.898 -10.984 1 98.5 286 ILE B C 1
ATOM 5436 O O . ILE B 1 286 ? 12.039 -7.969 -10.938 1 98.5 286 ILE B O 1
ATOM 5440 N N . PRO B 1 287 ? 13.922 -7.023 -11.812 1 98.44 287 PRO B N 1
ATOM 5441 C CA . PRO B 1 287 ? 13.141 -6.238 -12.773 1 98.44 287 PRO B CA 1
ATOM 5442 C C . PRO B 1 287 ? 12.453 -7.105 -13.828 1 98.44 287 PRO B C 1
ATOM 5444 O O . PRO B 1 287 ? 13.055 -8.047 -14.336 1 98.44 287 PRO B O 1
ATOM 5447 N N . PHE B 1 288 ? 11.203 -6.734 -14.141 1 98.81 288 PHE B N 1
ATOM 5448 C CA . PHE B 1 288 ? 10.398 -7.484 -15.102 1 98.81 288 PHE B CA 1
ATOM 5449 C C . PHE B 1 288 ? 11.102 -7.551 -16.453 1 98.81 288 PHE B C 1
ATOM 5451 O O . PHE B 1 288 ? 11.023 -8.562 -17.141 1 98.81 288 PHE B O 1
ATOM 5458 N N . GLU B 1 289 ? 11.82 -6.574 -16.781 1 98.5 289 GLU B N 1
ATOM 5459 C CA . GLU B 1 289 ? 12.484 -6.453 -18.078 1 98.5 289 GLU B CA 1
ATOM 5460 C C . GLU B 1 289 ? 13.453 -7.613 -18.312 1 98.5 289 GLU B C 1
ATOM 5462 O O . GLU B 1 289 ? 13.68 -8.023 -19.453 1 98.5 289 GLU B O 1
ATOM 5467 N N . TYR B 1 290 ? 13.93 -8.195 -17.312 1 98.62 290 TYR B N 1
ATOM 5468 C CA . TYR B 1 290 ? 14.969 -9.203 -17.438 1 98.62 290 TYR B CA 1
ATOM 5469 C C . TYR B 1 290 ? 14.367 -10.594 -17.609 1 98.62 290 TYR B C 1
ATOM 5471 O O . TYR B 1 290 ? 15.062 -11.539 -17.984 1 98.62 290 TYR B O 1
ATOM 5479 N N . ILE B 1 291 ? 13.047 -10.711 -17.344 1 98.69 291 ILE B N 1
ATOM 5480 C CA . ILE B 1 291 ? 12.523 -12.07 -17.359 1 98.69 291 ILE B CA 1
ATOM 5481 C C . ILE B 1 291 ? 11.305 -12.141 -18.266 1 98.69 291 ILE B C 1
ATOM 5483 O O . ILE B 1 291 ? 10.844 -13.234 -18.625 1 98.69 291 ILE B O 1
ATOM 5487 N N . VAL B 1 292 ? 10.75 -11.016 -18.688 1 98.62 292 VAL B N 1
ATOM 5488 C CA . VAL B 1 292 ? 9.469 -10.969 -19.391 1 98.62 292 VAL B CA 1
ATOM 5489 C C . VAL B 1 292 ? 9.555 -11.773 -20.688 1 98.62 292 VAL B C 1
ATOM 5491 O O . VAL B 1 292 ? 8.625 -12.508 -21.031 1 98.62 292 VAL B O 1
ATOM 5494 N N . ASP B 1 293 ? 10.641 -11.711 -21.453 1 98.44 293 ASP B N 1
ATOM 5495 C CA . ASP B 1 293 ? 10.758 -12.406 -22.734 1 98.44 293 ASP B CA 1
ATOM 5496 C C . ASP B 1 293 ? 10.758 -13.922 -22.531 1 98.44 293 ASP B C 1
ATOM 5498 O O . ASP B 1 293 ? 10.164 -14.664 -23.328 1 98.44 293 ASP B O 1
ATOM 5502 N N . GLN B 1 294 ? 11.406 -14.398 -21.531 1 98.56 294 GLN B N 1
ATOM 5503 C CA . GLN B 1 294 ? 11.375 -15.828 -21.219 1 98.56 294 GLN B CA 1
ATOM 5504 C C . GLN B 1 294 ? 9.992 -16.266 -20.766 1 98.56 294 GLN B C 1
ATOM 5506 O O . GLN B 1 294 ? 9.531 -17.359 -21.109 1 98.56 294 GLN B O 1
ATOM 5511 N N . CYS B 1 295 ? 9.367 -15.43 -19.938 1 98.75 295 CYS B N 1
ATOM 5512 C CA . CYS B 1 295 ? 8.008 -15.742 -19.516 1 98.75 295 CYS B CA 1
ATOM 5513 C C . CYS B 1 295 ? 7.086 -15.891 -20.719 1 98.75 295 CYS B C 1
ATOM 5515 O O . CYS B 1 295 ? 6.23 -16.781 -20.734 1 98.75 295 CYS B O 1
ATOM 5517 N N . LEU B 1 296 ? 7.328 -15.102 -21.719 1 98.56 296 LEU B N 1
ATOM 5518 C CA . LEU B 1 296 ? 6.477 -15.078 -22.906 1 98.56 296 LEU B CA 1
ATOM 5519 C C . LEU B 1 296 ? 6.738 -16.297 -23.781 1 98.56 296 LEU B C 1
ATOM 5521 O O . LEU B 1 296 ? 6 -16.547 -24.734 1 98.56 296 LEU B O 1
ATOM 5525 N N . GLN B 1 297 ? 7.766 -17.109 -23.469 1 98.56 297 GLN B N 1
ATOM 5526 C CA . GLN B 1 297 ? 8 -18.359 -24.172 1 98.56 297 GLN B CA 1
ATOM 5527 C C . GLN B 1 297 ? 7.012 -19.438 -23.734 1 98.56 297 GLN B C 1
ATOM 5529 O O . GLN B 1 297 ? 6.867 -20.469 -24.406 1 98.56 297 GLN B O 1
ATOM 5534 N N . ILE B 1 298 ? 6.414 -19.25 -22.609 1 98.75 298 ILE B N 1
ATOM 5535 C CA . ILE B 1 298 ? 5.43 -20.219 -22.141 1 98.75 298 ILE B CA 1
ATOM 5536 C C . ILE B 1 298 ? 4.188 -20.172 -23.031 1 98.75 298 ILE B C 1
ATOM 5538 O O . ILE B 1 298 ? 3.699 -19.094 -23.359 1 98.75 298 ILE B O 1
ATOM 5542 N N . ASN B 1 299 ? 3.707 -21.344 -23.375 1 98.5 299 ASN B N 1
ATOM 5543 C CA . ASN B 1 299 ? 2.598 -21.453 -24.312 1 98.5 299 ASN B CA 1
ATOM 5544 C C . ASN B 1 299 ? 1.263 -21.125 -23.656 1 98.5 299 ASN B C 1
ATOM 5546 O O . ASN B 1 299 ? 0.401 -22 -23.516 1 98.5 299 ASN B O 1
ATOM 5550 N N . ALA B 1 300 ? 1.089 -19.844 -23.375 1 98.75 300 ALA B N 1
ATOM 5551 C CA . ALA B 1 300 ? -0.114 -19.328 -22.75 1 98.75 300 ALA B CA 1
ATOM 5552 C C . ALA B 1 300 ? -0.757 -18.234 -23.594 1 98.75 300 ALA B C 1
ATOM 5554 O O . ALA B 1 300 ? -0.073 -17.562 -24.375 1 98.75 300 ALA B O 1
ATOM 5555 N N . GLY B 1 301 ? -2.027 -18.109 -23.453 1 98.56 301 GLY B N 1
ATOM 5556 C CA . GLY B 1 301 ? -2.756 -17.078 -24.172 1 98.56 301 GLY B CA 1
ATOM 5557 C C . GLY B 1 301 ? -2.816 -15.758 -23.422 1 98.56 301 GLY B C 1
ATOM 5558 O O . GLY B 1 301 ? -3.094 -14.719 -24.016 1 98.56 301 GLY B O 1
ATOM 5559 N N . SER B 1 302 ? -2.596 -15.789 -22.188 1 98.75 302 SER B N 1
ATOM 5560 C CA . SER B 1 302 ? -2.639 -14.562 -21.406 1 98.75 302 SER B CA 1
ATOM 5561 C C . SER B 1 302 ? -1.599 -14.578 -20.297 1 98.75 302 SER B C 1
ATOM 5563 O O . SER B 1 302 ? -1.188 -15.648 -19.844 1 98.75 302 SER B O 1
ATOM 5565 N N . PHE B 1 303 ? -1.143 -13.398 -19.891 1 98.88 303 PHE B N 1
ATOM 5566 C CA . PHE B 1 303 ? -0.071 -13.227 -18.922 1 98.88 303 PHE B CA 1
ATOM 5567 C C . PHE B 1 303 ? -0.473 -12.227 -17.844 1 98.88 303 PHE B C 1
ATOM 5569 O O . PHE B 1 303 ? -0.625 -11.031 -18.125 1 98.88 303 PHE B O 1
ATOM 5576 N N . SER B 1 304 ? -0.662 -12.727 -16.625 1 98.81 304 SER B N 1
ATOM 5577 C CA . SER B 1 304 ? -0.999 -11.914 -15.461 1 98.81 304 SER B CA 1
ATOM 5578 C C . SER B 1 304 ? 0.244 -11.57 -14.648 1 98.81 304 SER B C 1
ATOM 5580 O O . SER B 1 304 ? 1.115 -12.422 -14.445 1 98.81 304 SER B O 1
ATOM 5582 N N . PHE B 1 305 ? 0.379 -10.305 -14.234 1 98.69 305 PHE B N 1
ATOM 5583 C CA . PHE B 1 305 ? 1.556 -9.859 -13.5 1 98.69 305 PHE B CA 1
ATOM 5584 C C . PHE B 1 305 ? 1.214 -8.68 -12.602 1 98.69 305 PHE B C 1
ATOM 5586 O O . PHE B 1 305 ? 0.169 -8.047 -12.773 1 98.69 305 PHE B O 1
ATOM 5593 N N . GLU B 1 306 ? 2.086 -8.422 -11.664 1 98.31 306 GLU B N 1
ATOM 5594 C CA . GLU B 1 306 ? 1.92 -7.277 -10.773 1 98.31 306 GLU B CA 1
ATOM 5595 C C . GLU B 1 306 ? 2.248 -5.969 -11.484 1 98.31 306 GLU B C 1
ATOM 5597 O O . GLU B 1 306 ? 3.307 -5.84 -12.102 1 98.31 306 GLU B O 1
ATOM 5602 N N . ALA B 1 307 ? 1.328 -5.031 -11.312 1 98.25 307 ALA B N 1
ATOM 5603 C CA . ALA B 1 307 ? 1.577 -3.76 -11.984 1 98.25 307 ALA B CA 1
ATOM 5604 C C . ALA B 1 307 ? 1.028 -2.59 -11.172 1 98.25 307 ALA B C 1
ATOM 5606 O O . ALA B 1 307 ? 1.104 -1.437 -11.602 1 98.25 307 ALA B O 1
ATOM 5607 N N . SER B 1 308 ? 0.505 -2.834 -10 1 97.5 308 SER B N 1
ATOM 5608 C CA . SER B 1 308 ? -0.03 -1.756 -9.172 1 97.5 308 SER B CA 1
ATOM 5609 C C . SER B 1 308 ? 0.872 -1.476 -7.977 1 97.5 308 SER B C 1
ATOM 5611 O O . SER B 1 308 ? 0.918 -0.349 -7.477 1 97.5 308 SER B O 1
ATOM 5613 N N . SER B 1 309 ? 1.593 -2.486 -7.52 1 95.75 309 SER B N 1
ATOM 5614 C CA . SER B 1 309 ? 2.486 -2.303 -6.379 1 95.75 309 SER B CA 1
ATOM 5615 C C . SER B 1 309 ? 3.502 -1.196 -6.648 1 95.75 309 SER B C 1
ATOM 5617 O O . SER B 1 309 ? 3.992 -1.054 -7.77 1 95.75 309 SER B O 1
ATOM 5619 N N . PRO B 1 310 ? 3.844 -0.43 -5.57 1 96.94 310 PRO B N 1
ATOM 5620 C CA . PRO B 1 310 ? 4.77 0.68 -5.812 1 96.94 310 PRO B CA 1
ATOM 5621 C C . PRO B 1 310 ? 6.152 0.209 -6.25 1 96.94 310 PRO B C 1
ATOM 5623 O O . PRO B 1 310 ? 6.934 0.995 -6.793 1 96.94 310 PRO B O 1
ATOM 5626 N N . ARG B 1 311 ? 6.434 -1.028 -6.043 1 97.44 311 ARG B N 1
ATOM 5627 C CA . ARG B 1 311 ? 7.711 -1.569 -6.492 1 97.44 311 ARG B CA 1
ATOM 5628 C C . ARG B 1 311 ? 7.699 -1.825 -7.996 1 97.44 311 ARG B C 1
ATOM 5630 O O . ARG B 1 311 ? 8.711 -1.627 -8.672 1 97.44 311 ARG B O 1
ATOM 5637 N N . HIS B 1 312 ? 6.535 -2.186 -8.562 1 97.94 312 HIS B N 1
ATOM 5638 C CA . HIS B 1 312 ? 6.516 -2.684 -9.938 1 97.94 312 HIS B CA 1
ATOM 5639 C C . HIS B 1 312 ? 5.629 -1.816 -10.82 1 97.94 312 HIS B C 1
ATOM 5641 O O . HIS B 1 312 ? 5.527 -2.057 -12.031 1 97.94 312 HIS B O 1
ATOM 5647 N N . ALA B 1 313 ? 5.031 -0.763 -10.289 1 98.12 313 ALA B N 1
ATOM 5648 C CA . ALA B 1 313 ? 4.047 0.032 -11.023 1 98.12 313 ALA B CA 1
ATOM 5649 C C . ALA B 1 313 ? 4.699 0.779 -12.18 1 98.12 313 ALA B C 1
ATOM 5651 O O . ALA B 1 313 ? 4.012 1.269 -13.078 1 98.12 313 ALA B O 1
ATOM 5652 N N . HIS B 1 314 ? 6.004 0.896 -12.234 1 98.31 314 HIS B N 1
ATOM 5653 C CA . HIS B 1 314 ? 6.703 1.576 -13.312 1 98.31 314 HIS B CA 1
ATOM 5654 C C . HIS B 1 314 ? 6.973 0.627 -14.477 1 98.31 314 HIS B C 1
ATOM 5656 O O . HIS B 1 314 ? 7.348 1.065 -15.57 1 98.31 314 HIS B O 1
ATOM 5662 N N . GLU B 1 315 ? 6.672 -0.664 -14.359 1 98.5 315 GLU B N 1
ATOM 5663 C CA . GLU B 1 315 ? 7.207 -1.665 -15.281 1 98.5 315 GLU B CA 1
ATOM 5664 C C . GLU B 1 315 ? 6.25 -1.918 -16.438 1 98.5 315 GLU B C 1
ATOM 5666 O O . GLU B 1 315 ? 6.516 -2.768 -17.297 1 98.5 315 GLU B O 1
ATOM 5671 N N . TRP B 1 316 ? 5.168 -1.095 -16.5 1 98.44 316 TRP B N 1
ATOM 5672 C CA . TRP B 1 316 ? 4.383 -1.085 -17.734 1 98.44 316 TRP B CA 1
ATOM 5673 C C . TRP B 1 316 ? 5.27 -0.803 -18.938 1 98.44 316 TRP B C 1
ATOM 5675 O O . TRP B 1 316 ? 4.945 -1.205 -20.062 1 98.44 316 TRP B O 1
ATOM 5685 N N . LYS B 1 317 ? 6.395 -0.317 -18.734 1 98.38 317 LYS B N 1
ATOM 5686 C CA . LYS B 1 317 ? 7.328 0.126 -19.766 1 98.38 317 LYS B CA 1
ATOM 5687 C C . LYS B 1 317 ? 7.848 -1.055 -20.578 1 98.38 317 LYS B C 1
ATOM 5689 O O . LYS B 1 317 ? 8.289 -0.883 -21.719 1 98.38 317 LYS B O 1
ATOM 5694 N N . VAL B 1 318 ? 7.82 -2.248 -20.031 1 98.44 318 VAL B N 1
ATOM 5695 C CA . VAL B 1 318 ? 8.32 -3.412 -20.75 1 98.44 318 VAL B CA 1
ATOM 5696 C C . VAL B 1 318 ? 7.473 -3.658 -21.984 1 98.44 318 VAL B C 1
ATOM 5698 O O . VAL B 1 318 ? 7.941 -4.254 -22.969 1 98.44 318 VAL B O 1
ATOM 5701 N N . TRP B 1 319 ? 6.293 -3.174 -22.047 1 98.5 319 TRP B N 1
ATOM 5702 C CA . TRP B 1 319 ? 5.344 -3.434 -23.125 1 98.5 319 TRP B CA 1
ATOM 5703 C C . TRP B 1 319 ? 5.453 -2.375 -24.219 1 98.5 319 TRP B C 1
ATOM 5705 O O . TRP B 1 319 ? 4.75 -2.443 -25.234 1 98.5 319 TRP B O 1
ATOM 5715 N N . GLN B 1 320 ? 6.348 -1.41 -24.016 1 97.94 320 GLN B N 1
ATOM 5716 C CA . GLN B 1 320 ? 6.609 -0.413 -25.047 1 97.94 320 GLN B CA 1
ATOM 5717 C C . GLN B 1 320 ? 7.316 -1.036 -26.25 1 97.94 320 GLN B C 1
ATOM 5719 O O . GLN B 1 320 ? 7.309 -0.472 -27.344 1 97.94 320 GLN B O 1
ATOM 5724 N N . LYS B 1 321 ? 7.988 -2.121 -26.016 1 97.25 321 LYS B N 1
ATOM 5725 C CA . LYS B 1 321 ? 8.648 -2.816 -27.109 1 97.25 321 LYS B CA 1
ATOM 5726 C C . LYS B 1 321 ? 7.621 -3.355 -28.109 1 97.25 321 LYS B C 1
ATOM 5728 O O . LYS B 1 321 ? 6.832 -4.242 -27.781 1 97.25 321 LYS B O 1
ATOM 5733 N N . GLU B 1 322 ? 7.695 -2.906 -29.281 1 95 322 GLU B N 1
ATOM 5734 C CA . GLU B 1 322 ? 6.727 -3.256 -30.312 1 95 322 GLU B CA 1
ATOM 5735 C C . GLU B 1 322 ? 6.742 -4.754 -30.594 1 95 322 GLU B C 1
ATOM 5737 O O . GLU B 1 322 ? 7.809 -5.355 -30.75 1 95 322 GLU B O 1
ATOM 5742 N N . GLY B 1 323 ? 5.559 -5.32 -30.625 1 94.88 323 GLY B N 1
ATOM 5743 C CA . GLY B 1 323 ? 5.41 -6.707 -31.031 1 94.88 323 GLY B CA 1
ATOM 5744 C C . GLY B 1 323 ? 5.773 -7.695 -29.938 1 94.88 323 GLY B C 1
ATOM 5745 O O . GLY B 1 323 ? 5.648 -8.906 -30.125 1 94.88 323 GLY B O 1
ATOM 5746 N N . ARG B 1 324 ? 6.125 -7.293 -28.781 1 97.44 324 ARG B N 1
ATOM 5747 C CA . ARG B 1 324 ? 6.594 -8.188 -27.719 1 97.44 324 ARG B CA 1
ATOM 5748 C C . ARG B 1 324 ? 5.523 -9.211 -27.359 1 97.44 324 ARG B C 1
ATOM 5750 O O . ARG B 1 324 ? 5.809 -10.406 -27.234 1 97.44 324 ARG B O 1
ATOM 5757 N N . LEU B 1 325 ? 4.332 -8.781 -27.094 1 97.44 325 LEU B N 1
ATOM 5758 C CA . LEU B 1 325 ? 3.242 -9.641 -26.656 1 97.44 325 LEU B CA 1
ATOM 5759 C C . LEU B 1 325 ? 2.885 -10.672 -27.719 1 97.44 325 LEU B C 1
ATOM 5761 O O . LEU B 1 325 ? 2.514 -11.805 -27.391 1 97.44 325 LEU B O 1
ATOM 5765 N N . GLY B 1 326 ? 3.047 -10.344 -28.984 1 92.69 326 GLY B N 1
ATOM 5766 C CA . GLY B 1 326 ? 2.617 -11.211 -30.078 1 92.69 326 GLY B CA 1
ATOM 5767 C C . GLY B 1 326 ? 1.129 -11.117 -30.344 1 92.69 326 GLY B C 1
ATOM 5768 O O . GLY B 1 326 ? 0.383 -10.508 -29.578 1 92.69 326 GLY B O 1
ATOM 5769 N N . ALA B 1 327 ? 0.759 -11.828 -31.359 1 88.5 327 ALA B N 1
ATOM 5770 C CA . ALA B 1 327 ? -0.625 -11.766 -31.828 1 88.5 327 ALA B CA 1
ATOM 5771 C C . ALA B 1 327 ? -1.514 -12.703 -31.016 1 88.5 327 ALA B C 1
ATOM 5773 O O . ALA B 1 327 ? -1.054 -13.742 -30.531 1 88.5 327 ALA B O 1
ATOM 5774 N N . ASN B 1 328 ? -2.725 -12.406 -30.766 1 91.06 328 ASN B N 1
ATOM 5775 C CA . ASN B 1 328 ? -3.766 -13.227 -30.156 1 91.06 328 ASN B CA 1
ATOM 5776 C C . ASN B 1 328 ? -3.467 -13.516 -28.688 1 91.06 328 ASN B C 1
ATOM 5778 O O . ASN B 1 328 ? -3.85 -14.57 -28.172 1 91.06 328 ASN B O 1
ATOM 5782 N N . ARG B 1 329 ? -2.576 -12.797 -28.109 1 97.75 329 ARG B N 1
ATOM 5783 C CA . ARG B 1 329 ? -2.279 -12.914 -26.688 1 97.75 329 ARG B CA 1
ATOM 5784 C C . ARG B 1 329 ? -2.766 -11.695 -25.922 1 97.75 329 ARG B C 1
ATOM 5786 O O . ARG B 1 329 ? -3.029 -10.648 -26.516 1 97.75 329 ARG B O 1
ATOM 5793 N N . GLN B 1 330 ? -2.943 -11.891 -24.672 1 98.5 330 GLN B N 1
ATOM 5794 C CA . GLN B 1 330 ? -3.445 -10.82 -23.812 1 98.5 330 GLN B CA 1
ATOM 5795 C C . GLN B 1 330 ? -2.553 -10.625 -22.594 1 98.5 330 GLN B C 1
ATOM 5797 O O . GLN B 1 330 ? -1.908 -11.562 -22.141 1 98.5 330 GLN B O 1
ATOM 5802 N N . ILE B 1 331 ? -2.48 -9.367 -22.172 1 98.81 331 ILE B N 1
ATOM 5803 C CA . ILE B 1 331 ? -1.909 -9.109 -20.859 1 98.81 331 ILE B CA 1
ATOM 5804 C C . ILE B 1 331 ? -3.029 -8.914 -19.844 1 98.81 331 ILE B C 1
ATOM 5806 O O . ILE B 1 331 ? -4.117 -8.445 -20.188 1 98.81 331 ILE B O 1
ATOM 5810 N N . VAL B 1 332 ? -2.766 -9.367 -18.609 1 98.88 332 VAL B N 1
ATOM 5811 C CA . VAL B 1 332 ? -3.693 -9.297 -17.5 1 98.88 332 VAL B CA 1
ATOM 5812 C C . VAL B 1 332 ? -3.033 -8.586 -16.312 1 98.88 332 VAL B C 1
ATOM 5814 O O . VAL B 1 332 ? -2.744 -9.203 -15.289 1 98.88 332 VAL B O 1
ATOM 5817 N N . PRO B 1 333 ? -2.834 -7.246 -16.422 1 98.88 333 PRO B N 1
ATOM 5818 C CA . PRO B 1 333 ? -2.09 -6.496 -15.398 1 98.88 333 PRO B CA 1
ATOM 5819 C C . PRO B 1 333 ? -2.854 -6.375 -14.086 1 98.88 333 PRO B C 1
ATOM 5821 O O . PRO B 1 333 ? -4.078 -6.238 -14.086 1 98.88 333 PRO B O 1
ATOM 5824 N N . GLY B 1 334 ? -2.094 -6.496 -12.977 1 98.81 334 GLY B N 1
ATOM 5825 C CA . GLY B 1 334 ? -2.652 -6.152 -11.68 1 98.81 334 GLY B CA 1
ATOM 5826 C C . GLY B 1 334 ? -2.83 -4.656 -11.484 1 98.81 334 GLY B C 1
ATOM 5827 O O . GLY B 1 334 ? -1.858 -3.9 -11.539 1 98.81 334 GLY B O 1
ATOM 5828 N N . LEU B 1 335 ? -4.062 -4.277 -11.18 1 98.75 335 LEU B N 1
ATOM 5829 C CA . LEU B 1 335 ? -4.387 -2.857 -11.109 1 98.75 335 LEU B CA 1
ATOM 5830 C C . LEU B 1 335 ? -4.777 -2.461 -9.688 1 98.75 335 LEU B C 1
ATOM 5832 O O . LEU B 1 335 ? -4.895 -1.272 -9.375 1 98.75 335 LEU B O 1
ATOM 5836 N N . VAL B 1 336 ? -4.906 -3.432 -8.867 1 97.94 336 VAL B N 1
ATOM 5837 C CA . VAL B 1 336 ? -5.109 -3.221 -7.438 1 97.94 336 VAL B CA 1
ATOM 5838 C C . VAL B 1 336 ? -4.148 -4.102 -6.641 1 97.94 336 VAL B C 1
ATOM 5840 O O . VAL B 1 336 ? -3.869 -5.238 -7.035 1 97.94 336 VAL B O 1
ATOM 5843 N N . SER B 1 337 ? -3.715 -3.535 -5.586 1 97.06 337 SER B N 1
ATOM 5844 C CA . SER B 1 337 ? -2.643 -4.188 -4.84 1 97.06 337 SER B CA 1
ATOM 5845 C C . SER B 1 337 ? -3.193 -4.969 -3.65 1 97.06 337 SER B C 1
ATOM 5847 O O . SER B 1 337 ? -4.129 -4.516 -2.984 1 97.06 337 SER B O 1
ATOM 5849 N N . HIS B 1 338 ? -2.566 -6.082 -3.359 1 95.38 338 HIS B N 1
ATOM 5850 C CA . HIS B 1 338 ? -2.9 -6.91 -2.207 1 95.38 338 HIS B CA 1
ATOM 5851 C C . HIS B 1 338 ? -2.178 -6.426 -0.953 1 95.38 338 HIS B C 1
ATOM 5853 O O . HIS B 1 338 ? -2.484 -6.871 0.155 1 95.38 338 HIS B O 1
ATOM 5859 N N . SER B 1 339 ? -1.26 -5.496 -1.077 1 93.19 339 SER B N 1
ATOM 5860 C CA . SER B 1 339 ? -0.336 -5.219 0.018 1 93.19 339 SER B CA 1
ATOM 5861 C C . SER B 1 339 ? -0.66 -3.889 0.691 1 93.19 339 SER B C 1
ATOM 5863 O O . SER B 1 339 ? 0.213 -3.268 1.3 1 93.19 339 SER B O 1
ATOM 5865 N N . THR B 1 340 ? -1.765 -3.373 0.528 1 95.5 340 THR B N 1
ATOM 5866 C CA . THR B 1 340 ? -2.236 -2.166 1.2 1 95.5 340 THR B CA 1
ATOM 5867 C C . THR B 1 340 ? -3.742 -2.234 1.439 1 95.5 340 THR B C 1
ATOM 5869 O O . THR B 1 340 ? -4.48 -2.779 0.618 1 95.5 340 THR B O 1
ATOM 5872 N N . ASN B 1 341 ? -4.191 -1.612 2.51 1 96.62 341 ASN B N 1
ATOM 5873 C CA . ASN B 1 341 ? -5.617 -1.572 2.822 1 96.62 341 ASN B CA 1
ATOM 5874 C C . ASN B 1 341 ? -6.332 -0.475 2.039 1 96.62 341 ASN B C 1
ATOM 5876 O O . ASN B 1 341 ? -7.559 -0.483 1.93 1 96.62 341 ASN B O 1
ATOM 5880 N N . ALA B 1 342 ? -5.586 0.495 1.587 1 97.44 342 ALA B N 1
ATOM 5881 C CA . ALA B 1 342 ? -6.211 1.581 0.834 1 97.44 342 ALA B CA 1
ATOM 5882 C C . ALA B 1 342 ? -6.828 1.065 -0.462 1 97.44 342 ALA B C 1
ATOM 5884 O O . ALA B 1 342 ? -6.195 0.302 -1.197 1 97.44 342 ALA B O 1
ATOM 5885 N N . VAL B 1 343 ? -8.031 1.446 -0.7 1 98.56 343 VAL B N 1
ATOM 5886 C CA . VAL B 1 343 ? -8.742 0.998 -1.896 1 98.56 343 VAL B CA 1
ATOM 5887 C C . VAL B 1 343 ? -8.422 1.928 -3.064 1 98.56 343 VAL B C 1
ATOM 5889 O O . VAL B 1 343 ? -8.57 3.146 -2.955 1 98.56 343 VAL B O 1
ATOM 5892 N N . GLU B 1 344 ? -7.914 1.341 -4.125 1 98.69 344 GLU B N 1
ATOM 5893 C CA . GLU B 1 344 ? -7.594 2.125 -5.312 1 98.69 344 GLU B CA 1
ATOM 5894 C C . GLU B 1 344 ? -8.82 2.883 -5.82 1 98.69 344 GLU B C 1
ATOM 5896 O O . GLU B 1 344 ? -9.922 2.34 -5.848 1 98.69 344 GLU B O 1
ATOM 5901 N N . HIS B 1 345 ? -8.617 4.125 -6.156 1 98.75 345 HIS B N 1
ATOM 5902 C CA . HIS B 1 345 ? -9.688 4.859 -6.809 1 98.75 345 HIS B CA 1
ATOM 5903 C C . HIS B 1 345 ? -9.953 4.328 -8.211 1 98.75 345 HIS B C 1
ATOM 5905 O O . HIS B 1 345 ? -9.008 4.062 -8.961 1 98.75 345 HIS B O 1
ATOM 5911 N N . PRO B 1 346 ? -11.234 4.242 -8.648 1 98.81 346 PRO B N 1
ATOM 5912 C CA . PRO B 1 346 ? -11.531 3.742 -9.992 1 98.81 346 PRO B CA 1
ATOM 5913 C C . PRO B 1 346 ? -10.852 4.562 -11.086 1 98.81 346 PRO B C 1
ATOM 5915 O O . PRO B 1 346 ? -10.438 4.008 -12.109 1 98.81 346 PRO B O 1
ATOM 5918 N N . GLU B 1 347 ? -10.672 5.855 -10.859 1 98.88 347 GLU B N 1
ATOM 5919 C CA . GLU B 1 347 ? -10 6.707 -11.836 1 98.88 347 GLU B CA 1
ATOM 5920 C C . GLU B 1 347 ? -8.547 6.285 -12.023 1 98.88 347 GLU B C 1
ATOM 5922 O O . GLU B 1 347 ? -8.023 6.328 -13.141 1 98.88 347 GLU B O 1
ATOM 5927 N N . LEU B 1 348 ? -7.922 5.953 -10.969 1 98.81 348 LEU B N 1
ATOM 5928 C CA . LEU B 1 348 ? -6.543 5.484 -11.062 1 98.81 348 LEU B CA 1
ATOM 5929 C C . LEU B 1 348 ? -6.465 4.184 -11.852 1 98.81 348 LEU B C 1
ATOM 5931 O O . LEU B 1 348 ? -5.598 4.023 -12.711 1 98.81 348 LEU B O 1
ATOM 5935 N N . ILE B 1 349 ? -7.359 3.262 -11.555 1 98.88 349 ILE B N 1
ATOM 5936 C CA . ILE B 1 349 ? -7.418 1.98 -12.25 1 98.88 349 ILE B CA 1
ATOM 5937 C C . ILE B 1 349 ? -7.633 2.213 -13.742 1 98.88 349 ILE B C 1
ATOM 5939 O O . ILE B 1 349 ? -6.949 1.608 -14.578 1 98.88 349 ILE B O 1
ATOM 5943 N N . ALA B 1 350 ? -8.508 3.105 -14.039 1 98.88 350 ALA B N 1
ATOM 5944 C CA . ALA B 1 350 ? -8.789 3.426 -15.438 1 98.88 350 ALA B CA 1
ATOM 5945 C C . ALA B 1 350 ? -7.551 3.992 -16.125 1 98.88 350 ALA B C 1
ATOM 5947 O O . ALA B 1 350 ? -7.238 3.615 -17.25 1 98.88 350 ALA B O 1
ATOM 5948 N N . ASP B 1 351 ? -6.863 4.914 -15.445 1 98.56 351 ASP B N 1
ATOM 5949 C CA . ASP B 1 351 ? -5.641 5.488 -16 1 98.56 351 ASP B CA 1
ATOM 5950 C C . ASP B 1 351 ? -4.629 4.398 -16.344 1 98.56 351 ASP B C 1
ATOM 5952 O O . ASP B 1 351 ? -4.027 4.414 -17.422 1 98.56 351 ASP B O 1
ATOM 5956 N N . ARG B 1 352 ? -4.453 3.475 -15.445 1 98.62 352 ARG B N 1
ATOM 5957 C CA . ARG B 1 352 ? -3.514 2.377 -15.656 1 98.62 352 ARG B CA 1
ATOM 5958 C C . ARG B 1 352 ? -3.934 1.514 -16.844 1 98.62 352 ARG B C 1
ATOM 5960 O O . ARG B 1 352 ? -3.105 1.17 -17.688 1 98.62 352 ARG B O 1
ATOM 5967 N N . LEU B 1 353 ? -5.199 1.233 -16.891 1 98.75 353 LEU B N 1
ATOM 5968 C CA . LEU B 1 353 ? -5.73 0.37 -17.953 1 98.75 353 LEU B CA 1
ATOM 5969 C C . LEU B 1 353 ? -5.574 1.02 -19.312 1 98.75 353 LEU B C 1
ATOM 5971 O O . LEU B 1 353 ? -5.172 0.359 -20.281 1 98.75 353 LEU B O 1
ATOM 5975 N N . VAL B 1 354 ? -5.883 2.258 -19.422 1 98.69 354 VAL B N 1
ATOM 5976 C CA . VAL B 1 354 ? -5.781 2.969 -20.688 1 98.69 354 VAL B CA 1
ATOM 5977 C C . VAL B 1 354 ? -4.332 2.967 -21.172 1 98.69 354 VAL B C 1
ATOM 5979 O O . VAL B 1 354 ? -4.062 2.758 -22.344 1 98.69 354 VAL B O 1
ATOM 5982 N N . ARG B 1 355 ? -3.439 3.146 -20.266 1 98.31 355 ARG B N 1
ATOM 5983 C CA . ARG B 1 355 ? -2.025 3.115 -20.625 1 98.31 355 ARG B CA 1
ATOM 5984 C C . ARG B 1 355 ? -1.643 1.767 -21.219 1 98.31 355 ARG B C 1
ATOM 5986 O O . ARG B 1 355 ? -1.007 1.71 -22.281 1 98.31 355 ARG B O 1
ATOM 5993 N N . PHE B 1 356 ? -2.027 0.672 -20.578 1 98.69 356 PHE B N 1
ATOM 5994 C CA . PHE B 1 356 ? -1.732 -0.656 -21.109 1 98.69 356 PHE B CA 1
ATOM 5995 C C . PHE B 1 356 ? -2.418 -0.871 -22.453 1 98.69 356 PHE B C 1
ATOM 5997 O O . PHE B 1 356 ? -1.819 -1.424 -23.375 1 98.69 356 PHE B O 1
ATOM 6004 N N . ALA B 1 357 ? -3.662 -0.421 -22.531 1 98.06 357 ALA B N 1
ATOM 6005 C CA . ALA B 1 357 ? -4.438 -0.603 -23.766 1 98.06 357 ALA B CA 1
ATOM 6006 C C . ALA B 1 357 ? -3.791 0.131 -24.938 1 98.06 357 ALA B C 1
ATOM 6008 O O . ALA B 1 357 ? -3.801 -0.361 -26.062 1 98.06 357 ALA B O 1
ATOM 6009 N N . GLU B 1 358 ? -3.303 1.264 -24.688 1 97.75 358 GLU B N 1
ATOM 6010 C CA . GLU B 1 358 ? -2.648 2.045 -25.734 1 97.75 358 GLU B CA 1
ATOM 6011 C C . GLU B 1 358 ? -1.374 1.36 -26.219 1 97.75 358 GLU B C 1
ATOM 6013 O O . GLU B 1 358 ? -0.976 1.522 -27.375 1 97.75 358 GLU B O 1
ATOM 6018 N N . LEU B 1 359 ? -0.784 0.591 -25.391 1 97.88 359 LEU B N 1
ATOM 6019 C CA . LEU B 1 359 ? 0.48 -0.06 -25.719 1 97.88 359 LEU B CA 1
ATOM 6020 C C . LEU B 1 359 ? 0.242 -1.353 -26.484 1 97.88 359 LEU B C 1
ATOM 6022 O O . LEU B 1 359 ? 0.949 -1.64 -27.453 1 97.88 359 LEU B O 1
ATOM 6026 N N . VAL B 1 360 ? -0.84 -2.131 -26.109 1 97.62 360 VAL B N 1
ATOM 6027 C CA . VAL B 1 360 ? -0.936 -3.471 -26.672 1 97.62 360 VAL B CA 1
ATOM 6028 C C . VAL B 1 360 ? -2.258 -3.617 -27.438 1 97.62 360 VAL B C 1
ATOM 6030 O O . VAL B 1 360 ? -2.486 -4.625 -28.109 1 97.62 360 VAL B O 1
ATOM 6033 N N . GLY B 1 361 ? -3.09 -2.656 -27.391 1 95.69 361 GLY B N 1
ATOM 6034 C CA . GLY B 1 361 ? -4.434 -2.73 -27.938 1 95.69 361 GLY B CA 1
ATOM 6035 C C . GLY B 1 361 ? -5.484 -3.074 -26.891 1 95.69 361 GLY B C 1
ATOM 6036 O O . GLY B 1 361 ? -5.262 -3.934 -26.047 1 95.69 361 GLY B O 1
ATOM 6037 N N . PRO B 1 362 ? -6.633 -2.383 -26.875 1 95.94 362 PRO B N 1
ATOM 6038 C CA . PRO B 1 362 ? -7.656 -2.57 -25.844 1 95.94 362 PRO B CA 1
ATOM 6039 C C . PRO B 1 362 ? -8.195 -3.998 -25.797 1 95.94 362 PRO B C 1
ATOM 6041 O O . PRO B 1 362 ? -8.625 -4.469 -24.734 1 95.94 362 PRO B O 1
ATOM 6044 N N . ASP B 1 363 ? -8.133 -4.715 -26.938 1 95.06 363 ASP B N 1
ATOM 6045 C CA . ASP B 1 363 ? -8.648 -6.082 -26.984 1 95.06 363 ASP B CA 1
ATOM 6046 C C . ASP B 1 363 ? -7.648 -7.066 -26.391 1 95.06 363 ASP B C 1
ATOM 6048 O O . ASP B 1 363 ? -7.961 -8.25 -26.219 1 95.06 363 ASP B O 1
ATOM 6052 N N . HIS B 1 364 ? -6.52 -6.574 -26.016 1 97.56 364 HIS B N 1
ATOM 6053 C CA . HIS B 1 364 ? -5.449 -7.445 -25.547 1 97.56 364 HIS B CA 1
ATOM 6054 C C . HIS B 1 364 ? -5.168 -7.207 -24.062 1 97.56 364 HIS B C 1
ATOM 6056 O O . HIS B 1 364 ? -4.094 -7.559 -23.562 1 97.56 364 HIS B O 1
ATOM 6062 N N . VAL B 1 365 ? -6.156 -6.559 -23.375 1 98.38 365 VAL B N 1
ATOM 6063 C CA . VAL B 1 365 ? -5.957 -6.262 -21.953 1 98.38 365 VAL B CA 1
ATOM 6064 C C . VAL B 1 365 ? -7.16 -6.75 -21.156 1 98.38 365 VAL B C 1
ATOM 6066 O O . VAL B 1 365 ? -8.305 -6.523 -21.547 1 98.38 365 VAL B O 1
ATOM 6069 N N . ILE B 1 366 ? -6.898 -7.461 -20.062 1 98.75 366 ILE B N 1
ATOM 6070 C CA . ILE B 1 366 ? -7.898 -7.836 -19.062 1 98.75 366 ILE B CA 1
ATOM 6071 C C . ILE B 1 366 ? -7.508 -7.266 -17.703 1 98.75 366 ILE B C 1
ATOM 6073 O O . ILE B 1 366 ? -6.359 -7.398 -17.266 1 98.75 366 ILE B O 1
ATOM 6077 N N . ALA B 1 367 ? -8.406 -6.59 -17.016 1 98.88 367 ALA B N 1
ATOM 6078 C CA . ALA B 1 367 ? -8.141 -5.977 -15.711 1 98.88 367 ALA B CA 1
ATOM 6079 C C . ALA B 1 367 ? -8.086 -7.031 -14.609 1 98.88 367 ALA B C 1
ATOM 6081 O O . ALA B 1 367 ? -8.984 -7.867 -14.5 1 98.88 367 ALA B O 1
ATOM 6082 N N . SER B 1 368 ? -7.066 -6.957 -13.789 1 98.88 368 SER B N 1
ATOM 6083 C CA . SER B 1 368 ? -6.898 -7.953 -12.742 1 98.88 368 SER B CA 1
ATOM 6084 C C . SER B 1 368 ? -6.262 -7.344 -11.492 1 98.88 368 SER B C 1
ATOM 6086 O O . SER B 1 368 ? -6.172 -6.117 -11.375 1 98.88 368 SER B O 1
ATOM 6088 N N . THR B 1 369 ? -5.984 -8.172 -10.477 1 98.75 369 THR B N 1
ATOM 6089 C CA . THR B 1 369 ? -5.277 -7.797 -9.258 1 98.75 369 THR B CA 1
ATOM 6090 C C . THR B 1 369 ? -3.803 -8.188 -9.344 1 98.75 369 THR B C 1
ATOM 6092 O O . THR B 1 369 ? -3.414 -8.969 -10.219 1 98.75 369 THR B O 1
ATOM 6095 N N . ASP B 1 370 ? -3.002 -7.648 -8.445 1 98.31 370 ASP B N 1
ATOM 6096 C CA . ASP B 1 370 ? -1.583 -7.992 -8.406 1 98.31 370 ASP B CA 1
ATOM 6097 C C . ASP B 1 370 ? -1.386 -9.461 -8.023 1 98.31 370 ASP B C 1
ATOM 6099 O O . ASP B 1 370 ? -0.549 -10.148 -8.609 1 98.31 370 ASP B O 1
ATOM 6103 N N . CYS B 1 371 ? -2.029 -9.875 -7.055 1 97.25 371 CYS B N 1
ATOM 6104 C CA . CYS B 1 371 ? -1.999 -11.227 -6.512 1 97.25 371 CYS B CA 1
ATOM 6105 C C . CYS B 1 371 ? -3.34 -11.602 -5.887 1 97.25 371 CYS B C 1
ATOM 6107 O O . CYS B 1 371 ? -4.332 -10.891 -6.074 1 97.25 371 CYS B O 1
ATOM 6109 N N . GLY B 1 372 ? -3.367 -12.758 -5.328 1 96.19 372 GLY B N 1
ATOM 6110 C CA . GLY B 1 372 ? -4.562 -13.117 -4.582 1 96.19 372 GLY B CA 1
ATOM 6111 C C . GLY B 1 372 ? -4.844 -12.18 -3.422 1 96.19 372 GLY B C 1
ATOM 6112 O O . GLY B 1 372 ? -3.916 -11.617 -2.832 1 96.19 372 GLY B O 1
ATOM 6113 N N . LEU B 1 373 ? -6.125 -12.062 -3.107 1 95.75 373 LEU B N 1
ATOM 6114 C CA . LEU B 1 373 ? -6.52 -11.133 -2.055 1 95.75 373 LEU B CA 1
ATOM 6115 C C . LEU B 1 373 ? -6.82 -11.875 -0.757 1 95.75 373 LEU B C 1
ATOM 6117 O O . LEU B 1 373 ? -6.695 -11.305 0.33 1 95.75 373 LEU B O 1
ATOM 6121 N N . GLY B 1 374 ? -7.227 -13.117 -0.946 1 91.38 374 GLY B N 1
ATOM 6122 C CA . GLY B 1 374 ? -7.551 -13.922 0.223 1 91.38 374 GLY B CA 1
ATOM 6123 C C . GLY B 1 374 ? -6.359 -14.156 1.133 1 91.38 374 GLY B C 1
ATOM 6124 O O . GLY B 1 374 ? -5.281 -14.539 0.669 1 91.38 374 GLY B O 1
ATOM 6125 N N . GLY B 1 375 ? -6.594 -13.93 2.436 1 86.12 375 GLY B N 1
ATOM 6126 C CA . GLY B 1 375 ? -5.523 -14.125 3.402 1 86.12 375 GLY B CA 1
ATOM 6127 C C . GLY B 1 375 ? -4.562 -12.961 3.477 1 86.12 375 GLY B C 1
ATOM 6128 O O . GLY B 1 375 ? -3.676 -12.93 4.332 1 86.12 375 GLY B O 1
ATOM 6129 N N . ARG B 1 376 ? -4.727 -12.023 2.586 1 90.38 376 ARG B N 1
ATOM 6130 C CA . ARG B 1 376 ? -3.842 -10.859 2.559 1 90.38 376 ARG B CA 1
ATOM 6131 C C . ARG B 1 376 ? -4.574 -9.609 3.023 1 90.38 376 ARG B C 1
ATOM 6133 O O . ARG B 1 376 ? -3.959 -8.695 3.578 1 90.38 376 ARG B O 1
ATOM 6140 N N . LEU B 1 377 ? -5.805 -9.594 2.766 1 93.69 377 LEU B N 1
ATOM 6141 C CA . LEU B 1 377 ? -6.652 -8.461 3.131 1 93.69 377 LEU B CA 1
ATOM 6142 C C . LEU B 1 377 ? -7.895 -8.938 3.879 1 93.69 377 LEU B C 1
ATOM 6144 O O . LEU B 1 377 ? -8.359 -10.055 3.668 1 93.69 377 LEU B O 1
ATOM 6148 N N . HIS B 1 378 ? -8.414 -8.062 4.715 1 93.94 378 HIS B N 1
ATOM 6149 C CA . HIS B 1 378 ? -9.734 -8.312 5.27 1 93.94 378 HIS B CA 1
ATOM 6150 C C . HIS B 1 378 ? -10.781 -8.422 4.164 1 93.94 378 HIS B C 1
ATOM 6152 O O . HIS B 1 378 ? -10.703 -7.727 3.152 1 93.94 378 HIS B O 1
ATOM 6158 N N . GLU B 1 379 ? -11.789 -9.258 4.359 1 95.44 379 GLU B N 1
ATOM 6159 C CA . GLU B 1 379 ? -12.781 -9.562 3.332 1 95.44 379 GLU B CA 1
ATOM 6160 C C . GLU B 1 379 ? -13.469 -8.297 2.834 1 95.44 379 GLU B C 1
ATOM 6162 O O . GLU B 1 379 ? -13.672 -8.133 1.63 1 95.44 379 GLU B O 1
ATOM 6167 N N . GLN B 1 380 ? -13.828 -7.352 3.723 1 97.31 380 GLN B N 1
ATOM 6168 C CA . GLN B 1 380 ? -14.516 -6.125 3.32 1 97.31 380 GLN B CA 1
ATOM 6169 C C . GLN B 1 380 ? -13.656 -5.305 2.359 1 97.31 380 GLN B C 1
ATOM 6171 O O . GLN B 1 380 ? -14.172 -4.738 1.393 1 97.31 380 GLN B O 1
ATOM 6176 N N . ILE B 1 381 ? -12.43 -5.305 2.641 1 97.75 381 ILE B N 1
ATOM 6177 C CA . ILE B 1 381 ? -11.508 -4.508 1.836 1 97.75 381 ILE B CA 1
ATOM 6178 C C . ILE B 1 381 ? -11.234 -5.219 0.512 1 97.75 381 ILE B C 1
ATOM 6180 O O . ILE B 1 381 ? -11.227 -4.586 -0.547 1 97.75 381 ILE B O 1
ATOM 6184 N N . ALA B 1 382 ? -11.047 -6.523 0.578 1 97.69 382 ALA B N 1
ATOM 6185 C CA . ALA B 1 382 ? -10.82 -7.301 -0.637 1 97.69 382 ALA B CA 1
ATOM 6186 C C . ALA B 1 382 ? -11.953 -7.102 -1.639 1 97.69 382 ALA B C 1
ATOM 6188 O O . ALA B 1 382 ? -11.711 -6.824 -2.814 1 97.69 382 ALA B O 1
ATOM 6189 N N . TRP B 1 383 ? -13.141 -7.184 -1.213 1 98.31 383 TRP B N 1
ATOM 6190 C CA . TRP B 1 383 ? -14.281 -7.043 -2.105 1 98.31 383 TRP B CA 1
ATOM 6191 C C . TRP B 1 383 ? -14.422 -5.605 -2.592 1 98.31 383 TRP B C 1
ATOM 6193 O O . TRP B 1 383 ? -14.789 -5.367 -3.746 1 98.31 383 TRP B O 1
ATOM 6203 N N . ALA B 1 384 ? -14.141 -4.637 -1.699 1 98.75 384 ALA B N 1
ATOM 6204 C CA . ALA B 1 384 ? -14.172 -3.238 -2.121 1 98.75 384 ALA B CA 1
ATOM 6205 C C . ALA B 1 384 ? -13.172 -2.979 -3.238 1 98.75 384 ALA B C 1
ATOM 6207 O O . ALA B 1 384 ? -13.445 -2.215 -4.164 1 98.75 384 ALA B O 1
ATOM 6208 N N . LYS B 1 385 ? -12.055 -3.596 -3.131 1 98.75 385 LYS B N 1
ATOM 6209 C CA . LYS B 1 385 ? -11.023 -3.441 -4.16 1 98.75 385 LYS B CA 1
ATOM 6210 C C . LYS B 1 385 ? -11.477 -4.055 -5.48 1 98.75 385 LYS B C 1
ATOM 6212 O O . LYS B 1 385 ? -11.234 -3.492 -6.551 1 98.75 385 LYS B O 1
ATOM 6217 N N . LEU B 1 386 ? -12.109 -5.203 -5.438 1 98.88 386 LEU B N 1
ATOM 6218 C CA . LEU B 1 386 ? -12.617 -5.82 -6.656 1 98.88 386 LEU B CA 1
ATOM 6219 C C . LEU B 1 386 ? -13.727 -4.973 -7.273 1 98.88 386 LEU B C 1
ATOM 6221 O O . LEU B 1 386 ? -13.812 -4.855 -8.5 1 98.88 386 LEU B O 1
ATOM 6225 N N . GLU B 1 387 ? -14.57 -4.383 -6.438 1 98.88 387 GLU B N 1
ATOM 6226 C CA . GLU B 1 387 ? -15.586 -3.463 -6.945 1 98.88 387 GLU B CA 1
ATOM 6227 C C . GLU B 1 387 ? -14.945 -2.266 -7.645 1 98.88 387 GLU B C 1
ATOM 6229 O O . GLU B 1 387 ? -15.391 -1.849 -8.711 1 98.88 387 GLU B O 1
ATOM 6234 N N . ALA B 1 388 ? -13.914 -1.743 -7.012 1 98.88 388 ALA B N 1
ATOM 6235 C CA . ALA B 1 388 ? -13.18 -0.637 -7.621 1 98.88 388 ALA B CA 1
ATOM 6236 C C . ALA B 1 388 ? -12.578 -1.052 -8.961 1 98.88 388 ALA B C 1
ATOM 6238 O O . ALA B 1 388 ? -12.562 -0.27 -9.914 1 98.88 388 ALA B O 1
ATOM 6239 N N . LEU B 1 389 ? -12.062 -2.26 -9 1 98.94 389 LEU B N 1
ATOM 6240 C CA . LEU B 1 389 ? -11.492 -2.795 -10.234 1 98.94 389 LEU B CA 1
ATOM 6241 C C . LEU B 1 389 ? -12.523 -2.799 -11.359 1 98.94 389 LEU B C 1
ATOM 6243 O O . LEU B 1 389 ? -12.234 -2.354 -12.469 1 98.94 389 LEU B O 1
ATOM 6247 N N . VAL B 1 390 ? -13.695 -3.285 -11.086 1 98.88 390 VAL B N 1
ATOM 6248 C CA . VAL B 1 390 ? -14.766 -3.375 -12.07 1 98.88 390 VAL B CA 1
ATOM 6249 C C . VAL B 1 390 ? -15.18 -1.974 -12.516 1 98.88 390 VAL B C 1
ATOM 6251 O O . VAL B 1 390 ? -15.336 -1.713 -13.711 1 98.88 390 VAL B O 1
ATOM 6254 N N . GLU B 1 391 ? -15.305 -1.063 -11.562 1 98.88 391 GLU B N 1
ATOM 6255 C CA . GLU B 1 391 ? -15.664 0.315 -11.883 1 98.88 391 GLU B CA 1
ATOM 6256 C C . GLU B 1 391 ? -14.586 0.975 -12.75 1 98.88 391 GLU B C 1
ATOM 6258 O O . GLU B 1 391 ? -14.906 1.677 -13.711 1 98.88 391 GLU B O 1
ATOM 6263 N N . GLY B 1 392 ? -13.336 0.762 -12.375 1 98.88 392 GLY B N 1
ATOM 6264 C CA . GLY B 1 392 ? -12.242 1.307 -13.172 1 98.88 392 GLY B CA 1
ATOM 6265 C C . GLY B 1 392 ? -12.203 0.764 -14.586 1 98.88 392 GLY B C 1
ATOM 6266 O O . GLY B 1 392 ? -11.938 1.507 -15.531 1 98.88 392 GLY B O 1
ATOM 6267 N N . ALA B 1 393 ? -12.445 -0.486 -14.695 1 98.81 393 ALA B N 1
ATOM 6268 C CA . ALA B 1 393 ? -12.492 -1.099 -16.016 1 98.81 393 ALA B CA 1
ATOM 6269 C C . ALA B 1 393 ? -13.617 -0.511 -16.859 1 98.81 393 ALA B C 1
ATOM 6271 O O . ALA B 1 393 ? -13.461 -0.307 -18.062 1 98.81 393 ALA B O 1
ATOM 6272 N N . ALA B 1 394 ? -14.742 -0.278 -16.266 1 98.56 394 ALA B N 1
ATOM 6273 C CA . ALA B 1 394 ? -15.859 0.349 -16.953 1 98.56 394 ALA B CA 1
ATOM 6274 C C . ALA B 1 394 ? -15.492 1.747 -17.438 1 98.56 394 ALA B C 1
ATOM 6276 O O . ALA B 1 394 ? -15.789 2.115 -18.578 1 98.56 394 ALA B O 1
ATOM 6277 N N . LEU B 1 395 ? -14.852 2.51 -16.609 1 98.69 395 LEU B N 1
ATOM 6278 C CA . LEU B 1 395 ? -14.398 3.842 -16.984 1 98.69 395 LEU B CA 1
ATOM 6279 C C . LEU B 1 395 ? -13.422 3.766 -18.156 1 98.69 395 LEU B C 1
ATOM 6281 O O . LEU B 1 395 ? -13.531 4.539 -19.109 1 98.69 395 LEU B O 1
ATOM 6285 N N . ALA B 1 396 ? -12.492 2.869 -18.062 1 98.69 396 ALA B N 1
ATOM 6286 C CA . ALA B 1 396 ? -11.523 2.693 -19.141 1 98.69 396 ALA B CA 1
ATOM 6287 C C . ALA B 1 396 ? -12.211 2.305 -20.453 1 98.69 396 ALA B C 1
ATOM 6289 O O . ALA B 1 396 ? -11.844 2.791 -21.516 1 98.69 396 ALA B O 1
ATOM 6290 N N . SER B 1 397 ? -13.203 1.413 -20.328 1 98.5 397 SER B N 1
ATOM 6291 C CA . SER B 1 397 ? -13.953 0.999 -21.5 1 98.5 397 SER B CA 1
ATOM 6292 C C . SER B 1 397 ? -14.617 2.193 -22.188 1 98.5 397 SER B C 1
ATOM 6294 O O . SER B 1 397 ? -14.57 2.318 -23.422 1 98.5 397 SER B O 1
ATOM 6296 N N . LYS B 1 398 ? -15.18 3.033 -21.391 1 97.75 398 LYS B N 1
ATOM 6297 C CA . LYS B 1 398 ? -15.812 4.234 -21.938 1 97.75 398 LYS B CA 1
ATOM 6298 C C . LYS B 1 398 ? -14.789 5.117 -22.656 1 97.75 398 LYS B C 1
ATOM 6300 O O . LYS B 1 398 ? -15.07 5.664 -23.719 1 97.75 398 LYS B O 1
ATOM 6305 N N . ARG B 1 399 ? -13.641 5.215 -22.125 1 97.69 399 ARG B N 1
ATOM 6306 C CA . ARG B 1 399 ? -12.602 6.066 -22.688 1 97.69 399 ARG B CA 1
ATOM 6307 C C . ARG B 1 399 ? -12.039 5.473 -23.969 1 97.69 399 ARG B C 1
ATOM 6309 O O . ARG B 1 399 ? -11.648 6.207 -24.875 1 97.69 399 ARG B O 1
ATOM 6316 N N . LEU B 1 400 ? -12.016 4.203 -24.016 1 97.44 400 LEU B N 1
ATOM 6317 C CA . LEU B 1 400 ? -11.32 3.529 -25.109 1 97.44 400 LEU B CA 1
ATOM 6318 C C . LEU B 1 400 ? -12.273 3.223 -26.25 1 97.44 400 LEU B C 1
ATOM 6320 O O . LEU B 1 400 ? -11.867 3.178 -27.406 1 97.44 400 LEU B O 1
ATOM 6324 N N . PHE B 1 401 ? -13.523 3.016 -25.906 1 94.12 401 PHE B N 1
ATOM 6325 C CA . PHE B 1 401 ? -14.469 2.561 -26.922 1 94.12 401 PHE B CA 1
ATOM 6326 C C . PHE B 1 401 ? -15.609 3.555 -27.078 1 94.12 401 PHE B C 1
ATOM 6328 O O . PHE B 1 401 ? -16.438 3.42 -27.984 1 94.12 401 PHE B O 1
ATOM 6335 N N . GLY B 1 402 ? -15.789 4.535 -26.188 1 84.19 402 GLY B N 1
ATOM 6336 C CA . GLY B 1 402 ? -16.859 5.508 -26.25 1 84.19 402 GLY B CA 1
ATOM 6337 C C . GLY B 1 402 ? -16.5 6.75 -27.047 1 84.19 402 GLY B C 1
ATOM 6338 O O . GLY B 1 402 ? -15.32 6.977 -27.344 1 84.19 402 GLY B O 1
#

InterPro domains:
  IPR002629 Cobalamin-independent methionine synthase MetE, C-terminal/archaeal [PF01717] (6-64)
  IPR002629 Cobalamin-independent methionine synthase MetE, C-terminal/archaeal [PF01717] (197-393)
  IPR002629 Cobalamin-independent methionine synthase MetE, C-terminal/archaeal [cd03311] (7-395)
  IPR038071 UROD/MetE-like superfamily [G3DSA:3.20.20.210] (1-401)
  IPR038071 UROD/MetE-like superfamily [SSF51726] (6-396)

Organism: Peptococcus niger (NCBI:txid2741)

pLDDT: mean 94.16, std 7.92, range [45.41, 98.94]

Radius of gyration: 27.58 Å; Cα contacts (8 Å, |Δi|>4): 1733; chains: 2; bounding box: 56×80×68 Å

Sequence (804 aa):
MTNKILTTHVGSLPRTPDLLEANKARYKNAISAEEFDKIIAASVDKVVAKQHEIGIDQVNDGEYGHITSGAIDYGAWWNYSFYRLGGLEMTDEDRWARTEKIRSTPGNIKLTTFPDRRDREKFRAAYEDPDSGVLGKRNKVVNPVFAGPVTYVGEDQVKRDVRLLTEAMNRYGIEQGFMPAISPGAAARLEDRYYHDEKALLDAVADAMHEEYKVITDAGLIVQLDAPDLAEAWDQINPEPTVEDFQAWLQLRVDAANRALKGIDPSLVRLHICWGSWHGPHTTDIPFEYIVDQCLQINAGSFSFEASSPRHAHEWKVWQKEGRLGANRQIVPGLVSHSTNAVEHPELIADRLVRFAELVGPDHVIASTDCGLGGRLHEQIAWAKLEALVEGAALASKRLFGMTNKILTTHVGSLPRTPDLLEANKARYKNAISAEEFDKIIAASVDKVVAKQHEIGIDQVNDGEYGHITSGAIDYGAWWNYSFYRLGGLEMTDEDRWARTEKIRSTPGNIKLTTFPDRRDREKFRAAYEDPDSGVLGKRNKVVNPVFAGPVTYVGEDQVKRDVRLLTEAMNRYGIEQGFMPAISPGAAARLEDRYYHDEKALLDAVADAMHEEYKVITDAGLIVQLDAPDLAEAWDQINPEPTVEDFQAWLQLRVDAANRALKGIDPSLVRLHICWGSWHGPHTTDIPFEYIVDQCLQINAGSFSFEASSPRHAHEWKVWQKEGRLGANRQIVPGLVSHSTNAVEHPELIADRLVRFAELVGPDHVIASTDCGLGGRLHEQIAWAKLEALVEGAALASKRLFG

Foldseek 3Di:
DPLFFAADAFAAAQFDPQLQVLLVCVVVPNDDPVRNLVSLLVQQLVQLVLCVVLPHQAAFSNLSLFRAPGQFGQPSQQCSVQVFKPQKDWDQDFQQPDDDADAADQLGWDFGGNCPFQQCVVVVVLVPDQPNQQFHPDDGDTDIARRGQIATRCLVSLLSRLVSNVVSCVVSVRDAYAHEHEALLSNLPHHYPDPVDPLVSLQRSLQRCLSSCCSQVVSVYAYEHEYQVQWQRQRRHPPRYDLVSSQVVNLSSLVSLQSSCPPPQQASYEYEYENGQGQGPCPRTDQCLSRVLSVLSRSHQEYEAEQQDPVRVVNLVSLQPPCSNDPNHAYAYAQAHLNDLDADALQSSLVSLLSNCVRPNSVRYHYYHRHHNRSRYDNVSSSSNSSSSSS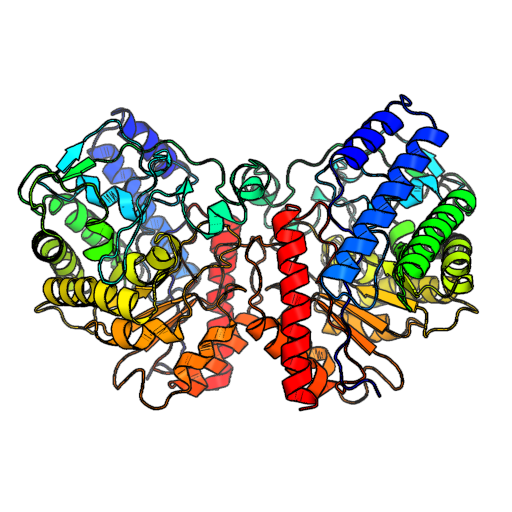SSRVNSVVRSD/DPLFFAADAFAAAQFDPLLQVLLVCVVVPNDDPVRNLVSLLVQQLVQLVLCVVLPHQAAFSNCSLQRAPGQFGQCSQQCSVQVFKPQKDWDQDFQQPDDDADAADFLGWDFGGNCPFPQCVVVVVLVPDQPNQQFHPDDGDTDIARRGQIATRCLVSLLSRLVSNVVSCVVSVRDAYAHEHEALLSNLPHHYPDPVDSLVSLQRSLQRCLSSCCSQVVSVYAYEHEYQVQWQRQRRHPPRYDLVSSQVVNLSSLVSLQSSCPPPQQASYEYEYENGQGQGPCPRTDQCLSRVLSVLSRSHQEYEAEQQDPVRVVNLVSLQPPCSNDPNHAYAYAQAHLNDLDADALQSSLVSLLSNCVRPNSVRYHYYHRHHNRSSYDNVSSSSNSSSSSSSSRVNSVVRSD